Protein 2YSD (pdb70)

Secondary structure (DSSP, 8-state):
---SS----S---S--SSEEEEE-SS--EEEEETTTTEEESS-TTT-SS---S----

Structure (mmCIF, N/CA/C/O backbone):
data_2YSD
#
_entry.id   2YSD
#
loop_
_atom_site.group_PDB
_atom_site.id
_atom_site.type_symbol
_atom_site.label_atom_id
_atom_site.label_alt_id
_atom_site.label_comp_id
_atom_site.label_asym_id
_atom_site.label_entity_id
_atom_site.label_seq_id
_atom_site.pdbx_PDB_ins_code
_atom_site.Cartn_x
_atom_site.Cartn_y
_atom_site.Cartn_z
_atom_site.occupancy
_atom_site.B_iso_or_equiv
_atom_site.auth_seq_id
_atom_site.auth_comp_id
_atom_site.auth_asym_id
_atom_site.auth_atom_id
_atom_site.pdbx_PDB_model_num
ATOM 1 N N . GLY A 1 1 ? 4.181 12.186 -29.473 1.00 0.00 1 GLY A N 1
ATOM 2 C CA . GLY A 1 1 ? 2.750 12.197 -29.234 1.00 0.00 1 GLY A CA 1
ATOM 3 C C . GLY A 1 1 ? 2.240 10.870 -28.707 1.00 0.00 1 GLY A C 1
ATOM 4 O O . GLY A 1 1 ? 1.167 10.410 -29.098 1.00 0.00 1 GLY A O 1
ATOM 8 N N . SER A 1 2 ? 3.012 10.251 -27.819 1.00 0.00 2 SER A N 1
ATOM 9 C CA . SER A 1 2 ? 2.635 8.966 -27.243 1.00 0.00 2 SER A CA 1
ATOM 10 C C . SER A 1 2 ? 1.137 8.916 -26.960 1.00 0.00 2 SER A C 1
ATOM 11 O O . SER A 1 2 ? 0.569 9.850 -26.393 1.00 0.00 2 SER A O 1
ATOM 19 N N . SER A 1 3 ? 0.502 7.819 -27.359 1.00 0.00 3 SER A N 1
ATOM 20 C CA . SER A 1 3 ? -0.932 7.647 -27.153 1.00 0.00 3 SER A CA 1
ATOM 21 C C . SER A 1 3 ? -1.305 7.901 -25.695 1.00 0.00 3 SER A C 1
ATOM 22 O O . SER A 1 3 ? -0.438 8.120 -24.850 1.00 0.00 3 SER A O 1
ATOM 30 N N . GLY A 1 4 ? -2.603 7.871 -25.409 1.00 0.00 4 GLY A N 1
ATOM 31 C CA . GLY A 1 4 ? -3.070 8.099 -24.054 1.00 0.00 4 GLY A CA 1
ATOM 32 C C . GLY A 1 4 ? -2.495 7.103 -23.067 1.00 0.00 4 GLY A C 1
ATOM 33 O O . GLY A 1 4 ? -1.786 6.174 -23.454 1.00 0.00 4 GLY A O 1
ATOM 37 N N . SER A 1 5 ? -2.799 7.297 -21.788 1.00 0.00 5 SER A N 1
ATOM 38 C CA . SER A 1 5 ? -2.302 6.412 -20.741 1.00 0.00 5 SER A CA 1
ATOM 39 C C . SER A 1 5 ? -2.703 4.966 -21.018 1.00 0.00 5 SER A C 1
ATOM 40 O O . SER A 1 5 ? -3.886 4.625 -21.009 1.00 0.00 5 SER A O 1
ATOM 48 N N . SER A 1 6 ? -1.708 4.119 -21.264 1.00 0.00 6 SER A N 1
ATOM 49 C CA . SER A 1 6 ? -1.956 2.710 -21.548 1.00 0.00 6 SER A CA 1
ATOM 50 C C . SER A 1 6 ? -0.730 1.866 -21.215 1.00 0.00 6 SER A C 1
ATOM 51 O O . SER A 1 6 ? 0.366 2.118 -21.714 1.00 0.00 6 SER A O 1
ATOM 59 N N . GLY A 1 7 ? -0.924 0.861 -20.366 1.00 0.00 7 GLY A N 1
ATOM 60 C CA . GLY A 1 7 ? 0.174 -0.007 -19.980 1.00 0.00 7 GLY A CA 1
ATOM 61 C C . GLY A 1 7 ? 0.123 -0.387 -18.514 1.00 0.00 7 GLY A C 1
ATOM 62 O O . GLY A 1 7 ? 1.010 -0.026 -17.741 1.00 0.00 7 GLY A O 1
ATOM 66 N N . ALA A 1 8 ? -0.918 -1.118 -18.129 1.00 0.00 8 ALA A N 1
ATOM 67 C CA . ALA A 1 8 ? -1.080 -1.548 -16.745 1.00 0.00 8 ALA A CA 1
ATOM 68 C C . ALA A 1 8 ? -1.486 -3.016 -16.671 1.00 0.00 8 ALA A C 1
ATOM 69 O O . ALA A 1 8 ? -2.119 -3.541 -17.585 1.00 0.00 8 ALA A O 1
ATOM 76 N N . GLU A 1 9 ? -1.115 -3.672 -15.575 1.00 0.00 9 GLU A N 1
ATOM 77 C CA . GLU A 1 9 ? -1.440 -5.081 -15.384 1.00 0.00 9 GLU A CA 1
ATOM 78 C C . GLU A 1 9 ? -2.708 -5.238 -14.549 1.00 0.00 9 GLU A C 1
ATOM 79 O O . GLU A 1 9 ? -3.279 -4.255 -14.077 1.00 0.00 9 GLU A O 1
ATOM 91 N N . ASP A 1 10 ? -3.141 -6.481 -14.371 1.00 0.00 10 ASP A N 1
ATOM 92 C CA . ASP A 1 10 ? -4.341 -6.769 -13.593 1.00 0.00 10 ASP A CA 1
ATOM 93 C C . ASP A 1 10 ? -3.978 -7.216 -12.181 1.00 0.00 10 ASP A C 1
ATOM 94 O O . ASP A 1 10 ? -4.828 -7.251 -11.293 1.00 0.00 10 ASP A O 1
ATOM 103 N N . ASN A 1 11 ? -2.709 -7.558 -11.981 1.00 0.00 11 ASN A N 1
ATOM 104 C CA . ASN A 1 11 ? -2.234 -8.004 -10.677 1.00 0.00 11 ASN A CA 1
ATOM 105 C C . ASN A 1 11 ? -0.935 -7.298 -10.300 1.00 0.00 11 ASN A C 1
ATOM 106 O O . ASN A 1 11 ? 0.157 -7.784 -10.597 1.00 0.00 11 ASN A O 1
ATOM 117 N N . LEU A 1 12 ? -1.062 -6.150 -9.643 1.00 0.00 12 LEU A N 1
ATOM 118 C CA . LEU A 1 12 ? 0.102 -5.377 -9.224 1.00 0.00 12 LEU A CA 1
ATOM 119 C C . LEU A 1 12 ? 0.660 -5.903 -7.906 1.00 0.00 12 LEU A C 1
ATOM 120 O O . LEU A 1 12 ? 1.873 -6.001 -7.728 1.00 0.00 12 LEU A O 1
ATOM 136 N N . GLY A 1 13 ? -0.236 -6.242 -6.983 1.00 0.00 13 GLY A N 1
ATOM 137 C CA . GLY A 1 13 ? 0.186 -6.756 -5.693 1.00 0.00 13 GLY A CA 1
ATOM 138 C C . GLY A 1 13 ? -0.023 -5.756 -4.574 1.00 0.00 13 GLY A C 1
ATOM 139 O O . GLY A 1 13 ? -0.283 -4.575 -4.808 1.00 0.00 13 GLY A O 1
ATOM 143 N N . PRO A 1 14 ? 0.090 -6.229 -3.324 1.00 0.00 14 PRO A N 1
ATOM 144 C CA . PRO A 1 14 ? -0.086 -5.384 -2.139 1.00 0.00 14 PRO A CA 1
ATOM 145 C C . PRO A 1 14 ? 1.051 -4.382 -1.967 1.00 0.00 14 PRO A C 1
ATOM 146 O O . PRO A 1 14 ? 2.220 -4.714 -2.171 1.00 0.00 14 PRO A O 1
ATOM 157 N N . LEU A 1 15 ? 0.702 -3.157 -1.591 1.00 0.00 15 LEU A N 1
ATOM 158 C CA . LEU A 1 15 ? 1.695 -2.106 -1.391 1.00 0.00 15 LEU A CA 1
ATOM 159 C C . LEU A 1 15 ? 2.966 -2.670 -0.766 1.00 0.00 15 LEU A C 1
ATOM 160 O O . LEU A 1 15 ? 2.948 -3.686 -0.071 1.00 0.00 15 LEU A O 1
ATOM 176 N N . PRO A 1 16 ? 4.098 -1.995 -1.015 1.00 0.00 16 PRO A N 1
ATOM 177 C CA . PRO A 1 16 ? 5.400 -2.409 -0.484 1.00 0.00 16 PRO A CA 1
ATOM 178 C C . PRO A 1 16 ? 5.499 -2.212 1.025 1.00 0.00 16 PRO A C 1
ATOM 179 O O . PRO A 1 16 ? 4.494 -1.987 1.698 1.00 0.00 16 PRO A O 1
ATOM 190 N N . GLU A 1 17 ? 6.718 -2.297 1.550 1.00 0.00 17 GLU A N 1
ATOM 191 C CA . GLU A 1 17 ? 6.947 -2.128 2.980 1.00 0.00 17 GLU A CA 1
ATOM 192 C C . GLU A 1 17 ? 7.450 -0.720 3.288 1.00 0.00 17 GLU A C 1
ATOM 193 O O . GLU A 1 17 ? 7.458 -0.291 4.441 1.00 0.00 17 GLU A O 1
ATOM 205 N N . ASN A 1 18 ? 7.869 -0.007 2.247 1.00 0.00 18 ASN A N 1
ATOM 206 C CA . ASN A 1 18 ? 8.375 1.351 2.406 1.00 0.00 18 ASN A CA 1
ATOM 207 C C . ASN A 1 18 ? 7.288 2.376 2.094 1.00 0.00 18 ASN A C 1
ATOM 208 O O . ASN A 1 18 ? 7.581 3.531 1.786 1.00 0.00 18 ASN A O 1
ATOM 219 N N . TRP A 1 19 ? 6.035 1.945 2.178 1.00 0.00 19 TRP A N 1
ATOM 220 C CA . TRP A 1 19 ? 4.904 2.825 1.906 1.00 0.00 19 TRP A CA 1
ATOM 221 C C . TRP A 1 19 ? 3.811 2.647 2.954 1.00 0.00 19 TRP A C 1
ATOM 222 O O . TRP A 1 19 ? 3.739 1.614 3.618 1.00 0.00 19 TRP A O 1
ATOM 243 N N . GLU A 1 20 ? 2.963 3.661 3.097 1.00 0.00 20 GLU A N 1
ATOM 244 C CA . GLU A 1 20 ? 1.875 3.615 4.066 1.00 0.00 20 GLU A CA 1
ATOM 245 C C . GLU A 1 20 ? 0.692 4.458 3.596 1.00 0.00 20 GLU A C 1
ATOM 246 O O . GLU A 1 20 ? 0.778 5.683 3.528 1.00 0.00 20 GLU A O 1
ATOM 258 N N . MET A 1 21 ? -0.411 3.790 3.273 1.00 0.00 21 MET A N 1
ATOM 259 C CA . MET A 1 21 ? -1.611 4.478 2.810 1.00 0.00 21 MET A CA 1
ATOM 260 C C . MET A 1 21 ? -2.500 4.870 3.985 1.00 0.00 21 MET A C 1
ATOM 261 O O . MET A 1 21 ? -2.988 4.012 4.721 1.00 0.00 21 MET A O 1
ATOM 275 N N . ALA A 1 22 ? -2.707 6.172 4.157 1.00 0.00 22 ALA A N 1
ATOM 276 C CA . ALA A 1 22 ? -3.539 6.677 5.242 1.00 0.00 22 ALA A CA 1
ATOM 277 C C . ALA A 1 22 ? -4.384 7.859 4.780 1.00 0.00 22 ALA A C 1
ATOM 278 O O . ALA A 1 22 ? -4.101 8.474 3.752 1.00 0.00 22 ALA A O 1
ATOM 285 N N . TYR A 1 23 ? -5.424 8.171 5.546 1.00 0.00 23 TYR A N 1
ATOM 286 C CA . TYR A 1 23 ? -6.313 9.278 5.214 1.00 0.00 23 TYR A CA 1
ATOM 287 C C . TYR A 1 23 ? -6.089 10.458 6.154 1.00 0.00 23 TYR A C 1
ATOM 288 O O . TYR A 1 23 ? -5.863 10.280 7.352 1.00 0.00 23 TYR A O 1
ATOM 306 N N . THR A 1 24 ? -6.154 11.666 5.603 1.00 0.00 24 THR A N 1
ATOM 307 C CA . THR A 1 24 ? -5.958 12.877 6.391 1.00 0.00 24 THR A CA 1
ATOM 308 C C . THR A 1 24 ? -7.122 13.103 7.349 1.00 0.00 24 THR A C 1
ATOM 309 O O . THR A 1 24 ? -8.081 12.333 7.367 1.00 0.00 24 THR A O 1
ATOM 320 N N . GLU A 1 25 ? -7.030 14.165 8.144 1.00 0.00 25 GLU A N 1
ATOM 321 C CA . GLU A 1 25 ? -8.076 14.492 9.105 1.00 0.00 25 GLU A CA 1
ATOM 322 C C . GLU A 1 25 ? -9.432 14.609 8.415 1.00 0.00 25 GLU A C 1
ATOM 323 O O . GLU A 1 25 ? -10.418 14.021 8.857 1.00 0.00 25 GLU A O 1
ATOM 335 N N . ASN A 1 26 ? -9.472 15.374 7.329 1.00 0.00 26 ASN A N 1
ATOM 336 C CA . ASN A 1 26 ? -10.707 15.569 6.577 1.00 0.00 26 ASN A CA 1
ATOM 337 C C . ASN A 1 26 ? -11.234 14.242 6.041 1.00 0.00 26 ASN A C 1
ATOM 338 O O . ASN A 1 26 ? -12.439 13.994 6.043 1.00 0.00 26 ASN A O 1
ATOM 349 N N . GLY A 1 27 ? -10.321 13.390 5.582 1.00 0.00 27 GLY A N 1
ATOM 350 C CA . GLY A 1 27 ? -10.712 12.099 5.050 1.00 0.00 27 GLY A CA 1
ATOM 351 C C . GLY A 1 27 ? -10.134 11.839 3.673 1.00 0.00 27 GLY A C 1
ATOM 352 O O . GLY A 1 27 ? -10.631 10.990 2.935 1.00 0.00 27 GLY A O 1
ATOM 356 N N . GLU A 1 28 ? -9.082 12.575 3.327 1.00 0.00 28 GLU A N 1
ATOM 357 C CA . GLU A 1 28 ? -8.438 12.421 2.028 1.00 0.00 28 GLU A CA 1
ATOM 358 C C . GLU A 1 28 ? -7.404 11.299 2.062 1.00 0.00 28 GLU A C 1
ATOM 359 O O . GLU A 1 28 ? -6.442 11.349 2.829 1.00 0.00 28 GLU A O 1
ATOM 371 N N . VAL A 1 29 ? -7.610 10.287 1.226 1.00 0.00 29 VAL A N 1
ATOM 372 C CA . VAL A 1 29 ? -6.697 9.152 1.160 1.00 0.00 29 VAL A CA 1
ATOM 373 C C . VAL A 1 29 ? -5.410 9.524 0.431 1.00 0.00 29 VAL A C 1
ATOM 374 O O . VAL A 1 29 ? -5.444 10.027 -0.692 1.00 0.00 29 VAL A O 1
ATOM 387 N N . TYR A 1 30 ? -4.277 9.273 1.078 1.00 0.00 30 TYR A N 1
ATOM 388 C CA . TYR A 1 30 ? -2.978 9.583 0.492 1.00 0.00 30 TYR A CA 1
ATOM 389 C C . TYR A 1 30 ? -2.004 8.425 0.684 1.00 0.00 30 TYR A C 1
ATOM 390 O O . TYR A 1 30 ? -2.265 7.499 1.453 1.00 0.00 30 TYR A O 1
ATOM 408 N N . PHE A 1 31 ? -0.879 8.484 -0.021 1.00 0.00 31 PHE A N 1
ATOM 409 C CA . PHE A 1 31 ? 0.136 7.441 0.070 1.00 0.00 31 PHE A CA 1
ATOM 410 C C . PHE A 1 31 ? 1.456 8.010 0.584 1.00 0.00 31 PHE A C 1
ATOM 411 O O . PHE A 1 31 ? 2.016 8.935 -0.004 1.00 0.00 31 PHE A O 1
ATOM 428 N N . ILE A 1 32 ? 1.946 7.449 1.685 1.00 0.00 32 ILE A N 1
ATOM 429 C CA . ILE A 1 32 ? 3.199 7.899 2.278 1.00 0.00 32 ILE A CA 1
ATOM 430 C C . ILE A 1 32 ? 4.381 7.104 1.735 1.00 0.00 32 ILE A C 1
ATOM 431 O O . ILE A 1 32 ? 4.435 5.882 1.870 1.00 0.00 32 ILE A O 1
ATOM 447 N N . ASP A 1 33 ? 5.328 7.806 1.122 1.00 0.00 33 ASP A N 1
ATOM 448 C CA . ASP A 1 33 ? 6.512 7.166 0.560 1.00 0.00 33 ASP A CA 1
ATOM 449 C C . ASP A 1 33 ? 7.736 7.428 1.432 1.00 0.00 33 ASP A C 1
ATOM 450 O O . ASP A 1 33 ? 8.334 8.503 1.374 1.00 0.00 33 ASP A O 1
ATOM 459 N N . HIS A 1 34 ? 8.103 6.439 2.241 1.00 0.00 34 HIS A N 1
ATOM 460 C CA . HIS A 1 34 ? 9.256 6.562 3.126 1.00 0.00 34 HIS A CA 1
ATOM 461 C C . HIS A 1 34 ? 10.558 6.499 2.334 1.00 0.00 34 HIS A C 1
ATOM 462 O O . HIS A 1 34 ? 11.445 7.333 2.510 1.00 0.00 34 HIS A O 1
ATOM 476 N N . ASN A 1 35 ? 10.666 5.502 1.461 1.00 0.00 35 ASN A N 1
ATOM 477 C CA . ASN A 1 35 ? 11.861 5.330 0.642 1.00 0.00 35 ASN A CA 1
ATOM 478 C C . ASN A 1 35 ? 12.426 6.680 0.212 1.00 0.00 35 ASN A C 1
ATOM 479 O O . ASN A 1 35 ? 13.635 6.834 0.041 1.00 0.00 35 ASN A O 1
ATOM 490 N N . THR A 1 36 ? 11.541 7.657 0.038 1.00 0.00 36 THR A N 1
ATOM 491 C CA . THR A 1 36 ? 11.950 8.994 -0.373 1.00 0.00 36 THR A CA 1
ATOM 492 C C . THR A 1 36 ? 11.382 10.055 0.563 1.00 0.00 36 THR A C 1
ATOM 493 O O . THR A 1 36 ? 11.686 11.241 0.431 1.00 0.00 36 THR A O 1
ATOM 504 N N . LYS A 1 37 ? 10.556 9.621 1.509 1.00 0.00 37 LYS A N 1
ATOM 505 C CA . LYS A 1 37 ? 9.946 10.533 2.469 1.00 0.00 37 LYS A CA 1
ATOM 506 C C . LYS A 1 37 ? 9.093 11.580 1.760 1.00 0.00 37 LYS A C 1
ATOM 507 O O . LYS A 1 37 ? 9.174 12.771 2.062 1.00 0.00 37 LYS A O 1
ATOM 526 N N . THR A 1 38 ? 8.274 11.128 0.815 1.00 0.00 38 THR A N 1
ATOM 527 C CA . THR A 1 38 ? 7.406 12.026 0.063 1.00 0.00 38 THR A CA 1
ATOM 528 C C . THR A 1 38 ? 5.949 11.589 0.158 1.00 0.00 38 THR A C 1
ATOM 529 O O . THR A 1 38 ? 5.654 10.422 0.420 1.00 0.00 38 THR A O 1
ATOM 540 N N . THR A 1 39 ? 5.037 12.533 -0.055 1.00 0.00 39 THR A N 1
ATOM 541 C CA . THR A 1 39 ? 3.610 12.246 0.007 1.00 0.00 39 THR A CA 1
ATOM 542 C C . THR A 1 39 ? 2.941 12.489 -1.341 1.00 0.00 39 THR A C 1
ATOM 543 O O . THR A 1 39 ? 3.193 13.499 -1.997 1.00 0.00 39 THR A O 1
ATOM 554 N N . SER A 1 40 ? 2.087 11.555 -1.749 1.00 0.00 40 SER A N 1
ATOM 555 C CA . SER A 1 40 ? 1.384 11.667 -3.022 1.00 0.00 40 SER A CA 1
ATOM 556 C C . SER A 1 40 ? -0.107 11.392 -2.845 1.00 0.00 40 SER A C 1
ATOM 557 O O . SER A 1 40 ? -0.521 10.759 -1.873 1.00 0.00 40 SER A O 1
ATOM 565 N N . TRP A 1 41 ? -0.906 11.872 -3.790 1.00 0.00 41 TRP A N 1
ATOM 566 C CA . TRP A 1 41 ? -2.351 11.678 -3.740 1.00 0.00 41 TRP A CA 1
ATOM 567 C C . TRP A 1 41 ? -2.751 10.380 -4.432 1.00 0.00 41 TRP A C 1
ATOM 568 O O . TRP A 1 41 ? -3.736 9.743 -4.057 1.00 0.00 41 TRP A O 1
ATOM 589 N N . LEU A 1 42 ? -1.982 9.993 -5.444 1.00 0.00 42 LEU A N 1
ATOM 590 C CA . LEU A 1 42 ? -2.257 8.770 -6.189 1.00 0.00 42 LEU A CA 1
ATOM 591 C C . LEU A 1 42 ? -1.418 7.610 -5.661 1.00 0.00 42 LEU A C 1
ATOM 592 O O . LEU A 1 42 ? -0.579 7.790 -4.778 1.00 0.00 42 LEU A O 1
ATOM 608 N N . ASP A 1 43 ? -1.649 6.422 -6.208 1.00 0.00 43 ASP A N 1
ATOM 609 C CA . ASP A 1 43 ? -0.913 5.234 -5.794 1.00 0.00 43 ASP A CA 1
ATOM 610 C C . ASP A 1 43 ? 0.293 4.999 -6.699 1.00 0.00 43 ASP A C 1
ATOM 611 O O . ASP A 1 43 ? 0.250 5.239 -7.906 1.00 0.00 43 ASP A O 1
ATOM 620 N N . PRO A 1 44 ? 1.395 4.520 -6.104 1.00 0.00 44 PRO A N 1
ATOM 621 C CA . PRO A 1 44 ? 2.634 4.243 -6.837 1.00 0.00 44 PRO A CA 1
ATOM 622 C C . PRO A 1 44 ? 2.499 3.046 -7.772 1.00 0.00 44 PRO A C 1
ATOM 623 O O . PRO A 1 44 ? 2.886 3.110 -8.939 1.00 0.00 44 PRO A O 1
ATOM 634 N N . ARG A 1 45 ? 1.948 1.954 -7.251 1.00 0.00 45 ARG A N 1
ATOM 635 C CA . ARG A 1 45 ? 1.763 0.741 -8.040 1.00 0.00 45 ARG A CA 1
ATOM 636 C C . ARG A 1 45 ? 1.276 1.076 -9.446 1.00 0.00 45 ARG A C 1
ATOM 637 O O . ARG A 1 45 ? 1.649 0.416 -10.417 1.00 0.00 45 ARG A O 1
ATOM 658 N N . CYS A 1 46 ? 0.441 2.104 -9.548 1.00 0.00 46 CYS A N 1
ATOM 659 C CA . CYS A 1 46 ? -0.099 2.526 -10.836 1.00 0.00 46 CYS A CA 1
ATOM 660 C C . CYS A 1 46 ? 0.974 3.211 -11.677 1.00 0.00 46 CYS A C 1
ATOM 661 O O . CYS A 1 46 ? 1.002 3.071 -12.900 1.00 0.00 46 CYS A O 1
ATOM 669 N N . LEU A 1 47 ? 1.854 3.952 -11.014 1.00 0.00 47 LEU A N 1
ATOM 670 C CA . LEU A 1 47 ? 2.929 4.661 -11.700 1.00 0.00 47 LEU A CA 1
ATOM 671 C C . LEU A 1 47 ? 4.063 3.708 -12.066 1.00 0.00 47 LEU A C 1
ATOM 672 O O . LEU A 1 47 ? 4.239 2.667 -11.435 1.00 0.00 47 LEU A O 1
ATOM 688 N N . ASN A 1 48 ? 4.830 4.074 -13.087 1.00 0.00 48 ASN A N 1
ATOM 689 C CA . 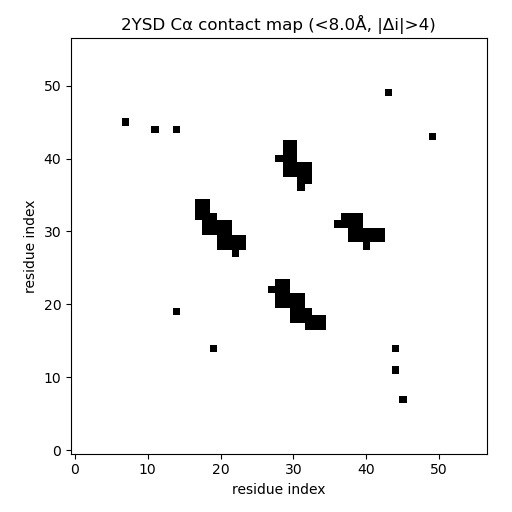ASN A 1 48 ? 5.949 3.253 -13.535 1.00 0.00 48 ASN A CA 1
ATOM 690 C C . ASN A 1 48 ? 7.273 3.813 -13.026 1.00 0.00 48 ASN A C 1
ATOM 691 O O . ASN A 1 48 ? 8.127 3.073 -12.537 1.00 0.00 48 ASN A O 1
ATOM 702 N N . LYS A 1 49 ? 7.438 5.126 -13.145 1.00 0.00 49 LYS A N 1
ATOM 703 C CA . LYS A 1 49 ? 8.657 5.788 -12.696 1.00 0.00 49 LYS A CA 1
ATOM 704 C C . LYS A 1 49 ? 8.415 6.555 -11.400 1.00 0.00 49 LYS A C 1
ATOM 705 O O . LYS A 1 49 ? 7.811 7.628 -11.407 1.00 0.00 49 LYS A O 1
ATOM 724 N N . GLN A 1 50 ? 8.889 5.998 -10.291 1.00 0.00 50 GLN A N 1
ATOM 725 C CA . GLN A 1 50 ? 8.723 6.631 -8.988 1.00 0.00 50 GLN A CA 1
ATOM 726 C C . GLN A 1 50 ? 9.140 8.097 -9.038 1.00 0.00 50 GLN A C 1
ATOM 727 O O . GLN A 1 50 ? 9.712 8.555 -10.026 1.00 0.00 50 GLN A O 1
ATOM 741 N N . GLN A 1 51 ? 8.847 8.827 -7.966 1.00 0.00 51 GLN A N 1
ATOM 742 C CA . GLN A 1 51 ? 9.190 10.242 -7.889 1.00 0.00 51 GLN A CA 1
ATOM 743 C C . GLN A 1 51 ? 10.702 10.438 -7.925 1.00 0.00 51 GLN A C 1
ATOM 744 O O . GLN A 1 51 ? 11.352 10.521 -6.883 1.00 0.00 51 GLN A O 1
ATOM 758 N N . SER A 1 52 ? 11.257 10.511 -9.131 1.00 0.00 52 SER A N 1
ATOM 759 C CA . SER A 1 52 ? 12.693 10.693 -9.302 1.00 0.00 52 SER A CA 1
ATOM 760 C C . SER A 1 52 ? 13.030 12.162 -9.537 1.00 0.00 52 SER A C 1
ATOM 761 O O . SER A 1 52 ? 12.453 12.812 -10.408 1.00 0.00 52 SER A O 1
ATOM 769 N N . GLY A 1 53 ? 13.971 12.680 -8.752 1.00 0.00 53 GLY A N 1
ATOM 770 C CA . GLY A 1 53 ? 14.369 14.068 -8.889 1.00 0.00 53 GLY A CA 1
ATOM 771 C C . GLY A 1 53 ? 13.232 15.029 -8.605 1.00 0.00 53 GLY A C 1
ATOM 772 O O . GLY A 1 53 ? 12.241 14.679 -7.964 1.00 0.00 53 GLY A O 1
ATOM 776 N N . PRO A 1 54 ? 13.368 16.273 -9.088 1.00 0.00 54 PRO A N 1
ATOM 777 C CA . PRO A 1 54 ? 12.353 17.313 -8.894 1.00 0.00 54 PRO A CA 1
ATOM 778 C C . PRO A 1 54 ? 11.081 17.038 -9.690 1.00 0.00 54 PRO A C 1
ATOM 779 O O . PRO A 1 54 ? 11.128 16.838 -10.903 1.00 0.00 54 PRO A O 1
ATOM 790 N N . SER A 1 55 ? 9.946 17.029 -8.998 1.00 0.00 55 SER A N 1
ATOM 791 C CA . SER A 1 55 ? 8.662 16.775 -9.640 1.00 0.00 55 SER A CA 1
ATOM 792 C C . SER A 1 55 ? 7.646 17.851 -9.267 1.00 0.00 55 SER A C 1
ATOM 793 O O . SER A 1 55 ? 7.326 18.038 -8.093 1.00 0.00 55 SER A O 1
ATOM 801 N N . SER A 1 56 ? 7.144 18.556 -10.276 1.00 0.00 56 SER A N 1
ATOM 802 C CA . SER A 1 56 ? 6.167 19.616 -10.055 1.00 0.00 56 SER A CA 1
ATOM 803 C C . SER A 1 56 ? 4.919 19.071 -9.368 1.00 0.00 56 SER A C 1
ATOM 804 O O . SER A 1 56 ? 4.550 19.515 -8.282 1.00 0.00 56 SER A O 1
ATOM 812 N N . GLY A 1 57 ? 4.272 18.103 -10.011 1.00 0.00 57 GLY A N 1
ATOM 813 C CA . GLY A 1 57 ? 3.072 17.512 -9.449 1.00 0.00 57 GLY A CA 1
ATOM 814 C C . GLY A 1 57 ? 3.380 16.415 -8.450 1.00 0.00 57 GLY A C 1
ATOM 815 O O . GLY A 1 57 ? 3.393 15.234 -8.799 1.00 0.00 57 GLY A O 1
ATOM 819 N N . GLY A 1 1 ? 5.821 -11.776 -37.068 1.00 0.00 1 GLY A N 2
ATOM 820 C CA . GLY A 1 1 ? 5.970 -10.561 -36.290 1.00 0.00 1 GLY A CA 2
ATOM 821 C C . GLY A 1 1 ? 5.274 -10.644 -34.946 1.00 0.00 1 GLY A C 2
ATOM 822 O O . GLY A 1 1 ? 4.641 -11.651 -34.628 1.00 0.00 1 GLY A O 2
ATOM 826 N N . SER A 1 2 ? 5.392 -9.583 -34.153 1.00 0.00 2 SER A N 2
ATOM 827 C CA . SER A 1 2 ? 4.773 -9.542 -32.834 1.00 0.00 2 SER A CA 2
ATOM 828 C C . SER A 1 2 ? 3.634 -8.528 -32.799 1.00 0.00 2 SER A C 2
ATOM 829 O O . SER A 1 2 ? 3.527 -7.669 -33.674 1.00 0.00 2 SER A O 2
ATOM 837 N N . SER A 1 3 ? 2.787 -8.633 -31.780 1.00 0.00 3 SER A N 2
ATOM 838 C CA . SER A 1 3 ? 1.653 -7.728 -31.632 1.00 0.00 3 SER A CA 2
ATOM 839 C C . SER A 1 3 ? 0.921 -7.985 -30.319 1.00 0.00 3 SER A C 2
ATOM 840 O O . SER A 1 3 ? 0.806 -9.126 -29.872 1.00 0.00 3 SER A O 2
ATOM 848 N N . GLY A 1 4 ? 0.426 -6.915 -29.705 1.00 0.00 4 GLY A N 2
ATOM 849 C CA . GLY A 1 4 ? -0.290 -7.045 -28.449 1.00 0.00 4 GLY A CA 2
ATOM 850 C C . GLY A 1 4 ? -1.702 -6.4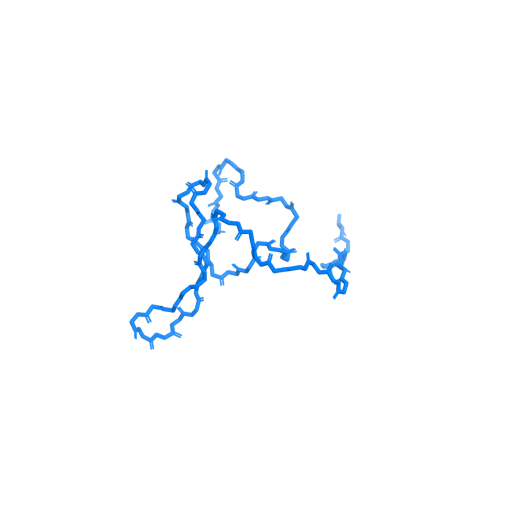99 -28.527 1.00 0.00 4 GLY A C 2
ATOM 851 O O . GLY A 1 4 ? -2.122 -5.993 -29.567 1.00 0.00 4 GLY A O 2
ATOM 855 N N . SER A 1 5 ? -2.437 -6.604 -27.424 1.00 0.00 5 SER A N 2
ATOM 856 C CA . SER A 1 5 ? -3.812 -6.123 -27.374 1.00 0.00 5 SER A CA 2
ATOM 857 C C . SER A 1 5 ? -3.981 -5.075 -26.277 1.00 0.00 5 SER A C 2
ATOM 858 O O . SER A 1 5 ? -3.076 -4.850 -25.474 1.00 0.00 5 SER A O 2
ATOM 866 N N . SER A 1 6 ? -5.147 -4.439 -26.250 1.00 0.00 6 SER A N 2
ATOM 867 C CA . SER A 1 6 ? -5.435 -3.412 -25.255 1.00 0.00 6 SER A CA 2
ATOM 868 C C . SER A 1 6 ? -5.851 -4.042 -23.930 1.00 0.00 6 SER A C 2
ATOM 869 O O . SER A 1 6 ? -6.779 -4.848 -23.877 1.00 0.00 6 SER A O 2
ATOM 877 N N . GLY A 1 7 ? -5.156 -3.668 -22.859 1.00 0.00 7 GLY A N 2
ATOM 878 C CA . GLY A 1 7 ? -5.468 -4.205 -21.548 1.00 0.00 7 GLY A CA 2
ATOM 879 C C . GLY A 1 7 ? -4.454 -5.233 -21.087 1.00 0.00 7 GLY A C 2
ATOM 880 O O . GLY A 1 7 ? -4.315 -6.294 -21.695 1.00 0.00 7 GLY A O 2
ATOM 884 N N . ALA A 1 8 ? -3.741 -4.918 -20.010 1.00 0.00 8 ALA A N 2
ATOM 885 C CA . ALA A 1 8 ? -2.735 -5.823 -19.468 1.00 0.00 8 ALA A CA 2
ATOM 886 C C . ALA A 1 8 ? -3.118 -6.297 -18.070 1.00 0.00 8 ALA A C 2
ATOM 887 O O . ALA A 1 8 ? -4.124 -5.859 -17.511 1.00 0.00 8 ALA A O 2
ATOM 894 N N . GLU A 1 9 ? -2.311 -7.193 -17.512 1.00 0.00 9 GLU A N 2
ATOM 895 C CA . GLU A 1 9 ? -2.568 -7.727 -16.180 1.00 0.00 9 GLU A CA 2
ATOM 896 C C . GLU A 1 9 ? -2.575 -6.610 -15.139 1.00 0.00 9 GLU A C 2
ATOM 897 O O . GLU A 1 9 ? -1.642 -5.810 -15.065 1.00 0.00 9 GLU A O 2
ATOM 909 N N . ASP A 1 10 ? -3.633 -6.564 -14.337 1.00 0.00 10 ASP A N 2
ATOM 910 C CA . ASP A 1 10 ? -3.761 -5.547 -13.300 1.00 0.00 10 ASP A CA 2
ATOM 911 C C . ASP A 1 10 ? -3.267 -6.075 -11.957 1.00 0.00 10 ASP A C 2
ATOM 912 O O . ASP A 1 10 ? -3.367 -5.395 -10.936 1.00 0.00 10 ASP A O 2
ATOM 921 N N . ASN A 1 11 ? -2.734 -7.292 -11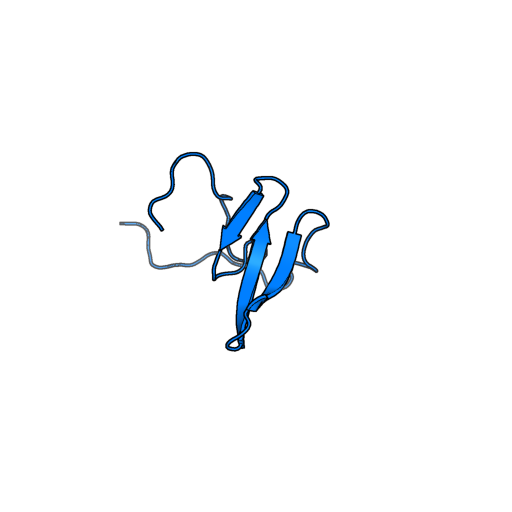.965 1.00 0.00 11 ASN A N 2
ATOM 922 C CA . ASN A 1 11 ? -2.225 -7.912 -10.747 1.00 0.00 11 ASN A CA 2
ATOM 923 C C . ASN A 1 11 ? -0.815 -7.422 -10.435 1.00 0.00 11 ASN A C 2
ATOM 924 O O . ASN A 1 11 ? 0.162 -7.891 -11.021 1.00 0.00 11 ASN A O 2
ATOM 935 N N . LEU A 1 12 ? -0.715 -6.475 -9.508 1.00 0.00 12 LEU A N 2
ATOM 936 C CA . LEU A 1 12 ? 0.576 -5.920 -9.116 1.00 0.00 12 LEU A CA 2
ATOM 937 C C . LEU A 1 12 ? 0.976 -6.401 -7.725 1.00 0.00 12 LEU A C 2
ATOM 938 O O . LEU A 1 12 ? 2.139 -6.714 -7.476 1.00 0.00 12 LEU A O 2
ATOM 954 N N . GLY A 1 13 ? 0.001 -6.461 -6.822 1.00 0.00 13 GLY A N 2
ATOM 955 C CA . GLY A 1 13 ? 0.271 -6.907 -5.468 1.00 0.00 13 GLY A CA 2
ATOM 956 C C . GLY A 1 13 ? 0.047 -5.814 -4.441 1.00 0.00 13 GLY A C 2
ATOM 957 O O . GLY A 1 13 ? -0.165 -4.649 -4.780 1.00 0.00 13 GLY A O 2
ATOM 961 N N . PRO A 1 14 ? 0.089 -6.188 -3.154 1.00 0.00 14 PRO A N 2
ATOM 962 C CA . PRO A 1 14 ? -0.110 -5.245 -2.049 1.00 0.00 14 PRO A CA 2
ATOM 963 C C . PRO A 1 14 ? 1.050 -4.267 -1.905 1.00 0.00 14 PRO A C 2
ATOM 964 O O . PRO A 1 14 ? 2.209 -4.626 -2.116 1.00 0.00 14 PRO A O 2
ATOM 975 N N . LEU A 1 15 ? 0.732 -3.028 -1.544 1.00 0.00 15 LEU A N 2
ATOM 976 C CA . LEU A 1 15 ? 1.749 -1.997 -1.371 1.00 0.00 15 LEU A CA 2
ATOM 977 C C . LEU A 1 15 ? 3.012 -2.577 -0.744 1.00 0.00 15 LEU A C 2
ATOM 978 O O . LEU A 1 15 ? 2.980 -3.594 -0.050 1.00 0.00 15 LEU A O 2
ATOM 994 N N . PRO A 1 16 ? 4.153 -1.917 -0.991 1.00 0.00 16 PRO A N 2
ATOM 995 C CA . PRO A 1 16 ? 5.449 -2.348 -0.458 1.00 0.00 16 PRO A CA 2
ATOM 996 C C . PRO A 1 16 ? 5.548 -2.153 1.051 1.00 0.00 16 PRO A C 2
ATOM 997 O O . PRO A 1 16 ? 4.545 -1.913 1.722 1.00 0.00 16 PRO A O 2
ATOM 1008 N N . GLU A 1 17 ? 6.765 -2.257 1.578 1.00 0.00 17 GLU A N 2
ATOM 1009 C CA . GLU A 1 17 ? 6.994 -2.092 3.008 1.00 0.00 17 GLU A CA 2
ATOM 1010 C C . GLU A 1 17 ? 7.493 -0.684 3.321 1.00 0.00 17 GLU A C 2
ATOM 1011 O O . GLU A 1 17 ? 7.506 -0.261 4.476 1.00 0.00 17 GLU A O 2
ATOM 1023 N N . ASN A 1 18 ? 7.904 0.036 2.281 1.00 0.00 18 ASN A N 2
ATOM 1024 C CA . ASN A 1 18 ? 8.405 1.396 2.444 1.00 0.00 18 ASN A CA 2
ATOM 1025 C C . ASN A 1 18 ? 7.319 2.418 2.124 1.00 0.00 18 ASN A C 2
ATOM 1026 O O . ASN A 1 18 ? 7.611 3.573 1.815 1.00 0.00 18 ASN A O 2
ATOM 1037 N N . TRP A 1 19 ? 6.066 1.985 2.202 1.00 0.00 19 TRP A N 2
ATOM 1038 C CA . TRP A 1 19 ? 4.935 2.863 1.921 1.00 0.00 19 TRP A CA 2
ATOM 1039 C C . TRP A 1 19 ? 3.832 2.678 2.957 1.00 0.00 19 TRP A C 2
ATOM 1040 O O . TRP A 1 19 ? 3.796 1.672 3.665 1.00 0.00 19 TRP A O 2
ATOM 1061 N N . GLU A 1 20 ? 2.934 3.654 3.040 1.00 0.00 20 GLU A N 2
ATOM 1062 C CA . GLU A 1 20 ? 1.830 3.598 3.991 1.00 0.00 20 GLU A CA 2
ATOM 1063 C C . GLU A 1 20 ? 0.652 4.438 3.508 1.00 0.00 20 GLU A C 2
ATOM 1064 O O . GLU A 1 20 ? 0.739 5.663 3.433 1.00 0.00 20 GLU A O 2
ATOM 1076 N N . MET A 1 21 ? -0.450 3.770 3.181 1.00 0.00 21 MET A N 2
ATOM 1077 C CA . MET A 1 21 ? -1.646 4.455 2.706 1.00 0.00 21 MET A CA 2
ATOM 1078 C C . MET A 1 21 ? -2.564 4.817 3.869 1.00 0.00 21 MET A C 2
ATOM 1079 O O . MET A 1 21 ? -3.069 3.940 4.569 1.00 0.00 21 MET A O 2
ATOM 1093 N N . ALA A 1 22 ? -2.775 6.114 4.070 1.00 0.00 22 ALA A N 2
ATOM 1094 C CA . ALA A 1 22 ? -3.633 6.591 5.147 1.00 0.00 22 ALA A CA 2
ATOM 1095 C C . ALA A 1 22 ? -4.449 7.800 4.704 1.00 0.00 22 ALA A C 2
ATOM 1096 O O . ALA A 1 22 ? -4.152 8.422 3.684 1.00 0.00 22 ALA A O 2
ATOM 1103 N N . TYR A 1 23 ? -5.479 8.127 5.476 1.00 0.00 23 TYR A N 2
ATOM 1104 C CA . TYR A 1 23 ? -6.341 9.261 5.162 1.00 0.00 23 TYR A CA 2
ATOM 1105 C C . TYR A 1 23 ? -6.054 10.437 6.089 1.00 0.00 23 TYR A C 2
ATOM 1106 O O . TYR A 1 23 ? -5.739 10.255 7.266 1.00 0.00 23 TYR A O 2
ATOM 1124 N N . THR A 1 24 ? -6.164 11.648 5.551 1.00 0.00 24 THR A N 2
ATOM 1125 C CA . THR A 1 24 ? -5.917 12.856 6.328 1.00 0.00 24 THR A CA 2
ATOM 1126 C C . THR A 1 24 ? -7.060 13.129 7.299 1.00 0.00 24 THR A C 2
ATOM 1127 O O . THR A 1 24 ? -8.184 12.675 7.090 1.00 0.00 24 THR A O 2
ATOM 1138 N N . GLU A 1 25 ? -6.764 13.874 8.359 1.00 0.00 25 GLU A N 2
ATOM 1139 C CA . GLU A 1 25 ? -7.769 14.207 9.362 1.00 0.00 25 GLU A CA 2
ATOM 1140 C C . GLU A 1 25 ? -9.084 14.613 8.701 1.00 0.00 25 GLU A C 2
ATOM 1141 O O . GLU A 1 25 ? -10.160 14.409 9.260 1.00 0.00 25 GLU A O 2
ATOM 1153 N N . ASN A 1 26 ? -8.986 15.190 7.508 1.00 0.00 26 ASN A N 2
ATOM 1154 C CA . ASN A 1 26 ? -10.166 15.626 6.771 1.00 0.00 26 ASN A CA 2
ATOM 1155 C C . ASN A 1 26 ? -10.898 14.434 6.161 1.00 0.00 26 ASN A C 2
ATOM 1156 O O . ASN A 1 26 ? -12.127 14.381 6.161 1.00 0.00 26 ASN A O 2
ATOM 1167 N N . GLY A 1 27 ? -10.133 13.478 5.644 1.00 0.00 27 GLY A N 2
ATOM 1168 C CA . GLY A 1 27 ? -10.726 12.299 5.039 1.00 0.00 27 GLY A CA 2
ATOM 1169 C C . GLY A 1 27 ? -10.220 12.053 3.632 1.00 0.00 27 GLY A C 2
ATOM 1170 O O . GLY A 1 27 ? -10.903 11.428 2.821 1.00 0.00 27 GLY A O 2
ATOM 1174 N N . GLU A 1 28 ? -9.020 12.545 3.341 1.00 0.00 28 GLU A N 2
ATOM 1175 C CA . GLU A 1 28 ? -8.425 12.376 2.021 1.00 0.00 28 GLU A CA 2
ATOM 1176 C C . GLU A 1 28 ? -7.402 11.244 2.025 1.00 0.00 28 GLU A C 2
ATOM 1177 O O . GLU A 1 28 ? -6.414 11.288 2.758 1.00 0.00 28 GLU A O 2
ATOM 1189 N N . VAL A 1 29 ? -7.647 10.230 1.202 1.00 0.00 29 VAL A N 2
ATOM 1190 C CA . VAL A 1 29 ? -6.748 9.086 1.110 1.00 0.00 29 VAL A CA 2
ATOM 1191 C C . VAL A 1 29 ? -5.462 9.455 0.379 1.00 0.00 29 VAL A C 2
ATOM 1192 O O . VAL A 1 29 ? -5.493 9.892 -0.771 1.00 0.00 29 VAL A O 2
ATOM 1205 N N . TYR A 1 30 ? -4.332 9.276 1.055 1.00 0.00 30 TYR A N 2
ATOM 1206 C CA . TYR A 1 30 ? -3.034 9.592 0.471 1.00 0.00 30 TYR A CA 2
ATOM 1207 C C . TYR A 1 30 ? -2.055 8.437 0.662 1.00 0.00 30 TYR A C 2
ATOM 1208 O O . TYR A 1 30 ? -2.309 7.514 1.436 1.00 0.00 30 TYR A O 2
ATOM 1226 N N . PHE A 1 31 ? -0.934 8.498 -0.048 1.00 0.00 31 PHE A N 2
ATOM 1227 C CA . PHE A 1 31 ? 0.085 7.458 0.042 1.00 0.00 31 PHE A CA 2
ATOM 1228 C C . PHE A 1 31 ? 1.395 8.025 0.581 1.00 0.00 31 PHE A C 2
ATOM 1229 O O . PHE A 1 31 ? 1.953 8.968 0.019 1.00 0.00 31 PHE A O 2
ATOM 1246 N N . ILE A 1 32 ? 1.879 7.445 1.674 1.00 0.00 32 ILE A N 2
ATOM 1247 C CA . ILE A 1 32 ? 3.123 7.892 2.289 1.00 0.00 32 ILE A CA 2
ATOM 1248 C C . ILE A 1 32 ? 4.314 7.103 1.756 1.00 0.00 32 ILE A C 2
ATOM 1249 O O . ILE A 1 32 ? 4.368 5.880 1.884 1.00 0.00 32 ILE A O 2
ATOM 1265 N N . ASP A 1 33 ? 5.267 7.811 1.161 1.00 0.00 33 ASP A N 2
ATOM 1266 C CA . ASP A 1 33 ? 6.460 7.178 0.611 1.00 0.00 33 ASP A CA 2
ATOM 1267 C C . ASP A 1 33 ? 7.672 7.437 1.501 1.00 0.00 33 ASP A C 2
ATOM 1268 O O . ASP A 1 33 ? 8.268 8.514 1.458 1.00 0.00 33 ASP A O 2
ATOM 1277 N N . HIS A 1 34 ? 8.030 6.443 2.308 1.00 0.00 34 HIS A N 2
ATOM 1278 C CA . HIS A 1 34 ? 9.171 6.564 3.209 1.00 0.00 34 HIS A CA 2
ATOM 1279 C C . HIS A 1 34 ? 10.484 6.510 2.433 1.00 0.00 34 HIS A C 2
ATOM 1280 O O . HIS A 1 34 ? 11.366 7.344 2.630 1.00 0.00 34 HIS A O 2
ATOM 1294 N N . ASN A 1 35 ? 10.605 5.522 1.552 1.00 0.00 35 ASN A N 2
ATOM 1295 C CA . ASN A 1 35 ? 11.811 5.359 0.748 1.00 0.00 35 ASN A CA 2
ATOM 1296 C C . ASN A 1 35 ? 12.382 6.714 0.344 1.00 0.00 35 ASN A C 2
ATOM 1297 O O . ASN A 1 35 ? 13.594 6.868 0.188 1.00 0.00 35 ASN A O 2
ATOM 1308 N N . THR A 1 36 ? 11.502 7.696 0.176 1.00 0.00 36 THR A N 2
ATOM 1309 C CA . THR A 1 36 ? 11.918 9.038 -0.210 1.00 0.00 36 THR A CA 2
ATOM 1310 C C . THR A 1 36 ? 11.321 10.088 0.720 1.00 0.00 36 THR A C 2
ATOM 1311 O O . THR A 1 36 ? 11.653 11.271 0.633 1.00 0.00 36 THR A O 2
ATOM 1322 N N . LYS A 1 37 ? 10.440 9.649 1.613 1.00 0.00 37 LYS A N 2
ATOM 1323 C CA . LYS A 1 37 ? 9.798 10.550 2.562 1.00 0.00 37 LYS A CA 2
ATOM 1324 C C . LYS A 1 37 ? 8.953 11.592 1.837 1.00 0.00 37 LYS A C 2
ATOM 1325 O O . LYS A 1 37 ? 9.021 12.784 2.141 1.00 0.00 37 LYS A O 2
ATOM 1344 N N . THR A 1 38 ? 8.154 11.137 0.877 1.00 0.00 38 THR A N 2
ATOM 1345 C CA . THR A 1 38 ? 7.296 12.029 0.109 1.00 0.00 38 THR A CA 2
ATOM 1346 C C . THR A 1 38 ? 5.839 11.585 0.177 1.00 0.00 38 THR A C 2
ATOM 1347 O O . THR A 1 38 ? 5.546 10.417 0.436 1.00 0.00 38 THR A O 2
ATOM 1358 N N . THR A 1 39 ? 4.927 12.524 -0.057 1.00 0.00 39 THR A N 2
ATOM 1359 C CA . THR A 1 39 ? 3.500 12.229 -0.022 1.00 0.00 39 THR A CA 2
ATOM 1360 C C . THR A 1 39 ? 2.850 12.494 -1.375 1.00 0.00 39 THR A C 2
ATOM 1361 O O . THR A 1 39 ? 3.087 13.530 -1.995 1.00 0.00 39 THR A O 2
ATOM 1372 N N . SER A 1 40 ? 2.029 11.551 -1.827 1.00 0.00 40 SER A N 2
ATOM 1373 C CA . SER A 1 40 ? 1.347 11.682 -3.109 1.00 0.00 40 SER A CA 2
ATOM 1374 C C . SER A 1 40 ? -0.148 11.421 -2.957 1.00 0.00 40 SER A C 2
ATOM 1375 O O . SER A 1 40 ? -0.596 10.882 -1.945 1.00 0.00 40 SER A O 2
ATOM 1383 N N . TRP A 1 41 ? -0.915 11.807 -3.971 1.00 0.00 41 TRP A N 2
ATOM 1384 C CA . TRP A 1 41 ? -2.361 11.615 -3.951 1.00 0.00 41 TRP A CA 2
ATOM 1385 C C . TRP A 1 41 ? -2.748 10.325 -4.667 1.00 0.00 41 TRP A C 2
ATOM 1386 O O . TRP A 1 41 ? -3.736 9.680 -4.313 1.00 0.00 41 TRP A O 2
ATOM 1407 N N . LEU A 1 42 ? -1.965 9.954 -5.673 1.00 0.00 42 LEU A N 2
ATOM 1408 C CA . LEU A 1 42 ? -2.227 8.740 -6.439 1.00 0.00 42 LEU A CA 2
ATOM 1409 C C . LEU A 1 42 ? -1.438 7.561 -5.877 1.00 0.00 42 LEU A C 2
ATOM 1410 O O . LEU A 1 42 ? -0.621 7.724 -4.970 1.00 0.00 42 LEU A O 2
ATOM 1426 N N . ASP A 1 43 ? -1.685 6.376 -6.423 1.00 0.00 43 ASP A N 2
ATOM 1427 C CA . ASP A 1 43 ? -0.996 5.170 -5.979 1.00 0.00 43 ASP A CA 2
ATOM 1428 C C . ASP A 1 43 ? 0.274 4.940 -6.793 1.00 0.00 43 ASP A C 2
ATOM 1429 O O . ASP A 1 43 ? 0.324 5.195 -7.996 1.00 0.00 43 ASP A O 2
ATOM 1438 N N . PRO A 1 44 ? 1.325 4.446 -6.122 1.00 0.00 44 PRO A N 2
ATOM 1439 C CA . PRO A 1 44 ? 2.614 4.170 -6.763 1.00 0.00 44 PRO A CA 2
ATOM 1440 C C . PRO A 1 44 ? 2.544 2.986 -7.721 1.00 0.00 44 PRO A C 2
ATOM 1441 O O . PRO A 1 44 ? 3.036 3.056 -8.847 1.00 0.00 44 PRO A O 2
ATOM 1452 N N . ARG A 1 45 ? 1.929 1.899 -7.267 1.00 0.00 45 ARG A N 2
ATOM 1453 C CA . ARG A 1 45 ? 1.796 0.699 -8.084 1.00 0.00 45 ARG A CA 2
ATOM 1454 C C . ARG A 1 45 ? 1.417 1.057 -9.518 1.00 0.00 45 ARG A C 2
ATOM 1455 O O . ARG A 1 45 ? 1.861 0.410 -10.468 1.00 0.00 45 ARG A O 2
ATOM 1476 N N . CYS A 1 46 ? 0.595 2.090 -9.667 1.00 0.00 46 CYS A N 2
ATOM 1477 C CA . CYS A 1 46 ? 0.155 2.533 -10.985 1.00 0.00 46 CYS A CA 2
ATOM 1478 C C . CYS A 1 46 ? 1.330 2.599 -11.956 1.00 0.00 46 CYS A C 2
ATOM 1479 O O . CYS A 1 46 ? 1.226 2.162 -13.103 1.00 0.00 46 CYS A O 2
ATOM 1487 N N . LEU A 1 47 ? 2.445 3.150 -11.490 1.00 0.00 47 LEU A N 2
ATOM 1488 C CA . LEU A 1 47 ? 3.640 3.276 -12.318 1.00 0.00 47 LEU A CA 2
ATOM 1489 C C . LEU A 1 47 ? 4.738 2.334 -11.835 1.00 0.00 47 LEU A C 2
ATOM 1490 O O . LEU A 1 47 ? 5.610 2.727 -11.062 1.00 0.00 47 LEU A O 2
ATOM 1506 N N . ASN A 1 48 ? 4.690 1.089 -12.299 1.00 0.00 48 ASN A N 2
ATOM 1507 C CA . ASN A 1 48 ? 5.682 0.091 -11.916 1.00 0.00 48 ASN A CA 2
ATOM 1508 C C . ASN A 1 48 ? 6.138 -0.715 -13.128 1.00 0.00 48 ASN A C 2
ATOM 1509 O O . ASN A 1 48 ? 5.321 -1.274 -13.860 1.00 0.00 48 ASN A O 2
ATOM 1520 N N . LYS A 1 49 ? 7.450 -0.771 -13.334 1.00 0.00 49 LYS A N 2
ATOM 1521 C CA . LYS A 1 49 ? 8.017 -1.511 -14.456 1.00 0.00 49 LYS A CA 2
ATOM 1522 C C . LYS A 1 49 ? 7.279 -1.186 -15.750 1.00 0.00 49 LYS A C 2
ATOM 1523 O O . LYS A 1 49 ? 6.934 -2.083 -16.519 1.00 0.00 49 LYS A O 2
ATOM 1542 N N . GLN A 1 50 ? 7.042 0.100 -15.985 1.00 0.00 50 GLN A N 2
ATOM 1543 C CA . GLN A 1 50 ? 6.346 0.542 -17.188 1.00 0.00 50 GLN A CA 2
ATOM 1544 C C . GLN A 1 50 ? 7.286 1.311 -18.109 1.00 0.00 50 GLN A C 2
ATOM 1545 O O . GLN A 1 50 ? 7.301 2.542 -18.108 1.00 0.00 50 GLN A O 2
ATOM 1559 N N . GLN A 1 51 ? 8.069 0.578 -18.894 1.00 0.00 51 GLN A N 2
ATOM 1560 C CA . GLN A 1 51 ? 9.013 1.193 -19.820 1.00 0.00 51 GLN A CA 2
ATOM 1561 C C . GLN A 1 51 ? 9.401 0.220 -20.928 1.00 0.00 51 GLN A C 2
ATOM 1562 O O . GLN A 1 51 ? 9.407 -0.995 -20.727 1.00 0.00 51 GLN A O 2
ATOM 1576 N N . SER A 1 52 ? 9.724 0.761 -22.098 1.00 0.00 52 SER A N 2
ATOM 1577 C CA . SER A 1 52 ? 10.110 -0.060 -23.240 1.00 0.00 52 SER A CA 2
ATOM 1578 C C . SER A 1 52 ? 11.625 -0.069 -23.415 1.00 0.00 52 SER A C 2
ATOM 1579 O O . SER A 1 52 ? 12.133 0.002 -24.534 1.00 0.00 52 SER A O 2
ATOM 1587 N N . GLY A 1 53 ? 12.343 -0.157 -22.300 1.00 0.00 53 GLY A N 2
ATOM 1588 C CA . GLY A 1 53 ? 13.794 -0.174 -22.350 1.00 0.00 53 GLY A CA 2
ATOM 1589 C C . GLY A 1 53 ? 14.345 0.681 -23.474 1.00 0.00 53 GLY A C 2
ATOM 1590 O O . GLY A 1 53 ? 14.503 1.894 -23.339 1.00 0.00 53 GLY A O 2
ATOM 1594 N N . PRO A 1 54 ? 14.648 0.043 -24.614 1.00 0.00 54 PRO A N 2
ATOM 1595 C CA . PRO A 1 54 ? 15.190 0.734 -25.788 1.00 0.00 54 PRO A CA 2
ATOM 1596 C C . PRO A 1 54 ? 14.161 1.640 -26.454 1.00 0.00 54 PRO A C 2
ATOM 1597 O O . PRO A 1 54 ? 12.961 1.367 -26.414 1.00 0.00 54 PRO A O 2
ATOM 1608 N N . SER A 1 55 ? 14.637 2.718 -27.068 1.00 0.00 55 SER A N 2
ATOM 1609 C CA . SER A 1 55 ? 13.757 3.667 -27.740 1.00 0.00 55 SER A CA 2
ATOM 1610 C C . SER A 1 55 ? 13.822 3.489 -29.254 1.00 0.00 55 SER A C 2
ATOM 1611 O O . SER A 1 55 ? 14.666 4.084 -29.924 1.00 0.00 55 SER A O 2
ATOM 1619 N N . SER A 1 56 ? 12.924 2.665 -29.785 1.00 0.00 56 SER A N 2
ATOM 1620 C CA . SER A 1 56 ? 12.881 2.404 -31.220 1.00 0.00 56 SER A CA 2
ATOM 1621 C C . SER A 1 56 ? 11.515 2.764 -31.796 1.00 0.00 56 SER A C 2
ATOM 1622 O O . SER A 1 56 ? 10.482 2.316 -31.300 1.00 0.00 56 SER A O 2
ATOM 1630 N N . GLY A 1 57 ? 11.518 3.576 -32.848 1.00 0.00 57 GLY A N 2
ATOM 1631 C CA . GLY A 1 57 ? 10.275 3.983 -33.476 1.00 0.00 57 GLY A CA 2
ATOM 1632 C C . GLY A 1 57 ? 10.093 5.488 -33.480 1.00 0.00 57 GLY A C 2
ATOM 1633 O O . GLY A 1 57 ? 9.876 6.097 -32.433 1.00 0.00 57 GLY A O 2
ATOM 1637 N N . GLY A 1 1 ? -24.383 -5.062 5.423 1.00 0.00 1 GLY A N 3
ATOM 1638 C CA . GLY A 1 1 ? -23.481 -6.172 5.176 1.00 0.00 1 GLY A CA 3
ATOM 1639 C C . GLY A 1 1 ? -22.348 -5.800 4.239 1.00 0.00 1 GLY A C 3
ATOM 1640 O O . GLY A 1 1 ? -21.817 -4.692 4.306 1.00 0.00 1 GLY A O 3
ATOM 1644 N N . SER A 1 2 ? -21.975 -6.730 3.366 1.00 0.00 2 SER A N 3
ATOM 1645 C CA . SER A 1 2 ? -20.894 -6.497 2.416 1.00 0.00 2 SER A CA 3
ATOM 1646 C C . SER A 1 2 ? -21.443 -6.018 1.075 1.00 0.00 2 SER A C 3
ATOM 1647 O O . SER A 1 2 ? -22.380 -6.603 0.531 1.00 0.00 2 SER A O 3
ATOM 1655 N N . SER A 1 3 ? -20.853 -4.950 0.548 1.00 0.00 3 SER A N 3
ATOM 1656 C CA . SER A 1 3 ? -21.284 -4.389 -0.727 1.00 0.00 3 SER A CA 3
ATOM 1657 C C . SER A 1 3 ? -20.173 -4.490 -1.768 1.00 0.00 3 SER A C 3
ATOM 1658 O O . SER A 1 3 ? -18.990 -4.414 -1.440 1.00 0.00 3 SER A O 3
ATOM 1666 N N . GLY A 1 4 ? -20.565 -4.663 -3.027 1.00 0.00 4 GLY A N 3
ATOM 1667 C CA . GLY A 1 4 ? -19.592 -4.772 -4.098 1.00 0.00 4 GLY A CA 3
ATOM 1668 C C . GLY A 1 4 ? -19.838 -3.770 -5.209 1.00 0.00 4 GLY A C 3
ATOM 1669 O O . GLY A 1 4 ? -20.870 -3.100 -5.233 1.00 0.00 4 GLY A O 3
ATOM 1673 N N . SER A 1 5 ? -18.886 -3.665 -6.131 1.00 0.00 5 SER A N 3
ATOM 1674 C CA . SER A 1 5 ? -19.001 -2.733 -7.246 1.00 0.00 5 SER A CA 3
ATOM 1675 C C . SER A 1 5 ? -18.630 -3.412 -8.561 1.00 0.00 5 SER A C 3
ATOM 1676 O O . SER A 1 5 ? -19.312 -3.246 -9.572 1.00 0.00 5 SER A O 3
ATOM 1684 N N . SER A 1 6 ? -17.543 -4.177 -8.539 1.00 0.00 6 SER A N 3
ATOM 1685 C CA . SER A 1 6 ? -17.077 -4.878 -9.729 1.00 0.00 6 SER A CA 3
ATOM 1686 C C . SER A 1 6 ? -16.741 -3.892 -10.844 1.00 0.00 6 SER A C 3
ATOM 1687 O O . SER A 1 6 ? -17.060 -4.123 -12.010 1.00 0.00 6 SER A O 3
ATOM 1695 N N . GLY A 1 7 ? -16.094 -2.790 -10.476 1.00 0.00 7 GLY A N 3
ATOM 1696 C CA . GLY A 1 7 ? -15.725 -1.785 -11.455 1.00 0.00 7 GLY A CA 3
ATOM 1697 C C . GLY A 1 7 ? -14.375 -2.058 -12.086 1.00 0.00 7 GLY A C 3
ATOM 1698 O O . GLY A 1 7 ? -14.035 -3.207 -12.368 1.00 0.00 7 GLY A O 3
ATOM 1702 N N . ALA A 1 8 ? -13.603 -1.000 -12.310 1.00 0.00 8 ALA A N 3
ATOM 1703 C CA . ALA A 1 8 ? -12.282 -1.131 -12.912 1.00 0.00 8 ALA A CA 3
ATOM 1704 C C . ALA A 1 8 ? -11.489 -2.258 -12.257 1.00 0.00 8 ALA A C 3
ATOM 1705 O O . ALA A 1 8 ? -11.508 -2.412 -11.036 1.00 0.00 8 ALA A O 3
ATOM 1712 N N . GLU A 1 9 ? -10.795 -3.041 -13.076 1.00 0.00 9 GLU A N 3
ATOM 1713 C CA . GLU A 1 9 ? -9.998 -4.154 -12.574 1.00 0.00 9 GLU A CA 3
ATOM 1714 C C . GLU A 1 9 ? -8.508 -3.892 -12.778 1.00 0.00 9 GLU A C 3
ATOM 1715 O O . GLU A 1 9 ? -8.080 -3.495 -13.862 1.00 0.00 9 GLU A O 3
ATOM 1727 N N . ASP A 1 10 ? -7.725 -4.116 -11.728 1.00 0.00 10 ASP A N 3
ATOM 1728 C CA . ASP A 1 10 ? -6.284 -3.905 -11.791 1.00 0.00 10 ASP A CA 3
ATOM 1729 C C . ASP A 1 10 ? -5.565 -4.749 -10.743 1.00 0.00 10 ASP A C 3
ATOM 1730 O O . ASP A 1 10 ? -5.628 -4.459 -9.549 1.00 0.00 10 ASP A O 3
ATOM 1739 N N . ASN A 1 11 ? -4.884 -5.795 -11.199 1.00 0.00 11 ASN A N 3
ATOM 1740 C CA . ASN A 1 11 ? -4.154 -6.683 -10.300 1.00 0.00 11 ASN A CA 3
ATOM 1741 C C . ASN A 1 11 ? -2.661 -6.370 -10.320 1.00 0.00 11 ASN A C 3
ATOM 1742 O O . ASN A 1 11 ? -1.902 -6.960 -11.090 1.00 0.00 11 ASN A O 3
ATOM 1753 N N . LEU A 1 12 ? -2.246 -5.439 -9.469 1.00 0.00 12 LEU A N 3
ATOM 1754 C CA . LEU A 1 12 ? -0.843 -5.047 -9.387 1.00 0.00 12 LEU A CA 3
ATOM 1755 C C . LEU A 1 12 ? -0.148 -5.751 -8.227 1.00 0.00 12 LEU A C 3
ATOM 1756 O O . LEU A 1 12 ? 0.906 -6.362 -8.399 1.00 0.00 12 LEU A O 3
ATOM 1772 N N . GLY A 1 13 ? -0.747 -5.662 -7.043 1.00 0.00 13 GLY A N 3
ATOM 1773 C CA . GLY A 1 13 ? -0.172 -6.297 -5.871 1.00 0.00 13 GLY A CA 3
ATOM 1774 C C . GLY A 1 13 ? -0.268 -5.427 -4.634 1.00 0.00 13 GLY A C 3
ATOM 1775 O O . GLY A 1 13 ? -0.572 -4.236 -4.709 1.00 0.00 13 GLY A O 3
ATOM 1779 N N . PRO A 1 14 ? -0.008 -6.026 -3.462 1.00 0.00 14 PRO A N 3
ATOM 1780 C CA . PRO A 1 14 ? -0.062 -5.317 -2.181 1.00 0.00 14 PRO A CA 3
ATOM 1781 C C . PRO A 1 14 ? 1.071 -4.308 -2.028 1.00 0.00 14 PRO A C 3
ATOM 1782 O O . PRO A 1 14 ? 2.221 -4.596 -2.363 1.00 0.00 14 PRO A O 3
ATOM 1793 N N . LEU A 1 15 ? 0.740 -3.125 -1.522 1.00 0.00 15 LEU A N 3
ATOM 1794 C CA . LEU A 1 15 ? 1.731 -2.073 -1.324 1.00 0.00 15 LEU A CA 3
ATOM 1795 C C . LEU A 1 15 ? 3.006 -2.636 -0.704 1.00 0.00 15 LEU A C 3
ATOM 1796 O O . LEU A 1 15 ? 2.990 -3.645 0.001 1.00 0.00 15 LEU A O 3
ATOM 1812 N N . PRO A 1 16 ? 4.138 -1.967 -0.969 1.00 0.00 16 PRO A N 3
ATOM 1813 C CA . PRO A 1 16 ? 5.443 -2.380 -0.443 1.00 0.00 16 PRO A CA 3
ATOM 1814 C C . PRO A 1 16 ? 5.555 -2.169 1.063 1.00 0.00 16 PRO A C 3
ATOM 1815 O O . PRO A 1 16 ? 4.556 -1.934 1.741 1.00 0.00 16 PRO A O 3
ATOM 1826 N N . GLU A 1 17 ? 6.777 -2.254 1.578 1.00 0.00 17 GLU A N 3
ATOM 1827 C CA . GLU A 1 17 ? 7.018 -2.073 3.005 1.00 0.00 17 GLU A CA 3
ATOM 1828 C C . GLU A 1 17 ? 7.512 -0.659 3.298 1.00 0.00 17 GLU A C 3
ATOM 1829 O O . GLU A 1 17 ? 7.511 -0.215 4.445 1.00 0.00 17 GLU A O 3
ATOM 1841 N N . ASN A 1 18 ? 7.934 0.043 2.251 1.00 0.00 18 ASN A N 3
ATOM 1842 C CA . ASN A 1 18 ? 8.432 1.406 2.395 1.00 0.00 18 ASN A CA 3
ATOM 1843 C C . ASN A 1 18 ? 7.338 2.421 2.078 1.00 0.00 18 ASN A C 3
ATOM 1844 O O . ASN A 1 18 ? 7.622 3.574 1.755 1.00 0.00 18 ASN A O 3
ATOM 1855 N N . TRP A 1 19 ? 6.087 1.984 2.175 1.00 0.00 19 TRP A N 3
ATOM 1856 C CA . TRP A 1 19 ? 4.950 2.855 1.900 1.00 0.00 19 TRP A CA 3
ATOM 1857 C C . TRP A 1 19 ? 3.860 2.675 2.951 1.00 0.00 19 TRP A C 3
ATOM 1858 O O . TRP A 1 19 ? 3.827 1.668 3.657 1.00 0.00 19 TRP A O 3
ATOM 1879 N N . GLU A 1 20 ? 2.970 3.658 3.049 1.00 0.00 20 GLU A N 3
ATOM 1880 C CA . GLU A 1 20 ? 1.880 3.607 4.015 1.00 0.00 20 GLU A CA 3
ATOM 1881 C C . GLU A 1 20 ? 0.703 4.461 3.553 1.00 0.00 20 GLU A C 3
ATOM 1882 O O . GLU A 1 20 ? 0.798 5.686 3.490 1.00 0.00 20 GLU A O 3
ATOM 1894 N N . MET A 1 21 ? -0.407 3.804 3.230 1.00 0.00 21 MET A N 3
ATOM 1895 C CA . MET A 1 21 ? -1.603 4.503 2.774 1.00 0.00 21 MET A CA 3
ATOM 1896 C C . MET A 1 21 ? -2.489 4.891 3.954 1.00 0.00 21 MET A C 3
ATOM 1897 O O . MET A 1 21 ? -2.965 4.031 4.693 1.00 0.00 21 MET A O 3
ATOM 1911 N N . ALA A 1 22 ? -2.705 6.191 4.123 1.00 0.00 22 ALA A N 3
ATOM 1912 C CA . ALA A 1 22 ? -3.535 6.692 5.212 1.00 0.00 22 ALA A CA 3
ATOM 1913 C C . ALA A 1 22 ? -4.367 7.889 4.762 1.00 0.00 22 ALA A C 3
ATOM 1914 O O . ALA A 1 22 ? -4.033 8.556 3.783 1.00 0.00 22 ALA A O 3
ATOM 1921 N N . TYR A 1 23 ? -5.450 8.154 5.483 1.00 0.00 23 TYR A N 3
ATOM 1922 C CA . TYR A 1 23 ? -6.332 9.268 5.156 1.00 0.00 23 TYR A CA 3
ATOM 1923 C C . TYR A 1 23 ? -6.082 10.452 6.086 1.00 0.00 23 TYR A C 3
ATOM 1924 O O . TYR A 1 23 ? -5.801 10.277 7.272 1.00 0.00 23 TYR A O 3
ATOM 1942 N N . THR A 1 24 ? -6.187 11.659 5.539 1.00 0.00 24 THR A N 3
ATOM 1943 C CA . THR A 1 24 ? -5.973 12.872 6.317 1.00 0.00 24 THR A CA 3
ATOM 1944 C C . THR A 1 24 ? -7.144 13.137 7.256 1.00 0.00 24 THR A C 3
ATOM 1945 O O . THR A 1 24 ? -8.257 12.669 7.021 1.00 0.00 24 THR A O 3
ATOM 1956 N N . GLU A 1 25 ? -6.885 13.891 8.320 1.00 0.00 25 GLU A N 3
ATOM 1957 C CA . GLU A 1 25 ? -7.920 14.218 9.294 1.00 0.00 25 GLU A CA 3
ATOM 1958 C C . GLU A 1 25 ? -9.246 14.516 8.600 1.00 0.00 25 GLU A C 3
ATOM 1959 O O . GLU A 1 25 ? -10.305 14.085 9.052 1.00 0.00 25 GLU A O 3
ATOM 1971 N N . ASN A 1 26 ? -9.177 15.257 7.499 1.00 0.00 26 ASN A N 3
ATOM 1972 C CA . ASN A 1 26 ? -10.372 15.614 6.742 1.00 0.00 26 ASN A CA 3
ATOM 1973 C C . ASN A 1 26 ? -11.030 14.373 6.147 1.00 0.00 26 ASN A C 3
ATOM 1974 O O . ASN A 1 26 ? -12.251 14.226 6.185 1.00 0.00 26 ASN A O 3
ATOM 1985 N N . GLY A 1 27 ? -10.211 13.481 5.598 1.00 0.00 27 GLY A N 3
ATOM 1986 C CA . GLY A 1 27 ? -10.731 12.264 5.003 1.00 0.00 27 GLY A CA 3
ATOM 1987 C C . GLY A 1 27 ? -10.190 12.023 3.608 1.00 0.00 27 GLY A C 3
ATOM 1988 O O . GLY A 1 27 ? -10.819 11.339 2.801 1.00 0.00 27 GLY A O 3
ATOM 1992 N N . GLU A 1 28 ? -9.021 12.588 3.322 1.00 0.00 28 GLU A N 3
ATOM 1993 C CA . GLU A 1 28 ? -8.397 12.433 2.014 1.00 0.00 28 GLU A CA 3
ATOM 1994 C C . GLU A 1 28 ? -7.384 11.292 2.026 1.00 0.00 28 GLU A C 3
ATOM 1995 O O . GLU A 1 28 ? -6.426 11.306 2.799 1.00 0.00 28 GLU A O 3
ATOM 2007 N N . VAL A 1 29 ? -7.602 10.305 1.163 1.00 0.00 29 VAL A N 3
ATOM 2008 C CA . VAL A 1 29 ? -6.709 9.156 1.073 1.00 0.00 29 VAL A CA 3
ATOM 2009 C C . VAL A 1 29 ? -5.419 9.519 0.346 1.00 0.00 29 VAL A C 3
ATOM 2010 O O . VAL A 1 29 ? -5.446 9.971 -0.799 1.00 0.00 29 VAL A O 3
ATOM 2023 N N . TYR A 1 30 ? -4.291 9.317 1.018 1.00 0.00 30 TYR A N 3
ATOM 2024 C CA . TYR A 1 30 ? -2.990 9.625 0.436 1.00 0.00 30 TYR A CA 3
ATOM 2025 C C . TYR A 1 30 ? -2.019 8.463 0.628 1.00 0.00 30 TYR A C 3
ATOM 2026 O O . TYR A 1 30 ? -2.290 7.531 1.385 1.00 0.00 30 TYR A O 3
ATOM 2044 N N . PHE A 1 31 ? -0.886 8.527 -0.064 1.00 0.00 31 PHE A N 3
ATOM 2045 C CA . PHE A 1 31 ? 0.126 7.482 0.029 1.00 0.00 31 PHE A CA 3
ATOM 2046 C C . PHE A 1 31 ? 1.439 8.042 0.568 1.00 0.00 31 PHE A C 3
ATOM 2047 O O . PHE A 1 31 ? 2.010 8.972 -0.004 1.00 0.00 31 PHE A O 3
ATOM 2064 N N . ILE A 1 32 ? 1.911 7.471 1.670 1.00 0.00 32 ILE A N 3
ATOM 2065 C CA . ILE A 1 32 ? 3.156 7.913 2.286 1.00 0.00 32 ILE A CA 3
ATOM 2066 C C . ILE A 1 32 ? 4.344 7.116 1.757 1.00 0.00 32 ILE A C 3
ATOM 2067 O O . ILE A 1 32 ? 4.393 5.893 1.889 1.00 0.00 32 ILE A O 3
ATOM 2083 N N . ASP A 1 33 ? 5.300 7.817 1.159 1.00 0.00 33 ASP A N 3
ATOM 2084 C CA . ASP A 1 33 ? 6.491 7.176 0.612 1.00 0.00 33 ASP A CA 3
ATOM 2085 C C . ASP A 1 33 ? 7.703 7.433 1.501 1.00 0.00 33 ASP A C 3
ATOM 2086 O O . ASP A 1 33 ? 8.304 8.507 1.454 1.00 0.00 33 ASP A O 3
ATOM 2095 N N . HIS A 1 34 ? 8.057 6.441 2.311 1.00 0.00 34 HIS A N 3
ATOM 2096 C CA . HIS A 1 34 ? 9.198 6.559 3.212 1.00 0.00 34 HIS A CA 3
ATOM 2097 C C . HIS A 1 34 ? 10.511 6.489 2.438 1.00 0.00 34 HIS A C 3
ATOM 2098 O O . HIS A 1 34 ? 11.415 7.294 2.656 1.00 0.00 34 HIS A O 3
ATOM 2112 N N . ASN A 1 35 ? 10.608 5.519 1.534 1.00 0.00 35 ASN A N 3
ATOM 2113 C CA . ASN A 1 35 ? 11.811 5.343 0.728 1.00 0.00 35 ASN A CA 3
ATOM 2114 C C . ASN A 1 35 ? 12.405 6.692 0.335 1.00 0.00 35 ASN A C 3
ATOM 2115 O O . ASN A 1 35 ? 13.619 6.827 0.177 1.00 0.00 35 ASN A O 3
ATOM 2126 N N . THR A 1 36 ? 11.540 7.690 0.178 1.00 0.00 36 THR A N 3
ATOM 2127 C CA . THR A 1 36 ? 11.978 9.029 -0.198 1.00 0.00 36 THR A CA 3
ATOM 2128 C C . THR A 1 36 ? 11.381 10.082 0.728 1.00 0.00 36 THR A C 3
ATOM 2129 O O . THR A 1 36 ? 11.709 11.265 0.633 1.00 0.00 36 THR A O 3
ATOM 2140 N N . LYS A 1 37 ? 10.503 9.646 1.625 1.00 0.00 37 LYS A N 3
ATOM 2141 C CA . LYS A 1 37 ? 9.860 10.551 2.570 1.00 0.00 37 LYS A CA 3
ATOM 2142 C C . LYS A 1 37 ? 9.006 11.583 1.841 1.00 0.00 37 LYS A C 3
ATOM 2143 O O . LYS A 1 37 ? 9.072 12.778 2.134 1.00 0.00 37 LYS A O 3
ATOM 2162 N N . THR A 1 38 ? 8.202 11.115 0.891 1.00 0.00 38 THR A N 3
ATOM 2163 C CA . THR A 1 38 ? 7.335 11.997 0.121 1.00 0.00 38 THR A CA 3
ATOM 2164 C C . THR A 1 38 ? 5.869 11.613 0.292 1.00 0.00 38 THR A C 3
ATOM 2165 O O . THR A 1 38 ? 5.553 10.531 0.786 1.00 0.00 38 THR A O 3
ATOM 2176 N N . THR A 1 39 ? 4.976 12.507 -0.121 1.00 0.00 39 THR A N 3
ATOM 2177 C CA . THR A 1 39 ? 3.544 12.262 -0.014 1.00 0.00 39 THR A CA 3
ATOM 2178 C C . THR A 1 39 ? 2.838 12.537 -1.336 1.00 0.00 39 THR A C 3
ATOM 2179 O O . THR A 1 39 ? 2.995 13.608 -1.924 1.00 0.00 39 THR A O 3
ATOM 2190 N N . SER A 1 40 ? 2.059 11.565 -1.800 1.00 0.00 40 SER A N 3
ATOM 2191 C CA . SER A 1 40 ? 1.331 11.701 -3.056 1.00 0.00 40 SER A CA 3
ATOM 2192 C C . SER A 1 40 ? -0.150 11.390 -2.862 1.00 0.00 40 SER A C 3
ATOM 2193 O O . SER A 1 40 ? -0.547 10.816 -1.848 1.00 0.00 40 SER A O 3
ATOM 2201 N N . TRP A 1 41 ? -0.961 11.774 -3.841 1.00 0.00 41 TRP A N 3
ATOM 2202 C CA . TRP A 1 41 ? -2.399 11.536 -3.779 1.00 0.00 41 TRP A CA 3
ATOM 2203 C C . TRP A 1 41 ? -2.770 10.247 -4.504 1.00 0.00 41 TRP A C 3
ATOM 2204 O O . TRP A 1 41 ? -3.719 9.561 -4.125 1.00 0.00 41 TRP A O 3
ATOM 2225 N N . LEU A 1 42 ? -2.015 9.923 -5.548 1.00 0.00 42 LEU A N 3
ATOM 2226 C CA . LEU A 1 42 ? -2.265 8.715 -6.327 1.00 0.00 42 LEU A CA 3
ATOM 2227 C C . LEU A 1 42 ? -1.471 7.537 -5.773 1.00 0.00 42 LEU A C 3
ATOM 2228 O O . LEU A 1 42 ? -0.701 7.685 -4.824 1.00 0.00 42 LEU A O 3
ATOM 2244 N N . ASP A 1 43 ? -1.661 6.367 -6.374 1.00 0.00 43 ASP A N 3
ATOM 2245 C CA . ASP A 1 43 ? -0.960 5.163 -5.943 1.00 0.00 43 ASP A CA 3
ATOM 2246 C C . ASP A 1 43 ? 0.255 4.897 -6.826 1.00 0.00 43 ASP A C 3
ATOM 2247 O O . ASP A 1 43 ? 0.228 5.101 -8.040 1.00 0.00 43 ASP A O 3
ATOM 2256 N N . PRO A 1 44 ? 1.348 4.430 -6.204 1.00 0.00 44 PRO A N 3
ATOM 2257 C CA . PRO A 1 44 ? 2.594 4.126 -6.915 1.00 0.00 44 PRO A CA 3
ATOM 2258 C C . PRO A 1 44 ? 2.464 2.902 -7.815 1.00 0.00 44 PRO A C 3
ATOM 2259 O O . PRO A 1 44 ? 2.933 2.905 -8.953 1.00 0.00 44 PRO A O 3
ATOM 2270 N N . ARG A 1 45 ? 1.824 1.859 -7.298 1.00 0.00 45 ARG A N 3
ATOM 2271 C CA . ARG A 1 45 ? 1.633 0.628 -8.056 1.00 0.00 45 ARG A CA 3
ATOM 2272 C C . ARG A 1 45 ? 1.154 0.930 -9.473 1.00 0.00 45 ARG A C 3
ATOM 2273 O O . ARG A 1 45 ? 1.367 0.139 -10.393 1.00 0.00 45 ARG A O 3
ATOM 2294 N N . CYS A 1 46 ? 0.507 2.078 -9.640 1.00 0.00 46 CYS A N 3
ATOM 2295 C CA . CYS A 1 46 ? -0.004 2.484 -10.945 1.00 0.00 46 CYS A CA 3
ATOM 2296 C C . CYS A 1 46 ? 1.131 2.616 -11.956 1.00 0.00 46 CYS A C 3
ATOM 2297 O O . CYS A 1 46 ? 0.985 2.246 -13.121 1.00 0.00 46 CYS A O 3
ATOM 2305 N N . LEU A 1 47 ? 2.261 3.148 -11.503 1.00 0.00 47 LEU A N 3
ATOM 2306 C CA . LEU A 1 47 ? 3.421 3.331 -12.368 1.00 0.00 47 LEU A CA 3
ATOM 2307 C C . LEU A 1 47 ? 4.230 2.042 -12.475 1.00 0.00 47 LEU A C 3
ATOM 2308 O O . LEU A 1 47 ? 4.299 1.261 -11.526 1.00 0.00 47 LEU A O 3
ATOM 2324 N N . ASN A 1 48 ? 4.841 1.827 -13.635 1.00 0.00 48 ASN A N 3
ATOM 2325 C CA . ASN A 1 48 ? 5.646 0.633 -13.865 1.00 0.00 48 ASN A CA 3
ATOM 2326 C C . ASN A 1 48 ? 7.134 0.971 -13.856 1.00 0.00 48 ASN A C 3
ATOM 2327 O O . ASN A 1 48 ? 7.517 2.140 -13.803 1.00 0.00 48 ASN A O 3
ATOM 2338 N N . LYS A 1 49 ? 7.969 -0.061 -13.908 1.00 0.00 49 LYS A N 3
ATOM 2339 C CA . LYS A 1 49 ? 9.416 0.124 -13.908 1.00 0.00 49 LYS A CA 3
ATOM 2340 C C . LYS A 1 49 ? 9.891 0.697 -15.239 1.00 0.00 49 LYS A C 3
ATOM 2341 O O . LYS A 1 49 ? 10.948 1.323 -15.313 1.00 0.00 49 LYS A O 3
ATOM 2360 N N . GLN A 1 50 ? 9.104 0.478 -16.288 1.00 0.00 50 GLN A N 3
ATOM 2361 C CA . GLN A 1 50 ? 9.445 0.974 -17.616 1.00 0.00 50 GLN A CA 3
ATOM 2362 C C . GLN A 1 50 ? 9.734 2.471 -17.580 1.00 0.00 50 GLN A C 3
ATOM 2363 O O . GLN A 1 50 ? 9.133 3.209 -16.801 1.00 0.00 50 GLN A O 3
ATOM 2377 N N . GLN A 1 51 ? 10.658 2.910 -18.429 1.00 0.00 51 GLN A N 3
ATOM 2378 C CA . GLN A 1 51 ? 11.026 4.320 -18.493 1.00 0.00 51 GLN A CA 3
ATOM 2379 C C . GLN A 1 51 ? 11.018 4.819 -19.934 1.00 0.00 51 GLN A C 3
ATOM 2380 O O . GLN A 1 51 ? 11.867 5.618 -20.330 1.00 0.00 51 GLN A O 3
ATOM 2394 N N . SER A 1 52 ? 10.052 4.343 -20.715 1.00 0.00 52 SER A N 3
ATOM 2395 C CA . SER A 1 52 ? 9.936 4.739 -22.113 1.00 0.00 52 SER A CA 3
ATOM 2396 C C . SER A 1 52 ? 9.379 6.154 -22.233 1.00 0.00 52 SER A C 3
ATOM 2397 O O . SER A 1 52 ? 8.241 6.420 -21.851 1.00 0.00 52 SER A O 3
ATOM 2405 N N . GLY A 1 53 ? 10.193 7.060 -22.767 1.00 0.00 53 GLY A N 3
ATOM 2406 C CA . GLY A 1 53 ? 9.766 8.438 -22.928 1.00 0.00 53 GLY A CA 3
ATOM 2407 C C . GLY A 1 53 ? 10.825 9.428 -22.486 1.00 0.00 53 GLY A C 3
ATOM 2408 O O . GLY A 1 53 ? 10.805 9.929 -21.361 1.00 0.00 53 GLY A O 3
ATOM 2412 N N . PRO A 1 54 ? 11.777 9.724 -23.383 1.00 0.00 54 PRO A N 3
ATOM 2413 C CA . PRO A 1 54 ? 12.867 10.662 -23.101 1.00 0.00 54 PRO A CA 3
ATOM 2414 C C . PRO A 1 54 ? 12.379 12.103 -22.999 1.00 0.00 54 PRO A C 3
ATOM 2415 O O . PRO A 1 54 ? 13.080 12.970 -22.477 1.00 0.00 54 PRO A O 3
ATOM 2426 N N . SER A 1 55 ? 11.173 12.352 -23.500 1.00 0.00 55 SER A N 3
ATOM 2427 C CA . SER A 1 55 ? 10.593 13.689 -23.468 1.00 0.00 55 SER A CA 3
ATOM 2428 C C . SER A 1 55 ? 9.425 13.752 -22.488 1.00 0.00 55 SER A C 3
ATOM 2429 O O . SER A 1 55 ? 8.277 13.503 -22.857 1.00 0.00 55 SER A O 3
ATOM 2437 N N . SER A 1 56 ? 9.727 14.085 -21.237 1.00 0.00 56 SER A N 3
ATOM 2438 C CA . SER A 1 56 ? 8.704 14.176 -20.202 1.00 0.00 56 SER A CA 3
ATOM 2439 C C . SER A 1 56 ? 8.036 15.548 -20.218 1.00 0.00 56 SER A C 3
ATOM 2440 O O . SER A 1 56 ? 6.844 15.667 -20.497 1.00 0.00 56 SER A O 3
ATOM 2448 N N . GLY A 1 57 ? 8.815 16.582 -19.917 1.00 0.00 57 GLY A N 3
ATOM 2449 C CA . GLY A 1 57 ? 8.283 17.932 -19.901 1.00 0.00 57 GLY A CA 3
ATOM 2450 C C . GLY A 1 57 ? 8.767 18.733 -18.709 1.00 0.00 57 GLY A C 3
ATOM 2451 O O . GLY A 1 57 ? 8.010 18.984 -17.773 1.00 0.00 57 GLY A O 3
ATOM 2455 N N . GLY A 1 1 ? -29.379 0.360 -1.768 1.00 0.00 1 GLY A N 4
ATOM 2456 C CA . GLY A 1 1 ? -28.286 1.303 -1.618 1.00 0.00 1 GLY A CA 4
ATOM 2457 C C . GLY A 1 1 ? -27.906 1.964 -2.928 1.00 0.00 1 GLY A C 4
ATOM 2458 O O . GLY A 1 1 ? -28.447 3.011 -3.282 1.00 0.00 1 GLY A O 4
ATOM 2462 N N . SER A 1 2 ? -26.972 1.352 -3.649 1.00 0.00 2 SER A N 4
ATOM 2463 C CA . SER A 1 2 ? -26.517 1.891 -4.925 1.00 0.00 2 SER A CA 4
ATOM 2464 C C . SER A 1 2 ? -26.429 0.791 -5.979 1.00 0.00 2 SER A C 4
ATOM 2465 O O . SER A 1 2 ? -26.478 -0.397 -5.658 1.00 0.00 2 SER A O 4
ATOM 2473 N N . SER A 1 3 ? -26.299 1.195 -7.238 1.00 0.00 3 SER A N 4
ATOM 2474 C CA . SER A 1 3 ? -26.208 0.246 -8.341 1.00 0.00 3 SER A CA 4
ATOM 2475 C C . SER A 1 3 ? -24.764 -0.194 -8.562 1.00 0.00 3 SER A C 4
ATOM 2476 O O . SER A 1 3 ? -23.831 0.585 -8.373 1.00 0.00 3 SER A O 4
ATOM 2484 N N . GLY A 1 4 ? -24.589 -1.449 -8.964 1.00 0.00 4 GLY A N 4
ATOM 2485 C CA . GLY A 1 4 ? -23.257 -1.972 -9.204 1.00 0.00 4 GLY A CA 4
ATOM 2486 C C . GLY A 1 4 ? -22.854 -3.022 -8.187 1.00 0.00 4 GLY A C 4
ATOM 2487 O O . GLY A 1 4 ? -22.584 -2.703 -7.029 1.00 0.00 4 GLY A O 4
ATOM 2491 N N . SER A 1 5 ? -22.814 -4.278 -8.620 1.00 0.00 5 SER A N 4
ATOM 2492 C CA . SER A 1 5 ? -22.447 -5.379 -7.738 1.00 0.00 5 SER A CA 4
ATOM 2493 C C . SER A 1 5 ? -21.326 -6.214 -8.349 1.00 0.00 5 SER A C 4
ATOM 2494 O O . SER A 1 5 ? -20.350 -6.551 -7.678 1.00 0.00 5 SER A O 4
ATOM 2502 N N . SER A 1 6 ? -21.474 -6.547 -9.628 1.00 0.00 6 SER A N 4
ATOM 2503 C CA . SER A 1 6 ? -20.477 -7.346 -10.330 1.00 0.00 6 SER A CA 4
ATOM 2504 C C . SER A 1 6 ? -19.073 -6.807 -10.078 1.00 0.00 6 SER A C 4
ATOM 2505 O O . SER A 1 6 ? -18.204 -7.518 -9.574 1.00 0.00 6 SER A O 4
ATOM 2513 N N . GLY A 1 7 ? -18.857 -5.544 -10.432 1.00 0.00 7 GLY A N 4
ATOM 2514 C CA . GLY A 1 7 ? -17.557 -4.930 -10.237 1.00 0.00 7 GLY A CA 4
ATOM 2515 C C . GLY A 1 7 ? -16.457 -5.649 -10.992 1.00 0.00 7 GLY A C 4
ATOM 2516 O O . GLY A 1 7 ? -16.478 -6.874 -11.116 1.00 0.00 7 GLY A O 4
ATOM 2520 N N . ALA A 1 8 ? -15.494 -4.887 -11.501 1.00 0.00 8 ALA A N 4
ATOM 2521 C CA . ALA A 1 8 ? -14.381 -5.459 -12.248 1.00 0.00 8 ALA A CA 4
ATOM 2522 C C . ALA A 1 8 ? -13.214 -5.794 -11.324 1.00 0.00 8 ALA A C 4
ATOM 2523 O O . ALA A 1 8 ? -13.063 -5.196 -10.260 1.00 0.00 8 ALA A O 4
ATOM 2530 N N . GLU A 1 9 ? -12.393 -6.753 -11.740 1.00 0.00 9 GLU A N 4
ATOM 2531 C CA . GLU A 1 9 ? -11.241 -7.168 -10.948 1.00 0.00 9 GLU A CA 4
ATOM 2532 C C . GLU A 1 9 ? -9.997 -6.375 -11.341 1.00 0.00 9 GLU A C 4
ATOM 2533 O O . GLU A 1 9 ? -9.295 -6.732 -12.286 1.00 0.00 9 GLU A O 4
ATOM 2545 N N . ASP A 1 10 ? -9.733 -5.299 -10.608 1.00 0.00 10 ASP A N 4
ATOM 2546 C CA . ASP A 1 10 ? -8.574 -4.456 -10.879 1.00 0.00 10 ASP A CA 4
ATOM 2547 C C . ASP A 1 10 ? -7.671 -4.364 -9.653 1.00 0.00 10 ASP A C 4
ATOM 2548 O O . ASP A 1 10 ? -7.723 -3.389 -8.904 1.00 0.00 10 ASP A O 4
ATOM 2557 N N . ASN A 1 11 ? -6.845 -5.386 -9.454 1.00 0.00 11 ASN A N 4
ATOM 2558 C CA . ASN A 1 11 ? -5.931 -5.420 -8.318 1.00 0.00 11 ASN A CA 4
ATOM 2559 C C . ASN A 1 11 ? -4.486 -5.564 -8.786 1.00 0.00 11 ASN A C 4
ATOM 2560 O O . ASN A 1 11 ? -4.072 -6.633 -9.237 1.00 0.00 11 ASN A O 4
ATOM 2571 N N . LEU A 1 12 ? -3.724 -4.482 -8.676 1.00 0.00 12 LEU A N 4
ATOM 2572 C CA . LEU A 1 12 ? -2.324 -4.487 -9.087 1.00 0.00 12 LEU A CA 4
ATOM 2573 C C . LEU A 1 12 ? -1.475 -5.302 -8.116 1.00 0.00 12 LEU A C 4
ATOM 2574 O O . LEU A 1 12 ? -0.601 -6.063 -8.528 1.00 0.00 12 LEU A O 4
ATOM 2590 N N . GLY A 1 13 ? -1.740 -5.137 -6.824 1.00 0.00 13 GLY A N 4
ATOM 2591 C CA . GLY A 1 13 ? -0.992 -5.865 -5.814 1.00 0.00 13 GLY A CA 4
ATOM 2592 C C . GLY A 1 13 ? -0.874 -5.095 -4.514 1.00 0.00 13 GLY A C 4
ATOM 2593 O O . GLY A 1 13 ? -1.165 -3.901 -4.445 1.00 0.00 13 GLY A O 4
ATOM 2597 N N . PRO A 1 14 ? -0.439 -5.787 -3.450 1.00 0.00 14 PRO A N 4
ATOM 2598 C CA . PRO A 1 14 ? -0.273 -5.182 -2.125 1.00 0.00 14 PRO A CA 4
ATOM 2599 C C . PRO A 1 14 ? 0.887 -4.193 -2.081 1.00 0.00 14 PRO A C 4
ATOM 2600 O O . PRO A 1 14 ? 1.957 -4.451 -2.632 1.00 0.00 14 PRO A O 4
ATOM 2611 N N . LEU A 1 15 ? 0.668 -3.061 -1.420 1.00 0.00 15 LEU A N 4
ATOM 2612 C CA . LEU A 1 15 ? 1.696 -2.033 -1.302 1.00 0.00 15 LEU A CA 4
ATOM 2613 C C . LEU A 1 15 ? 2.973 -2.607 -0.695 1.00 0.00 15 LEU A C 4
ATOM 2614 O O . LEU A 1 15 ? 2.956 -3.621 0.003 1.00 0.00 15 LEU A O 4
ATOM 2630 N N . PRO A 1 16 ? 4.106 -1.942 -0.962 1.00 0.00 16 PRO A N 4
ATOM 2631 C CA . PRO A 1 16 ? 5.412 -2.366 -0.449 1.00 0.00 16 PRO A CA 4
ATOM 2632 C C . PRO A 1 16 ? 5.536 -2.166 1.058 1.00 0.00 16 PRO A C 4
ATOM 2633 O O . PRO A 1 16 ? 4.543 -1.928 1.744 1.00 0.00 16 PRO A O 4
ATOM 2644 N N . GLU A 1 17 ? 6.760 -2.264 1.565 1.00 0.00 17 GLU A N 4
ATOM 2645 C CA . GLU A 1 17 ? 7.012 -2.095 2.991 1.00 0.00 17 GLU A CA 4
ATOM 2646 C C . GLU A 1 17 ? 7.511 -0.684 3.292 1.00 0.00 17 GLU A C 4
ATOM 2647 O O . GLU A 1 17 ? 7.497 -0.241 4.439 1.00 0.00 17 GLU A O 4
ATOM 2659 N N . ASN A 1 18 ? 7.954 0.014 2.251 1.00 0.00 18 ASN A N 4
ATOM 2660 C CA . ASN A 1 18 ? 8.459 1.374 2.403 1.00 0.00 18 ASN A CA 4
ATOM 2661 C C . ASN A 1 18 ? 7.371 2.397 2.092 1.00 0.00 18 ASN A C 4
ATOM 2662 O O . ASN A 1 18 ? 7.661 3.550 1.773 1.00 0.00 18 ASN A O 4
ATOM 2673 N N . TRP A 1 19 ? 6.118 1.967 2.189 1.00 0.00 19 TRP A N 4
ATOM 2674 C CA . TRP A 1 19 ? 4.986 2.845 1.919 1.00 0.00 19 TRP A CA 4
ATOM 2675 C C . TRP A 1 19 ? 3.898 2.672 2.973 1.00 0.00 19 TRP A C 4
ATOM 2676 O O . TRP A 1 19 ? 3.864 1.666 3.681 1.00 0.00 19 TRP A O 4
ATOM 2697 N N . GLU A 1 20 ? 3.012 3.658 3.072 1.00 0.00 20 GLU A N 4
ATOM 2698 C CA . GLU A 1 20 ? 1.924 3.612 4.041 1.00 0.00 20 GLU A CA 4
ATOM 2699 C C . GLU A 1 20 ? 0.746 4.465 3.578 1.00 0.00 20 GLU A C 4
ATOM 2700 O O . GLU A 1 20 ? 0.839 5.691 3.522 1.00 0.00 20 GLU A O 4
ATOM 2712 N N . MET A 1 21 ? -0.360 3.806 3.248 1.00 0.00 21 MET A N 4
ATOM 2713 C CA . MET A 1 21 ? -1.556 4.504 2.790 1.00 0.00 21 MET A CA 4
ATOM 2714 C C . MET A 1 21 ? -2.438 4.901 3.969 1.00 0.00 21 MET A C 4
ATOM 2715 O O . MET A 1 21 ? -2.945 4.045 4.693 1.00 0.00 21 MET A O 4
ATOM 2729 N N . ALA A 1 22 ? -2.617 6.204 4.156 1.00 0.00 22 ALA A N 4
ATOM 2730 C CA . ALA A 1 22 ? -3.439 6.714 5.246 1.00 0.00 22 ALA A CA 4
ATOM 2731 C C . ALA A 1 22 ? -4.303 7.882 4.783 1.00 0.00 22 ALA A C 4
ATOM 2732 O O . ALA A 1 22 ? -3.992 8.542 3.791 1.00 0.00 22 ALA A O 4
ATOM 2739 N N . TYR A 1 23 ? -5.389 8.132 5.506 1.00 0.00 23 TYR A N 4
ATOM 2740 C CA . TYR A 1 23 ? -6.300 9.219 5.166 1.00 0.00 23 TYR A CA 4
ATOM 2741 C C . TYR A 1 23 ? -6.069 10.426 6.071 1.00 0.00 23 TYR A C 4
ATOM 2742 O O . TYR A 1 23 ? -5.774 10.281 7.257 1.00 0.00 23 TYR A O 4
ATOM 2760 N N . THR A 1 24 ? -6.206 11.619 5.501 1.00 0.00 24 THR A N 4
ATOM 2761 C CA . THR A 1 24 ? -6.012 12.852 6.253 1.00 0.00 24 THR A CA 4
ATOM 2762 C C . THR A 1 24 ? -7.156 13.084 7.233 1.00 0.00 24 THR A C 4
ATOM 2763 O O . THR A 1 24 ? -8.183 12.409 7.172 1.00 0.00 24 THR A O 4
ATOM 2774 N N . GLU A 1 25 ? -6.972 14.043 8.135 1.00 0.00 25 GLU A N 4
ATOM 2775 C CA . GLU A 1 25 ? -7.991 14.363 9.128 1.00 0.00 25 GLU A CA 4
ATOM 2776 C C . GLU A 1 25 ? -9.359 14.521 8.472 1.00 0.00 25 GLU A C 4
ATOM 2777 O O . GLU A 1 25 ? -10.357 13.990 8.958 1.00 0.00 25 GLU A O 4
ATOM 2789 N N . ASN A 1 26 ? -9.397 15.256 7.366 1.00 0.00 26 ASN A N 4
ATOM 2790 C CA . ASN A 1 26 ? -10.643 15.485 6.643 1.00 0.00 26 ASN A CA 4
ATOM 2791 C C . ASN A 1 26 ? -11.196 14.178 6.083 1.00 0.00 26 ASN A C 4
ATOM 2792 O O . ASN A 1 26 ? -12.403 13.940 6.109 1.00 0.00 26 ASN A O 4
ATOM 2803 N N . GLY A 1 27 ? -10.303 13.333 5.576 1.00 0.00 27 GLY A N 4
ATOM 2804 C CA . GLY A 1 27 ? -10.720 12.061 5.017 1.00 0.00 27 GLY A CA 4
ATOM 2805 C C . GLY A 1 27 ? -10.152 11.821 3.632 1.00 0.00 27 GLY A C 4
ATOM 2806 O O . GLY A 1 27 ? -10.695 11.032 2.860 1.00 0.00 27 GLY A O 4
ATOM 2810 N N . GLU A 1 28 ? -9.056 12.506 3.317 1.00 0.00 28 GLU A N 4
ATOM 2811 C CA . GLU A 1 28 ? -8.416 12.365 2.015 1.00 0.00 28 GLU A CA 4
ATOM 2812 C C . GLU A 1 28 ? -7.399 11.228 2.029 1.00 0.00 28 GLU A C 4
ATOM 2813 O O . GLU A 1 28 ? -6.431 11.255 2.789 1.00 0.00 28 GLU A O 4
ATOM 2825 N N . VAL A 1 29 ? -7.625 10.228 1.183 1.00 0.00 29 VAL A N 4
ATOM 2826 C CA . VAL A 1 29 ? -6.729 9.081 1.097 1.00 0.00 29 VAL A CA 4
ATOM 2827 C C . VAL A 1 29 ? -5.443 9.443 0.363 1.00 0.00 29 VAL A C 4
ATOM 2828 O O . VAL A 1 29 ? -5.471 9.838 -0.803 1.00 0.00 29 VAL A O 4
ATOM 2841 N N . TYR A 1 30 ? -4.316 9.304 1.052 1.00 0.00 30 TYR A N 4
ATOM 2842 C CA . TYR A 1 30 ? -3.018 9.619 0.466 1.00 0.00 30 TYR A CA 4
ATOM 2843 C C . TYR A 1 30 ? -2.038 8.466 0.665 1.00 0.00 30 TYR A C 4
ATOM 2844 O O . TYR A 1 30 ? -2.305 7.531 1.420 1.00 0.00 30 TYR A O 4
ATOM 2862 N N . PHE A 1 31 ? -0.900 8.542 -0.018 1.00 0.00 31 PHE A N 4
ATOM 2863 C CA . PHE A 1 31 ? 0.121 7.506 0.081 1.00 0.00 31 PHE A CA 4
ATOM 2864 C C . PHE A 1 31 ? 1.430 8.083 0.613 1.00 0.00 31 PHE A C 4
ATOM 2865 O O . PHE A 1 31 ? 1.943 9.072 0.089 1.00 0.00 31 PHE A O 4
ATOM 2882 N N . ILE A 1 32 ? 1.964 7.458 1.657 1.00 0.00 32 ILE A N 4
ATOM 2883 C CA . ILE A 1 32 ? 3.213 7.908 2.260 1.00 0.00 32 ILE A CA 4
ATOM 2884 C C . ILE A 1 32 ? 4.398 7.110 1.729 1.00 0.00 32 ILE A C 4
ATOM 2885 O O . ILE A 1 32 ? 4.449 5.888 1.868 1.00 0.00 32 ILE A O 4
ATOM 2901 N N . ASP A 1 33 ? 5.351 7.809 1.122 1.00 0.00 33 ASP A N 4
ATOM 2902 C CA . ASP A 1 33 ? 6.539 7.166 0.572 1.00 0.00 33 ASP A CA 4
ATOM 2903 C C . ASP A 1 33 ? 7.756 7.427 1.455 1.00 0.00 33 ASP A C 4
ATOM 2904 O O . ASP A 1 33 ? 8.356 8.501 1.401 1.00 0.00 33 ASP A O 4
ATOM 2913 N N . HIS A 1 34 ? 8.114 6.438 2.268 1.00 0.00 34 HIS A N 4
ATOM 2914 C CA . HIS A 1 34 ? 9.259 6.561 3.163 1.00 0.00 34 HIS A CA 4
ATOM 2915 C C . HIS A 1 34 ? 10.568 6.501 2.382 1.00 0.00 34 HIS A C 4
ATOM 2916 O O . HIS A 1 34 ? 11.448 7.342 2.561 1.00 0.00 34 HIS A O 4
ATOM 2930 N N . ASN A 1 35 ? 10.689 5.501 1.515 1.00 0.00 35 ASN A N 4
ATOM 2931 C CA . ASN A 1 35 ? 11.891 5.331 0.707 1.00 0.00 35 ASN A CA 4
ATOM 2932 C C . ASN A 1 35 ? 12.464 6.683 0.293 1.00 0.00 35 ASN A C 4
ATOM 2933 O O . ASN A 1 35 ? 13.676 6.835 0.136 1.00 0.00 35 ASN A O 4
ATOM 2944 N N . THR A 1 36 ? 11.584 7.663 0.117 1.00 0.00 36 THR A N 4
ATOM 2945 C CA . THR A 1 36 ? 12.000 9.002 -0.279 1.00 0.00 36 THR A CA 4
ATOM 2946 C C . THR A 1 36 ? 11.445 10.056 0.673 1.00 0.00 36 THR A C 4
ATOM 2947 O O . THR A 1 36 ? 11.802 11.231 0.591 1.00 0.00 36 THR A O 4
ATOM 2958 N N . LYS A 1 37 ? 10.571 9.627 1.577 1.00 0.00 37 LYS A N 4
ATOM 2959 C CA . LYS A 1 37 ? 9.967 10.532 2.547 1.00 0.00 37 LYS A CA 4
ATOM 2960 C C . LYS A 1 37 ? 9.112 11.585 1.850 1.00 0.00 37 LYS A C 4
ATOM 2961 O O . LYS A 1 37 ? 9.191 12.773 2.165 1.00 0.00 37 LYS A O 4
ATOM 2980 N N . THR A 1 38 ? 8.292 11.142 0.901 1.00 0.00 38 THR A N 4
ATOM 2981 C CA . THR A 1 38 ? 7.421 12.046 0.160 1.00 0.00 38 THR A CA 4
ATOM 2982 C C . THR A 1 38 ? 5.961 11.628 0.286 1.00 0.00 38 THR A C 4
ATOM 2983 O O . THR A 1 38 ? 5.656 10.517 0.721 1.00 0.00 38 THR A O 4
ATOM 2994 N N . THR A 1 39 ? 5.058 12.525 -0.099 1.00 0.00 39 THR A N 4
ATOM 2995 C CA . THR A 1 39 ? 3.629 12.250 -0.029 1.00 0.00 39 THR A CA 4
ATOM 2996 C C . THR A 1 39 ? 2.958 12.480 -1.378 1.00 0.00 39 THR A C 4
ATOM 2997 O O . THR A 1 39 ? 3.188 13.498 -2.031 1.00 0.00 39 THR A O 4
ATOM 3008 N N . SER A 1 40 ? 2.127 11.529 -1.791 1.00 0.00 40 SER A N 4
ATOM 3009 C CA . SER A 1 40 ? 1.424 11.627 -3.065 1.00 0.00 40 SER A CA 4
ATOM 3010 C C . SER A 1 40 ? -0.074 11.407 -2.877 1.00 0.00 40 SER A C 4
ATOM 3011 O O . SER A 1 40 ? -0.513 10.892 -1.849 1.00 0.00 40 SER A O 4
ATOM 3019 N N . TRP A 1 41 ? -0.853 11.802 -3.878 1.00 0.00 41 TRP A N 4
ATOM 3020 C CA . TRP A 1 41 ? -2.302 11.649 -3.824 1.00 0.00 41 TRP A CA 4
ATOM 3021 C C . TRP A 1 41 ? -2.741 10.367 -4.524 1.00 0.00 41 TRP A C 4
ATOM 3022 O O . TRP A 1 41 ? -3.750 9.763 -4.159 1.00 0.00 41 TRP A O 4
ATOM 3043 N N . LEU A 1 42 ? -1.977 9.957 -5.530 1.00 0.00 42 LEU A N 4
ATOM 3044 C CA . LEU A 1 42 ? -2.287 8.745 -6.282 1.00 0.00 42 LEU A CA 4
ATOM 3045 C C . LEU A 1 42 ? -1.480 7.560 -5.761 1.00 0.00 42 LEU A C 4
ATOM 3046 O O . LEU A 1 42 ? -0.592 7.721 -4.923 1.00 0.00 42 LEU A O 4
ATOM 3062 N N . ASP A 1 43 ? -1.792 6.371 -6.264 1.00 0.00 43 ASP A N 4
ATOM 3063 C CA . ASP A 1 43 ? -1.094 5.159 -5.853 1.00 0.00 43 ASP A CA 4
ATOM 3064 C C . ASP A 1 43 ? 0.154 4.937 -6.701 1.00 0.00 43 ASP A C 4
ATOM 3065 O O . ASP A 1 43 ? 0.168 5.189 -7.906 1.00 0.00 43 ASP A O 4
ATOM 3074 N N . PRO A 1 44 ? 1.228 4.454 -6.059 1.00 0.00 44 PRO A N 4
ATOM 3075 C CA . PRO A 1 44 ? 2.501 4.187 -6.736 1.00 0.00 44 PRO A CA 4
ATOM 3076 C C . PRO A 1 44 ? 2.414 2.999 -7.687 1.00 0.00 44 PRO A C 4
ATOM 3077 O O . PRO A 1 44 ? 2.906 3.057 -8.815 1.00 0.00 44 PRO A O 4
ATOM 3088 N N . ARG A 1 45 ? 1.785 1.922 -7.227 1.00 0.00 45 ARG A N 4
ATOM 3089 C CA . ARG A 1 45 ? 1.635 0.720 -8.037 1.00 0.00 45 ARG A CA 4
ATOM 3090 C C . ARG A 1 45 ? 1.206 1.073 -9.459 1.00 0.00 45 ARG A C 4
ATOM 3091 O O . ARG A 1 45 ? 1.568 0.386 -10.415 1.00 0.00 45 ARG A O 4
ATOM 3112 N N . CYS A 1 46 ? 0.435 2.147 -9.589 1.00 0.00 46 CYS A N 4
ATOM 3113 C CA . CYS A 1 46 ? -0.044 2.590 -10.894 1.00 0.00 46 CYS A CA 4
ATOM 3114 C C . CYS A 1 46 ? 1.123 2.902 -11.824 1.00 0.00 46 CYS A C 4
ATOM 3115 O O . CYS A 1 46 ? 1.077 2.604 -13.018 1.00 0.00 46 CYS A O 4
ATOM 3123 N N . LEU A 1 47 ? 2.169 3.506 -11.270 1.00 0.00 47 LEU A N 4
ATOM 3124 C CA . LEU A 1 47 ? 3.349 3.861 -12.051 1.00 0.00 47 LEU A CA 4
ATOM 3125 C C . LEU A 1 47 ? 4.537 2.982 -11.672 1.00 0.00 47 LEU A C 4
ATOM 3126 O O . LEU A 1 47 ? 5.681 3.433 -11.674 1.00 0.00 47 LEU A O 4
ATOM 3142 N N . ASN A 1 48 ? 4.256 1.723 -11.351 1.00 0.00 48 ASN A N 4
ATOM 3143 C CA . ASN A 1 48 ? 5.302 0.780 -10.972 1.00 0.00 48 ASN A CA 4
ATOM 3144 C C . ASN A 1 48 ? 6.531 0.944 -11.861 1.00 0.00 48 ASN A C 4
ATOM 3145 O O . ASN A 1 48 ? 6.471 0.720 -13.070 1.00 0.00 48 ASN A O 4
ATOM 3156 N N . LYS A 1 49 ? 7.646 1.335 -11.253 1.00 0.00 49 LYS A N 4
ATOM 3157 C CA . LYS A 1 49 ? 8.891 1.528 -11.988 1.00 0.00 49 LYS A CA 4
ATOM 3158 C C . LYS A 1 49 ? 9.284 0.257 -12.735 1.00 0.00 49 LYS A C 4
ATOM 3159 O O . LYS A 1 49 ? 8.904 -0.846 -12.343 1.00 0.00 49 LYS A O 4
ATOM 3178 N N . GLN A 1 50 ? 10.047 0.421 -13.811 1.00 0.00 50 GLN A N 4
ATOM 3179 C CA . GLN A 1 50 ? 10.491 -0.713 -14.612 1.00 0.00 50 GLN A CA 4
ATOM 3180 C C . GLN A 1 50 ? 11.891 -1.156 -14.198 1.00 0.00 50 GLN A C 4
ATOM 3181 O O . GLN A 1 50 ? 12.155 -2.349 -14.048 1.00 0.00 50 GLN A O 4
ATOM 3195 N N . GLN A 1 51 ? 12.783 -0.188 -14.016 1.00 0.00 51 GLN A N 4
ATOM 3196 C CA . GLN A 1 51 ? 14.156 -0.480 -13.621 1.00 0.00 51 GLN A CA 4
ATOM 3197 C C . GLN A 1 51 ? 14.193 -1.523 -12.510 1.00 0.00 51 GLN A C 4
ATOM 3198 O O . GLN A 1 51 ? 13.777 -1.258 -11.382 1.00 0.00 51 GLN A O 4
ATOM 3212 N N . SER A 1 52 ? 14.692 -2.711 -12.836 1.00 0.00 52 SER A N 4
ATOM 3213 C CA . SER A 1 52 ? 14.780 -3.796 -11.866 1.00 0.00 52 SER A CA 4
ATOM 3214 C C . SER A 1 52 ? 16.233 -4.082 -11.499 1.00 0.00 52 SER A C 4
ATOM 3215 O O . SER A 1 52 ? 17.121 -4.027 -12.348 1.00 0.00 52 SER A O 4
ATOM 3223 N N . GLY A 1 53 ? 16.466 -4.388 -10.226 1.00 0.00 53 GLY A N 4
ATOM 3224 C CA . GLY A 1 53 ? 17.812 -4.678 -9.768 1.00 0.00 53 GLY A CA 4
ATOM 3225 C C . GLY A 1 53 ? 18.476 -3.478 -9.121 1.00 0.00 53 GLY A C 4
ATOM 3226 O O . GLY A 1 53 ? 18.246 -2.332 -9.507 1.00 0.00 53 GLY A O 4
ATOM 3230 N N . PRO A 1 54 ? 19.319 -3.736 -8.111 1.00 0.00 54 PRO A N 4
ATOM 3231 C CA . PRO A 1 54 ? 20.034 -2.681 -7.387 1.00 0.00 54 PRO A CA 4
ATOM 3232 C C . PRO A 1 54 ? 21.107 -2.016 -8.243 1.00 0.00 54 PRO A C 4
ATOM 3233 O O . PRO A 1 54 ? 21.535 -2.566 -9.257 1.00 0.00 54 PRO A O 4
ATOM 3244 N N . SER A 1 55 ? 21.538 -0.829 -7.826 1.00 0.00 55 SER A N 4
ATOM 3245 C CA . SER A 1 55 ? 22.559 -0.088 -8.557 1.00 0.00 55 SER A CA 4
ATOM 3246 C C . SER A 1 55 ? 23.931 -0.276 -7.916 1.00 0.00 55 SER A C 4
ATOM 3247 O O . SER A 1 55 ? 24.038 -0.521 -6.714 1.00 0.00 55 SER A O 4
ATOM 3255 N N . SER A 1 56 ? 24.977 -0.161 -8.727 1.00 0.00 56 SER A N 4
ATOM 3256 C CA . SER A 1 56 ? 26.343 -0.323 -8.242 1.00 0.00 56 SER A CA 4
ATOM 3257 C C . SER A 1 56 ? 27.158 0.944 -8.481 1.00 0.00 56 SER A C 4
ATOM 3258 O O . SER A 1 56 ? 26.744 1.830 -9.227 1.00 0.00 56 SER A O 4
ATOM 3266 N N . GLY A 1 57 ? 28.321 1.022 -7.842 1.00 0.00 57 GLY A N 4
ATOM 3267 C CA . GLY A 1 57 ? 29.177 2.183 -7.997 1.00 0.00 57 GLY A CA 4
ATOM 3268 C C . GLY A 1 57 ? 28.477 3.474 -7.621 1.00 0.00 57 GLY A C 4
ATOM 3269 O O . GLY A 1 57 ? 27.687 3.507 -6.678 1.00 0.00 57 GLY A O 4
ATOM 3273 N N . GLY A 1 1 ? -21.398 11.742 -18.278 1.00 0.00 1 GLY A N 5
ATOM 3274 C CA . GLY A 1 1 ? -20.821 10.738 -17.403 1.00 0.00 1 GLY A CA 5
ATOM 3275 C C . GLY A 1 1 ? -19.318 10.884 -17.265 1.00 0.00 1 GLY A C 5
ATOM 3276 O O . GLY A 1 1 ? -18.835 11.570 -16.364 1.00 0.00 1 GLY A O 5
ATOM 3280 N N . SER A 1 2 ? -18.578 10.238 -18.160 1.00 0.00 2 SER A N 5
ATOM 3281 C CA . SER A 1 2 ? -17.121 10.295 -18.130 1.00 0.00 2 SER A CA 5
ATOM 3282 C C . SER A 1 2 ? -16.602 10.187 -16.700 1.00 0.00 2 SER A C 5
ATOM 3283 O O . SER A 1 2 ? -15.680 10.902 -16.307 1.00 0.00 2 SER A O 5
ATOM 3291 N N . SER A 1 3 ? -17.201 9.288 -15.926 1.00 0.00 3 SER A N 5
ATOM 3292 C CA . SER A 1 3 ? -16.802 9.088 -14.537 1.00 0.00 3 SER A CA 5
ATOM 3293 C C . SER A 1 3 ? -15.912 7.857 -14.400 1.00 0.00 3 SER A C 5
ATOM 3294 O O . SER A 1 3 ? -16.323 6.740 -14.713 1.00 0.00 3 SER A O 5
ATOM 3302 N N . GLY A 1 4 ? -14.687 8.070 -13.928 1.00 0.00 4 GLY A N 5
ATOM 3303 C CA . GLY A 1 4 ? -13.756 6.970 -13.757 1.00 0.00 4 GLY A CA 5
ATOM 3304 C C . GLY A 1 4 ? -12.492 7.147 -14.574 1.00 0.00 4 GLY A C 5
ATOM 3305 O O . GLY A 1 4 ? -12.503 7.809 -15.612 1.00 0.00 4 GLY A O 5
ATOM 3309 N N . SER A 1 5 ? -11.397 6.557 -14.104 1.00 0.00 5 SER A N 5
ATOM 3310 C CA . SER A 1 5 ? -10.118 6.658 -14.795 1.00 0.00 5 SER A CA 5
ATOM 3311 C C . SER A 1 5 ? -9.420 5.302 -14.847 1.00 0.00 5 SER A C 5
ATOM 3312 O O . SER A 1 5 ? -9.117 4.707 -13.813 1.00 0.00 5 SER A O 5
ATOM 3320 N N . SER A 1 6 ? -9.168 4.819 -16.060 1.00 0.00 6 SER A N 5
ATOM 3321 C CA . SER A 1 6 ? -8.509 3.532 -16.249 1.00 0.00 6 SER A CA 5
ATOM 3322 C C . SER A 1 6 ? -8.976 2.525 -15.202 1.00 0.00 6 SER A C 5
ATOM 3323 O O . SER A 1 6 ? -8.176 1.769 -14.652 1.00 0.00 6 SER A O 5
ATOM 3331 N N . GLY A 1 7 ? -10.278 2.521 -14.933 1.00 0.00 7 GLY A N 5
ATOM 3332 C CA . GLY A 1 7 ? -10.830 1.603 -13.953 1.00 0.00 7 GLY A CA 5
ATOM 3333 C C . GLY A 1 7 ? -11.116 0.234 -14.538 1.00 0.00 7 GLY A C 5
ATOM 3334 O O . GLY A 1 7 ? -12.212 -0.018 -15.037 1.00 0.00 7 GLY A O 5
ATOM 3338 N N . ALA A 1 8 ? -10.127 -0.652 -14.478 1.00 0.00 8 ALA A N 5
ATOM 3339 C CA . ALA A 1 8 ? -10.278 -2.002 -15.005 1.00 0.00 8 ALA A CA 5
ATOM 3340 C C . ALA A 1 8 ? -9.633 -3.028 -14.080 1.00 0.00 8 ALA A C 5
ATOM 3341 O O . ALA A 1 8 ? -8.748 -2.697 -13.292 1.00 0.00 8 ALA A O 5
ATOM 3348 N N . GLU A 1 9 ? -10.083 -4.275 -14.182 1.00 0.00 9 GLU A N 5
ATOM 3349 C CA . GLU A 1 9 ? -9.549 -5.349 -13.352 1.00 0.00 9 GLU A CA 5
ATOM 3350 C C . GLU A 1 9 ? -8.034 -5.452 -13.503 1.00 0.00 9 GLU A C 5
ATOM 3351 O O . GLU A 1 9 ? -7.514 -5.518 -14.617 1.00 0.00 9 GLU A O 5
ATOM 3363 N N . ASP A 1 10 ? -7.332 -5.463 -12.375 1.00 0.00 10 ASP A N 5
ATOM 3364 C CA . ASP A 1 10 ? -5.877 -5.558 -12.380 1.00 0.00 10 ASP A CA 5
ATOM 3365 C C . ASP A 1 10 ? -5.358 -6.034 -11.027 1.00 0.00 10 ASP A C 5
ATOM 3366 O O . ASP A 1 10 ? -5.742 -5.507 -9.984 1.00 0.00 10 ASP A O 5
ATOM 3375 N N . ASN A 1 11 ? -4.485 -7.036 -11.053 1.00 0.00 11 ASN A N 5
ATOM 3376 C CA . ASN A 1 11 ? -3.915 -7.585 -9.828 1.00 0.00 11 ASN A CA 5
ATOM 3377 C C . ASN A 1 11 ? -2.425 -7.269 -9.732 1.00 0.00 11 ASN A C 5
ATOM 3378 O O . ASN A 1 11 ? -1.581 -8.091 -10.090 1.00 0.00 11 ASN A O 5
ATOM 3389 N N . LEU A 1 12 ? -2.109 -6.074 -9.247 1.00 0.00 12 LEU A N 5
ATOM 3390 C CA . LEU A 1 12 ? -0.721 -5.649 -9.103 1.00 0.00 12 LEU A CA 5
ATOM 3391 C C . LEU A 1 12 ? -0.114 -6.199 -7.816 1.00 0.00 12 LEU A C 5
ATOM 3392 O O . LEU A 1 12 ? 0.999 -6.723 -7.818 1.00 0.00 12 LEU A O 5
ATOM 3408 N N . GLY A 1 13 ? -0.855 -6.079 -6.719 1.00 0.00 13 GLY A N 5
ATOM 3409 C CA . GLY A 1 13 ? -0.374 -6.572 -5.441 1.00 0.00 13 GLY A CA 5
ATOM 3410 C C . GLY A 1 13 ? -0.471 -5.530 -4.345 1.00 0.00 13 GLY A C 5
ATOM 3411 O O . GLY A 1 13 ? -0.697 -4.347 -4.601 1.00 0.00 13 GLY A O 5
ATOM 3415 N N . PRO A 1 14 ? -0.300 -5.969 -3.089 1.00 0.00 14 PRO A N 5
ATOM 3416 C CA . PRO A 1 14 ? -0.367 -5.082 -1.924 1.00 0.00 14 PRO A CA 5
ATOM 3417 C C . PRO A 1 14 ? 0.819 -4.125 -1.855 1.00 0.00 14 PRO A C 5
ATOM 3418 O O . PRO A 1 14 ? 1.952 -4.502 -2.158 1.00 0.00 14 PRO A O 5
ATOM 3429 N N . LEU A 1 15 ? 0.551 -2.887 -1.456 1.00 0.00 15 LEU A N 5
ATOM 3430 C CA . LEU A 1 15 ? 1.597 -1.875 -1.347 1.00 0.00 15 LEU A CA 5
ATOM 3431 C C . LEU A 1 15 ? 2.873 -2.472 -0.762 1.00 0.00 15 LEU A C 5
ATOM 3432 O O . LEU A 1 15 ? 2.850 -3.485 -0.063 1.00 0.00 15 LEU A O 5
ATOM 3448 N N . PRO A 1 16 ? 4.014 -1.829 -1.051 1.00 0.00 16 PRO A N 5
ATOM 3449 C CA . PRO A 1 16 ? 5.321 -2.277 -0.562 1.00 0.00 16 PRO A CA 5
ATOM 3450 C C . PRO A 1 16 ? 5.476 -2.078 0.942 1.00 0.00 16 PRO A C 5
ATOM 3451 O O . PRO A 1 16 ? 4.502 -1.815 1.646 1.00 0.00 16 PRO A O 5
ATOM 3462 N N . GLU A 1 17 ? 6.707 -2.207 1.428 1.00 0.00 17 GLU A N 5
ATOM 3463 C CA . GLU A 1 17 ? 6.988 -2.041 2.849 1.00 0.00 17 GLU A CA 5
ATOM 3464 C C . GLU A 1 17 ? 7.493 -0.631 3.143 1.00 0.00 17 GLU A C 5
ATOM 3465 O O . GLU A 1 17 ? 7.509 -0.193 4.293 1.00 0.00 17 GLU A O 5
ATOM 3477 N N . ASN A 1 18 ? 7.907 0.073 2.095 1.00 0.00 18 ASN A N 5
ATOM 3478 C CA . ASN A 1 18 ? 8.415 1.432 2.240 1.00 0.00 18 ASN A CA 5
ATOM 3479 C C . ASN A 1 18 ? 7.323 2.456 1.944 1.00 0.00 18 ASN A C 5
ATOM 3480 O O . ASN A 1 18 ? 7.609 3.608 1.619 1.00 0.00 18 ASN A O 5
ATOM 3491 N N . TRP A 1 19 ? 6.071 2.026 2.058 1.00 0.00 19 TRP A N 5
ATOM 3492 C CA . TRP A 1 19 ? 4.936 2.905 1.803 1.00 0.00 19 TRP A CA 5
ATOM 3493 C C . TRP A 1 19 ? 3.856 2.721 2.864 1.00 0.00 19 TRP A C 5
ATOM 3494 O O . TRP A 1 19 ? 3.833 1.713 3.569 1.00 0.00 19 TRP A O 5
ATOM 3515 N N . GLU A 1 20 ? 2.963 3.700 2.970 1.00 0.00 20 GLU A N 5
ATOM 3516 C CA . GLU A 1 20 ? 1.881 3.644 3.946 1.00 0.00 20 GLU A CA 5
ATOM 3517 C C . GLU A 1 20 ? 0.694 4.487 3.491 1.00 0.00 20 GLU A C 5
ATOM 3518 O O . GLU A 1 20 ? 0.775 5.714 3.434 1.00 0.00 20 GLU A O 5
ATOM 3530 N N . MET A 1 21 ? -0.409 3.819 3.166 1.00 0.00 21 MET A N 5
ATOM 3531 C CA . MET A 1 21 ? -1.614 4.506 2.716 1.00 0.00 21 MET A CA 5
ATOM 3532 C C . MET A 1 21 ? -2.499 4.882 3.900 1.00 0.00 21 MET A C 5
ATOM 3533 O O . MET A 1 21 ? -2.992 4.013 4.618 1.00 0.00 21 MET A O 5
ATOM 3547 N N . ALA A 1 22 ? -2.697 6.181 4.096 1.00 0.00 22 ALA A N 5
ATOM 3548 C CA . ALA A 1 22 ? -3.524 6.671 5.192 1.00 0.00 22 ALA A CA 5
ATOM 3549 C C . ALA A 1 22 ? -4.390 7.844 4.744 1.00 0.00 22 ALA A C 5
ATOM 3550 O O . ALA A 1 22 ? -4.125 8.467 3.716 1.00 0.00 22 ALA A O 5
ATOM 3557 N N . TYR A 1 23 ? -5.426 8.140 5.521 1.00 0.00 23 TYR A N 5
ATOM 3558 C CA . TYR A 1 23 ? -6.332 9.236 5.203 1.00 0.00 23 TYR A CA 5
ATOM 3559 C C . TYR A 1 23 ? -6.118 10.413 6.149 1.00 0.00 23 TYR A C 5
ATOM 3560 O O . TYR A 1 23 ? -5.815 10.231 7.329 1.00 0.00 23 TYR A O 5
ATOM 3578 N N . THR A 1 24 ? -6.277 11.624 5.623 1.00 0.00 24 THR A N 5
ATOM 3579 C CA . THR A 1 24 ? -6.100 12.832 6.419 1.00 0.00 24 THR A CA 5
ATOM 3580 C C . THR A 1 24 ? -7.291 13.060 7.343 1.00 0.00 24 THR A C 5
ATOM 3581 O O . THR A 1 24 ? -8.383 12.546 7.102 1.00 0.00 24 THR A O 5
ATOM 3592 N N . GLU A 1 25 ? -7.073 13.835 8.401 1.00 0.00 25 GLU A N 5
ATOM 3593 C CA . GLU A 1 25 ? -8.129 14.130 9.362 1.00 0.00 25 GLU A CA 5
ATOM 3594 C C . GLU A 1 25 ? -9.440 14.450 8.648 1.00 0.00 25 GLU A C 5
ATOM 3595 O O . GLU A 1 25 ? -10.519 14.099 9.122 1.00 0.00 25 GLU A O 5
ATOM 3607 N N . ASN A 1 26 ? -9.335 15.121 7.505 1.00 0.00 26 ASN A N 5
ATOM 3608 C CA . ASN A 1 26 ? -10.511 15.490 6.725 1.00 0.00 26 ASN A CA 5
ATOM 3609 C C . ASN A 1 26 ? -11.151 14.259 6.090 1.00 0.00 26 ASN A C 5
ATOM 3610 O O . ASN A 1 26 ? -12.373 14.167 5.984 1.00 0.00 26 ASN A O 5
ATOM 3621 N N . GLY A 1 27 ? -10.315 13.315 5.669 1.00 0.00 27 GLY A N 5
ATOM 3622 C CA . GLY A 1 27 ? -10.817 12.102 5.050 1.00 0.00 27 GLY A CA 5
ATOM 3623 C C . GLY A 1 27 ? -10.230 11.869 3.672 1.00 0.00 27 GLY A C 5
ATOM 3624 O O . GLY A 1 27 ? -10.746 11.063 2.899 1.00 0.00 27 GLY A O 5
ATOM 3628 N N . GLU A 1 28 ? -9.148 12.578 3.363 1.00 0.00 28 GLU A N 5
ATOM 3629 C CA . GLU A 1 28 ? -8.492 12.445 2.068 1.00 0.00 28 GLU A CA 5
ATOM 3630 C C . GLU A 1 28 ? -7.461 11.320 2.093 1.00 0.00 28 GLU A C 5
ATOM 3631 O O . GLU A 1 28 ? -6.515 11.348 2.881 1.00 0.00 28 GLU A O 5
ATOM 3643 N N . VAL A 1 29 ? -7.650 10.332 1.225 1.00 0.00 29 VAL A N 5
ATOM 3644 C CA . VAL A 1 29 ? -6.737 9.198 1.146 1.00 0.00 29 VAL A CA 5
ATOM 3645 C C . VAL A 1 29 ? -5.464 9.569 0.395 1.00 0.00 29 VAL A C 5
ATOM 3646 O O . VAL A 1 29 ? -5.515 10.024 -0.748 1.00 0.00 29 VAL A O 5
ATOM 3659 N N . TYR A 1 30 ? -4.322 9.371 1.044 1.00 0.00 30 TYR A N 5
ATOM 3660 C CA . TYR A 1 30 ? -3.034 9.687 0.438 1.00 0.00 30 TYR A CA 5
ATOM 3661 C C . TYR A 1 30 ? -2.066 8.515 0.575 1.00 0.00 30 TYR A C 5
ATOM 3662 O O . TYR A 1 30 ? -2.368 7.519 1.231 1.00 0.00 30 TYR A O 5
ATOM 3680 N N . PHE A 1 31 ? -0.900 8.644 -0.050 1.00 0.00 31 PHE A N 5
ATOM 3681 C CA . PHE A 1 31 ? 0.114 7.597 -0.000 1.00 0.00 31 PHE A CA 5
ATOM 3682 C C . PHE A 1 31 ? 1.434 8.143 0.536 1.00 0.00 31 PHE A C 5
ATOM 3683 O O . PHE A 1 31 ? 1.995 9.090 -0.015 1.00 0.00 31 PHE A O 5
ATOM 3700 N N . ILE A 1 32 ? 1.922 7.539 1.614 1.00 0.00 32 ILE A N 5
ATOM 3701 C CA . ILE A 1 32 ? 3.176 7.964 2.225 1.00 0.00 32 ILE A CA 5
ATOM 3702 C C . ILE A 1 32 ? 4.352 7.160 1.681 1.00 0.00 32 ILE A C 5
ATOM 3703 O O . ILE A 1 32 ? 4.388 5.935 1.799 1.00 0.00 32 ILE A O 5
ATOM 3719 N N . ASP A 1 33 ? 5.313 7.858 1.087 1.00 0.00 33 ASP A N 5
ATOM 3720 C CA . ASP A 1 33 ? 6.494 7.211 0.527 1.00 0.00 33 ASP A CA 5
ATOM 3721 C C . ASP A 1 33 ? 7.714 7.444 1.413 1.00 0.00 33 ASP A C 5
ATOM 3722 O O . ASP A 1 33 ? 8.327 8.512 1.375 1.00 0.00 33 ASP A O 5
ATOM 3731 N N . HIS A 1 34 ? 8.060 6.439 2.211 1.00 0.00 34 HIS A N 5
ATOM 3732 C CA . HIS A 1 34 ? 9.206 6.535 3.108 1.00 0.00 34 HIS A CA 5
ATOM 3733 C C . HIS A 1 34 ? 10.515 6.459 2.327 1.00 0.00 34 HIS A C 5
ATOM 3734 O O . HIS A 1 34 ? 11.432 7.247 2.555 1.00 0.00 34 HIS A O 5
ATOM 3748 N N . ASN A 1 35 ? 10.594 5.505 1.405 1.00 0.00 35 ASN A N 5
ATOM 3749 C CA . ASN A 1 35 ? 11.791 5.325 0.591 1.00 0.00 35 ASN A CA 5
ATOM 3750 C C . ASN A 1 35 ? 12.406 6.672 0.223 1.00 0.00 35 ASN A C 5
ATOM 3751 O O . ASN A 1 35 ? 13.621 6.790 0.062 1.00 0.00 35 ASN A O 5
ATOM 3762 N N . THR A 1 36 ? 11.558 7.688 0.093 1.00 0.00 36 THR A N 5
ATOM 3763 C CA . THR A 1 36 ? 12.016 9.027 -0.256 1.00 0.00 36 THR A CA 5
ATOM 3764 C C . THR A 1 36 ? 11.438 10.071 0.693 1.00 0.00 36 THR A C 5
ATOM 3765 O O . THR A 1 36 ? 11.759 11.256 0.599 1.00 0.00 36 THR A O 5
ATOM 3776 N N . LYS A 1 37 ? 10.585 9.624 1.608 1.00 0.00 37 LYS A N 5
ATOM 3777 C CA . LYS A 1 37 ? 9.963 10.519 2.577 1.00 0.00 37 LYS A CA 5
ATOM 3778 C C . LYS A 1 37 ? 9.125 11.582 1.875 1.00 0.00 37 LYS A C 5
ATOM 3779 O O . LYS A 1 37 ? 9.221 12.770 2.187 1.00 0.00 37 LYS A O 5
ATOM 3798 N N . THR A 1 38 ? 8.301 11.149 0.925 1.00 0.00 38 THR A N 5
ATOM 3799 C CA . THR A 1 38 ? 7.446 12.064 0.180 1.00 0.00 38 THR A CA 5
ATOM 3800 C C . THR A 1 38 ? 5.979 11.673 0.308 1.00 0.00 38 THR A C 5
ATOM 3801 O O . THR A 1 38 ? 5.656 10.550 0.699 1.00 0.00 38 THR A O 5
ATOM 3812 N N . THR A 1 39 ? 5.091 12.605 -0.023 1.00 0.00 39 THR A N 5
ATOM 3813 C CA . THR A 1 39 ? 3.657 12.358 0.056 1.00 0.00 39 THR A CA 5
ATOM 3814 C C . THR A 1 39 ? 2.979 12.619 -1.285 1.00 0.00 39 THR A C 5
ATOM 3815 O O . THR A 1 39 ? 3.183 13.664 -1.901 1.00 0.00 39 THR A O 5
ATOM 3826 N N . SER A 1 40 ? 2.172 11.661 -1.731 1.00 0.00 40 SER A N 5
ATOM 3827 C CA . SER A 1 40 ? 1.467 11.787 -3.001 1.00 0.00 40 SER A CA 5
ATOM 3828 C C . SER A 1 40 ? -0.001 11.398 -2.848 1.00 0.00 40 SER A C 5
ATOM 3829 O O . SER A 1 40 ? -0.388 10.771 -1.862 1.00 0.00 40 SER A O 5
ATOM 3837 N N . TRP A 1 41 ? -0.812 11.775 -3.830 1.00 0.00 41 TRP A N 5
ATOM 3838 C CA . TRP A 1 41 ? -2.237 11.466 -3.805 1.00 0.00 41 TRP A CA 5
ATOM 3839 C C . TRP A 1 41 ? -2.528 10.179 -4.568 1.00 0.00 41 TRP A C 5
ATOM 3840 O O . TRP A 1 41 ? -3.452 9.439 -4.227 1.00 0.00 41 TRP A O 5
ATOM 3861 N N . LEU A 1 42 ? -1.736 9.917 -5.601 1.00 0.00 42 LEU A N 5
ATOM 3862 C CA . LEU A 1 42 ? -1.909 8.717 -6.414 1.00 0.00 42 LEU A CA 5
ATOM 3863 C C . LEU A 1 42 ? -1.185 7.528 -5.790 1.00 0.00 42 LEU A C 5
ATOM 3864 O O . LEU A 1 42 ? -0.463 7.676 -4.804 1.00 0.00 42 LEU A O 5
ATOM 3880 N N . ASP A 1 43 ? -1.380 6.351 -6.374 1.00 0.00 43 ASP A N 5
ATOM 3881 C CA . ASP A 1 43 ? -0.743 5.137 -5.878 1.00 0.00 43 ASP A CA 5
ATOM 3882 C C . ASP A 1 43 ? 0.465 4.769 -6.733 1.00 0.00 43 ASP A C 5
ATOM 3883 O O . ASP A 1 43 ? 0.472 4.948 -7.951 1.00 0.00 43 ASP A O 5
ATOM 3892 N N . PRO A 1 44 ? 1.514 4.244 -6.082 1.00 0.00 44 PRO A N 5
ATOM 3893 C CA . PRO A 1 44 ? 2.748 3.841 -6.764 1.00 0.00 44 PRO A CA 5
ATOM 3894 C C . PRO A 1 44 ? 2.550 2.609 -7.640 1.00 0.00 44 PRO A C 5
ATOM 3895 O O . PRO A 1 44 ? 3.021 2.562 -8.776 1.00 0.00 44 PRO A O 5
ATOM 3906 N N . ARG A 1 45 ? 1.850 1.614 -7.104 1.00 0.00 45 ARG A N 5
ATOM 3907 C CA . ARG A 1 45 ? 1.591 0.381 -7.838 1.00 0.00 45 ARG A CA 5
ATOM 3908 C C . ARG A 1 45 ? 1.099 0.682 -9.251 1.00 0.00 45 ARG A C 5
ATOM 3909 O O . ARG A 1 45 ? 1.324 -0.099 -10.177 1.00 0.00 45 ARG A O 5
ATOM 3930 N N . CYS A 1 46 ? 0.428 1.817 -9.408 1.00 0.00 46 CYS A N 5
ATOM 3931 C CA . CYS A 1 46 ? -0.097 2.221 -10.708 1.00 0.00 46 CYS A CA 5
ATOM 3932 C C . CYS A 1 46 ? 1.034 2.610 -11.654 1.00 0.00 46 CYS A C 5
ATOM 3933 O O . CYS A 1 46 ? 0.959 2.371 -12.860 1.00 0.00 46 CYS A O 5
ATOM 3941 N N . LEU A 1 47 ? 2.080 3.212 -11.100 1.00 0.00 47 LEU A N 5
ATOM 3942 C CA . LEU A 1 47 ? 3.228 3.637 -11.895 1.00 0.00 47 LEU A CA 5
ATOM 3943 C C . LEU A 1 47 ? 4.422 2.718 -11.661 1.00 0.00 47 LEU A C 5
ATOM 3944 O O . LEU A 1 47 ? 4.543 2.097 -10.605 1.00 0.00 47 LEU A O 5
ATOM 3960 N N . ASN A 1 48 ? 5.304 2.638 -12.652 1.00 0.00 48 ASN A N 5
ATOM 3961 C CA . ASN A 1 48 ? 6.491 1.796 -12.553 1.00 0.00 48 ASN A CA 5
ATOM 3962 C C . ASN A 1 48 ? 7.751 2.646 -12.416 1.00 0.00 48 ASN A C 5
ATOM 3963 O O . ASN A 1 48 ? 7.687 3.876 -12.419 1.00 0.00 48 ASN A O 5
ATOM 3974 N N . LYS A 1 49 ? 8.896 1.982 -12.296 1.00 0.00 49 LYS A N 5
ATOM 3975 C CA . LYS A 1 49 ? 10.171 2.674 -12.160 1.00 0.00 49 LYS A CA 5
ATOM 3976 C C . LYS A 1 49 ? 10.554 3.371 -13.462 1.00 0.00 49 LYS A C 5
ATOM 3977 O O . LYS A 1 49 ? 10.835 2.717 -14.466 1.00 0.00 49 LYS A O 5
ATOM 3996 N N . GLN A 1 50 ? 10.564 4.700 -13.436 1.00 0.00 50 GLN A N 5
ATOM 3997 C CA . GLN A 1 50 ? 10.914 5.484 -14.615 1.00 0.00 50 GLN A CA 5
ATOM 3998 C C . GLN A 1 50 ? 12.406 5.381 -14.915 1.00 0.00 50 GLN A C 5
ATOM 3999 O O . GLN A 1 50 ? 12.807 5.225 -16.067 1.00 0.00 50 GLN A O 5
ATOM 4013 N N . GLN A 1 51 ? 13.222 5.470 -13.869 1.00 0.00 51 GLN A N 5
ATOM 4014 C CA . GLN A 1 51 ? 14.669 5.388 -14.022 1.00 0.00 51 GLN A CA 5
ATOM 4015 C C . GLN A 1 51 ? 15.338 5.050 -12.694 1.00 0.00 51 GLN A C 5
ATOM 4016 O O . GLN A 1 51 ? 14.733 5.187 -11.630 1.00 0.00 51 GLN A O 5
ATOM 4030 N N . SER A 1 52 ? 16.590 4.609 -12.762 1.00 0.00 52 SER A N 5
ATOM 4031 C CA . SER A 1 52 ? 17.340 4.248 -11.565 1.00 0.00 52 SER A CA 5
ATOM 4032 C C . SER A 1 52 ? 17.067 5.235 -10.435 1.00 0.00 52 SER A C 5
ATOM 4033 O O . SER A 1 52 ? 17.370 6.423 -10.546 1.00 0.00 52 SER A O 5
ATOM 4041 N N . GLY A 1 53 ? 16.493 4.734 -9.345 1.00 0.00 53 GLY A N 5
ATOM 4042 C CA . GLY A 1 53 ? 16.188 5.584 -8.209 1.00 0.00 53 GLY A CA 5
ATOM 4043 C C . GLY A 1 53 ? 17.383 5.788 -7.300 1.00 0.00 53 GLY A C 5
ATOM 4044 O O . GLY A 1 53 ? 18.223 4.903 -7.135 1.00 0.00 53 GLY A O 5
ATOM 4048 N N . PRO A 1 54 ? 17.473 6.981 -6.693 1.00 0.00 54 PRO A N 5
ATOM 4049 C CA . PRO A 1 54 ? 18.572 7.327 -5.787 1.00 0.00 54 PRO A CA 5
ATOM 4050 C C . PRO A 1 54 ? 18.506 6.554 -4.474 1.00 0.00 54 PRO A C 5
ATOM 4051 O O . PRO A 1 54 ? 17.903 7.010 -3.503 1.00 0.00 54 PRO A O 5
ATOM 4062 N N . SER A 1 55 ? 19.131 5.381 -4.452 1.00 0.00 55 SER A N 5
ATOM 4063 C CA . SER A 1 55 ? 19.141 4.543 -3.258 1.00 0.00 55 SER A CA 5
ATOM 4064 C C . SER A 1 55 ? 20.569 4.274 -2.794 1.00 0.00 55 SER A C 5
ATOM 4065 O O . SER A 1 55 ? 21.487 4.161 -3.607 1.00 0.00 55 SER A O 5
ATOM 4073 N N . SER A 1 56 ? 20.749 4.174 -1.481 1.00 0.00 56 SER A N 5
ATOM 4074 C CA . SER A 1 56 ? 22.065 3.923 -0.906 1.00 0.00 56 SER A CA 5
ATOM 4075 C C . SER A 1 56 ? 22.646 2.613 -1.431 1.00 0.00 56 SER A C 5
ATOM 4076 O O . SER A 1 56 ? 23.827 2.534 -1.765 1.00 0.00 56 SER A O 5
ATOM 4084 N N . GLY A 1 57 ? 21.805 1.585 -1.501 1.00 0.00 57 GLY A N 5
ATOM 4085 C CA . GLY A 1 57 ? 22.251 0.292 -1.985 1.00 0.00 57 GLY A CA 5
ATOM 4086 C C . GLY A 1 57 ? 22.241 0.205 -3.498 1.00 0.00 57 GLY A C 5
ATOM 4087 O O . GLY A 1 57 ? 23.295 0.198 -4.134 1.00 0.00 57 GLY A O 5
ATOM 4091 N N . GLY A 1 1 ? -12.385 -18.158 -9.560 1.00 0.00 1 GLY A N 6
ATOM 4092 C CA . GLY A 1 1 ? -13.535 -18.596 -10.329 1.00 0.00 1 GLY A CA 6
ATOM 4093 C C . GLY A 1 1 ? -13.677 -17.845 -11.638 1.00 0.00 1 GLY A C 6
ATOM 4094 O O . GLY A 1 1 ? -13.191 -16.722 -11.773 1.00 0.00 1 GLY A O 6
ATOM 4098 N N . SER A 1 2 ? -14.344 -18.466 -12.606 1.00 0.00 2 SER A N 6
ATOM 4099 C CA . SER A 1 2 ? -14.544 -17.852 -13.913 1.00 0.00 2 SER A CA 6
ATOM 4100 C C . SER A 1 2 ? -15.981 -17.365 -14.070 1.00 0.00 2 SER A C 6
ATOM 4101 O O . SER A 1 2 ? -16.921 -18.010 -13.605 1.00 0.00 2 SER A O 6
ATOM 4109 N N . SER A 1 3 ? -16.144 -16.223 -14.730 1.00 0.00 3 SER A N 6
ATOM 4110 C CA . SER A 1 3 ? -17.466 -15.647 -14.947 1.00 0.00 3 SER A CA 6
ATOM 4111 C C . SER A 1 3 ? -17.677 -15.309 -16.419 1.00 0.00 3 SER A C 6
ATOM 4112 O O . SER A 1 3 ? -18.195 -14.245 -16.756 1.00 0.00 3 SER A O 6
ATOM 4120 N N . GLY A 1 4 ? -17.271 -16.225 -17.294 1.00 0.00 4 GLY A N 6
ATOM 4121 C CA . GLY A 1 4 ? -17.423 -16.006 -18.721 1.00 0.00 4 GLY A CA 6
ATOM 4122 C C . GLY A 1 4 ? -17.077 -14.588 -19.130 1.00 0.00 4 GLY A C 6
ATOM 4123 O O . GLY A 1 4 ? -17.957 -13.807 -19.490 1.00 0.00 4 GLY A O 6
ATOM 4127 N N . SER A 1 5 ? -15.792 -14.255 -19.075 1.00 0.00 5 SER A N 6
ATOM 4128 C CA . SER A 1 5 ? -15.332 -12.920 -19.438 1.00 0.00 5 SER A CA 6
ATOM 4129 C C . SER A 1 5 ? -14.277 -12.989 -20.538 1.00 0.00 5 SER A C 6
ATOM 4130 O O . SER A 1 5 ? -13.606 -14.007 -20.706 1.00 0.00 5 SER A O 6
ATOM 4138 N N . SER A 1 6 ? -14.136 -11.897 -21.283 1.00 0.00 6 SER A N 6
ATOM 4139 C CA . SER A 1 6 ? -13.166 -11.834 -22.370 1.00 0.00 6 SER A CA 6
ATOM 4140 C C . SER A 1 6 ? -11.820 -11.322 -21.867 1.00 0.00 6 SER A C 6
ATOM 4141 O O . SER A 1 6 ? -10.776 -11.909 -22.147 1.00 0.00 6 SER A O 6
ATOM 4149 N N . GLY A 1 7 ? -11.853 -10.220 -21.122 1.00 0.00 7 GLY A N 6
ATOM 4150 C CA . GLY A 1 7 ? -10.631 -9.646 -20.592 1.00 0.00 7 GLY A CA 6
ATOM 4151 C C . GLY A 1 7 ? -9.978 -10.533 -19.550 1.00 0.00 7 GLY A C 6
ATOM 4152 O O . GLY A 1 7 ? -10.553 -11.537 -19.131 1.00 0.00 7 GLY A O 6
ATOM 4156 N N . ALA A 1 8 ? -8.772 -10.163 -19.133 1.00 0.00 8 ALA A N 6
ATOM 4157 C CA . ALA A 1 8 ? -8.040 -10.932 -18.134 1.00 0.00 8 ALA A CA 6
ATOM 4158 C C . ALA A 1 8 ? -7.533 -10.033 -17.011 1.00 0.00 8 ALA A C 6
ATOM 4159 O O . ALA A 1 8 ? -6.469 -9.426 -17.124 1.00 0.00 8 ALA A O 6
ATOM 4166 N N . GLU A 1 9 ? -8.303 -9.952 -15.931 1.00 0.00 9 GLU A N 6
ATOM 4167 C CA . GLU A 1 9 ? -7.931 -9.124 -14.789 1.00 0.00 9 GLU A CA 6
ATOM 4168 C C . GLU A 1 9 ? -6.720 -9.707 -14.066 1.00 0.00 9 GLU A C 6
ATOM 4169 O O . GLU A 1 9 ? -6.621 -10.920 -13.876 1.00 0.00 9 GLU A O 6
ATOM 4181 N N . ASP A 1 10 ? -5.801 -8.835 -13.667 1.00 0.00 10 ASP A N 6
ATOM 4182 C CA . ASP A 1 10 ? -4.596 -9.262 -12.965 1.00 0.00 10 ASP A CA 6
ATOM 4183 C C . ASP A 1 10 ? -4.176 -8.225 -11.927 1.00 0.00 10 ASP A C 6
ATOM 4184 O O . ASP A 1 10 ? -3.812 -7.101 -12.271 1.00 0.00 10 ASP A O 6
ATOM 4193 N N . ASN A 1 11 ? -4.229 -8.612 -10.657 1.00 0.00 11 ASN A N 6
ATOM 4194 C CA . ASN A 1 11 ? -3.856 -7.715 -9.569 1.00 0.00 11 ASN A CA 6
ATOM 4195 C C . ASN A 1 11 ? -2.340 -7.657 -9.408 1.00 0.00 11 ASN A C 6
ATOM 4196 O O . ASN A 1 11 ? -1.671 -8.690 -9.351 1.00 0.00 11 ASN A O 6
ATOM 4207 N N . LEU A 1 12 ? -1.804 -6.444 -9.334 1.00 0.00 12 LEU A N 6
ATOM 4208 C CA . LEU A 1 12 ? -0.367 -6.250 -9.178 1.00 0.00 12 LEU A CA 6
ATOM 4209 C C . LEU A 1 12 ? 0.119 -6.823 -7.851 1.00 0.00 12 LEU A C 6
ATOM 4210 O O . LEU A 1 12 ? 0.962 -7.719 -7.821 1.00 0.00 12 LEU A O 6
ATOM 4226 N N . GLY A 1 13 ? -0.419 -6.300 -6.754 1.00 0.00 13 GLY A N 6
ATOM 4227 C CA . GLY A 1 13 ? -0.030 -6.774 -5.438 1.00 0.00 13 GLY A CA 6
ATOM 4228 C C . GLY A 1 13 ? -0.187 -5.710 -4.369 1.00 0.00 13 GLY A C 6
ATOM 4229 O O . GLY A 1 13 ? -0.398 -4.533 -4.661 1.00 0.00 13 GLY A O 6
ATOM 4233 N N . PRO A 1 14 ? -0.086 -6.124 -3.098 1.00 0.00 14 PRO A N 6
ATOM 4234 C CA . PRO A 1 14 ? -0.216 -5.214 -1.956 1.00 0.00 14 PRO A CA 6
ATOM 4235 C C . PRO A 1 14 ? 0.965 -4.256 -1.841 1.00 0.00 14 PRO A C 6
ATOM 4236 O O . PRO A 1 14 ? 2.114 -4.641 -2.059 1.00 0.00 14 PRO A O 6
ATOM 4247 N N . LEU A 1 15 ? 0.675 -3.006 -1.497 1.00 0.00 15 LEU A N 6
ATOM 4248 C CA . LEU A 1 15 ? 1.713 -1.991 -1.353 1.00 0.00 15 LEU A CA 6
ATOM 4249 C C . LEU A 1 15 ? 2.974 -2.587 -0.736 1.00 0.00 15 LEU A C 6
ATOM 4250 O O . LEU A 1 15 ? 2.935 -3.606 -0.044 1.00 0.00 15 LEU A O 6
ATOM 4266 N N . PRO A 1 16 ? 4.121 -1.938 -0.988 1.00 0.00 16 PRO A N 6
ATOM 4267 C CA . PRO A 1 16 ? 5.415 -2.385 -0.464 1.00 0.00 16 PRO A CA 6
ATOM 4268 C C . PRO A 1 16 ? 5.526 -2.196 1.045 1.00 0.00 16 PRO A C 6
ATOM 4269 O O . PRO A 1 16 ? 4.522 -2.001 1.730 1.00 0.00 16 PRO A O 6
ATOM 4280 N N . GLU A 1 17 ? 6.752 -2.254 1.556 1.00 0.00 17 GLU A N 6
ATOM 4281 C CA . GLU A 1 17 ? 6.992 -2.089 2.984 1.00 0.00 17 GLU A CA 6
ATOM 4282 C C . GLU A 1 17 ? 7.499 -0.683 3.292 1.00 0.00 17 GLU A C 6
ATOM 4283 O O . GLU A 1 17 ? 7.500 -0.250 4.444 1.00 0.00 17 GLU A O 6
ATOM 4295 N N . ASN A 1 18 ? 7.931 0.025 2.253 1.00 0.00 18 ASN A N 6
ATOM 4296 C CA . ASN A 1 18 ? 8.442 1.381 2.412 1.00 0.00 18 ASN A CA 6
ATOM 4297 C C . ASN A 1 18 ? 7.361 2.410 2.095 1.00 0.00 18 ASN A C 6
ATOM 4298 O O . ASN A 1 18 ? 7.660 3.566 1.793 1.00 0.00 18 ASN A O 6
ATOM 4309 N N . TRP A 1 19 ? 6.106 1.983 2.168 1.00 0.00 19 TRP A N 6
ATOM 4310 C CA . TRP A 1 19 ? 4.980 2.867 1.889 1.00 0.00 19 TRP A CA 6
ATOM 4311 C C . TRP A 1 19 ? 3.879 2.691 2.930 1.00 0.00 19 TRP A C 6
ATOM 4312 O O . TRP A 1 19 ? 3.843 1.689 3.643 1.00 0.00 19 TRP A O 6
ATOM 4333 N N . GLU A 1 20 ? 2.985 3.671 3.010 1.00 0.00 20 GLU A N 6
ATOM 4334 C CA . GLU A 1 20 ? 1.883 3.622 3.965 1.00 0.00 20 GLU A CA 6
ATOM 4335 C C . GLU A 1 20 ? 0.709 4.469 3.484 1.00 0.00 20 GLU A C 6
ATOM 4336 O O . GLU A 1 20 ? 0.797 5.695 3.427 1.00 0.00 20 GLU A O 6
ATOM 4348 N N . MET A 1 21 ? -0.390 3.806 3.139 1.00 0.00 21 MET A N 6
ATOM 4349 C CA . MET A 1 21 ? -1.582 4.498 2.663 1.00 0.00 21 MET A CA 6
ATOM 4350 C C . MET A 1 21 ? -2.517 4.829 3.823 1.00 0.00 21 MET A C 6
ATOM 4351 O O . MET A 1 21 ? -3.044 3.935 4.483 1.00 0.00 21 MET A O 6
ATOM 4365 N N . ALA A 1 22 ? -2.717 6.121 4.064 1.00 0.00 22 ALA A N 6
ATOM 4366 C CA . ALA A 1 22 ? -3.589 6.570 5.143 1.00 0.00 22 ALA A CA 6
ATOM 4367 C C . ALA A 1 22 ? -4.417 7.776 4.713 1.00 0.00 22 ALA A C 6
ATOM 4368 O O . ALA A 1 22 ? -4.084 8.455 3.741 1.00 0.00 22 ALA A O 6
ATOM 4375 N N . TYR A 1 23 ? -5.497 8.035 5.441 1.00 0.00 23 TYR A N 6
ATOM 4376 C CA . TYR A 1 23 ? -6.375 9.158 5.132 1.00 0.00 23 TYR A CA 6
ATOM 4377 C C . TYR A 1 23 ? -6.116 10.328 6.076 1.00 0.00 23 TYR A C 6
ATOM 4378 O O . TYR A 1 23 ? -5.847 10.137 7.263 1.00 0.00 23 TYR A O 6
ATOM 4396 N N . THR A 1 24 ? -6.198 11.542 5.540 1.00 0.00 24 THR A N 6
ATOM 4397 C CA . THR A 1 24 ? -5.972 12.744 6.332 1.00 0.00 24 THR A CA 6
ATOM 4398 C C . THR A 1 24 ? -7.121 12.986 7.305 1.00 0.00 24 THR A C 6
ATOM 4399 O O . THR A 1 24 ? -8.140 12.298 7.259 1.00 0.00 24 THR A O 6
ATOM 4410 N N . GLU A 1 25 ? -6.950 13.969 8.183 1.00 0.00 25 GLU A N 6
ATOM 4411 C CA . GLU A 1 25 ? -7.974 14.301 9.167 1.00 0.00 25 GLU A CA 6
ATOM 4412 C C . GLU A 1 25 ? -9.327 14.510 8.493 1.00 0.00 25 GLU A C 6
ATOM 4413 O O . GLU A 1 25 ? -10.352 14.026 8.971 1.00 0.00 25 GLU A O 6
ATOM 4425 N N . ASN A 1 26 ? -9.321 15.236 7.380 1.00 0.00 26 ASN A N 6
ATOM 4426 C CA . ASN A 1 26 ? -10.548 15.512 6.641 1.00 0.00 26 ASN A CA 6
ATOM 4427 C C . ASN A 1 26 ? -11.130 14.229 6.055 1.00 0.00 26 ASN A C 6
ATOM 4428 O O . ASN A 1 26 ? -12.345 14.035 6.041 1.00 0.00 26 ASN A O 6
ATOM 4439 N N . GLY A 1 27 ? -10.252 13.354 5.572 1.00 0.00 27 GLY A N 6
ATOM 4440 C CA . GLY A 1 27 ? -10.697 12.101 4.992 1.00 0.00 27 GLY A CA 6
ATOM 4441 C C . GLY A 1 27 ? -10.109 11.857 3.616 1.00 0.00 27 GLY A C 6
ATOM 4442 O O . GLY A 1 27 ? -10.612 11.030 2.857 1.00 0.00 27 GLY A O 6
ATOM 4446 N N . GLU A 1 28 ? -9.041 12.580 3.294 1.00 0.00 28 GLU A N 6
ATOM 4447 C CA . GLU A 1 28 ? -8.386 12.439 1.999 1.00 0.00 28 GLU A CA 6
ATOM 4448 C C . GLU A 1 28 ? -7.376 11.296 2.022 1.00 0.00 28 GLU A C 6
ATOM 4449 O O . GLU A 1 28 ? -6.436 11.298 2.817 1.00 0.00 28 GLU A O 6
ATOM 4461 N N . VAL A 1 29 ? -7.578 10.318 1.144 1.00 0.00 29 VAL A N 6
ATOM 4462 C CA . VAL A 1 29 ? -6.686 9.168 1.062 1.00 0.00 29 VAL A CA 6
ATOM 4463 C C . VAL A 1 29 ? -5.390 9.527 0.344 1.00 0.00 29 VAL A C 6
ATOM 4464 O O . VAL A 1 29 ? -5.408 9.983 -0.799 1.00 0.00 29 VAL A O 6
ATOM 4477 N N . TYR A 1 30 ? -4.267 9.318 1.022 1.00 0.00 30 TYR A N 6
ATOM 4478 C CA . TYR A 1 30 ? -2.961 9.622 0.450 1.00 0.00 30 TYR A CA 6
ATOM 4479 C C . TYR A 1 30 ? -1.997 8.456 0.644 1.00 0.00 30 TYR A C 6
ATOM 4480 O O . TYR A 1 30 ? -2.285 7.512 1.381 1.00 0.00 30 TYR A O 6
ATOM 4498 N N . PHE A 1 31 ? -0.849 8.528 -0.022 1.00 0.00 31 PHE A N 6
ATOM 4499 C CA . PHE A 1 31 ? 0.159 7.479 0.075 1.00 0.00 31 PHE A CA 6
ATOM 4500 C C . PHE A 1 31 ? 1.477 8.040 0.602 1.00 0.00 31 PHE A C 6
ATOM 4501 O O . PHE A 1 31 ? 2.045 8.966 0.023 1.00 0.00 31 PHE A O 6
ATOM 4518 N N . ILE A 1 32 ? 1.956 7.471 1.703 1.00 0.00 32 ILE A N 6
ATOM 4519 C CA . ILE A 1 32 ? 3.207 7.913 2.308 1.00 0.00 32 ILE A CA 6
ATOM 4520 C C . ILE A 1 32 ? 4.390 7.117 1.768 1.00 0.00 32 ILE A C 6
ATOM 4521 O O . ILE A 1 32 ? 4.441 5.894 1.899 1.00 0.00 32 ILE A O 6
ATOM 4537 N N . ASP A 1 33 ? 5.341 7.819 1.161 1.00 0.00 33 ASP A N 6
ATOM 4538 C CA . ASP A 1 33 ? 6.526 7.178 0.603 1.00 0.00 33 ASP A CA 6
ATOM 4539 C C . ASP A 1 33 ? 7.747 7.434 1.482 1.00 0.00 33 ASP A C 6
ATOM 4540 O O . ASP A 1 33 ? 8.348 8.507 1.430 1.00 0.00 33 ASP A O 6
ATOM 4549 N N . HIS A 1 34 ? 8.107 6.441 2.289 1.00 0.00 34 HIS A N 6
ATOM 4550 C CA . HIS A 1 34 ? 9.256 6.559 3.180 1.00 0.00 34 HIS A CA 6
ATOM 4551 C C . HIS A 1 34 ? 10.562 6.489 2.394 1.00 0.00 34 HIS A C 6
ATOM 4552 O O . HIS A 1 34 ? 11.451 7.320 2.575 1.00 0.00 34 HIS A O 6
ATOM 4566 N N . ASN A 1 35 ? 10.670 5.492 1.522 1.00 0.00 35 ASN A N 6
ATOM 4567 C CA . ASN A 1 35 ? 11.868 5.314 0.710 1.00 0.00 35 ASN A CA 6
ATOM 4568 C C . ASN A 1 35 ? 12.447 6.662 0.291 1.00 0.00 35 ASN A C 6
ATOM 4569 O O . ASN A 1 35 ? 13.660 6.808 0.134 1.00 0.00 35 ASN A O 6
ATOM 4580 N N . THR A 1 36 ? 11.572 7.646 0.112 1.00 0.00 36 THR A N 6
ATOM 4581 C CA . THR A 1 36 ? 11.995 8.982 -0.288 1.00 0.00 36 THR A CA 6
ATOM 4582 C C . THR A 1 36 ? 11.418 10.043 0.641 1.00 0.00 36 THR A C 6
ATOM 4583 O O . THR A 1 36 ? 11.748 11.225 0.533 1.00 0.00 36 THR A O 6
ATOM 4594 N N . LYS A 1 37 ? 10.555 9.616 1.557 1.00 0.00 37 LYS A N 6
ATOM 4595 C CA . LYS A 1 37 ? 9.933 10.529 2.508 1.00 0.00 37 LYS A CA 6
ATOM 4596 C C . LYS A 1 37 ? 9.088 11.573 1.786 1.00 0.00 37 LYS A C 6
ATOM 4597 O O . LYS A 1 37 ? 9.165 12.765 2.085 1.00 0.00 37 LYS A O 6
ATOM 4616 N N . THR A 1 38 ? 8.278 11.119 0.834 1.00 0.00 38 THR A N 6
ATOM 4617 C CA . THR A 1 38 ? 7.418 12.013 0.070 1.00 0.00 38 THR A CA 6
ATOM 4618 C C . THR A 1 38 ? 5.961 11.574 0.147 1.00 0.00 38 THR A C 6
ATOM 4619 O O . THR A 1 38 ? 5.666 10.409 0.417 1.00 0.00 38 THR A O 6
ATOM 4630 N N . THR A 1 39 ? 5.051 12.513 -0.093 1.00 0.00 39 THR A N 6
ATOM 4631 C CA . THR A 1 39 ? 3.623 12.222 -0.050 1.00 0.00 39 THR A CA 6
ATOM 4632 C C . THR A 1 39 ? 2.973 12.460 -1.408 1.00 0.00 39 THR A C 6
ATOM 4633 O O . THR A 1 39 ? 3.280 13.437 -2.091 1.00 0.00 39 THR A O 6
ATOM 4644 N N . SER A 1 40 ? 2.073 11.561 -1.794 1.00 0.00 40 SER A N 6
ATOM 4645 C CA . SER A 1 40 ? 1.381 11.672 -3.073 1.00 0.00 40 SER A CA 6
ATOM 4646 C C . SER A 1 40 ? -0.113 11.415 -2.906 1.00 0.00 40 SER A C 6
ATOM 4647 O O . SER A 1 40 ? -0.543 10.790 -1.936 1.00 0.00 40 SER A O 6
ATOM 4655 N N . TRP A 1 41 ? -0.900 11.903 -3.858 1.00 0.00 41 TRP A N 6
ATOM 4656 C CA . TRP A 1 41 ? -2.348 11.727 -3.818 1.00 0.00 41 TRP A CA 6
ATOM 4657 C C . TRP A 1 41 ? -2.759 10.433 -4.513 1.00 0.00 41 TRP A C 6
ATOM 4658 O O . TRP A 1 41 ? -3.750 9.805 -4.140 1.00 0.00 41 TRP A O 6
ATOM 4679 N N . LEU A 1 42 ? -1.991 10.041 -5.523 1.00 0.00 42 LEU A N 6
ATOM 4680 C CA . LEU A 1 42 ? -2.276 8.820 -6.271 1.00 0.00 42 LEU A CA 6
ATOM 4681 C C . LEU A 1 42 ? -1.455 7.651 -5.737 1.00 0.00 42 LEU A C 6
ATOM 4682 O O . LEU A 1 42 ? -0.542 7.837 -4.932 1.00 0.00 42 LEU A O 6
ATOM 4698 N N . ASP A 1 43 ? -1.785 6.447 -6.191 1.00 0.00 43 ASP A N 6
ATOM 4699 C CA . ASP A 1 43 ? -1.076 5.247 -5.762 1.00 0.00 43 ASP A CA 6
ATOM 4700 C C . ASP A 1 43 ? 0.154 5.003 -6.630 1.00 0.00 43 ASP A C 6
ATOM 4701 O O . ASP A 1 43 ? 0.149 5.240 -7.838 1.00 0.00 43 ASP A O 6
ATOM 4710 N N . PRO A 1 44 ? 1.236 4.519 -6.001 1.00 0.00 44 PRO A N 6
ATOM 4711 C CA . PRO A 1 44 ? 2.494 4.233 -6.697 1.00 0.00 44 PRO A CA 6
ATOM 4712 C C . PRO A 1 44 ? 2.380 3.034 -7.632 1.00 0.00 44 PRO A C 6
ATOM 4713 O O . PRO A 1 44 ? 2.826 3.084 -8.778 1.00 0.00 44 PRO A O 6
ATOM 4724 N N . ARG A 1 45 ? 1.779 1.957 -7.135 1.00 0.00 45 ARG A N 6
ATOM 4725 C CA . ARG A 1 45 ? 1.607 0.745 -7.927 1.00 0.00 45 ARG A CA 6
ATOM 4726 C C . ARG A 1 45 ? 1.174 1.082 -9.351 1.00 0.00 45 ARG A C 6
ATOM 4727 O O . ARG A 1 45 ? 1.581 0.422 -10.307 1.00 0.00 45 ARG A O 6
ATOM 4748 N N . CYS A 1 46 ? 0.346 2.113 -9.483 1.00 0.00 46 CYS A N 6
ATOM 4749 C CA . CYS A 1 46 ? -0.144 2.537 -10.790 1.00 0.00 46 CYS A CA 6
ATOM 4750 C C . CYS A 1 46 ? 1.016 2.852 -11.729 1.00 0.00 46 CYS A C 6
ATOM 4751 O O . CYS A 1 46 ? 1.009 2.456 -12.896 1.00 0.00 46 CYS A O 6
ATOM 4759 N N . LEU A 1 47 ? 2.009 3.567 -11.214 1.00 0.00 47 LEU A N 6
ATOM 4760 C CA . LEU A 1 47 ? 3.176 3.938 -12.007 1.00 0.00 47 LEU A CA 6
ATOM 4761 C C . LEU A 1 47 ? 4.441 3.293 -11.449 1.00 0.00 47 LEU A C 6
ATOM 4762 O O . LEU A 1 47 ? 4.750 3.431 -10.266 1.00 0.00 47 LEU A O 6
ATOM 4778 N N . ASN A 1 48 ? 5.170 2.590 -12.310 1.00 0.00 48 ASN A N 6
ATOM 4779 C CA . ASN A 1 48 ? 6.403 1.925 -11.903 1.00 0.00 48 ASN A CA 6
ATOM 4780 C C . ASN A 1 48 ? 7.581 2.402 -12.746 1.00 0.00 48 ASN A C 6
ATOM 4781 O O . ASN A 1 48 ? 7.497 2.465 -13.972 1.00 0.00 48 ASN A O 6
ATOM 4792 N N . LYS A 1 49 ? 8.681 2.735 -12.079 1.00 0.00 49 LYS A N 6
ATOM 4793 C CA . LYS A 1 49 ? 9.879 3.205 -12.765 1.00 0.00 49 LYS A CA 6
ATOM 4794 C C . LYS A 1 49 ? 10.980 2.150 -12.721 1.00 0.00 49 LYS A C 6
ATOM 4795 O O . LYS A 1 49 ? 11.227 1.541 -11.680 1.00 0.00 49 LYS A O 6
ATOM 4814 N N . GLN A 1 50 ? 11.638 1.940 -13.857 1.00 0.00 50 GLN A N 6
ATOM 4815 C CA . GLN A 1 50 ? 12.713 0.958 -13.946 1.00 0.00 50 GLN A CA 6
ATOM 4816 C C . GLN A 1 50 ? 14.064 1.645 -14.119 1.00 0.00 50 GLN A C 6
ATOM 4817 O O . GLN A 1 50 ? 14.134 2.801 -14.534 1.00 0.00 50 GLN A O 6
ATOM 4831 N N . GLN A 1 51 ? 15.134 0.925 -13.797 1.00 0.00 51 GLN A N 6
ATOM 4832 C CA . GLN A 1 51 ? 16.482 1.466 -13.916 1.00 0.00 51 GLN A CA 6
ATOM 4833 C C . GLN A 1 51 ? 16.611 2.338 -15.161 1.00 0.00 51 GLN A C 6
ATOM 4834 O O . GLN A 1 51 ? 17.132 3.451 -15.099 1.00 0.00 51 GLN A O 6
ATOM 4848 N N . SER A 1 52 ? 16.134 1.823 -16.290 1.00 0.00 52 SER A N 6
ATOM 4849 C CA . SER A 1 52 ? 16.200 2.553 -17.550 1.00 0.00 52 SER A CA 6
ATOM 4850 C C . SER A 1 52 ? 15.514 3.910 -17.428 1.00 0.00 52 SER A C 6
ATOM 4851 O O . SER A 1 52 ? 14.743 4.148 -16.500 1.00 0.00 52 SER A O 6
ATOM 4859 N N . GLY A 1 53 ? 15.801 4.799 -18.375 1.00 0.00 53 GLY A N 6
ATOM 4860 C CA . GLY A 1 53 ? 15.204 6.122 -18.357 1.00 0.00 53 GLY A CA 6
ATOM 4861 C C . GLY A 1 53 ? 13.982 6.219 -19.247 1.00 0.00 53 GLY A C 6
ATOM 4862 O O . GLY A 1 53 ? 12.847 6.291 -18.775 1.00 0.00 53 GLY A O 6
ATOM 4866 N N . PRO A 1 54 ? 14.207 6.224 -20.570 1.00 0.00 54 PRO A N 6
ATOM 4867 C CA . PRO A 1 54 ? 13.127 6.314 -21.556 1.00 0.00 54 PRO A CA 6
ATOM 4868 C C . PRO A 1 54 ? 12.280 5.047 -21.607 1.00 0.00 54 PRO A C 6
ATOM 4869 O O . PRO A 1 54 ? 12.486 4.120 -20.823 1.00 0.00 54 PRO A O 6
ATOM 4880 N N . SER A 1 55 ? 11.328 5.014 -22.533 1.00 0.00 55 SER A N 6
ATOM 4881 C CA . SER A 1 55 ? 10.448 3.861 -22.683 1.00 0.00 55 SER A CA 6
ATOM 4882 C C . SER A 1 55 ? 9.930 3.755 -24.115 1.00 0.00 55 SER A C 6
ATOM 4883 O O . SER A 1 55 ? 10.106 4.670 -24.919 1.00 0.00 55 SER A O 6
ATOM 4891 N N . SER A 1 56 ? 9.290 2.632 -24.424 1.00 0.00 56 SER A N 6
ATOM 4892 C CA . SER A 1 56 ? 8.750 2.404 -25.759 1.00 0.00 56 SER A CA 6
ATOM 4893 C C . SER A 1 56 ? 8.024 3.644 -26.271 1.00 0.00 56 SER A C 6
ATOM 4894 O O . SER A 1 56 ? 7.456 4.410 -25.494 1.00 0.00 56 SER A O 6
ATOM 4902 N N . GLY A 1 57 ? 8.048 3.836 -27.587 1.00 0.00 57 GLY A N 6
ATOM 4903 C CA . GLY A 1 57 ? 7.390 4.984 -28.181 1.00 0.00 57 GLY A CA 6
ATOM 4904 C C . GLY A 1 57 ? 7.630 5.081 -29.675 1.00 0.00 57 GLY A C 6
ATOM 4905 O O . GLY A 1 57 ? 8.773 5.054 -30.130 1.00 0.00 57 GLY A O 6
ATOM 4909 N N . GLY A 1 1 ? -22.554 -6.314 -13.335 1.00 0.00 1 GLY A N 7
ATOM 4910 C CA . GLY A 1 1 ? -21.328 -5.971 -14.033 1.00 0.00 1 GLY A CA 7
ATOM 4911 C C . GLY A 1 1 ? -21.229 -6.635 -15.391 1.00 0.00 1 GLY A C 7
ATOM 4912 O O . GLY A 1 1 ? -21.646 -7.781 -15.562 1.00 0.00 1 GLY A O 7
ATOM 4916 N N . SER A 1 2 ? -20.676 -5.915 -16.362 1.00 0.00 2 SER A N 7
ATOM 4917 C CA . SER A 1 2 ? -20.528 -6.439 -17.714 1.00 0.00 2 SER A CA 7
ATOM 4918 C C . SER A 1 2 ? -19.410 -7.476 -17.776 1.00 0.00 2 SER A C 7
ATOM 4919 O O . SER A 1 2 ? -19.633 -8.623 -18.162 1.00 0.00 2 SER A O 7
ATOM 4927 N N . SER A 1 3 ? -18.207 -7.062 -17.392 1.00 0.00 3 SER A N 7
ATOM 4928 C CA . SER A 1 3 ? -17.052 -7.953 -17.406 1.00 0.00 3 SER A CA 7
ATOM 4929 C C . SER A 1 3 ? -17.353 -9.245 -16.653 1.00 0.00 3 SER A C 7
ATOM 4930 O O . SER A 1 3 ? -18.150 -9.259 -15.716 1.00 0.00 3 SER A O 7
ATOM 4938 N N . GLY A 1 4 ? -16.708 -10.330 -17.070 1.00 0.00 4 GLY A N 7
ATOM 4939 C CA . GLY A 1 4 ? -16.919 -11.613 -16.425 1.00 0.00 4 GLY A CA 7
ATOM 4940 C C . GLY A 1 4 ? -15.925 -12.662 -16.881 1.00 0.00 4 GLY A C 7
ATOM 4941 O O . GLY A 1 4 ? -16.311 -13.701 -17.416 1.00 0.00 4 GLY A O 7
ATOM 4945 N N . SER A 1 5 ? -14.641 -12.389 -16.672 1.00 0.00 5 SER A N 7
ATOM 4946 C CA . SER A 1 5 ? -13.588 -13.315 -17.071 1.00 0.00 5 SER A CA 7
ATOM 4947 C C . SER A 1 5 ? -13.967 -14.752 -16.724 1.00 0.00 5 SER A C 7
ATOM 4948 O O . SER A 1 5 ? -14.863 -14.990 -15.914 1.00 0.00 5 SER A O 7
ATOM 4956 N N . SER A 1 6 ? -13.277 -15.705 -17.341 1.00 0.00 6 SER A N 7
ATOM 4957 C CA . SER A 1 6 ? -13.543 -17.119 -17.101 1.00 0.00 6 SER A CA 7
ATOM 4958 C C . SER A 1 6 ? -12.544 -17.698 -16.104 1.00 0.00 6 SER A C 7
ATOM 4959 O O . SER A 1 6 ? -12.901 -18.505 -15.247 1.00 0.00 6 SER A O 7
ATOM 4967 N N . GLY A 1 7 ? -11.287 -17.279 -16.224 1.00 0.00 7 GLY A N 7
ATOM 4968 C CA . GLY A 1 7 ? -10.255 -17.765 -15.328 1.00 0.00 7 GLY A CA 7
ATOM 4969 C C . GLY A 1 7 ? -10.207 -16.994 -14.024 1.00 0.00 7 GLY A C 7
ATOM 4970 O O . GLY A 1 7 ? -11.207 -16.903 -13.312 1.00 0.00 7 GLY A O 7
ATOM 4974 N N . ALA A 1 8 ? -9.042 -16.437 -13.710 1.00 0.00 8 ALA A N 7
ATOM 4975 C CA . ALA A 1 8 ? -8.869 -15.669 -12.483 1.00 0.00 8 ALA A CA 7
ATOM 4976 C C . ALA A 1 8 ? -7.927 -14.490 -12.702 1.00 0.00 8 ALA A C 7
ATOM 4977 O O . ALA A 1 8 ? -6.840 -14.647 -13.257 1.00 0.00 8 ALA A O 7
ATOM 4984 N N . GLU A 1 9 ? -8.353 -13.310 -12.263 1.00 0.00 9 GLU A N 7
ATOM 4985 C CA . GLU A 1 9 ? -7.547 -12.104 -12.413 1.00 0.00 9 GLU A CA 7
ATOM 4986 C C . GLU A 1 9 ? -6.486 -12.018 -11.318 1.00 0.00 9 GLU A C 7
ATOM 4987 O O . GLU A 1 9 ? -6.658 -12.565 -10.229 1.00 0.00 9 GLU A O 7
ATOM 4999 N N . ASP A 1 10 ? -5.391 -11.328 -11.617 1.00 0.00 10 ASP A N 7
ATOM 5000 C CA . ASP A 1 10 ? -4.303 -11.170 -10.659 1.00 0.00 10 ASP A CA 7
ATOM 5001 C C . ASP A 1 10 ? -3.811 -9.726 -10.629 1.00 0.00 10 ASP A C 7
ATOM 5002 O O . ASP A 1 10 ? -3.173 -9.258 -11.571 1.00 0.00 10 ASP A O 7
ATOM 5011 N N . ASN A 1 11 ? -4.114 -9.026 -9.541 1.00 0.00 11 ASN A N 7
ATOM 5012 C CA . ASN A 1 11 ? -3.704 -7.634 -9.389 1.00 0.00 11 ASN A CA 7
ATOM 5013 C C . ASN A 1 11 ? -2.187 -7.523 -9.279 1.00 0.00 11 ASN A C 7
ATOM 5014 O O . ASN A 1 11 ? -1.489 -8.527 -9.128 1.00 0.00 11 ASN A O 7
ATOM 5025 N N . LEU A 1 12 ? -1.682 -6.296 -9.355 1.00 0.00 12 LEU A N 7
ATOM 5026 C CA . LEU A 1 12 ? -0.247 -6.053 -9.263 1.00 0.00 12 LEU A CA 7
ATOM 5027 C C . LEU A 1 12 ? 0.319 -6.615 -7.962 1.00 0.00 12 LEU A C 7
ATOM 5028 O O . LEU A 1 12 ? 1.310 -7.343 -7.968 1.00 0.00 12 LEU A O 7
ATOM 5044 N N . GLY A 1 13 ? -0.321 -6.273 -6.848 1.00 0.00 13 GLY A N 7
ATOM 5045 C CA . GLY A 1 13 ? 0.131 -6.754 -5.556 1.00 0.00 13 GLY A CA 7
ATOM 5046 C C . GLY A 1 13 ? -0.034 -5.718 -4.461 1.00 0.00 13 GLY A C 7
ATOM 5047 O O . GLY A 1 13 ? -0.283 -4.541 -4.723 1.00 0.00 13 GLY A O 7
ATOM 5051 N N . PRO A 1 14 ? 0.104 -6.156 -3.201 1.00 0.00 14 PRO A N 7
ATOM 5052 C CA . PRO A 1 14 ? -0.028 -5.274 -2.037 1.00 0.00 14 PRO A CA 7
ATOM 5053 C C . PRO A 1 14 ? 1.127 -4.285 -1.924 1.00 0.00 14 PRO A C 7
ATOM 5054 O O . PRO A 1 14 ? 2.275 -4.620 -2.222 1.00 0.00 14 PRO A O 7
ATOM 5065 N N . LEU A 1 15 ? 0.818 -3.068 -1.493 1.00 0.00 15 LEU A N 7
ATOM 5066 C CA . LEU A 1 15 ? 1.831 -2.030 -1.340 1.00 0.00 15 LEU A CA 7
ATOM 5067 C C . LEU A 1 15 ? 3.108 -2.601 -0.733 1.00 0.00 15 LEU A C 7
ATOM 5068 O O . LEU A 1 15 ? 3.095 -3.622 -0.044 1.00 0.00 15 LEU A O 7
ATOM 5084 N N . PRO A 1 16 ? 4.239 -1.928 -0.990 1.00 0.00 16 PRO A N 7
ATOM 5085 C CA . PRO A 1 16 ? 5.546 -2.348 -0.476 1.00 0.00 16 PRO A CA 7
ATOM 5086 C C . PRO A 1 16 ? 5.663 -2.161 1.033 1.00 0.00 16 PRO A C 7
ATOM 5087 O O . PRO A 1 16 ? 4.677 -1.867 1.708 1.00 0.00 16 PRO A O 7
ATOM 5098 N N . GLU A 1 17 ? 6.874 -2.333 1.554 1.00 0.00 17 GLU A N 7
ATOM 5099 C CA . GLU A 1 17 ? 7.117 -2.183 2.984 1.00 0.00 17 GLU A CA 7
ATOM 5100 C C . GLU A 1 17 ? 7.619 -0.779 3.306 1.00 0.00 17 GLU A C 7
ATOM 5101 O O . GLU A 1 17 ? 7.717 -0.395 4.470 1.00 0.00 17 GLU A O 7
ATOM 5113 N N . ASN A 1 18 ? 7.936 -0.017 2.264 1.00 0.00 18 ASN A N 7
ATOM 5114 C CA . ASN A 1 18 ? 8.430 1.345 2.435 1.00 0.00 18 ASN A CA 7
ATOM 5115 C C . ASN A 1 18 ? 7.339 2.363 2.115 1.00 0.00 18 ASN A C 7
ATOM 5116 O O . ASN A 1 18 ? 7.627 3.518 1.802 1.00 0.00 18 ASN A O 7
ATOM 5127 N N . TRP A 1 19 ? 6.088 1.925 2.196 1.00 0.00 19 TRP A N 7
ATOM 5128 C CA . TRP A 1 19 ? 4.953 2.799 1.915 1.00 0.00 19 TRP A CA 7
ATOM 5129 C C . TRP A 1 19 ? 3.844 2.597 2.942 1.00 0.00 19 TRP A C 7
ATOM 5130 O O . TRP A 1 19 ? 3.770 1.554 3.591 1.00 0.00 19 TRP A O 7
ATOM 5151 N N . GLU A 1 20 ? 2.985 3.601 3.084 1.00 0.00 20 GLU A N 7
ATOM 5152 C CA . GLU A 1 20 ? 1.880 3.532 4.033 1.00 0.00 20 GLU A CA 7
ATOM 5153 C C . GLU A 1 20 ? 0.703 4.379 3.560 1.00 0.00 20 GLU A C 7
ATOM 5154 O O . GLU A 1 20 ? 0.796 5.604 3.484 1.00 0.00 20 GLU A O 7
ATOM 5166 N N . MET A 1 21 ? -0.405 3.717 3.242 1.00 0.00 21 MET A N 7
ATOM 5167 C CA . MET A 1 21 ? -1.601 4.408 2.776 1.00 0.00 21 MET A CA 7
ATOM 5168 C C . MET A 1 21 ? -2.486 4.815 3.951 1.00 0.00 21 MET A C 7
ATOM 5169 O O . MET A 1 21 ? -2.939 3.969 4.721 1.00 0.00 21 MET A O 7
ATOM 5183 N N . ALA A 1 22 ? -2.727 6.116 4.081 1.00 0.00 22 ALA A N 7
ATOM 5184 C CA . ALA A 1 22 ? -3.558 6.634 5.161 1.00 0.00 22 ALA A CA 7
ATOM 5185 C C . ALA A 1 22 ? -4.375 7.835 4.696 1.00 0.00 22 ALA A C 7
ATOM 5186 O O . ALA A 1 22 ? -4.039 8.479 3.702 1.00 0.00 22 ALA A O 7
ATOM 5193 N N . TYR A 1 23 ? -5.448 8.130 5.421 1.00 0.00 23 TYR A N 7
ATOM 5194 C CA . TYR A 1 23 ? -6.315 9.252 5.082 1.00 0.00 23 TYR A CA 7
ATOM 5195 C C . TYR A 1 23 ? -6.036 10.449 5.985 1.00 0.00 23 TYR A C 7
ATOM 5196 O O . TYR A 1 23 ? -5.734 10.293 7.169 1.00 0.00 23 TYR A O 7
ATOM 5214 N N . THR A 1 24 ? -6.140 11.647 5.419 1.00 0.00 24 THR A N 7
ATOM 5215 C CA . THR A 1 24 ? -5.900 12.872 6.171 1.00 0.00 24 THR A CA 7
ATOM 5216 C C . THR A 1 24 ? -7.050 13.165 7.127 1.00 0.00 24 THR A C 7
ATOM 5217 O O . THR A 1 24 ? -8.172 12.702 6.923 1.00 0.00 24 THR A O 7
ATOM 5228 N N . GLU A 1 25 ? -6.765 13.939 8.170 1.00 0.00 25 GLU A N 7
ATOM 5229 C CA . GLU A 1 25 ? -7.778 14.293 9.158 1.00 0.00 25 GLU A CA 7
ATOM 5230 C C . GLU A 1 25 ? -9.101 14.637 8.480 1.00 0.00 25 GLU A C 7
ATOM 5231 O O . GLU A 1 25 ? -10.172 14.292 8.976 1.00 0.00 25 GLU A O 7
ATOM 5243 N N . ASN A 1 26 ? -9.016 15.321 7.343 1.00 0.00 26 ASN A N 7
ATOM 5244 C CA . ASN A 1 26 ? -10.207 15.713 6.597 1.00 0.00 26 ASN A CA 7
ATOM 5245 C C . ASN A 1 26 ? -10.919 14.491 6.026 1.00 0.00 26 ASN A C 7
ATOM 5246 O O . ASN A 1 26 ? -12.147 14.420 6.021 1.00 0.00 26 ASN A O 7
ATOM 5257 N N . GLY A 1 27 ? -10.137 13.528 5.545 1.00 0.00 27 GLY A N 7
ATOM 5258 C CA . GLY A 1 27 ? -10.710 12.321 4.979 1.00 0.00 27 GLY A CA 7
ATOM 5259 C C . GLY A 1 27 ? -10.216 12.050 3.572 1.00 0.00 27 GLY A C 7
ATOM 5260 O O . GLY A 1 27 ? -10.906 11.413 2.777 1.00 0.00 27 GLY A O 7
ATOM 5264 N N . GLU A 1 28 ? -9.018 12.537 3.262 1.00 0.00 28 GLU A N 7
ATOM 5265 C CA . GLU A 1 28 ? -8.435 12.345 1.940 1.00 0.00 28 GLU A CA 7
ATOM 5266 C C . GLU A 1 28 ? -7.404 11.220 1.958 1.00 0.00 28 GLU A C 7
ATOM 5267 O O . GLU A 1 28 ? -6.416 11.280 2.690 1.00 0.00 28 GLU A O 7
ATOM 5279 N N . VAL A 1 29 ? -7.642 10.194 1.148 1.00 0.00 29 VAL A N 7
ATOM 5280 C CA . VAL A 1 29 ? -6.735 9.055 1.069 1.00 0.00 29 VAL A CA 7
ATOM 5281 C C . VAL A 1 29 ? -5.444 9.429 0.350 1.00 0.00 29 VAL A C 7
ATOM 5282 O O . VAL A 1 29 ? -5.470 9.917 -0.780 1.00 0.00 29 VAL A O 7
ATOM 5295 N N . TYR A 1 30 ? -4.316 9.195 1.012 1.00 0.00 30 TYR A N 7
ATOM 5296 C CA . TYR A 1 30 ? -3.014 9.510 0.437 1.00 0.00 30 TYR A CA 7
ATOM 5297 C C . TYR A 1 30 ? -2.033 8.361 0.650 1.00 0.00 30 TYR A C 7
ATOM 5298 O O . TYR A 1 30 ? -2.293 7.442 1.428 1.00 0.00 30 TYR A O 7
ATOM 5316 N N . PHE A 1 31 ? -0.902 8.420 -0.046 1.00 0.00 31 PHE A N 7
ATOM 5317 C CA . PHE A 1 31 ? 0.119 7.385 0.065 1.00 0.00 31 PHE A CA 7
ATOM 5318 C C . PHE A 1 31 ? 1.424 7.965 0.604 1.00 0.00 31 PHE A C 7
ATOM 5319 O O . PHE A 1 31 ? 1.967 8.920 0.048 1.00 0.00 31 PHE A O 7
ATOM 5336 N N . ILE A 1 32 ? 1.920 7.381 1.690 1.00 0.00 32 ILE A N 7
ATOM 5337 C CA . ILE A 1 32 ? 3.160 7.838 2.303 1.00 0.00 32 ILE A CA 7
ATOM 5338 C C . ILE A 1 32 ? 4.358 7.058 1.771 1.00 0.00 32 ILE A C 7
ATOM 5339 O O . ILE A 1 32 ? 4.422 5.835 1.901 1.00 0.00 32 ILE A O 7
ATOM 5355 N N . ASP A 1 33 ? 5.305 7.773 1.174 1.00 0.00 33 ASP A N 7
ATOM 5356 C CA . ASP A 1 33 ? 6.502 7.148 0.625 1.00 0.00 33 ASP A CA 7
ATOM 5357 C C . ASP A 1 33 ? 7.713 7.419 1.513 1.00 0.00 33 ASP A C 7
ATOM 5358 O O . ASP A 1 33 ? 8.300 8.500 1.467 1.00 0.00 33 ASP A O 7
ATOM 5367 N N . HIS A 1 34 ? 8.081 6.430 2.321 1.00 0.00 34 HIS A N 7
ATOM 5368 C CA . HIS A 1 34 ? 9.221 6.562 3.221 1.00 0.00 34 HIS A CA 7
ATOM 5369 C C . HIS A 1 34 ? 10.534 6.509 2.445 1.00 0.00 34 HIS A C 7
ATOM 5370 O O . HIS A 1 34 ? 11.418 7.340 2.646 1.00 0.00 34 HIS A O 7
ATOM 5384 N N . ASN A 1 35 ? 10.653 5.526 1.558 1.00 0.00 35 ASN A N 7
ATOM 5385 C CA . ASN A 1 35 ? 11.858 5.365 0.753 1.00 0.00 35 ASN A CA 7
ATOM 5386 C C . ASN A 1 35 ? 12.431 6.721 0.353 1.00 0.00 35 ASN A C 7
ATOM 5387 O O . ASN A 1 35 ? 13.641 6.872 0.186 1.00 0.00 35 ASN A O 7
ATOM 5398 N N . THR A 1 36 ? 11.552 7.707 0.201 1.00 0.00 36 THR A N 7
ATOM 5399 C CA . THR A 1 36 ? 11.969 9.051 -0.179 1.00 0.00 36 THR A CA 7
ATOM 5400 C C . THR A 1 36 ? 11.367 10.098 0.751 1.00 0.00 36 THR A C 7
ATOM 5401 O O . THR A 1 36 ? 11.683 11.284 0.655 1.00 0.00 36 THR A O 7
ATOM 5412 N N . LYS A 1 37 ? 10.499 9.652 1.653 1.00 0.00 37 LYS A N 7
ATOM 5413 C CA . LYS A 1 37 ? 9.854 10.549 2.603 1.00 0.00 37 LYS A CA 7
ATOM 5414 C C . LYS A 1 37 ? 8.992 11.580 1.880 1.00 0.00 37 LYS A C 7
ATOM 5415 O O . LYS A 1 37 ? 9.054 12.774 2.175 1.00 0.00 37 LYS A O 7
ATOM 5434 N N . THR A 1 38 ? 8.187 11.110 0.932 1.00 0.00 38 THR A N 7
ATOM 5435 C CA . THR A 1 38 ? 7.312 11.990 0.168 1.00 0.00 38 THR A CA 7
ATOM 5436 C C . THR A 1 38 ? 5.852 11.576 0.312 1.00 0.00 38 THR A C 7
ATOM 5437 O O . THR A 1 38 ? 5.551 10.479 0.783 1.00 0.00 38 THR A O 7
ATOM 5448 N N . THR A 1 39 ? 4.948 12.460 -0.097 1.00 0.00 39 THR A N 7
ATOM 5449 C CA . THR A 1 39 ? 3.519 12.186 -0.012 1.00 0.00 39 THR A CA 7
ATOM 5450 C C . THR A 1 39 ? 2.826 12.467 -1.341 1.00 0.00 39 THR A C 7
ATOM 5451 O O . THR A 1 39 ? 3.044 13.510 -1.958 1.00 0.00 39 THR A O 7
ATOM 5462 N N . SER A 1 40 ? 1.990 11.530 -1.776 1.00 0.00 40 SER A N 7
ATOM 5463 C CA . SER A 1 40 ? 1.266 11.675 -3.034 1.00 0.00 40 SER A CA 7
ATOM 5464 C C . SER A 1 40 ? -0.226 11.432 -2.834 1.00 0.00 40 SER A C 7
ATOM 5465 O O . SER A 1 40 ? -0.646 10.890 -1.812 1.00 0.00 40 SER A O 7
ATOM 5473 N N . TRP A 1 41 ? -1.022 11.838 -3.817 1.00 0.00 41 TRP A N 7
ATOM 5474 C CA . TRP A 1 41 ? -2.469 11.664 -3.750 1.00 0.00 41 TRP A CA 7
ATOM 5475 C C . TRP A 1 41 ? -2.897 10.386 -4.461 1.00 0.00 41 TRP A C 7
ATOM 5476 O O . TRP A 1 41 ? -3.883 9.752 -4.081 1.00 0.00 41 TRP A O 7
ATOM 5497 N N . LEU A 1 42 ? -2.152 10.010 -5.495 1.00 0.00 42 LEU A N 7
ATOM 5498 C CA . LEU A 1 42 ? -2.455 8.806 -6.259 1.00 0.00 42 LEU A CA 7
ATOM 5499 C C . LEU A 1 42 ? -1.657 7.615 -5.738 1.00 0.00 42 LEU A C 7
ATOM 5500 O O . LEU A 1 42 ? -0.844 7.752 -4.825 1.00 0.00 42 LEU A O 7
ATOM 5516 N N . ASP A 1 43 ? -1.895 6.447 -6.326 1.00 0.00 43 ASP A N 7
ATOM 5517 C CA . ASP A 1 43 ? -1.197 5.232 -5.923 1.00 0.00 43 ASP A CA 7
ATOM 5518 C C . ASP A 1 43 ? 0.075 5.039 -6.744 1.00 0.00 43 ASP A C 7
ATOM 5519 O O . ASP A 1 43 ? 0.116 5.314 -7.943 1.00 0.00 43 ASP A O 7
ATOM 5528 N N . PRO A 1 44 ? 1.138 4.555 -6.084 1.00 0.00 44 PRO A N 7
ATOM 5529 C CA . PRO A 1 44 ? 2.430 4.315 -6.733 1.00 0.00 44 PRO A CA 7
ATOM 5530 C C . PRO A 1 44 ? 2.380 3.144 -7.709 1.00 0.00 44 PRO A C 7
ATOM 5531 O O . PRO A 1 44 ? 2.880 3.237 -8.830 1.00 0.00 44 PRO A O 7
ATOM 5542 N N . ARG A 1 45 ? 1.773 2.044 -7.276 1.00 0.00 45 ARG A N 7
ATOM 5543 C CA . ARG A 1 45 ? 1.658 0.855 -8.112 1.00 0.00 45 ARG A CA 7
ATOM 5544 C C . ARG A 1 45 ? 1.189 1.222 -9.517 1.00 0.00 45 ARG A C 7
ATOM 5545 O O . ARG A 1 45 ? 1.552 0.565 -10.494 1.00 0.00 45 ARG A O 7
ATOM 5566 N N . CYS A 1 46 ? 0.382 2.273 -9.611 1.00 0.00 46 CYS A N 7
ATOM 5567 C CA . CYS A 1 46 ? -0.137 2.726 -10.896 1.00 0.00 46 CYS A CA 7
ATOM 5568 C C . CYS A 1 46 ? 0.985 3.263 -11.777 1.00 0.00 46 CYS A C 7
ATOM 5569 O O . CYS A 1 46 ? 0.965 3.098 -12.998 1.00 0.00 46 CYS A O 7
ATOM 5577 N N . LEU A 1 47 ? 1.963 3.909 -11.152 1.00 0.00 47 LEU A N 7
ATOM 5578 C CA . LEU A 1 47 ? 3.095 4.473 -11.879 1.00 0.00 47 LEU A CA 7
ATOM 5579 C C . LEU A 1 47 ? 4.376 3.701 -11.578 1.00 0.00 47 LEU A C 7
ATOM 5580 O O . LEU A 1 47 ? 4.421 2.892 -10.653 1.00 0.00 47 LEU A O 7
ATOM 5596 N N . ASN A 1 48 ? 5.415 3.958 -12.366 1.00 0.00 48 ASN A N 7
ATOM 5597 C CA . ASN A 1 48 ? 6.697 3.288 -12.183 1.00 0.00 48 ASN A CA 7
ATOM 5598 C C . ASN A 1 48 ? 7.782 4.287 -11.790 1.00 0.00 48 ASN A C 7
ATOM 5599 O O . ASN A 1 48 ? 8.547 4.054 -10.854 1.00 0.00 48 ASN A O 7
ATOM 5610 N N . LYS A 1 49 ? 7.841 5.401 -12.512 1.00 0.00 49 LYS A N 7
ATOM 5611 C CA . LYS A 1 49 ? 8.830 6.438 -12.239 1.00 0.00 49 LYS A CA 7
ATOM 5612 C C . LYS A 1 49 ? 8.835 6.809 -10.760 1.00 0.00 49 LYS A C 7
ATOM 5613 O O . LYS A 1 49 ? 7.782 6.898 -10.130 1.00 0.00 49 LYS A O 7
ATOM 5632 N N . GLN A 1 50 ? 10.027 7.026 -10.213 1.00 0.00 50 GLN A N 7
ATOM 5633 C CA . GLN A 1 50 ? 10.167 7.389 -8.808 1.00 0.00 50 GLN A CA 7
ATOM 5634 C C . GLN A 1 50 ? 9.928 8.881 -8.604 1.00 0.00 50 GLN A C 7
ATOM 5635 O O . GLN A 1 50 ? 9.075 9.279 -7.811 1.00 0.00 50 GLN A O 7
ATOM 5649 N N . GLN A 1 51 ? 10.688 9.700 -9.324 1.00 0.00 51 GLN A N 7
ATOM 5650 C CA . GLN A 1 51 ? 10.558 11.149 -9.221 1.00 0.00 51 GLN A CA 7
ATOM 5651 C C . GLN A 1 51 ? 10.464 11.787 -10.603 1.00 0.00 51 GLN A C 7
ATOM 5652 O O . GLN A 1 51 ? 11.179 11.399 -11.527 1.00 0.00 51 GLN A O 7
ATOM 5666 N N . SER A 1 52 ? 9.577 12.768 -10.737 1.00 0.00 52 SER A N 7
ATOM 5667 C CA . SER A 1 52 ? 9.386 13.457 -12.008 1.00 0.00 52 SER A CA 7
ATOM 5668 C C . SER A 1 52 ? 8.660 14.783 -11.803 1.00 0.00 52 SER A C 7
ATOM 5669 O O . SER A 1 52 ? 7.852 14.926 -10.887 1.00 0.00 52 SER A O 7
ATOM 5677 N N . GLY A 1 53 ? 8.955 15.752 -12.665 1.00 0.00 53 GLY A N 7
ATOM 5678 C CA . GLY A 1 53 ? 8.322 17.054 -12.562 1.00 0.00 53 GLY A CA 7
ATOM 5679 C C . GLY A 1 53 ? 6.842 16.956 -12.250 1.00 0.00 53 GLY A C 7
ATOM 5680 O O . GLY A 1 53 ? 6.159 16.018 -12.663 1.00 0.00 53 GLY A O 7
ATOM 5684 N N . PRO A 1 54 ? 6.324 17.943 -11.503 1.00 0.00 54 PRO A N 7
ATOM 5685 C CA . PRO A 1 54 ? 4.910 17.986 -11.119 1.00 0.00 54 PRO A CA 7
ATOM 5686 C C . PRO A 1 54 ? 3.995 18.271 -12.304 1.00 0.00 54 PRO A C 7
ATOM 5687 O O . PRO A 1 54 ? 4.078 19.332 -12.923 1.00 0.00 54 PRO A O 7
ATOM 5698 N N . SER A 1 55 ? 3.123 17.318 -12.616 1.00 0.00 55 SER A N 7
ATOM 5699 C CA . SER A 1 55 ? 2.194 17.466 -13.730 1.00 0.00 55 SER A CA 7
ATOM 5700 C C . SER A 1 55 ? 0.761 17.616 -13.227 1.00 0.00 55 SER A C 7
ATOM 5701 O O . SER A 1 55 ? -0.180 17.116 -13.843 1.00 0.00 55 SER A O 7
ATOM 5709 N N . SER A 1 56 ? 0.605 18.307 -12.103 1.00 0.00 56 SER A N 7
ATOM 5710 C CA . SER A 1 56 ? -0.712 18.520 -11.513 1.00 0.00 56 SER A CA 7
ATOM 5711 C C . SER A 1 56 ? -1.726 18.923 -12.580 1.00 0.00 56 SER A C 7
ATOM 5712 O O . SER A 1 56 ? -2.774 18.296 -12.724 1.00 0.00 56 SER A O 7
ATOM 5720 N N . GLY A 1 57 ? -1.404 19.976 -13.326 1.00 0.00 57 GLY A N 7
ATOM 5721 C CA . GLY A 1 57 ? -2.296 20.446 -14.370 1.00 0.00 57 GLY A CA 7
ATOM 5722 C C . GLY A 1 57 ? -2.398 21.958 -14.408 1.00 0.00 57 GLY A C 7
ATOM 5723 O O . GLY A 1 57 ? -2.169 22.576 -15.448 1.00 0.00 57 GLY A O 7
ATOM 5727 N N . GLY A 1 1 ? 4.700 -13.186 -25.512 1.00 0.00 1 GLY A N 8
ATOM 5728 C CA . GLY A 1 1 ? 5.193 -12.255 -26.510 1.00 0.00 1 GLY A CA 8
ATOM 5729 C C . GLY A 1 1 ? 4.089 -11.407 -27.108 1.00 0.00 1 GLY A C 8
ATOM 5730 O O . GLY A 1 1 ? 3.345 -11.865 -27.975 1.00 0.00 1 GLY A O 8
ATOM 5734 N N . SER A 1 2 ? 3.980 -10.166 -26.643 1.00 0.00 2 SER A N 8
ATOM 5735 C CA . SER A 1 2 ? 2.954 -9.253 -27.133 1.00 0.00 2 SER A CA 8
ATOM 5736 C C . SER A 1 2 ? 3.380 -7.801 -26.937 1.00 0.00 2 SER A C 8
ATOM 5737 O O . SER A 1 2 ? 3.435 -7.306 -25.812 1.00 0.00 2 SER A O 8
ATOM 5745 N N . SER A 1 3 ? 3.681 -7.125 -28.041 1.00 0.00 3 SER A N 8
ATOM 5746 C CA . SER A 1 3 ? 4.106 -5.731 -27.991 1.00 0.00 3 SER A CA 8
ATOM 5747 C C . SER A 1 3 ? 2.933 -4.795 -28.265 1.00 0.00 3 SER A C 8
ATOM 5748 O O . SER A 1 3 ? 2.638 -4.470 -29.414 1.00 0.00 3 SER A O 8
ATOM 5756 N N . GLY A 1 4 ? 2.265 -4.366 -27.198 1.00 0.00 4 GLY A N 8
ATOM 5757 C CA . GLY A 1 4 ? 1.131 -3.472 -27.343 1.00 0.00 4 GLY A CA 8
ATOM 5758 C C . GLY A 1 4 ? 1.546 -2.016 -27.416 1.00 0.00 4 GLY A C 8
ATOM 5759 O O . GLY A 1 4 ? 2.685 -1.671 -27.100 1.00 0.00 4 GLY A O 8
ATOM 5763 N N . SER A 1 5 ? 0.621 -1.159 -27.837 1.00 0.00 5 SER A N 8
ATOM 5764 C CA . SER A 1 5 ? 0.899 0.268 -27.956 1.00 0.00 5 SER A CA 8
ATOM 5765 C C . SER A 1 5 ? 0.603 0.990 -26.645 1.00 0.00 5 SER A C 8
ATOM 5766 O O . SER A 1 5 ? 1.493 1.587 -26.037 1.00 0.00 5 SER A O 8
ATOM 5774 N N . SER A 1 6 ? -0.653 0.932 -26.215 1.00 0.00 6 SER A N 8
ATOM 5775 C CA . SER A 1 6 ? -1.069 1.584 -24.978 1.00 0.00 6 SER A CA 8
ATOM 5776 C C . SER A 1 6 ? -0.649 0.762 -23.764 1.00 0.00 6 SER A C 8
ATOM 5777 O O . SER A 1 6 ? -0.156 1.303 -22.775 1.00 0.00 6 SER A O 8
ATOM 5785 N N . GLY A 1 7 ? -0.848 -0.550 -23.847 1.00 0.00 7 GLY A N 8
ATOM 5786 C CA . GLY A 1 7 ? -0.485 -1.426 -22.748 1.00 0.00 7 GLY A CA 8
ATOM 5787 C C . GLY A 1 7 ? -1.464 -1.345 -21.594 1.00 0.00 7 GLY A C 8
ATOM 5788 O O . GLY A 1 7 ? -1.363 -0.459 -20.746 1.00 0.00 7 GLY A O 8
ATOM 5792 N N . ALA A 1 8 ? -2.416 -2.272 -21.561 1.00 0.00 8 ALA A N 8
ATOM 5793 C CA . ALA A 1 8 ? -3.417 -2.301 -20.502 1.00 0.00 8 ALA A CA 8
ATOM 5794 C C . ALA A 1 8 ? -2.767 -2.176 -19.128 1.00 0.00 8 ALA A C 8
ATOM 5795 O O . ALA A 1 8 ? -1.544 -2.220 -19.005 1.00 0.00 8 ALA A O 8
ATOM 5802 N N . GLU A 1 9 ? -3.594 -2.018 -18.099 1.00 0.00 9 GLU A N 8
ATOM 5803 C CA . GLU A 1 9 ? -3.098 -1.885 -16.735 1.00 0.00 9 GLU A CA 8
ATOM 5804 C C . GLU A 1 9 ? -3.023 -3.245 -16.047 1.00 0.00 9 GLU A C 8
ATOM 5805 O O . GLU A 1 9 ? -3.919 -4.077 -16.194 1.00 0.00 9 GLU A O 8
ATOM 5817 N N . ASP A 1 10 ? -1.948 -3.464 -15.298 1.00 0.00 10 ASP A N 8
ATOM 5818 C CA . ASP A 1 10 ? -1.756 -4.723 -14.587 1.00 0.00 10 ASP A CA 8
ATOM 5819 C C . ASP A 1 10 ? -1.772 -4.502 -13.077 1.00 0.00 10 ASP A C 8
ATOM 5820 O O . ASP A 1 10 ? -0.738 -4.234 -12.468 1.00 0.00 10 ASP A O 8
ATOM 5829 N N . ASN A 1 11 ? -2.954 -4.616 -12.481 1.00 0.00 11 ASN A N 8
ATOM 5830 C CA . ASN A 1 11 ? -3.106 -4.428 -11.043 1.00 0.00 11 ASN A CA 8
ATOM 5831 C C . ASN A 1 11 ? -2.001 -5.152 -10.279 1.00 0.00 11 ASN A C 8
ATOM 5832 O O . ASN A 1 11 ? -1.949 -6.383 -10.259 1.00 0.00 11 ASN A O 8
ATOM 5843 N N . LEU A 1 12 ? -1.120 -4.381 -9.652 1.00 0.00 12 LEU A N 8
ATOM 5844 C CA . LEU A 1 12 ? -0.016 -4.949 -8.886 1.00 0.00 12 LEU A CA 8
ATOM 5845 C C . LEU A 1 12 ? -0.512 -5.538 -7.569 1.00 0.00 12 LEU A C 8
ATOM 5846 O O . LEU A 1 12 ? -1.692 -5.433 -7.236 1.00 0.00 12 LEU A O 8
ATOM 5862 N N . GLY A 1 13 ? 0.398 -6.155 -6.822 1.00 0.00 13 GLY A N 8
ATOM 5863 C CA . GLY A 1 13 ? 0.034 -6.750 -5.550 1.00 0.00 13 GLY A CA 8
ATOM 5864 C C . GLY A 1 13 ? -0.148 -5.715 -4.457 1.00 0.00 13 GLY A C 8
ATOM 5865 O O . GLY A 1 13 ? -0.384 -4.536 -4.722 1.00 0.00 13 GLY A O 8
ATOM 5869 N N . PRO A 1 14 ? -0.038 -6.155 -3.195 1.00 0.00 14 PRO A N 8
ATOM 5870 C CA . PRO A 1 14 ? -0.190 -5.274 -2.033 1.00 0.00 14 PRO A CA 8
ATOM 5871 C C . PRO A 1 14 ? 0.969 -4.293 -1.895 1.00 0.00 14 PRO A C 8
ATOM 5872 O O . PRO A 1 14 ? 2.127 -4.649 -2.119 1.00 0.00 14 PRO A O 8
ATOM 5883 N N . LEU A 1 15 ? 0.652 -3.058 -1.524 1.00 0.00 15 LEU A N 8
ATOM 5884 C CA . LEU A 1 15 ? 1.667 -2.024 -1.355 1.00 0.00 15 LEU A CA 8
ATOM 5885 C C . LEU A 1 15 ? 2.939 -2.606 -0.746 1.00 0.00 15 LEU A C 8
ATOM 5886 O O . LEU A 1 15 ? 2.916 -3.620 -0.049 1.00 0.00 15 LEU A O 8
ATOM 5902 N N . PRO A 1 16 ? 4.077 -1.948 -1.013 1.00 0.00 16 PRO A N 8
ATOM 5903 C CA . PRO A 1 16 ? 5.380 -2.380 -0.498 1.00 0.00 16 PRO A CA 8
ATOM 5904 C C . PRO A 1 16 ? 5.503 -2.181 1.009 1.00 0.00 16 PRO A C 8
ATOM 5905 O O . PRO A 1 16 ? 4.510 -1.945 1.696 1.00 0.00 16 PRO A O 8
ATOM 5916 N N . GLU A 1 17 ? 6.728 -2.277 1.516 1.00 0.00 17 GLU A N 8
ATOM 5917 C CA . GLU A 1 17 ? 6.979 -2.108 2.942 1.00 0.00 17 GLU A CA 8
ATOM 5918 C C . GLU A 1 17 ? 7.467 -0.694 3.245 1.00 0.00 17 GLU A C 8
ATOM 5919 O O . GLU A 1 17 ? 7.446 -0.252 4.393 1.00 0.00 17 GLU A O 8
ATOM 5931 N N . ASN A 1 18 ? 7.908 0.008 2.206 1.00 0.00 18 ASN A N 8
ATOM 5932 C CA . ASN A 1 18 ? 8.403 1.371 2.360 1.00 0.00 18 ASN A CA 8
ATOM 5933 C C . ASN A 1 18 ? 7.307 2.386 2.049 1.00 0.00 18 ASN A C 8
ATOM 5934 O O . ASN A 1 18 ? 7.589 3.542 1.733 1.00 0.00 18 ASN A O 8
ATOM 5945 N N . TRP A 1 19 ? 6.058 1.946 2.142 1.00 0.00 19 TRP A N 8
ATOM 5946 C CA . TRP A 1 19 ? 4.919 2.817 1.871 1.00 0.00 19 TRP A CA 8
ATOM 5947 C C . TRP A 1 19 ? 3.827 2.627 2.918 1.00 0.00 19 TRP A C 8
ATOM 5948 O O . TRP A 1 19 ? 3.739 1.575 3.551 1.00 0.00 19 TRP A O 8
ATOM 5969 N N . GLU A 1 20 ? 2.998 3.651 3.096 1.00 0.00 20 GLU A N 8
ATOM 5970 C CA . GLU A 1 20 ? 1.913 3.595 4.068 1.00 0.00 20 GLU A CA 8
ATOM 5971 C C . GLU A 1 20 ? 0.731 4.446 3.613 1.00 0.00 20 GLU A C 8
ATOM 5972 O O . GLU A 1 20 ? 0.823 5.672 3.551 1.00 0.00 20 GLU A O 8
ATOM 5984 N N . MET A 1 21 ? -0.379 3.787 3.297 1.00 0.00 21 MET A N 8
ATOM 5985 C CA . MET A 1 21 ? -1.579 4.483 2.848 1.00 0.00 21 MET A CA 8
ATOM 5986 C C . MET A 1 21 ? -2.447 4.889 4.035 1.00 0.00 21 MET A C 8
ATOM 5987 O O . MET A 1 21 ? -2.935 4.039 4.779 1.00 0.00 21 MET A O 8
ATOM 6001 N N . ALA A 1 22 ? -2.635 6.193 4.206 1.00 0.00 22 ALA A N 8
ATOM 6002 C CA . ALA A 1 22 ? -3.446 6.711 5.301 1.00 0.00 22 ALA A CA 8
ATOM 6003 C C . ALA A 1 22 ? -4.329 7.863 4.834 1.00 0.00 22 ALA A C 8
ATOM 6004 O O . ALA A 1 22 ? -4.076 8.468 3.792 1.00 0.00 22 ALA A O 8
ATOM 6011 N N . TYR A 1 23 ? -5.365 8.161 5.610 1.00 0.00 23 TYR A N 8
ATOM 6012 C CA . TYR A 1 23 ? -6.287 9.239 5.273 1.00 0.00 23 TYR A CA 8
ATOM 6013 C C . TYR A 1 23 ? -6.062 10.450 6.173 1.00 0.00 23 TYR A C 8
ATOM 6014 O O . TYR A 1 23 ? -5.759 10.310 7.359 1.00 0.00 23 TYR A O 8
ATOM 6032 N N . THR A 1 24 ? -6.214 11.640 5.602 1.00 0.00 24 THR A N 8
ATOM 6033 C CA . THR A 1 24 ? -6.028 12.877 6.350 1.00 0.00 24 THR A CA 8
ATOM 6034 C C . THR A 1 24 ? -7.172 13.103 7.332 1.00 0.00 24 THR A C 8
ATOM 6035 O O . THR A 1 24 ? -8.152 12.359 7.338 1.00 0.00 24 THR A O 8
ATOM 6046 N N . GLU A 1 25 ? -7.040 14.135 8.159 1.00 0.00 25 GLU A N 8
ATOM 6047 C CA . GLU A 1 25 ? -8.065 14.458 9.145 1.00 0.00 25 GLU A CA 8
ATOM 6048 C C . GLU A 1 25 ? -9.415 14.687 8.472 1.00 0.00 25 GLU A C 8
ATOM 6049 O O . GLU A 1 25 ? -10.458 14.318 9.009 1.00 0.00 25 GLU A O 8
ATOM 6061 N N . ASN A 1 26 ? -9.385 15.298 7.293 1.00 0.00 26 ASN A N 8
ATOM 6062 C CA . ASN A 1 26 ? -10.606 15.578 6.546 1.00 0.00 26 ASN A CA 8
ATOM 6063 C C . ASN A 1 26 ? -11.195 14.295 5.966 1.00 0.00 26 ASN A C 8
ATOM 6064 O O . ASN A 1 26 ? -12.412 14.152 5.858 1.00 0.00 26 ASN A O 8
ATOM 6075 N N . GLY A 1 27 ? -10.321 13.364 5.596 1.00 0.00 27 GLY A N 8
ATOM 6076 C CA . GLY A 1 27 ? -10.773 12.105 5.032 1.00 0.00 27 GLY A CA 8
ATOM 6077 C C . GLY A 1 27 ? -10.206 11.852 3.650 1.00 0.00 27 GLY A C 8
ATOM 6078 O O . GLY A 1 27 ? -10.787 11.107 2.861 1.00 0.00 27 GLY A O 8
ATOM 6082 N N . GLU A 1 28 ? -9.069 12.474 3.355 1.00 0.00 28 GLU A N 8
ATOM 6083 C CA . GLU A 1 28 ? -8.426 12.314 2.056 1.00 0.00 28 GLU A CA 8
ATOM 6084 C C . GLU A 1 28 ? -7.400 11.185 2.093 1.00 0.00 28 GLU A C 8
ATOM 6085 O O . GLU A 1 28 ? -6.438 11.230 2.860 1.00 0.00 28 GLU A O 8
ATOM 6097 N N . VAL A 1 29 ? -7.613 10.172 1.259 1.00 0.00 29 VAL A N 8
ATOM 6098 C CA . VAL A 1 29 ? -6.707 9.031 1.194 1.00 0.00 29 VAL A CA 8
ATOM 6099 C C . VAL A 1 29 ? -5.438 9.379 0.425 1.00 0.00 29 VAL A C 8
ATOM 6100 O O . VAL A 1 29 ? -5.492 9.751 -0.747 1.00 0.00 29 VAL A O 8
ATOM 6113 N N . TYR A 1 30 ? -4.296 9.256 1.092 1.00 0.00 30 TYR A N 8
ATOM 6114 C CA . TYR A 1 30 ? -3.012 9.559 0.472 1.00 0.00 30 TYR A CA 8
ATOM 6115 C C . TYR A 1 30 ? -2.033 8.403 0.652 1.00 0.00 30 TYR A C 8
ATOM 6116 O O . TYR A 1 30 ? -2.302 7.456 1.392 1.00 0.00 30 TYR A O 8
ATOM 6134 N N . PHE A 1 31 ? -0.895 8.488 -0.029 1.00 0.00 31 PHE A N 8
ATOM 6135 C CA . PHE A 1 31 ? 0.125 7.450 0.055 1.00 0.00 31 PHE A CA 8
ATOM 6136 C C . PHE A 1 31 ? 1.438 8.019 0.584 1.00 0.00 31 PHE A C 8
ATOM 6137 O O . PHE A 1 31 ? 1.988 8.966 0.022 1.00 0.00 31 PHE A O 8
ATOM 6154 N N . ILE A 1 32 ? 1.934 7.435 1.670 1.00 0.00 32 ILE A N 8
ATOM 6155 C CA . ILE A 1 32 ? 3.182 7.883 2.276 1.00 0.00 32 ILE A CA 8
ATOM 6156 C C . ILE A 1 32 ? 4.369 7.093 1.736 1.00 0.00 32 ILE A C 8
ATOM 6157 O O . ILE A 1 32 ? 4.425 5.870 1.863 1.00 0.00 32 ILE A O 8
ATOM 6173 N N . ASP A 1 33 ? 5.319 7.801 1.133 1.00 0.00 33 ASP A N 8
ATOM 6174 C CA . ASP A 1 33 ? 6.508 7.168 0.576 1.00 0.00 33 ASP A CA 8
ATOM 6175 C C . ASP A 1 33 ? 7.726 7.428 1.457 1.00 0.00 33 ASP A C 8
ATOM 6176 O O . ASP A 1 33 ? 8.321 8.504 1.409 1.00 0.00 33 ASP A O 8
ATOM 6185 N N . HIS A 1 34 ? 8.090 6.435 2.263 1.00 0.00 34 HIS A N 8
ATOM 6186 C CA . HIS A 1 34 ? 9.237 6.557 3.156 1.00 0.00 34 HIS A CA 8
ATOM 6187 C C . HIS A 1 34 ? 10.544 6.496 2.372 1.00 0.00 34 HIS A C 8
ATOM 6188 O O . HIS A 1 34 ? 11.434 7.323 2.566 1.00 0.00 34 HIS A O 8
ATOM 6202 N N . ASN A 1 35 ? 10.653 5.510 1.487 1.00 0.00 35 ASN A N 8
ATOM 6203 C CA . ASN A 1 35 ? 11.852 5.341 0.675 1.00 0.00 35 ASN A CA 8
ATOM 6204 C C . ASN A 1 35 ? 12.430 6.694 0.270 1.00 0.00 35 ASN A C 8
ATOM 6205 O O . ASN A 1 35 ? 13.643 6.841 0.110 1.00 0.00 35 ASN A O 8
ATOM 6216 N N . THR A 1 36 ? 11.554 7.680 0.105 1.00 0.00 36 THR A N 8
ATOM 6217 C CA . THR A 1 36 ? 11.976 9.020 -0.281 1.00 0.00 36 THR A CA 8
ATOM 6218 C C . THR A 1 36 ? 11.359 10.076 0.629 1.00 0.00 36 THR A C 8
ATOM 6219 O O . THR A 1 36 ? 11.594 11.272 0.459 1.00 0.00 36 THR A O 8
ATOM 6230 N N . LYS A 1 37 ? 10.570 9.625 1.598 1.00 0.00 37 LYS A N 8
ATOM 6231 C CA . LYS A 1 37 ? 9.920 10.530 2.539 1.00 0.00 37 LYS A CA 8
ATOM 6232 C C . LYS A 1 37 ? 9.081 11.569 1.803 1.00 0.00 37 LYS A C 8
ATOM 6233 O O . LYS A 1 37 ? 9.164 12.765 2.086 1.00 0.00 37 LYS A O 8
ATOM 6252 N N . THR A 1 38 ? 8.270 11.106 0.856 1.00 0.00 38 THR A N 8
ATOM 6253 C CA . THR A 1 38 ? 7.416 11.996 0.079 1.00 0.00 38 THR A CA 8
ATOM 6254 C C . THR A 1 38 ? 5.955 11.566 0.162 1.00 0.00 38 THR A C 8
ATOM 6255 O O . THR A 1 38 ? 5.653 10.403 0.433 1.00 0.00 38 THR A O 8
ATOM 6266 N N . THR A 1 39 ? 5.051 12.511 -0.074 1.00 0.00 39 THR A N 8
ATOM 6267 C CA . THR A 1 39 ? 3.621 12.230 -0.026 1.00 0.00 39 THR A CA 8
ATOM 6268 C C . THR A 1 39 ? 2.967 12.477 -1.380 1.00 0.00 39 THR A C 8
ATOM 6269 O O . THR A 1 39 ? 3.241 13.479 -2.040 1.00 0.00 39 THR A O 8
ATOM 6280 N N . SER A 1 40 ? 2.099 11.557 -1.789 1.00 0.00 40 SER A N 8
ATOM 6281 C CA . SER A 1 40 ? 1.407 11.673 -3.067 1.00 0.00 40 SER A CA 8
ATOM 6282 C C . SER A 1 40 ? -0.084 11.394 -2.905 1.00 0.00 40 SER A C 8
ATOM 6283 O O . SER A 1 40 ? -0.504 10.743 -1.948 1.00 0.00 40 SER A O 8
ATOM 6291 N N . TRP A 1 41 ? -0.878 11.892 -3.845 1.00 0.00 41 TRP A N 8
ATOM 6292 C CA . TRP A 1 41 ? -2.323 11.697 -3.808 1.00 0.00 41 TRP A CA 8
ATOM 6293 C C . TRP A 1 41 ? -2.719 10.414 -4.530 1.00 0.00 41 TRP A C 8
ATOM 6294 O O . TRP A 1 41 ? -3.716 9.778 -4.186 1.00 0.00 41 TRP A O 8
ATOM 6315 N N . LEU A 1 42 ? -1.932 10.037 -5.532 1.00 0.00 42 LEU A N 8
ATOM 6316 C CA . LEU A 1 42 ? -2.200 8.828 -6.303 1.00 0.00 42 LEU A CA 8
ATOM 6317 C C . LEU A 1 42 ? -1.413 7.644 -5.750 1.00 0.00 42 LEU A C 8
ATOM 6318 O O . LEU A 1 42 ? -0.629 7.791 -4.812 1.00 0.00 42 LEU A O 8
ATOM 6334 N N . ASP A 1 43 ? -1.625 6.473 -6.339 1.00 0.00 43 ASP A N 8
ATOM 6335 C CA . ASP A 1 43 ? -0.933 5.264 -5.908 1.00 0.00 43 ASP A CA 8
ATOM 6336 C C . ASP A 1 43 ? 0.294 5.002 -6.775 1.00 0.00 43 ASP A C 8
ATOM 6337 O O . ASP A 1 43 ? 0.292 5.235 -7.984 1.00 0.00 43 ASP A O 8
ATOM 6346 N N . PRO A 1 44 ? 1.370 4.506 -6.145 1.00 0.00 44 PRO A N 8
ATOM 6347 C CA . PRO A 1 44 ? 2.624 4.202 -6.839 1.00 0.00 44 PRO A CA 8
ATOM 6348 C C . PRO A 1 44 ? 2.495 3.002 -7.771 1.00 0.00 44 PRO A C 8
ATOM 6349 O O . PRO A 1 44 ? 2.959 3.036 -8.911 1.00 0.00 44 PRO A O 8
ATOM 6360 N N . ARG A 1 45 ? 1.863 1.942 -7.278 1.00 0.00 45 ARG A N 8
ATOM 6361 C CA . ARG A 1 45 ? 1.674 0.730 -8.066 1.00 0.00 45 ARG A CA 8
ATOM 6362 C C . ARG A 1 45 ? 1.199 1.068 -9.477 1.00 0.00 45 ARG A C 8
ATOM 6363 O O . ARG A 1 45 ? 1.505 0.354 -10.433 1.00 0.00 45 ARG A O 8
ATOM 6384 N N . CYS A 1 46 ? 0.450 2.158 -9.598 1.00 0.00 46 CYS A N 8
ATOM 6385 C CA . CYS A 1 46 ? -0.068 2.590 -10.891 1.00 0.00 46 CYS A CA 8
ATOM 6386 C C . CYS A 1 46 ? 1.065 2.783 -11.894 1.00 0.00 46 CYS A C 8
ATOM 6387 O O . CYS A 1 46 ? 0.939 2.425 -13.066 1.00 0.00 46 CYS A O 8
ATOM 6395 N N . LEU A 1 47 ? 2.171 3.353 -11.427 1.00 0.00 47 LEU A N 8
ATOM 6396 C CA . LEU A 1 47 ? 3.327 3.596 -12.283 1.00 0.00 47 LEU A CA 8
ATOM 6397 C C . LEU A 1 47 ? 3.641 2.369 -13.134 1.00 0.00 47 LEU A C 8
ATOM 6398 O O . LEU A 1 47 ? 3.450 1.234 -12.699 1.00 0.00 47 LEU A O 8
ATOM 6414 N N . ASN A 1 48 ? 4.127 2.607 -14.348 1.00 0.00 48 ASN A N 8
ATOM 6415 C CA . ASN A 1 48 ? 4.471 1.521 -15.259 1.00 0.00 48 ASN A CA 8
ATOM 6416 C C . ASN A 1 48 ? 5.766 0.839 -14.829 1.00 0.00 48 ASN A C 8
ATOM 6417 O O . ASN A 1 48 ? 5.818 -0.382 -14.682 1.00 0.00 48 ASN A O 8
ATOM 6428 N N . LYS A 1 49 ? 6.810 1.636 -14.629 1.00 0.00 49 LYS A N 8
ATOM 6429 C CA . LYS A 1 49 ? 8.105 1.111 -14.214 1.00 0.00 49 LYS A CA 8
ATOM 6430 C C . LYS A 1 49 ? 8.029 0.522 -12.810 1.00 0.00 49 LYS A C 8
ATOM 6431 O O . LYS A 1 49 ? 7.171 0.903 -12.013 1.00 0.00 49 LYS A O 8
ATOM 6450 N N . GLN A 1 50 ? 8.932 -0.407 -12.513 1.00 0.00 50 GLN A N 8
ATOM 6451 C CA . GLN A 1 50 ? 8.966 -1.047 -11.203 1.00 0.00 50 GLN A CA 8
ATOM 6452 C C . GLN A 1 50 ? 10.403 -1.305 -10.760 1.00 0.00 50 GLN A C 8
ATOM 6453 O O . GLN A 1 50 ? 11.335 -1.195 -11.556 1.00 0.00 50 GLN A O 8
ATOM 6467 N N . GLN A 1 51 ? 10.572 -1.646 -9.487 1.00 0.00 51 GLN A N 8
ATOM 6468 C CA . GLN A 1 51 ? 11.896 -1.918 -8.939 1.00 0.00 51 GLN A CA 8
ATOM 6469 C C . GLN A 1 51 ? 11.830 -3.002 -7.868 1.00 0.00 51 GLN A C 8
ATOM 6470 O O . GLN A 1 51 ? 10.907 -3.028 -7.054 1.00 0.00 51 GLN A O 8
ATOM 6484 N N . SER A 1 52 ? 12.814 -3.895 -7.876 1.00 0.00 52 SER A N 8
ATOM 6485 C CA . SER A 1 52 ? 12.865 -4.984 -6.908 1.00 0.00 52 SER A CA 8
ATOM 6486 C C . SER A 1 52 ? 13.760 -4.620 -5.727 1.00 0.00 52 SER A C 8
ATOM 6487 O O . SER A 1 52 ? 13.402 -4.839 -4.571 1.00 0.00 52 SER A O 8
ATOM 6495 N N . GLY A 1 53 ? 14.929 -4.063 -6.029 1.00 0.00 53 GLY A N 8
ATOM 6496 C CA . GLY A 1 53 ? 15.859 -3.677 -4.983 1.00 0.00 53 GLY A CA 8
ATOM 6497 C C . GLY A 1 53 ? 17.032 -4.630 -4.870 1.00 0.00 53 GLY A C 8
ATOM 6498 O O . GLY A 1 53 ? 17.022 -5.729 -5.423 1.00 0.00 53 GLY A O 8
ATOM 6502 N N . PRO A 1 54 ? 18.074 -4.207 -4.138 1.00 0.00 54 PRO A N 8
ATOM 6503 C CA . PRO A 1 54 ? 19.280 -5.016 -3.938 1.00 0.00 54 PRO A CA 8
ATOM 6504 C C . PRO A 1 54 ? 19.024 -6.229 -3.051 1.00 0.00 54 PRO A C 8
ATOM 6505 O O . PRO A 1 54 ? 19.901 -7.074 -2.870 1.00 0.00 54 PRO A O 8
ATOM 6516 N N . SER A 1 55 ? 17.817 -6.309 -2.500 1.00 0.00 55 SER A N 8
ATOM 6517 C CA . SER A 1 55 ? 17.446 -7.418 -1.629 1.00 0.00 55 SER A CA 8
ATOM 6518 C C . SER A 1 55 ? 18.067 -8.724 -2.117 1.00 0.00 55 SER A C 8
ATOM 6519 O O . SER A 1 55 ? 18.221 -8.939 -3.319 1.00 0.00 55 SER A O 8
ATOM 6527 N N . SER A 1 56 ? 18.422 -9.592 -1.175 1.00 0.00 56 SER A N 8
ATOM 6528 C CA . SER A 1 56 ? 19.030 -10.875 -1.507 1.00 0.00 56 SER A CA 8
ATOM 6529 C C . SER A 1 56 ? 18.187 -12.030 -0.975 1.00 0.00 56 SER A C 8
ATOM 6530 O O . SER A 1 56 ? 17.367 -11.851 -0.076 1.00 0.00 56 SER A O 8
ATOM 6538 N N . GLY A 1 57 ? 18.397 -13.216 -1.538 1.00 0.00 57 GLY A N 8
ATOM 6539 C CA . GLY A 1 57 ? 17.650 -14.383 -1.108 1.00 0.00 57 GLY A CA 8
ATOM 6540 C C . GLY A 1 57 ? 17.211 -15.251 -2.270 1.00 0.00 57 GLY A C 8
ATOM 6541 O O . GLY A 1 57 ? 17.904 -15.339 -3.284 1.00 0.00 57 GLY A O 8
ATOM 6545 N N . GLY A 1 1 ? -25.172 2.053 -13.629 1.00 0.00 1 GLY A N 9
ATOM 6546 C CA . GLY A 1 1 ? -24.270 3.182 -13.755 1.00 0.00 1 GLY A CA 9
ATOM 6547 C C . GLY A 1 1 ? -24.688 4.138 -14.855 1.00 0.00 1 GLY A C 9
ATOM 6548 O O . GLY A 1 1 ? -25.064 3.712 -15.947 1.00 0.00 1 GLY A O 9
ATOM 6552 N N . SER A 1 2 ? -24.624 5.434 -14.567 1.00 0.00 2 SER A N 9
ATOM 6553 C CA . SER A 1 2 ? -25.004 6.453 -15.538 1.00 0.00 2 SER A CA 9
ATOM 6554 C C . SER A 1 2 ? -23.827 7.372 -15.850 1.00 0.00 2 SER A C 9
ATOM 6555 O O . SER A 1 2 ? -23.364 7.441 -16.989 1.00 0.00 2 SER A O 9
ATOM 6563 N N . SER A 1 3 ? -23.348 8.077 -14.830 1.00 0.00 3 SER A N 9
ATOM 6564 C CA . SER A 1 3 ? -22.228 8.996 -14.995 1.00 0.00 3 SER A CA 9
ATOM 6565 C C . SER A 1 3 ? -21.184 8.781 -13.904 1.00 0.00 3 SER A C 9
ATOM 6566 O O . SER A 1 3 ? -21.438 9.035 -12.727 1.00 0.00 3 SER A O 9
ATOM 6574 N N . GLY A 1 4 ? -20.006 8.309 -14.304 1.00 0.00 4 GLY A N 9
ATOM 6575 C CA . GLY A 1 4 ? -18.941 8.067 -13.350 1.00 0.00 4 GLY A CA 9
ATOM 6576 C C . GLY A 1 4 ? -17.595 8.559 -13.845 1.00 0.00 4 GLY A C 9
ATOM 6577 O O . GLY A 1 4 ? -17.358 8.629 -15.051 1.00 0.00 4 GLY A O 9
ATOM 6581 N N . SER A 1 5 ? -16.712 8.902 -12.913 1.00 0.00 5 SER A N 9
ATOM 6582 C CA . SER A 1 5 ? -15.385 9.395 -13.262 1.00 0.00 5 SER A CA 9
ATOM 6583 C C . SER A 1 5 ? -14.462 8.244 -13.648 1.00 0.00 5 SER A C 9
ATOM 6584 O O . SER A 1 5 ? -14.584 7.135 -13.128 1.00 0.00 5 SER A O 9
ATOM 6592 N N . SER A 1 6 ? -13.537 8.516 -14.563 1.00 0.00 6 SER A N 9
ATOM 6593 C CA . SER A 1 6 ? -12.594 7.503 -15.022 1.00 0.00 6 SER A CA 9
ATOM 6594 C C . SER A 1 6 ? -11.990 6.748 -13.842 1.00 0.00 6 SER A C 9
ATOM 6595 O O . SER A 1 6 ? -11.912 7.270 -12.730 1.00 0.00 6 SER A O 9
ATOM 6603 N N . GLY A 1 7 ? -11.564 5.514 -14.092 1.00 0.00 7 GLY A N 9
ATOM 6604 C CA . GLY A 1 7 ? -10.973 4.705 -13.042 1.00 0.00 7 GLY A CA 9
ATOM 6605 C C . GLY A 1 7 ? -10.831 3.250 -13.441 1.00 0.00 7 GLY A C 9
ATOM 6606 O O . GLY A 1 7 ? -11.419 2.368 -12.815 1.00 0.00 7 GLY A O 9
ATOM 6610 N N . ALA A 1 8 ? -10.051 2.998 -14.487 1.00 0.00 8 ALA A N 9
ATOM 6611 C CA . ALA A 1 8 ? -9.833 1.639 -14.968 1.00 0.00 8 ALA A CA 9
ATOM 6612 C C . ALA A 1 8 ? -9.662 0.666 -13.807 1.00 0.00 8 ALA A C 9
ATOM 6613 O O . ALA A 1 8 ? -8.911 0.932 -12.869 1.00 0.00 8 ALA A O 9
ATOM 6620 N N . GLU A 1 9 ? -10.363 -0.461 -13.876 1.00 0.00 9 GLU A N 9
ATOM 6621 C CA . GLU A 1 9 ? -10.288 -1.473 -12.829 1.00 0.00 9 GLU A CA 9
ATOM 6622 C C . GLU A 1 9 ? -8.945 -2.196 -12.865 1.00 0.00 9 GLU A C 9
ATOM 6623 O O . GLU A 1 9 ? -8.621 -2.877 -13.838 1.00 0.00 9 GLU A O 9
ATOM 6635 N N . ASP A 1 10 ? -8.168 -2.042 -11.799 1.00 0.00 10 ASP A N 9
ATOM 6636 C CA . ASP A 1 10 ? -6.859 -2.680 -11.708 1.00 0.00 10 ASP A CA 9
ATOM 6637 C C . ASP A 1 10 ? -6.506 -2.990 -10.257 1.00 0.00 10 ASP A C 9
ATOM 6638 O O . ASP A 1 10 ? -6.385 -2.086 -9.431 1.00 0.00 10 ASP A O 9
ATOM 6647 N N . ASN A 1 11 ? -6.343 -4.273 -9.954 1.00 0.00 11 ASN A N 9
ATOM 6648 C CA . ASN A 1 11 ? -6.005 -4.703 -8.602 1.00 0.00 11 ASN A CA 9
ATOM 6649 C C . ASN A 1 11 ? -4.625 -5.352 -8.566 1.00 0.00 11 ASN A C 9
ATOM 6650 O O . ASN A 1 11 ? -4.502 -6.577 -8.597 1.00 0.00 11 ASN A O 9
ATOM 6661 N N . LEU A 1 12 ? -3.589 -4.523 -8.500 1.00 0.00 12 LEU A N 9
ATOM 6662 C CA . LEU A 1 12 ? -2.216 -5.015 -8.459 1.00 0.00 12 LEU A CA 9
ATOM 6663 C C . LEU A 1 12 ? -1.862 -5.527 -7.066 1.00 0.00 12 LEU A C 9
ATOM 6664 O O . LEU A 1 12 ? -2.650 -5.404 -6.130 1.00 0.00 12 LEU A O 9
ATOM 6680 N N . GLY A 1 13 ? -0.669 -6.100 -6.937 1.00 0.00 13 GLY A N 9
ATOM 6681 C CA . GLY A 1 13 ? -0.231 -6.619 -5.655 1.00 0.00 13 GLY A CA 9
ATOM 6682 C C . GLY A 1 13 ? -0.344 -5.594 -4.544 1.00 0.00 13 GLY A C 9
ATOM 6683 O O . GLY A 1 13 ? -0.593 -4.412 -4.784 1.00 0.00 13 GLY A O 9
ATOM 6687 N N . PRO A 1 14 ? -0.161 -6.046 -3.295 1.00 0.00 14 PRO A N 9
ATOM 6688 C CA . PRO A 1 14 ? -0.241 -5.176 -2.118 1.00 0.00 14 PRO A CA 9
ATOM 6689 C C . PRO A 1 14 ? 0.927 -4.198 -2.040 1.00 0.00 14 PRO A C 9
ATOM 6690 O O . PRO A 1 14 ? 2.031 -4.497 -2.496 1.00 0.00 14 PRO A O 9
ATOM 6701 N N . LEU A 1 15 ? 0.677 -3.030 -1.459 1.00 0.00 15 LEU A N 9
ATOM 6702 C CA . LEU A 1 15 ? 1.708 -2.008 -1.320 1.00 0.00 15 LEU A CA 9
ATOM 6703 C C . LEU A 1 15 ? 2.980 -2.597 -0.718 1.00 0.00 15 LEU A C 9
ATOM 6704 O O . LEU A 1 15 ? 2.958 -3.622 -0.037 1.00 0.00 15 LEU A O 9
ATOM 6720 N N . PRO A 1 16 ? 4.118 -1.933 -0.973 1.00 0.00 16 PRO A N 9
ATOM 6721 C CA . PRO A 1 16 ? 5.421 -2.371 -0.464 1.00 0.00 16 PRO A CA 9
ATOM 6722 C C . PRO A 1 16 ? 5.542 -2.195 1.046 1.00 0.00 16 PRO A C 9
ATOM 6723 O O . PRO A 1 16 ? 4.542 -2.018 1.741 1.00 0.00 16 PRO A O 9
ATOM 6734 N N . GLU A 1 17 ? 6.772 -2.245 1.546 1.00 0.00 17 GLU A N 9
ATOM 6735 C CA . GLU A 1 17 ? 7.022 -2.091 2.975 1.00 0.00 17 GLU A CA 9
ATOM 6736 C C . GLU A 1 17 ? 7.509 -0.680 3.293 1.00 0.00 17 GLU A C 9
ATOM 6737 O O . GLU A 1 17 ? 7.486 -0.250 4.446 1.00 0.00 17 GLU A O 9
ATOM 6749 N N . ASN A 1 18 ? 7.949 0.034 2.263 1.00 0.00 18 ASN A N 9
ATOM 6750 C CA . ASN A 1 18 ? 8.443 1.396 2.432 1.00 0.00 18 ASN A CA 9
ATOM 6751 C C . ASN A 1 18 ? 7.350 2.414 2.118 1.00 0.00 18 ASN A C 9
ATOM 6752 O O . ASN A 1 18 ? 7.636 3.572 1.814 1.00 0.00 18 ASN A O 9
ATOM 6763 N N . TRP A 1 19 ? 6.100 1.973 2.195 1.00 0.00 19 TRP A N 9
ATOM 6764 C CA . TRP A 1 19 ? 4.964 2.846 1.919 1.00 0.00 19 TRP A CA 9
ATOM 6765 C C . TRP A 1 19 ? 3.869 2.661 2.964 1.00 0.00 19 TRP A C 9
ATOM 6766 O O . TRP A 1 19 ? 3.832 1.649 3.664 1.00 0.00 19 TRP A O 9
ATOM 6787 N N . GLU A 1 20 ? 2.980 3.644 3.064 1.00 0.00 20 GLU A N 9
ATOM 6788 C CA . GLU A 1 20 ? 1.885 3.588 4.026 1.00 0.00 20 GLU A CA 9
ATOM 6789 C C . GLU A 1 20 ? 0.706 4.436 3.557 1.00 0.00 20 GLU A C 9
ATOM 6790 O O . GLU A 1 20 ? 0.794 5.662 3.501 1.00 0.00 20 GLU A O 9
ATOM 6802 N N . MET A 1 21 ? -0.395 3.773 3.222 1.00 0.00 21 MET A N 9
ATOM 6803 C CA . MET A 1 21 ? -1.592 4.465 2.759 1.00 0.00 21 MET A CA 9
ATOM 6804 C C . MET A 1 21 ? -2.485 4.853 3.933 1.00 0.00 21 MET A C 9
ATOM 6805 O O . MET A 1 21 ? -2.968 3.992 4.668 1.00 0.00 21 MET A O 9
ATOM 6819 N N . ALA A 1 22 ? -2.699 6.153 4.104 1.00 0.00 22 ALA A N 9
ATOM 6820 C CA . ALA A 1 22 ? -3.535 6.654 5.189 1.00 0.00 22 ALA A CA 9
ATOM 6821 C C . ALA A 1 22 ? -4.382 7.836 4.728 1.00 0.00 22 ALA A C 9
ATOM 6822 O O . ALA A 1 22 ? -4.083 8.469 3.716 1.00 0.00 22 ALA A O 9
ATOM 6829 N N . TYR A 1 23 ? -5.439 8.127 5.478 1.00 0.00 23 TYR A N 9
ATOM 6830 C CA . TYR A 1 23 ? -6.331 9.232 5.145 1.00 0.00 23 TYR A CA 9
ATOM 6831 C C . TYR A 1 23 ? -6.122 10.406 6.096 1.00 0.00 23 TYR A C 9
ATOM 6832 O O . TYR A 1 23 ? -5.917 10.221 7.296 1.00 0.00 23 TYR A O 9
ATOM 6850 N N . THR A 1 24 ? -6.176 11.618 5.550 1.00 0.00 24 THR A N 9
ATOM 6851 C CA . THR A 1 24 ? -5.992 12.824 6.348 1.00 0.00 24 THR A CA 9
ATOM 6852 C C . THR A 1 24 ? -7.191 13.069 7.257 1.00 0.00 24 THR A C 9
ATOM 6853 O O . THR A 1 24 ? -8.307 12.649 6.954 1.00 0.00 24 THR A O 9
ATOM 6864 N N . GLU A 1 25 ? -6.952 13.753 8.372 1.00 0.00 25 GLU A N 9
ATOM 6865 C CA . GLU A 1 25 ? -8.014 14.053 9.325 1.00 0.00 25 GLU A CA 9
ATOM 6866 C C . GLU A 1 25 ? -9.318 14.379 8.602 1.00 0.00 25 GLU A C 9
ATOM 6867 O O . GLU A 1 25 ? -10.391 13.932 9.003 1.00 0.00 25 GLU A O 9
ATOM 6879 N N . ASN A 1 26 ? -9.215 15.163 7.533 1.00 0.00 26 ASN A N 9
ATOM 6880 C CA . ASN A 1 26 ? -10.385 15.550 6.754 1.00 0.00 26 ASN A CA 9
ATOM 6881 C C . ASN A 1 26 ? -11.059 14.327 6.139 1.00 0.00 26 ASN A C 9
ATOM 6882 O O . ASN A 1 26 ? -12.285 14.228 6.115 1.00 0.00 26 ASN A O 9
ATOM 6893 N N . GLY A 1 27 ? -10.248 13.397 5.644 1.00 0.00 27 GLY A N 9
ATOM 6894 C CA . GLY A 1 27 ? -10.783 12.193 5.037 1.00 0.00 27 GLY A CA 9
ATOM 6895 C C . GLY A 1 27 ? -10.233 11.951 3.646 1.00 0.00 27 GLY A C 9
ATOM 6896 O O . GLY A 1 27 ? -10.822 11.211 2.859 1.00 0.00 27 GLY A O 9
ATOM 6900 N N . GLU A 1 28 ? -9.100 12.577 3.342 1.00 0.00 28 GLU A N 9
ATOM 6901 C CA . GLU A 1 28 ? -8.472 12.427 2.034 1.00 0.00 28 GLU A CA 9
ATOM 6902 C C . GLU A 1 28 ? -7.421 11.321 2.059 1.00 0.00 28 GLU A C 9
ATOM 6903 O O . GLU A 1 28 ? -6.455 11.384 2.820 1.00 0.00 28 GLU A O 9
ATOM 6915 N N . VAL A 1 29 ? -7.617 10.307 1.222 1.00 0.00 29 VAL A N 9
ATOM 6916 C CA . VAL A 1 29 ? -6.687 9.187 1.147 1.00 0.00 29 VAL A CA 9
ATOM 6917 C C . VAL A 1 29 ? -5.401 9.588 0.432 1.00 0.00 29 VAL A C 9
ATOM 6918 O O . VAL A 1 29 ? -5.437 10.171 -0.652 1.00 0.00 29 VAL A O 9
ATOM 6931 N N . TYR A 1 30 ? -4.267 9.270 1.045 1.00 0.00 30 TYR A N 9
ATOM 6932 C CA . TYR A 1 30 ? -2.968 9.599 0.468 1.00 0.00 30 TYR A CA 9
ATOM 6933 C C . TYR A 1 30 ? -1.987 8.443 0.641 1.00 0.00 30 TYR A C 9
ATOM 6934 O O . TYR A 1 30 ? -2.250 7.497 1.383 1.00 0.00 30 TYR A O 9
ATOM 6952 N N . PHE A 1 31 ? -0.855 8.528 -0.050 1.00 0.00 31 PHE A N 9
ATOM 6953 C CA . PHE A 1 31 ? 0.166 7.490 0.025 1.00 0.00 31 PHE A CA 9
ATOM 6954 C C . PHE A 1 31 ? 1.474 8.053 0.574 1.00 0.00 31 PHE A C 9
ATOM 6955 O O . PHE A 1 31 ? 2.030 9.005 0.027 1.00 0.00 31 PHE A O 9
ATOM 6972 N N . ILE A 1 32 ? 1.958 7.459 1.660 1.00 0.00 32 ILE A N 9
ATOM 6973 C CA . ILE A 1 32 ? 3.199 7.900 2.283 1.00 0.00 32 ILE A CA 9
ATOM 6974 C C . ILE A 1 32 ? 4.391 7.110 1.753 1.00 0.00 32 ILE A C 9
ATOM 6975 O O . ILE A 1 32 ? 4.443 5.886 1.879 1.00 0.00 32 ILE A O 9
ATOM 6991 N N . ASP A 1 33 ? 5.348 7.817 1.163 1.00 0.00 33 ASP A N 9
ATOM 6992 C CA . ASP A 1 33 ? 6.542 7.183 0.617 1.00 0.00 33 ASP A CA 9
ATOM 6993 C C . ASP A 1 33 ? 7.751 7.439 1.511 1.00 0.00 33 ASP A C 9
ATOM 6994 O O . ASP A 1 33 ? 8.348 8.515 1.471 1.00 0.00 33 ASP A O 9
ATOM 7003 N N . HIS A 1 34 ? 8.106 6.444 2.318 1.00 0.00 34 HIS A N 9
ATOM 7004 C CA . HIS A 1 34 ? 9.243 6.562 3.222 1.00 0.00 34 HIS A CA 9
ATOM 7005 C C . HIS A 1 34 ? 10.559 6.505 2.452 1.00 0.00 34 HIS A C 9
ATOM 7006 O O . HIS A 1 34 ? 11.453 7.321 2.669 1.00 0.00 34 HIS A O 9
ATOM 7020 N N . ASN A 1 35 ? 10.669 5.533 1.551 1.00 0.00 35 ASN A N 9
ATOM 7021 C CA . ASN A 1 35 ? 11.876 5.368 0.749 1.00 0.00 35 ASN A CA 9
ATOM 7022 C C . ASN A 1 35 ? 12.459 6.723 0.359 1.00 0.00 35 ASN A C 9
ATOM 7023 O O . ASN A 1 35 ? 13.673 6.870 0.210 1.00 0.00 35 ASN A O 9
ATOM 7034 N N . THR A 1 36 ? 11.586 7.712 0.194 1.00 0.00 36 THR A N 9
ATOM 7035 C CA . THR A 1 36 ? 12.013 9.054 -0.180 1.00 0.00 36 THR A CA 9
ATOM 7036 C C . THR A 1 36 ? 11.388 10.104 0.733 1.00 0.00 36 THR A C 9
ATOM 7037 O O . THR A 1 36 ? 11.695 11.292 0.631 1.00 0.00 36 THR A O 9
ATOM 7048 N N . LYS A 1 37 ? 10.510 9.658 1.625 1.00 0.00 37 LYS A N 9
ATOM 7049 C CA . LYS A 1 37 ? 9.843 10.558 2.557 1.00 0.00 37 LYS A CA 9
ATOM 7050 C C . LYS A 1 37 ? 9.004 11.591 1.811 1.00 0.00 37 LYS A C 9
ATOM 7051 O O . LYS A 1 37 ? 9.065 12.785 2.105 1.00 0.00 37 LYS A O 9
ATOM 7070 N N . THR A 1 38 ? 8.220 11.124 0.845 1.00 0.00 38 THR A N 9
ATOM 7071 C CA . THR A 1 38 ? 7.369 12.006 0.058 1.00 0.00 38 THR A CA 9
ATOM 7072 C C . THR A 1 38 ? 5.914 11.554 0.105 1.00 0.00 38 THR A C 9
ATOM 7073 O O . THR A 1 38 ? 5.624 10.380 0.340 1.00 0.00 38 THR A O 9
ATOM 7084 N N . THR A 1 39 ? 4.999 12.493 -0.119 1.00 0.00 39 THR A N 9
ATOM 7085 C CA . THR A 1 39 ? 3.573 12.191 -0.101 1.00 0.00 39 THR A CA 9
ATOM 7086 C C . THR A 1 39 ? 2.932 12.484 -1.452 1.00 0.00 39 THR A C 9
ATOM 7087 O O . THR A 1 39 ? 3.172 13.533 -2.049 1.00 0.00 39 THR A O 9
ATOM 7098 N N . SER A 1 40 ? 2.115 11.551 -1.929 1.00 0.00 40 SER A N 9
ATOM 7099 C CA . SER A 1 40 ? 1.441 11.708 -3.213 1.00 0.00 40 SER A CA 9
ATOM 7100 C C . SER A 1 40 ? -0.062 11.486 -3.068 1.00 0.00 40 SER A C 9
ATOM 7101 O O . SER A 1 40 ? -0.527 10.949 -2.063 1.00 0.00 40 SER A O 9
ATOM 7109 N N . TRP A 1 41 ? -0.815 11.903 -4.079 1.00 0.00 41 TRP A N 9
ATOM 7110 C CA . TRP A 1 41 ? -2.265 11.750 -4.066 1.00 0.00 41 TRP A CA 9
ATOM 7111 C C . TRP A 1 41 ? -2.683 10.459 -4.761 1.00 0.00 41 TRP A C 9
ATOM 7112 O O . TRP A 1 41 ? -3.691 9.848 -4.404 1.00 0.00 41 TRP A O 9
ATOM 7133 N N . LEU A 1 42 ? -1.903 10.048 -5.754 1.00 0.00 42 LEU A N 9
ATOM 7134 C CA . LEU A 1 42 ? -2.192 8.827 -6.500 1.00 0.00 42 LEU A CA 9
ATOM 7135 C C . LEU A 1 42 ? -1.456 7.634 -5.898 1.00 0.00 42 LEU A C 9
ATOM 7136 O O . LEU A 1 42 ? -0.647 7.789 -4.982 1.00 0.00 42 LEU A O 9
ATOM 7152 N N . ASP A 1 43 ? -1.740 6.446 -6.419 1.00 0.00 43 ASP A N 9
ATOM 7153 C CA . ASP A 1 43 ? -1.103 5.227 -5.936 1.00 0.00 43 ASP A CA 9
ATOM 7154 C C . ASP A 1 43 ? 0.174 4.934 -6.718 1.00 0.00 43 ASP A C 9
ATOM 7155 O O . ASP A 1 43 ? 0.259 5.164 -7.925 1.00 0.00 43 ASP A O 9
ATOM 7164 N N . PRO A 1 44 ? 1.193 4.416 -6.016 1.00 0.00 44 PRO A N 9
ATOM 7165 C CA . PRO A 1 44 ? 2.484 4.081 -6.624 1.00 0.00 44 PRO A CA 9
ATOM 7166 C C . PRO A 1 44 ? 2.390 2.882 -7.560 1.00 0.00 44 PRO A C 9
ATOM 7167 O O . PRO A 1 44 ? 2.897 2.917 -8.682 1.00 0.00 44 PRO A O 9
ATOM 7178 N N . ARG A 1 45 ? 1.739 1.822 -7.093 1.00 0.00 45 ARG A N 9
ATOM 7179 C CA . ARG A 1 45 ? 1.580 0.611 -7.889 1.00 0.00 45 ARG A CA 9
ATOM 7180 C C . ARG A 1 45 ? 1.239 0.952 -9.336 1.00 0.00 45 ARG A C 9
ATOM 7181 O O . ARG A 1 45 ? 1.653 0.255 -10.263 1.00 0.00 45 ARG A O 9
ATOM 7202 N N . CYS A 1 46 ? 0.483 2.028 -9.522 1.00 0.00 46 CYS A N 9
ATOM 7203 C CA . CYS A 1 46 ? 0.085 2.462 -10.857 1.00 0.00 46 CYS A CA 9
ATOM 7204 C C . CYS A 1 46 ? 1.215 2.244 -11.859 1.00 0.00 46 CYS A C 9
ATOM 7205 O O . CYS A 1 46 ? 1.017 1.636 -12.911 1.00 0.00 46 CYS A O 9
ATOM 7213 N N . LEU A 1 47 ? 2.399 2.747 -11.525 1.00 0.00 47 LEU A N 9
ATOM 7214 C CA . LEU A 1 47 ? 3.561 2.609 -12.396 1.00 0.00 47 LEU A CA 9
ATOM 7215 C C . LEU A 1 47 ? 4.344 1.343 -12.063 1.00 0.00 47 LEU A C 9
ATOM 7216 O O . LEU A 1 47 ? 4.661 0.547 -12.945 1.00 0.00 47 LEU A O 9
ATOM 7232 N N . ASN A 1 48 ? 4.652 1.164 -10.782 1.00 0.00 48 ASN A N 9
ATOM 7233 C CA . ASN A 1 48 ? 5.397 -0.006 -10.331 1.00 0.00 48 ASN A CA 9
ATOM 7234 C C . ASN A 1 48 ? 6.481 -0.381 -11.337 1.00 0.00 48 ASN A C 9
ATOM 7235 O O . ASN A 1 48 ? 6.614 -1.544 -11.718 1.00 0.00 48 ASN A O 9
ATOM 7246 N N . LYS A 1 49 ? 7.254 0.612 -11.763 1.00 0.00 49 LYS A N 9
ATOM 7247 C CA . LYS A 1 49 ? 8.329 0.388 -12.723 1.00 0.00 49 LYS A CA 9
ATOM 7248 C C . LYS A 1 49 ? 9.022 -0.946 -12.462 1.00 0.00 49 LYS A C 9
ATOM 7249 O O . LYS A 1 49 ? 9.328 -1.282 -11.319 1.00 0.00 49 LYS A O 9
ATOM 7268 N N . GLN A 1 50 ? 9.267 -1.699 -13.530 1.00 0.00 50 GLN A N 9
ATOM 7269 C CA . GLN A 1 50 ? 9.925 -2.995 -13.415 1.00 0.00 50 GLN A CA 9
ATOM 7270 C C . GLN A 1 50 ? 11.412 -2.881 -13.734 1.00 0.00 50 GLN A C 9
ATOM 7271 O O . GLN A 1 50 ? 11.979 -3.741 -14.407 1.00 0.00 50 GLN A O 9
ATOM 7285 N N . GLN A 1 51 ? 12.037 -1.813 -13.247 1.00 0.00 51 GLN A N 9
ATOM 7286 C CA . GLN A 1 51 ? 13.458 -1.587 -13.482 1.00 0.00 51 GLN A CA 9
ATOM 7287 C C . GLN A 1 51 ? 14.307 -2.493 -12.596 1.00 0.00 51 GLN A C 9
ATOM 7288 O O . GLN A 1 51 ? 15.239 -3.144 -13.070 1.00 0.00 51 GLN A O 9
ATOM 7302 N N . SER A 1 52 ? 13.979 -2.530 -11.309 1.00 0.00 52 SER A N 9
ATOM 7303 C CA . SER A 1 52 ? 14.715 -3.353 -10.356 1.00 0.00 52 SER A CA 9
ATOM 7304 C C . SER A 1 52 ? 14.041 -4.711 -10.178 1.00 0.00 52 SER A C 9
ATOM 7305 O O . SER A 1 52 ? 13.082 -4.846 -9.420 1.00 0.00 52 SER A O 9
ATOM 7313 N N . GLY A 1 53 ? 14.553 -5.715 -10.883 1.00 0.00 53 GLY A N 9
ATOM 7314 C CA . GLY A 1 53 ? 13.990 -7.050 -10.790 1.00 0.00 53 GLY A CA 9
ATOM 7315 C C . GLY A 1 53 ? 14.694 -7.905 -9.755 1.00 0.00 53 GLY A C 9
ATOM 7316 O O . GLY A 1 53 ? 15.564 -7.438 -9.020 1.00 0.00 53 GLY A O 9
ATOM 7320 N N . PRO A 1 54 ? 14.315 -9.190 -9.687 1.00 0.00 54 PRO A N 9
ATOM 7321 C CA . PRO A 1 54 ? 14.903 -10.139 -8.737 1.00 0.00 54 PRO A CA 9
ATOM 7322 C C . PRO A 1 54 ? 16.348 -10.482 -9.080 1.00 0.00 54 PRO A C 9
ATOM 7323 O O . PRO A 1 54 ? 17.044 -11.133 -8.300 1.00 0.00 54 PRO A O 9
ATOM 7334 N N . SER A 1 55 ? 16.795 -10.040 -10.251 1.00 0.00 55 SER A N 9
ATOM 7335 C CA . SER A 1 55 ? 18.158 -10.303 -10.698 1.00 0.00 55 SER A CA 9
ATOM 7336 C C . SER A 1 55 ? 19.173 -9.736 -9.710 1.00 0.00 55 SER A C 9
ATOM 7337 O O . SER A 1 55 ? 19.536 -8.562 -9.782 1.00 0.00 55 SER A O 9
ATOM 7345 N N . SER A 1 56 ? 19.627 -10.578 -8.788 1.00 0.00 56 SER A N 9
ATOM 7346 C CA . SER A 1 56 ? 20.597 -10.161 -7.783 1.00 0.00 56 SER A CA 9
ATOM 7347 C C . SER A 1 56 ? 21.873 -10.991 -7.883 1.00 0.00 56 SER A C 9
ATOM 7348 O O . SER A 1 56 ? 22.979 -10.452 -7.885 1.00 0.00 56 SER A O 9
ATOM 7356 N N . GLY A 1 57 ? 21.711 -12.308 -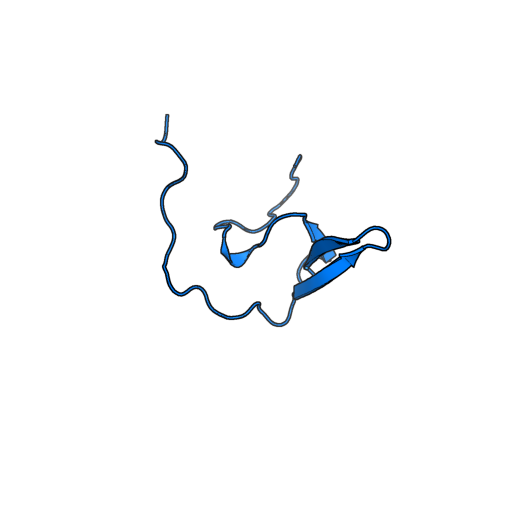7.965 1.00 0.00 57 GLY A N 9
ATOM 7357 C CA . GLY A 1 57 ? 22.857 -13.192 -8.064 1.00 0.00 57 GLY A CA 9
ATOM 7358 C C . GLY A 1 57 ? 23.741 -13.136 -6.833 1.00 0.00 57 GLY A C 9
ATOM 7359 O O . GLY A 1 57 ? 23.357 -12.567 -5.812 1.00 0.00 57 GLY A O 9
ATOM 7363 N N . GLY A 1 1 ? -9.502 -3.346 -5.782 1.00 0.00 1 GLY A N 10
ATOM 7364 C CA . GLY A 1 1 ? -9.089 -3.499 -7.164 1.00 0.00 1 GLY A CA 10
ATOM 7365 C C . GLY A 1 1 ? -9.901 -2.638 -8.111 1.00 0.00 1 GLY A C 10
ATOM 7366 O O . GLY A 1 1 ? -11.020 -2.994 -8.480 1.00 0.00 1 GLY A O 10
ATOM 7370 N N . SER A 1 2 ? -9.337 -1.500 -8.505 1.00 0.00 2 SER A N 10
ATOM 7371 C CA . SER A 1 2 ? -10.019 -0.583 -9.410 1.00 0.00 2 SER A CA 10
ATOM 7372 C C . SER A 1 2 ? -10.571 -1.326 -10.623 1.00 0.00 2 SER A C 10
ATOM 7373 O O . SER A 1 2 ? -9.818 -1.909 -11.403 1.00 0.00 2 SER A O 10
ATOM 7381 N N . SER A 1 3 ? -11.891 -1.300 -10.774 1.00 0.00 3 SER A N 10
ATOM 7382 C CA . SER A 1 3 ? -12.546 -1.975 -11.889 1.00 0.00 3 SER A CA 10
ATOM 7383 C C . SER A 1 3 ? -13.056 -0.963 -12.911 1.00 0.00 3 SER A C 10
ATOM 7384 O O . SER A 1 3 ? -13.750 -0.009 -12.564 1.00 0.00 3 SER A O 10
ATOM 7392 N N . GLY A 1 4 ? -12.706 -1.181 -14.175 1.00 0.00 4 GLY A N 10
ATOM 7393 C CA . GLY A 1 4 ? -13.136 -0.281 -15.230 1.00 0.00 4 GLY A CA 10
ATOM 7394 C C . GLY A 1 4 ? -12.359 -0.481 -16.515 1.00 0.00 4 GLY A C 10
ATOM 7395 O O . GLY A 1 4 ? -12.939 -0.778 -17.560 1.00 0.00 4 GLY A O 10
ATOM 7399 N N . SER A 1 5 ? -11.042 -0.317 -16.441 1.00 0.00 5 SER A N 10
ATOM 7400 C CA . SER A 1 5 ? -10.184 -0.476 -17.609 1.00 0.00 5 SER A CA 10
ATOM 7401 C C . SER A 1 5 ? -10.471 -1.796 -18.318 1.00 0.00 5 SER A C 10
ATOM 7402 O O . SER A 1 5 ? -9.943 -2.843 -17.943 1.00 0.00 5 SER A O 10
ATOM 7410 N N . SER A 1 6 ? -11.312 -1.738 -19.346 1.00 0.00 6 SER A N 10
ATOM 7411 C CA . SER A 1 6 ? -11.673 -2.928 -20.106 1.00 0.00 6 SER A CA 10
ATOM 7412 C C . SER A 1 6 ? -10.434 -3.744 -20.460 1.00 0.00 6 SER A C 10
ATOM 7413 O O . SER A 1 6 ? -9.323 -3.218 -20.507 1.00 0.00 6 SER A O 10
ATOM 7421 N N . GLY A 1 7 ? -10.633 -5.035 -20.708 1.00 0.00 7 GLY A N 10
ATOM 7422 C CA . GLY A 1 7 ? -9.524 -5.904 -21.055 1.00 0.00 7 GLY A CA 10
ATOM 7423 C C . GLY A 1 7 ? -9.345 -7.038 -20.065 1.00 0.00 7 GLY A C 10
ATOM 7424 O O . GLY A 1 7 ? -10.308 -7.489 -19.446 1.00 0.00 7 GLY A O 10
ATOM 7428 N N . ALA A 1 8 ? -8.108 -7.501 -19.915 1.00 0.00 8 ALA A N 10
ATOM 7429 C CA . ALA A 1 8 ? -7.806 -8.589 -18.993 1.00 0.00 8 ALA A CA 10
ATOM 7430 C C . ALA A 1 8 ? -7.594 -8.066 -17.577 1.00 0.00 8 ALA A C 10
ATOM 7431 O O . ALA A 1 8 ? -7.546 -6.857 -17.354 1.00 0.00 8 ALA A O 10
ATOM 7438 N N . GLU A 1 9 ? -7.469 -8.984 -16.624 1.00 0.00 9 GLU A N 10
ATOM 7439 C CA . GLU A 1 9 ? -7.264 -8.614 -15.229 1.00 0.00 9 GLU A CA 10
ATOM 7440 C C . GLU A 1 9 ? -5.777 -8.564 -14.892 1.00 0.00 9 GLU A C 10
ATOM 7441 O O . GLU A 1 9 ? -5.009 -9.440 -15.290 1.00 0.00 9 GLU A O 10
ATOM 7453 N N . ASP A 1 10 ? -5.377 -7.532 -14.157 1.00 0.00 10 ASP A N 10
ATOM 7454 C CA . ASP A 1 10 ? -3.982 -7.367 -13.765 1.00 0.00 10 ASP A CA 10
ATOM 7455 C C . ASP A 1 10 ? -3.868 -7.065 -12.274 1.00 0.00 10 ASP A C 10
ATOM 7456 O O . ASP A 1 10 ? -4.264 -5.994 -11.816 1.00 0.00 10 ASP A O 10
ATOM 7465 N N . ASN A 1 11 ? -3.325 -8.017 -11.523 1.00 0.00 11 ASN A N 10
ATOM 7466 C CA . ASN A 1 11 ? -3.161 -7.853 -10.083 1.00 0.00 11 ASN A CA 10
ATOM 7467 C C . ASN A 1 11 ? -1.801 -7.243 -9.756 1.00 0.00 11 ASN A C 10
ATOM 7468 O O . ASN A 1 11 ? -0.793 -7.948 -9.688 1.00 0.00 11 ASN A O 10
ATOM 7479 N N . LEU A 1 12 ? -1.780 -5.931 -9.555 1.00 0.00 12 LEU A N 10
ATOM 7480 C CA . LEU A 1 12 ? -0.544 -5.225 -9.235 1.00 0.00 12 LEU A CA 10
ATOM 7481 C C . LEU A 1 12 ? 0.096 -5.794 -7.973 1.00 0.00 12 LEU A C 10
ATOM 7482 O O . LEU A 1 12 ? 1.296 -6.065 -7.942 1.00 0.00 12 LEU A O 10
ATOM 7498 N N . GLY A 1 13 ? -0.714 -5.974 -6.934 1.00 0.00 13 GLY A N 10
ATOM 7499 C CA . GLY A 1 13 ? -0.208 -6.512 -5.684 1.00 0.00 13 GLY A CA 10
ATOM 7500 C C . GLY A 1 13 ? -0.314 -5.521 -4.542 1.00 0.00 13 GLY A C 10
ATOM 7501 O O . GLY A 1 13 ? -0.568 -4.333 -4.743 1.00 0.00 13 GLY A O 10
ATOM 7505 N N . PRO A 1 14 ? -0.119 -6.011 -3.309 1.00 0.00 14 PRO A N 10
ATOM 7506 C CA . PRO A 1 14 ? -0.190 -5.177 -2.105 1.00 0.00 14 PRO A CA 10
ATOM 7507 C C . PRO A 1 14 ? 0.976 -4.200 -2.007 1.00 0.00 14 PRO A C 10
ATOM 7508 O O . PRO A 1 14 ? 2.108 -4.529 -2.364 1.00 0.00 14 PRO A O 10
ATOM 7519 N N . LEU A 1 15 ? 0.693 -2.996 -1.523 1.00 0.00 15 LEU A N 10
ATOM 7520 C CA . LEU A 1 15 ? 1.719 -1.969 -1.377 1.00 0.00 15 LEU A CA 10
ATOM 7521 C C . LEU A 1 15 ? 2.989 -2.551 -0.765 1.00 0.00 15 LEU A C 10
ATOM 7522 O O . LEU A 1 15 ? 2.965 -3.572 -0.078 1.00 0.00 15 LEU A O 10
ATOM 7538 N N . PRO A 1 16 ? 4.126 -1.886 -1.017 1.00 0.00 16 PRO A N 10
ATOM 7539 C CA . PRO A 1 16 ? 5.427 -2.317 -0.497 1.00 0.00 16 PRO A CA 10
ATOM 7540 C C . PRO A 1 16 ? 5.539 -2.133 1.012 1.00 0.00 16 PRO A C 10
ATOM 7541 O O . PRO A 1 16 ? 4.543 -1.888 1.691 1.00 0.00 16 PRO A O 10
ATOM 7552 N N . GLU A 1 17 ? 6.757 -2.252 1.530 1.00 0.00 17 GLU A N 10
ATOM 7553 C CA . GLU A 1 17 ? 6.997 -2.099 2.960 1.00 0.00 17 GLU A CA 10
ATOM 7554 C C . GLU A 1 17 ? 7.501 -0.694 3.280 1.00 0.00 17 GLU A C 10
ATOM 7555 O O . GLU A 1 17 ? 7.521 -0.279 4.437 1.00 0.00 17 GLU A O 10
ATOM 7567 N N . ASN A 1 18 ? 7.907 0.033 2.243 1.00 0.00 18 ASN A N 10
ATOM 7568 C CA . ASN A 1 18 ? 8.412 1.390 2.413 1.00 0.00 18 ASN A CA 10
ATOM 7569 C C . ASN A 1 18 ? 7.330 2.417 2.092 1.00 0.00 18 ASN A C 10
ATOM 7570 O O . ASN A 1 18 ? 7.627 3.571 1.782 1.00 0.00 18 ASN A O 10
ATOM 7581 N N . TRP A 1 19 ? 6.075 1.989 2.170 1.00 0.00 19 TRP A N 10
ATOM 7582 C CA . TRP A 1 19 ? 4.948 2.871 1.889 1.00 0.00 19 TRP A CA 10
ATOM 7583 C C . TRP A 1 19 ? 3.845 2.693 2.926 1.00 0.00 19 TRP A C 10
ATOM 7584 O O . TRP A 1 19 ? 3.787 1.675 3.613 1.00 0.00 19 TRP A O 10
ATOM 7605 N N . GLU A 1 20 ? 2.972 3.690 3.033 1.00 0.00 20 GLU A N 10
ATOM 7606 C CA . GLU A 1 20 ? 1.871 3.642 3.988 1.00 0.00 20 GLU A CA 10
ATOM 7607 C C . GLU A 1 20 ? 0.691 4.478 3.500 1.00 0.00 20 GLU A C 10
ATOM 7608 O O . GLU A 1 20 ? 0.771 5.704 3.434 1.00 0.00 20 GLU A O 10
ATOM 7620 N N . MET A 1 21 ? -0.404 3.805 3.161 1.00 0.00 21 MET A N 10
ATOM 7621 C CA . MET A 1 21 ? -1.601 4.485 2.680 1.00 0.00 21 MET A CA 10
ATOM 7622 C C . MET A 1 21 ? -2.530 4.833 3.839 1.00 0.00 21 MET A C 10
ATOM 7623 O O . MET A 1 21 ? -3.050 3.948 4.518 1.00 0.00 21 MET A O 10
ATOM 7637 N N . ALA A 1 22 ? -2.734 6.128 4.059 1.00 0.00 22 ALA A N 10
ATOM 7638 C CA . ALA A 1 22 ? -3.602 6.593 5.134 1.00 0.00 22 ALA A CA 10
ATOM 7639 C C . ALA A 1 22 ? -4.430 7.794 4.691 1.00 0.00 22 ALA A C 10
ATOM 7640 O O . ALA A 1 22 ? -4.120 8.438 3.688 1.00 0.00 22 ALA A O 10
ATOM 7647 N N . TYR A 1 23 ? -5.484 8.090 5.443 1.00 0.00 23 TYR A N 10
ATOM 7648 C CA . TYR A 1 23 ? -6.358 9.212 5.126 1.00 0.00 23 TYR A CA 10
ATOM 7649 C C . TYR A 1 23 ? -6.116 10.378 6.080 1.00 0.00 23 TYR A C 10
ATOM 7650 O O . TYR A 1 23 ? -5.899 10.183 7.276 1.00 0.00 23 TYR A O 10
ATOM 7668 N N . THR A 1 24 ? -6.157 11.593 5.541 1.00 0.00 24 THR A N 10
ATOM 7669 C CA . THR A 1 24 ? -5.942 12.792 6.342 1.00 0.00 24 THR A CA 10
ATOM 7670 C C . THR A 1 24 ? -7.137 13.070 7.246 1.00 0.00 24 THR A C 10
ATOM 7671 O O . THR A 1 24 ? -8.254 12.639 6.964 1.00 0.00 24 THR A O 10
ATOM 7682 N N . GLU A 1 25 ? -6.893 13.794 8.335 1.00 0.00 25 GLU A N 10
ATOM 7683 C CA . GLU A 1 25 ? -7.951 14.129 9.281 1.00 0.00 25 GLU A CA 10
ATOM 7684 C C . GLU A 1 25 ? -9.256 14.435 8.552 1.00 0.00 25 GLU A C 10
ATOM 7685 O O . GLU A 1 25 ? -10.321 13.954 8.936 1.00 0.00 25 GLU A O 10
ATOM 7697 N N . ASN A 1 26 ? -9.164 15.238 7.497 1.00 0.00 26 ASN A N 10
ATOM 7698 C CA . ASN A 1 26 ? -10.337 15.609 6.713 1.00 0.00 26 ASN A CA 10
ATOM 7699 C C . ASN A 1 26 ? -11.008 14.374 6.120 1.00 0.00 26 ASN A C 10
ATOM 7700 O O . ASN A 1 26 ? -12.230 14.242 6.154 1.00 0.00 26 ASN A O 10
ATOM 7711 N N . GLY A 1 27 ? -10.198 13.471 5.576 1.00 0.00 27 GLY A N 10
ATOM 7712 C CA . GLY A 1 27 ? -10.731 12.258 4.983 1.00 0.00 27 GLY A CA 10
ATOM 7713 C C . GLY A 1 27 ? -10.187 12.006 3.591 1.00 0.00 27 GLY A C 10
ATOM 7714 O O . GLY A 1 27 ? -10.808 11.305 2.793 1.00 0.00 27 GLY A O 10
ATOM 7718 N N . GLU A 1 28 ? -9.025 12.581 3.298 1.00 0.00 28 GLU A N 10
ATOM 7719 C CA . GLU A 1 28 ? -8.400 12.416 1.991 1.00 0.00 28 GLU A CA 10
ATOM 7720 C C . GLU A 1 28 ? -7.386 11.276 2.012 1.00 0.00 28 GLU A C 10
ATOM 7721 O O . GLU A 1 28 ? -6.440 11.285 2.800 1.00 0.00 28 GLU A O 10
ATOM 7733 N N . VAL A 1 29 ? -7.591 10.293 1.141 1.00 0.00 29 VAL A N 10
ATOM 7734 C CA . VAL A 1 29 ? -6.696 9.145 1.058 1.00 0.00 29 VAL A CA 10
ATOM 7735 C C . VAL A 1 29 ? -5.408 9.504 0.327 1.00 0.00 29 VAL A C 10
ATOM 7736 O O . VAL A 1 29 ? -5.437 9.957 -0.818 1.00 0.00 29 VAL A O 10
ATOM 7749 N N . TYR A 1 30 ? -4.278 9.298 0.994 1.00 0.00 30 TYR A N 10
ATOM 7750 C CA . TYR A 1 30 ? -2.978 9.602 0.409 1.00 0.00 30 TYR A CA 10
ATOM 7751 C C . TYR A 1 30 ? -2.008 8.440 0.601 1.00 0.00 30 TYR A C 10
ATOM 7752 O O . TYR A 1 30 ? -2.296 7.491 1.331 1.00 0.00 30 TYR A O 10
ATOM 7770 N N . PHE A 1 31 ? -0.858 8.523 -0.058 1.00 0.00 31 PHE A N 10
ATOM 7771 C CA . PHE A 1 31 ? 0.156 7.479 0.039 1.00 0.00 31 PHE A CA 10
ATOM 7772 C C . PHE A 1 31 ? 1.470 8.044 0.569 1.00 0.00 31 PHE A C 10
ATOM 7773 O O . PHE A 1 31 ? 2.039 8.970 -0.011 1.00 0.00 31 PHE A O 10
ATOM 7790 N N . ILE A 1 32 ? 1.946 7.482 1.675 1.00 0.00 32 ILE A N 10
ATOM 7791 C CA . ILE A 1 32 ? 3.193 7.929 2.283 1.00 0.00 32 ILE A CA 10
ATOM 7792 C C . ILE A 1 32 ? 4.380 7.129 1.757 1.00 0.00 32 ILE A C 10
ATOM 7793 O O . ILE A 1 32 ? 4.429 5.907 1.899 1.00 0.00 32 ILE A O 10
ATOM 7809 N N . ASP A 1 33 ? 5.334 7.826 1.150 1.00 0.00 33 ASP A N 10
ATOM 7810 C CA . ASP A 1 33 ? 6.523 7.18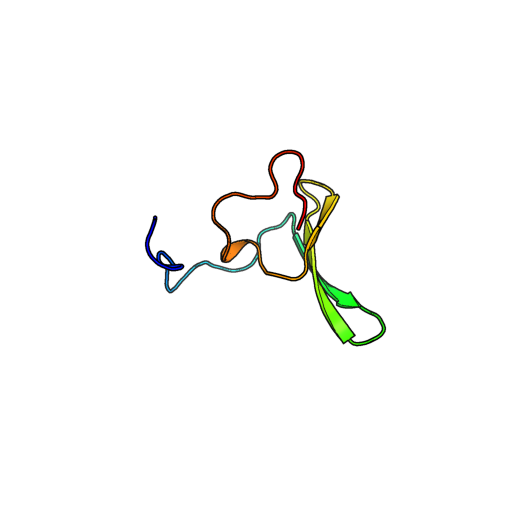1 0.605 1.00 0.00 33 ASP A CA 10
ATOM 7811 C C . ASP A 1 33 ? 7.738 7.446 1.488 1.00 0.00 33 ASP A C 10
ATOM 7812 O O . ASP A 1 33 ? 8.340 8.519 1.430 1.00 0.00 33 ASP A O 10
ATOM 7821 N N . HIS A 1 34 ? 8.094 6.461 2.307 1.00 0.00 34 HIS A N 10
ATOM 7822 C CA . HIS A 1 34 ? 9.238 6.587 3.204 1.00 0.00 34 HIS A CA 10
ATOM 7823 C C . HIS A 1 34 ? 10.548 6.522 2.425 1.00 0.00 34 HIS A C 10
ATOM 7824 O O . HIS A 1 34 ? 11.439 7.347 2.620 1.00 0.00 34 HIS A O 10
ATOM 7838 N N . ASN A 1 35 ? 10.658 5.534 1.543 1.00 0.00 35 ASN A N 10
ATOM 7839 C CA . ASN A 1 35 ? 11.860 5.360 0.736 1.00 0.00 35 ASN A CA 10
ATOM 7840 C C . ASN A 1 35 ? 12.448 6.710 0.337 1.00 0.00 35 ASN A C 10
ATOM 7841 O O . ASN A 1 35 ? 13.661 6.850 0.179 1.00 0.00 35 ASN A O 10
ATOM 7852 N N . THR A 1 36 ? 11.578 7.703 0.174 1.00 0.00 36 THR A N 10
ATOM 7853 C CA . THR A 1 36 ? 12.010 9.042 -0.207 1.00 0.00 36 THR A CA 10
ATOM 7854 C C . THR A 1 36 ? 11.410 10.096 0.717 1.00 0.00 36 THR A C 10
ATOM 7855 O O . THR A 1 36 ? 11.727 11.281 0.611 1.00 0.00 36 THR A O 10
ATOM 7866 N N . LYS A 1 37 ? 10.543 9.658 1.623 1.00 0.00 37 LYS A N 10
ATOM 7867 C CA . LYS A 1 37 ? 9.900 10.564 2.568 1.00 0.00 37 LYS A CA 10
ATOM 7868 C C . LYS A 1 37 ? 9.049 11.597 1.837 1.00 0.00 37 LYS A C 10
ATOM 7869 O O . LYS A 1 37 ? 9.115 12.792 2.130 1.00 0.00 37 LYS A O 10
ATOM 7888 N N . THR A 1 38 ? 8.247 11.131 0.884 1.00 0.00 38 THR A N 10
ATOM 7889 C CA . THR A 1 38 ? 7.383 12.014 0.112 1.00 0.00 38 THR A CA 10
ATOM 7890 C C . THR A 1 38 ? 5.918 11.621 0.265 1.00 0.00 38 THR A C 10
ATOM 7891 O O . THR A 1 38 ? 5.603 10.534 0.749 1.00 0.00 38 THR A O 10
ATOM 7902 N N . THR A 1 39 ? 5.024 12.514 -0.150 1.00 0.00 39 THR A N 10
ATOM 7903 C CA . THR A 1 39 ? 3.592 12.260 -0.059 1.00 0.00 39 THR A CA 10
ATOM 7904 C C . THR A 1 39 ? 2.901 12.520 -1.393 1.00 0.00 39 THR A C 10
ATOM 7905 O O . THR A 1 39 ? 3.105 13.562 -2.016 1.00 0.00 39 THR A O 10
ATOM 7916 N N . SER A 1 40 ? 2.083 11.566 -1.827 1.00 0.00 40 SER A N 10
ATOM 7917 C CA . SER A 1 40 ? 1.365 11.691 -3.089 1.00 0.00 40 SER A CA 10
ATOM 7918 C C . SER A 1 40 ? -0.124 11.418 -2.896 1.00 0.00 40 SER A C 10
ATOM 7919 O O . SER A 1 40 ? -0.538 10.871 -1.874 1.00 0.00 40 SER A O 10
ATOM 7927 N N . TRP A 1 41 ? -0.922 11.803 -3.885 1.00 0.00 41 TRP A N 10
ATOM 7928 C CA . TRP A 1 41 ? -2.365 11.601 -3.825 1.00 0.00 41 TRP A CA 10
ATOM 7929 C C . TRP A 1 41 ? -2.763 10.304 -4.522 1.00 0.00 41 TRP A C 10
ATOM 7930 O O . TRP A 1 41 ? -3.729 9.649 -4.131 1.00 0.00 41 TRP A O 10
ATOM 7951 N N . LEU A 1 42 ? -2.012 9.938 -5.555 1.00 0.00 42 LEU A N 10
ATOM 7952 C CA . LEU A 1 42 ? -2.285 8.718 -6.306 1.00 0.00 42 LEU A CA 10
ATOM 7953 C C . LEU A 1 42 ? -1.499 7.541 -5.738 1.00 0.00 42 LEU A C 10
ATOM 7954 O O . LEU A 1 42 ? -0.678 7.707 -4.836 1.00 0.00 42 LEU A O 10
ATOM 7970 N N . ASP A 1 43 ? -1.754 6.353 -6.274 1.00 0.00 43 ASP A N 10
ATOM 7971 C CA . ASP A 1 43 ? -1.067 5.147 -5.823 1.00 0.00 43 ASP A CA 10
ATOM 7972 C C . ASP A 1 43 ? 0.186 4.893 -6.655 1.00 0.00 43 ASP A C 10
ATOM 7973 O O . ASP A 1 43 ? 0.219 5.132 -7.863 1.00 0.00 43 ASP A O 10
ATOM 7982 N N . PRO A 1 44 ? 1.244 4.398 -5.996 1.00 0.00 44 PRO A N 10
ATOM 7983 C CA . PRO A 1 44 ? 2.519 4.100 -6.654 1.00 0.00 44 PRO A CA 10
ATOM 7984 C C . PRO A 1 44 ? 2.421 2.904 -7.594 1.00 0.00 44 PRO A C 10
ATOM 7985 O O . PRO A 1 44 ? 2.906 2.950 -8.725 1.00 0.00 44 PRO A O 10
ATOM 7996 N N . ARG A 1 45 ? 1.791 1.834 -7.119 1.00 0.00 45 ARG A N 10
ATOM 7997 C CA . ARG A 1 45 ? 1.631 0.625 -7.918 1.00 0.00 45 ARG A CA 10
ATOM 7998 C C . ARG A 1 45 ? 1.211 0.967 -9.345 1.00 0.00 45 ARG A C 10
ATOM 7999 O O . ARG A 1 45 ? 1.564 0.263 -10.292 1.00 0.00 45 ARG A O 10
ATOM 8020 N N . CYS A 1 46 ? 0.457 2.051 -9.490 1.00 0.00 46 CYS A N 10
ATOM 8021 C CA . CYS A 1 46 ? -0.011 2.486 -10.801 1.00 0.00 46 CYS A CA 10
ATOM 8022 C C . CYS A 1 46 ? 1.161 2.882 -11.694 1.00 0.00 46 CYS A C 10
ATOM 8023 O O . CYS A 1 46 ? 1.162 2.605 -12.894 1.00 0.00 46 CYS A O 10
ATOM 8031 N N . LEU A 1 47 ? 2.156 3.532 -11.101 1.00 0.00 47 LEU A N 10
ATOM 8032 C CA . LEU A 1 47 ? 3.334 3.968 -11.842 1.00 0.00 47 LEU A CA 10
ATOM 8033 C C . LEU A 1 47 ? 4.252 2.789 -12.147 1.00 0.00 47 LEU A C 10
ATOM 8034 O O . LEU A 1 47 ? 3.974 1.656 -11.758 1.00 0.00 47 LEU A O 10
ATOM 8050 N N . ASN A 1 48 ? 5.349 3.065 -12.846 1.00 0.00 48 ASN A N 10
ATOM 8051 C CA . ASN A 1 48 ? 6.309 2.027 -13.202 1.00 0.00 48 ASN A CA 10
ATOM 8052 C C . ASN A 1 48 ? 7.646 2.260 -12.505 1.00 0.00 48 ASN A C 10
ATOM 8053 O O . ASN A 1 48 ? 8.228 1.340 -11.930 1.00 0.00 48 ASN A O 10
ATOM 8064 N N . LYS A 1 49 ? 8.128 3.498 -12.559 1.00 0.00 49 LYS A N 10
ATOM 8065 C CA . LYS A 1 49 ? 9.394 3.854 -11.931 1.00 0.00 49 LYS A CA 10
ATOM 8066 C C . LYS A 1 49 ? 10.566 3.218 -12.671 1.00 0.00 49 LYS A C 10
ATOM 8067 O O . LYS A 1 49 ? 11.490 2.691 -12.052 1.00 0.00 49 LYS A O 10
ATOM 8086 N N . GLN A 1 50 ? 10.522 3.272 -13.999 1.00 0.00 50 GLN A N 10
ATOM 8087 C CA . GLN A 1 50 ? 11.581 2.700 -14.822 1.00 0.00 50 GLN A CA 10
ATOM 8088 C C . GLN A 1 50 ? 12.846 3.549 -14.747 1.00 0.00 50 GLN A C 10
ATOM 8089 O O . GLN A 1 50 ? 13.915 3.056 -14.388 1.00 0.00 50 GLN A O 10
ATOM 8103 N N . GLN A 1 51 ? 12.716 4.827 -15.089 1.00 0.00 51 GLN A N 10
ATOM 8104 C CA . GLN A 1 51 ? 13.850 5.744 -15.061 1.00 0.00 51 GLN A CA 10
ATOM 8105 C C . GLN A 1 51 ? 15.044 5.156 -15.807 1.00 0.00 51 GLN A C 10
ATOM 8106 O O . GLN A 1 51 ? 16.183 5.253 -15.350 1.00 0.00 51 GLN A O 10
ATOM 8120 N N . SER A 1 52 ? 14.775 4.546 -16.957 1.00 0.00 52 SER A N 10
ATOM 8121 C CA . SER A 1 52 ? 15.826 3.938 -17.764 1.00 0.00 52 SER A CA 10
ATOM 8122 C C . SER A 1 52 ? 15.976 4.665 -19.097 1.00 0.00 52 SER A C 10
ATOM 8123 O O . SER A 1 52 ? 15.223 4.422 -20.038 1.00 0.00 52 SER A O 10
ATOM 8131 N N . GLY A 1 53 ? 16.956 5.561 -19.168 1.00 0.00 53 GLY A N 10
ATOM 8132 C CA . GLY A 1 53 ? 17.189 6.311 -20.388 1.00 0.00 53 GLY A CA 10
ATOM 8133 C C . GLY A 1 53 ? 17.986 7.578 -20.148 1.00 0.00 53 GLY A C 10
ATOM 8134 O O . GLY A 1 53 ? 18.024 8.111 -19.039 1.00 0.00 53 GLY A O 10
ATOM 8138 N N . PRO A 1 54 ? 18.643 8.078 -21.205 1.00 0.00 54 PRO A N 10
ATOM 8139 C CA . PRO A 1 54 ? 19.456 9.295 -21.128 1.00 0.00 54 PRO A CA 10
ATOM 8140 C C . PRO A 1 54 ? 18.608 10.548 -20.938 1.00 0.00 54 PRO A C 10
ATOM 8141 O O . PRO A 1 54 ? 18.155 11.155 -21.908 1.00 0.00 54 PRO A O 10
ATOM 8152 N N . SER A 1 55 ? 18.396 10.930 -19.683 1.00 0.00 55 SER A N 10
ATOM 8153 C CA . SER A 1 55 ? 17.599 12.109 -19.366 1.00 0.00 55 SER A CA 10
ATOM 8154 C C . SER A 1 55 ? 18.490 13.335 -19.189 1.00 0.00 55 SER A C 10
ATOM 8155 O O . SER A 1 55 ? 19.433 13.322 -18.398 1.00 0.00 55 SER A O 10
ATOM 8163 N N . SER A 1 56 ? 18.183 14.394 -19.933 1.00 0.00 56 SER A N 10
ATOM 8164 C CA . SER A 1 56 ? 18.957 15.627 -19.862 1.00 0.00 56 SER A CA 10
ATOM 8165 C C . SER A 1 56 ? 19.362 15.933 -18.423 1.00 0.00 56 SER A C 10
ATOM 8166 O O . SER A 1 56 ? 20.532 16.179 -18.135 1.00 0.00 56 SER A O 10
ATOM 8174 N N . GLY A 1 57 ? 18.383 15.915 -17.523 1.00 0.00 57 GLY A N 10
ATOM 8175 C CA . GLY A 1 57 ? 18.657 16.192 -16.125 1.00 0.00 57 GLY A CA 10
ATOM 8176 C C . GLY A 1 57 ? 18.055 15.153 -15.200 1.00 0.00 57 GLY A C 10
ATOM 8177 O O . GLY A 1 57 ? 17.007 15.382 -14.596 1.00 0.00 57 GLY A O 10
ATOM 8181 N N . GLY A 1 1 ? -14.988 -13.884 -15.487 1.00 0.00 1 GLY A N 11
ATOM 8182 C CA . GLY A 1 1 ? -15.660 -13.167 -14.420 1.00 0.00 1 GLY A CA 11
ATOM 8183 C C . GLY A 1 1 ? -14.999 -11.839 -14.108 1.00 0.00 1 GLY A C 11
ATOM 8184 O O . GLY A 1 1 ? -13.773 -11.742 -14.067 1.00 0.00 1 GLY A O 11
ATOM 8188 N N . SER A 1 2 ? -15.813 -10.811 -13.890 1.00 0.00 2 SER A N 11
ATOM 8189 C CA . SER A 1 2 ? -15.300 -9.480 -13.587 1.00 0.00 2 SER A CA 11
ATOM 8190 C C . SER A 1 2 ? -15.089 -9.309 -12.086 1.00 0.00 2 SER A C 11
ATOM 8191 O O . SER A 1 2 ? -15.650 -10.051 -11.280 1.00 0.00 2 SER A O 11
ATOM 8199 N N . SER A 1 3 ? -14.275 -8.325 -11.717 1.00 0.00 3 SER A N 11
ATOM 8200 C CA . SER A 1 3 ? -13.985 -8.057 -10.314 1.00 0.00 3 SER A CA 11
ATOM 8201 C C . SER A 1 3 ? -15.057 -7.162 -9.699 1.00 0.00 3 SER A C 11
ATOM 8202 O O . SER A 1 3 ? -15.661 -7.505 -8.684 1.00 0.00 3 SER A O 11
ATOM 8210 N N . GLY A 1 4 ? -15.286 -6.010 -10.323 1.00 0.00 4 GLY A N 11
ATOM 8211 C CA . GLY A 1 4 ? -16.284 -5.082 -9.823 1.00 0.00 4 GLY A CA 11
ATOM 8212 C C . GLY A 1 4 ? -16.265 -3.758 -10.562 1.00 0.00 4 GLY A C 11
ATOM 8213 O O . GLY A 1 4 ? -15.657 -2.792 -10.102 1.00 0.00 4 GLY A O 11
ATOM 8217 N N . SER A 1 5 ? -16.932 -3.714 -11.711 1.00 0.00 5 SER A N 11
ATOM 8218 C CA . SER A 1 5 ? -16.985 -2.500 -12.518 1.00 0.00 5 SER A CA 11
ATOM 8219 C C . SER A 1 5 ? -15.604 -1.862 -12.630 1.00 0.00 5 SER A C 11
ATOM 8220 O O . SER A 1 5 ? -15.464 -0.641 -12.556 1.00 0.00 5 SER A O 11
ATOM 8228 N N . SER A 1 6 ? -14.585 -2.698 -12.809 1.00 0.00 6 SER A N 11
ATOM 8229 C CA . SER A 1 6 ? -13.214 -2.217 -12.928 1.00 0.00 6 SER A CA 11
ATOM 8230 C C . SER A 1 6 ? -12.637 -2.555 -14.299 1.00 0.00 6 SER A C 11
ATOM 8231 O O . SER A 1 6 ? -11.480 -2.956 -14.416 1.00 0.00 6 SER A O 11
ATOM 8239 N N . GLY A 1 7 ? -13.453 -2.389 -15.335 1.00 0.00 7 GLY A N 11
ATOM 8240 C CA . GLY A 1 7 ? -13.008 -2.682 -16.685 1.00 0.00 7 GLY A CA 11
ATOM 8241 C C . GLY A 1 7 ? -12.486 -4.098 -16.830 1.00 0.00 7 GLY A C 11
ATOM 8242 O O . GLY A 1 7 ? -13.110 -5.047 -16.356 1.00 0.00 7 GLY A O 11
ATOM 8246 N N . ALA A 1 8 ? -11.341 -4.240 -17.488 1.00 0.00 8 ALA A N 11
ATOM 8247 C CA . ALA A 1 8 ? -10.736 -5.550 -17.694 1.00 0.00 8 ALA A CA 11
ATOM 8248 C C . ALA A 1 8 ? -9.908 -5.969 -16.483 1.00 0.00 8 ALA A C 11
ATOM 8249 O O . ALA A 1 8 ? -9.175 -5.162 -15.913 1.00 0.00 8 ALA A O 11
ATOM 8256 N N . GLU A 1 9 ? -10.031 -7.235 -16.097 1.00 0.00 9 GLU A N 11
ATOM 8257 C CA . GLU A 1 9 ? -9.294 -7.759 -14.953 1.00 0.00 9 GLU A CA 11
ATOM 8258 C C . GLU A 1 9 ? -7.864 -7.228 -14.938 1.00 0.00 9 GLU A C 11
ATOM 8259 O O . GLU A 1 9 ? -7.201 -7.169 -15.973 1.00 0.00 9 GLU A O 11
ATOM 8271 N N . ASP A 1 10 ? -7.395 -6.842 -13.756 1.00 0.00 10 ASP A N 11
ATOM 8272 C CA . ASP A 1 10 ? -6.044 -6.316 -13.604 1.00 0.00 10 ASP A CA 11
ATOM 8273 C C . ASP A 1 10 ? -5.629 -6.297 -12.136 1.00 0.00 10 ASP A C 11
ATOM 8274 O O . ASP A 1 10 ? -6.317 -5.720 -11.295 1.00 0.00 10 ASP A O 11
ATOM 8283 N N . ASN A 1 11 ? -4.502 -6.933 -11.837 1.00 0.00 11 ASN A N 11
ATOM 8284 C CA . ASN A 1 11 ? -3.997 -6.990 -10.470 1.00 0.00 11 ASN A CA 11
ATOM 8285 C C . ASN A 1 11 ? -2.509 -6.657 -10.425 1.00 0.00 11 ASN A C 11
ATOM 8286 O O . ASN A 1 11 ? -1.712 -7.218 -11.179 1.00 0.00 11 ASN A O 11
ATOM 8297 N N . LEU A 1 12 ? -2.140 -5.740 -9.536 1.00 0.00 12 LEU A N 11
ATOM 8298 C CA . LEU A 1 12 ? -0.747 -5.332 -9.392 1.00 0.00 12 LEU A CA 11
ATOM 8299 C C . LEU A 1 12 ? -0.122 -5.959 -8.150 1.00 0.00 12 LEU A C 11
ATOM 8300 O O . LEU A 1 12 ? 0.945 -6.567 -8.220 1.00 0.00 12 LEU A O 11
ATOM 8316 N N . GLY A 1 13 ? -0.795 -5.808 -7.014 1.00 0.00 13 GLY A N 11
ATOM 8317 C CA . GLY A 1 13 ? -0.291 -6.367 -5.773 1.00 0.00 13 GLY A CA 11
ATOM 8318 C C . GLY A 1 13 ? -0.385 -5.391 -4.617 1.00 0.00 13 GLY A C 11
ATOM 8319 O O . GLY A 1 13 ? -0.626 -4.197 -4.802 1.00 0.00 13 GLY A O 11
ATOM 8323 N N . PRO A 1 14 ? -0.194 -5.899 -3.391 1.00 0.00 14 PRO A N 11
ATOM 8324 C CA . PRO A 1 14 ? -0.255 -5.081 -2.176 1.00 0.00 14 PRO A CA 11
ATOM 8325 C C . PRO A 1 14 ? 0.922 -4.118 -2.066 1.00 0.00 14 PRO A C 11
ATOM 8326 O O . PRO A 1 14 ? 2.044 -4.445 -2.453 1.00 0.00 14 PRO A O 11
ATOM 8337 N N . LEU A 1 15 ? 0.659 -2.928 -1.537 1.00 0.00 15 LEU A N 11
ATOM 8338 C CA . LEU A 1 15 ? 1.697 -1.916 -1.376 1.00 0.00 15 LEU A CA 11
ATOM 8339 C C . LEU A 1 15 ? 2.973 -2.530 -0.808 1.00 0.00 15 LEU A C 11
ATOM 8340 O O . LEU A 1 15 ? 2.950 -3.564 -0.141 1.00 0.00 15 LEU A O 11
ATOM 8356 N N . PRO A 1 16 ? 4.114 -1.878 -1.077 1.00 0.00 16 PRO A N 11
ATOM 8357 C CA . PRO A 1 16 ? 5.421 -2.340 -0.601 1.00 0.00 16 PRO A CA 11
ATOM 8358 C C . PRO A 1 16 ? 5.575 -2.187 0.909 1.00 0.00 16 PRO A C 11
ATOM 8359 O O . PRO A 1 16 ? 4.592 -2.007 1.626 1.00 0.00 16 PRO A O 11
ATOM 8370 N N . GLU A 1 17 ? 6.814 -2.260 1.383 1.00 0.00 17 GLU A N 11
ATOM 8371 C CA . GLU A 1 17 ? 7.095 -2.130 2.808 1.00 0.00 17 GLU A CA 11
ATOM 8372 C C . GLU A 1 17 ? 7.602 -0.729 3.137 1.00 0.00 17 GLU A C 11
ATOM 8373 O O . GLU A 1 17 ? 7.686 -0.346 4.303 1.00 0.00 17 GLU A O 11
ATOM 8385 N N . ASN A 1 18 ? 7.938 0.031 2.100 1.00 0.00 18 ASN A N 11
ATOM 8386 C CA . ASN A 1 18 ? 8.438 1.390 2.277 1.00 0.00 18 ASN A CA 11
ATOM 8387 C C . ASN A 1 18 ? 7.347 2.414 1.978 1.00 0.00 18 ASN A C 11
ATOM 8388 O O . ASN A 1 18 ? 7.635 3.572 1.677 1.00 0.00 18 ASN A O 11
ATOM 8399 N N . TRP A 1 19 ? 6.095 1.979 2.065 1.00 0.00 19 TRP A N 11
ATOM 8400 C CA . TRP A 1 19 ? 4.961 2.858 1.804 1.00 0.00 19 TRP A CA 11
ATOM 8401 C C . TRP A 1 19 ? 3.868 2.662 2.850 1.00 0.00 19 TRP A C 11
ATOM 8402 O O . TRP A 1 19 ? 3.842 1.649 3.549 1.00 0.00 19 TRP A O 11
ATOM 8423 N N . GLU A 1 20 ? 2.969 3.636 2.950 1.00 0.00 20 GLU A N 11
ATOM 8424 C CA . GLU A 1 20 ? 1.875 3.568 3.911 1.00 0.00 20 GLU A CA 11
ATOM 8425 C C . GLU A 1 20 ? 0.707 4.444 3.468 1.00 0.00 20 GLU A C 11
ATOM 8426 O O . GLU A 1 20 ? 0.817 5.668 3.425 1.00 0.00 20 GLU A O 11
ATOM 8438 N N . MET A 1 21 ? -0.412 3.806 3.140 1.00 0.00 21 MET A N 11
ATOM 8439 C CA . MET A 1 21 ? -1.601 4.526 2.700 1.00 0.00 21 MET A CA 11
ATOM 8440 C C . MET A 1 21 ? -2.494 4.876 3.887 1.00 0.00 21 MET A C 11
ATOM 8441 O O . MET A 1 21 ? -2.992 3.992 4.583 1.00 0.00 21 MET A O 11
ATOM 8455 N N . ALA A 1 22 ? -2.691 6.171 4.111 1.00 0.00 22 ALA A N 11
ATOM 8456 C CA . ALA A 1 22 ? -3.525 6.637 5.212 1.00 0.00 22 ALA A CA 11
ATOM 8457 C C . ALA A 1 22 ? -4.370 7.835 4.792 1.00 0.00 22 ALA A C 11
ATOM 8458 O O . ALA A 1 22 ? -4.127 8.443 3.749 1.00 0.00 22 ALA A O 11
ATOM 8465 N N . TYR A 1 23 ? -5.363 8.168 5.609 1.00 0.00 23 TYR A N 11
ATOM 8466 C CA . TYR A 1 23 ? -6.247 9.291 5.319 1.00 0.00 23 TYR A CA 11
ATOM 8467 C C . TYR A 1 23 ? -6.022 10.430 6.310 1.00 0.00 23 TYR A C 11
ATOM 8468 O O . TYR A 1 23 ? -5.774 10.200 7.494 1.00 0.00 23 TYR A O 11
ATOM 8486 N N . THR A 1 24 ? -6.112 11.661 5.816 1.00 0.00 24 THR A N 11
ATOM 8487 C CA . THR A 1 24 ? -5.919 12.837 6.656 1.00 0.00 24 THR A CA 11
ATOM 8488 C C . THR A 1 24 ? -7.139 13.093 7.532 1.00 0.00 24 THR A C 11
ATOM 8489 O O . THR A 1 24 ? -8.098 12.322 7.517 1.00 0.00 24 THR A O 11
ATOM 8500 N N . GLU A 1 25 ? -7.097 14.182 8.294 1.00 0.00 25 GLU A N 11
ATOM 8501 C CA . GLU A 1 25 ? -8.201 14.539 9.177 1.00 0.00 25 GLU A CA 11
ATOM 8502 C C . GLU A 1 25 ? -9.504 14.669 8.393 1.00 0.00 25 GLU A C 11
ATOM 8503 O O . GLU A 1 25 ? -10.527 14.098 8.771 1.00 0.00 25 GLU A O 11
ATOM 8515 N N . ASN A 1 26 ? -9.458 15.423 7.300 1.00 0.00 26 ASN A N 11
ATOM 8516 C CA . ASN A 1 26 ? -10.635 15.629 6.463 1.00 0.00 26 ASN A CA 11
ATOM 8517 C C . ASN A 1 26 ? -11.187 14.297 5.964 1.00 0.00 26 ASN A C 11
ATOM 8518 O O . ASN A 1 26 ? -12.397 14.077 5.961 1.00 0.00 26 ASN A O 11
ATOM 8529 N N . GLY A 1 27 ? -10.290 13.411 5.542 1.00 0.00 27 GLY A N 11
ATOM 8530 C CA . GLY A 1 27 ? -10.706 12.112 5.047 1.00 0.00 27 GLY A CA 11
ATOM 8531 C C . GLY A 1 27 ? -10.142 11.808 3.673 1.00 0.00 27 GLY A C 11
ATOM 8532 O O . GLY A 1 27 ? -10.641 10.928 2.972 1.00 0.00 27 GLY A O 11
ATOM 8536 N N . GLU A 1 28 ? -9.101 12.538 3.287 1.00 0.00 28 GLU A N 11
ATOM 8537 C CA . GLU A 1 28 ? -8.472 12.343 1.986 1.00 0.00 28 GLU A CA 11
ATOM 8538 C C . GLU A 1 28 ? -7.426 11.233 2.049 1.00 0.00 28 GLU A C 11
ATOM 8539 O O . GLU A 1 28 ? -6.478 11.302 2.832 1.00 0.00 28 GLU A O 11
ATOM 8551 N N . VAL A 1 29 ? -7.606 10.211 1.219 1.00 0.00 29 VAL A N 11
ATOM 8552 C CA . VAL A 1 29 ? -6.678 9.086 1.179 1.00 0.00 29 VAL A CA 11
ATOM 8553 C C . VAL A 1 29 ? -5.404 9.452 0.426 1.00 0.00 29 VAL A C 11
ATOM 8554 O O . VAL A 1 29 ? -5.452 9.864 -0.733 1.00 0.00 29 VAL A O 11
ATOM 8567 N N . TYR A 1 30 ? -4.265 9.297 1.093 1.00 0.00 30 TYR A N 11
ATOM 8568 C CA . TYR A 1 30 ? -2.977 9.613 0.488 1.00 0.00 30 TYR A CA 11
ATOM 8569 C C . TYR A 1 30 ? -1.997 8.455 0.658 1.00 0.00 30 TYR A C 11
ATOM 8570 O O . TYR A 1 30 ? -2.246 7.523 1.422 1.00 0.00 30 TYR A O 11
ATOM 8588 N N . PHE A 1 31 ? -0.881 8.524 -0.060 1.00 0.00 31 PHE A N 11
ATOM 8589 C CA . PHE A 1 31 ? 0.138 7.483 0.010 1.00 0.00 31 PHE A CA 11
ATOM 8590 C C . PHE A 1 31 ? 1.449 8.040 0.555 1.00 0.00 31 PHE A C 11
ATOM 8591 O O . PHE A 1 31 ? 2.014 8.983 -0.001 1.00 0.00 31 PHE A O 11
ATOM 8608 N N . ILE A 1 32 ? 1.927 7.452 1.647 1.00 0.00 32 ILE A N 11
ATOM 8609 C CA . ILE A 1 32 ? 3.171 7.890 2.267 1.00 0.00 32 ILE A CA 11
ATOM 8610 C C . ILE A 1 32 ? 4.362 7.109 1.721 1.00 0.00 32 ILE A C 11
ATOM 8611 O O . ILE A 1 32 ? 4.419 5.884 1.836 1.00 0.00 32 ILE A O 11
ATOM 8627 N N . ASP A 1 33 ? 5.311 7.825 1.130 1.00 0.00 33 ASP A N 11
ATOM 8628 C CA . ASP A 1 33 ? 6.503 7.200 0.568 1.00 0.00 33 ASP A CA 11
ATOM 8629 C C . ASP A 1 33 ? 7.718 7.453 1.456 1.00 0.00 33 ASP A C 11
ATOM 8630 O O . ASP A 1 33 ? 8.311 8.531 1.422 1.00 0.00 33 ASP A O 11
ATOM 8639 N N . HIS A 1 34 ? 8.082 6.451 2.250 1.00 0.00 34 HIS A N 11
ATOM 8640 C CA . HIS A 1 34 ? 9.227 6.564 3.147 1.00 0.00 34 HIS A CA 11
ATOM 8641 C C . HIS A 1 34 ? 10.536 6.511 2.367 1.00 0.00 34 HIS A C 11
ATOM 8642 O O . HIS A 1 34 ? 11.435 7.322 2.587 1.00 0.00 34 HIS A O 11
ATOM 8656 N N . ASN A 1 35 ? 10.637 5.550 1.454 1.00 0.00 35 ASN A N 11
ATOM 8657 C CA . ASN A 1 35 ? 11.838 5.390 0.642 1.00 0.00 35 ASN A CA 11
ATOM 8658 C C . ASN A 1 35 ? 12.432 6.747 0.277 1.00 0.00 35 ASN A C 11
ATOM 8659 O O . ASN A 1 35 ? 13.645 6.883 0.115 1.00 0.00 35 ASN A O 11
ATOM 8670 N N . THR A 1 36 ? 11.569 7.750 0.148 1.00 0.00 36 THR A N 11
ATOM 8671 C CA . THR A 1 36 ? 12.007 9.096 -0.198 1.00 0.00 36 THR A CA 11
ATOM 8672 C C . THR A 1 36 ? 11.422 10.128 0.758 1.00 0.00 36 THR A C 11
ATOM 8673 O O . THR A 1 36 ? 11.749 11.313 0.687 1.00 0.00 36 THR A O 11
ATOM 8684 N N . LYS A 1 37 ? 10.553 9.672 1.655 1.00 0.00 37 LYS A N 11
ATOM 8685 C CA . LYS A 1 37 ? 9.923 10.555 2.628 1.00 0.00 37 LYS A CA 11
ATOM 8686 C C . LYS A 1 37 ? 9.072 11.612 1.932 1.00 0.00 37 LYS A C 11
ATOM 8687 O O . LYS A 1 37 ? 9.154 12.799 2.251 1.00 0.00 37 LYS A O 11
ATOM 8706 N N . THR A 1 38 ? 8.253 11.175 0.981 1.00 0.00 38 THR A N 11
ATOM 8707 C CA . THR A 1 38 ? 7.386 12.083 0.241 1.00 0.00 38 THR A CA 11
ATOM 8708 C C . THR A 1 38 ? 5.928 11.647 0.329 1.00 0.00 38 THR A C 11
ATOM 8709 O O . THR A 1 38 ? 5.631 10.498 0.659 1.00 0.00 38 THR A O 11
ATOM 8720 N N . THR A 1 39 ? 5.020 12.571 0.032 1.00 0.00 39 THR A N 11
ATOM 8721 C CA . THR A 1 39 ? 3.592 12.282 0.078 1.00 0.00 39 THR A CA 11
ATOM 8722 C C . THR A 1 39 ? 2.936 12.535 -1.274 1.00 0.00 39 THR A C 11
ATOM 8723 O O . THR A 1 39 ? 3.172 13.564 -1.906 1.00 0.00 39 THR A O 11
ATOM 8734 N N . SER A 1 40 ? 2.110 11.590 -1.712 1.00 0.00 40 SER A N 11
ATOM 8735 C CA . SER A 1 40 ? 1.421 11.710 -2.992 1.00 0.00 40 SER A CA 11
ATOM 8736 C C . SER A 1 40 ? -0.046 11.313 -2.858 1.00 0.00 40 SER A C 11
ATOM 8737 O O . SER A 1 40 ? -0.423 10.589 -1.936 1.00 0.00 40 SER A O 11
ATOM 8745 N N . TRP A 1 41 ? -0.868 11.791 -3.785 1.00 0.00 41 TRP A N 11
ATOM 8746 C CA . TRP A 1 41 ? -2.294 11.486 -3.772 1.00 0.00 41 TRP A CA 11
ATOM 8747 C C . TRP A 1 41 ? -2.591 10.234 -4.590 1.00 0.00 41 TRP A C 11
ATOM 8748 O O . TRP A 1 41 ? -3.533 9.497 -4.296 1.00 0.00 41 TRP A O 11
ATOM 8769 N N . LEU A 1 42 ? -1.781 9.997 -5.616 1.00 0.00 42 LEU A N 11
ATOM 8770 C CA . LEU A 1 42 ? -1.957 8.832 -6.477 1.00 0.00 42 LEU A CA 11
ATOM 8771 C C . LEU A 1 42 ? -1.335 7.591 -5.846 1.00 0.00 42 LEU A C 11
ATOM 8772 O O . LEU A 1 42 ? -0.678 7.672 -4.808 1.00 0.00 42 LEU A O 11
ATOM 8788 N N . ASP A 1 43 ? -1.544 6.443 -6.482 1.00 0.00 43 ASP A N 11
ATOM 8789 C CA . ASP A 1 43 ? -1.001 5.184 -5.985 1.00 0.00 43 ASP A CA 11
ATOM 8790 C C . ASP A 1 43 ? 0.268 4.803 -6.742 1.00 0.00 43 ASP A C 11
ATOM 8791 O O . ASP A 1 43 ? 0.378 4.994 -7.953 1.00 0.00 43 ASP A O 11
ATOM 8800 N N . PRO A 1 44 ? 1.250 4.253 -6.013 1.00 0.00 44 PRO A N 11
ATOM 8801 C CA . PRO A 1 44 ? 2.529 3.834 -6.594 1.00 0.00 44 PRO A CA 11
ATOM 8802 C C . PRO A 1 44 ? 2.383 2.615 -7.498 1.00 0.00 44 PRO A C 11
ATOM 8803 O O . PRO A 1 44 ? 2.920 2.584 -8.606 1.00 0.00 44 PRO A O 11
ATOM 8814 N N . ARG A 1 45 ? 1.653 1.613 -7.020 1.00 0.00 45 ARG A N 11
ATOM 8815 C CA . ARG A 1 45 ? 1.437 0.391 -7.785 1.00 0.00 45 ARG A CA 11
ATOM 8816 C C . ARG A 1 45 ? 1.106 0.712 -9.240 1.00 0.00 45 ARG A C 11
ATOM 8817 O O . ARG A 1 45 ? 1.495 -0.019 -10.151 1.00 0.00 45 ARG A O 11
ATOM 8838 N N . CYS A 1 46 ? 0.385 1.808 -9.449 1.00 0.00 46 CYS A N 11
ATOM 8839 C CA . CYS A 1 46 ? -0.000 2.225 -10.792 1.00 0.00 46 CYS A CA 11
ATOM 8840 C C . CYS A 1 46 ? 1.228 2.572 -11.627 1.00 0.00 46 CYS A C 11
ATOM 8841 O O . CYS A 1 46 ? 1.275 2.298 -12.827 1.00 0.00 46 CYS A O 11
ATOM 8849 N N . LEU A 1 47 ? 2.221 3.178 -10.985 1.00 0.00 47 LEU A N 11
ATOM 8850 C CA . LEU A 1 47 ? 3.450 3.565 -11.668 1.00 0.00 47 LEU A CA 11
ATOM 8851 C C . LEU A 1 47 ? 4.591 2.615 -11.317 1.00 0.00 47 LEU A C 11
ATOM 8852 O O . LEU A 1 47 ? 4.555 1.939 -10.290 1.00 0.00 47 LEU A O 11
ATOM 8868 N N . ASN A 1 48 ? 5.603 2.571 -12.177 1.00 0.00 48 ASN A N 11
ATOM 8869 C CA . ASN A 1 48 ? 6.756 1.705 -11.957 1.00 0.00 48 ASN A CA 11
ATOM 8870 C C . ASN A 1 48 ? 8.031 2.527 -11.796 1.00 0.00 48 ASN A C 11
ATOM 8871 O O . ASN A 1 48 ? 8.768 2.366 -10.823 1.00 0.00 48 ASN A O 11
ATOM 8882 N N . LYS A 1 49 ? 8.285 3.408 -12.757 1.00 0.00 49 LYS A N 11
ATOM 8883 C CA . LYS A 1 49 ? 9.470 4.258 -12.723 1.00 0.00 49 LYS A CA 11
ATOM 8884 C C . LYS A 1 49 ? 9.364 5.295 -11.610 1.00 0.00 49 LYS A C 11
ATOM 8885 O O . LYS A 1 49 ? 8.348 5.978 -11.481 1.00 0.00 49 LYS A O 11
ATOM 8904 N N . GLN A 1 50 ? 10.419 5.407 -10.809 1.00 0.00 50 GLN A N 11
ATOM 8905 C CA . GLN A 1 50 ? 10.443 6.362 -9.707 1.00 0.00 50 GLN A CA 11
ATOM 8906 C C . GLN A 1 50 ? 11.498 7.438 -9.942 1.00 0.00 50 GLN A C 11
ATOM 8907 O O . GLN A 1 50 ? 12.609 7.354 -9.421 1.00 0.00 50 GLN A O 11
ATOM 8921 N N . GLN A 1 51 ? 11.141 8.447 -10.730 1.00 0.00 51 GLN A N 11
ATOM 8922 C CA . GLN A 1 51 ? 12.058 9.539 -11.035 1.00 0.00 51 GLN A CA 11
ATOM 8923 C C . GLN A 1 51 ? 11.318 10.871 -11.095 1.00 0.00 51 GLN A C 11
ATOM 8924 O O . GLN A 1 51 ? 10.446 11.070 -11.941 1.00 0.00 51 GLN A O 11
ATOM 8938 N N . SER A 1 52 ? 11.671 11.780 -10.192 1.00 0.00 52 SER A N 11
ATOM 8939 C CA . SER A 1 52 ? 11.037 13.092 -10.140 1.00 0.00 52 SER A CA 11
ATOM 8940 C C . SER A 1 52 ? 11.476 13.955 -11.319 1.00 0.00 52 SER A C 11
ATOM 8941 O O . SER A 1 52 ? 12.633 14.365 -11.406 1.00 0.00 52 SER A O 11
ATOM 8949 N N . GLY A 1 53 ? 10.543 14.226 -12.227 1.00 0.00 53 GLY A N 11
ATOM 8950 C CA . GLY A 1 53 ? 10.852 15.037 -13.389 1.00 0.00 53 GLY A CA 11
ATOM 8951 C C . GLY A 1 53 ? 10.308 16.448 -13.273 1.00 0.00 53 GLY A C 11
ATOM 8952 O O . GLY A 1 53 ? 10.991 17.363 -12.813 1.00 0.00 53 GLY A O 11
ATOM 8956 N N . PRO A 1 54 ? 9.050 16.638 -13.698 1.00 0.00 54 PRO A N 11
ATOM 8957 C CA . PRO A 1 54 ? 8.388 17.945 -13.650 1.00 0.00 54 PRO A CA 11
ATOM 8958 C C . PRO A 1 54 ? 8.077 18.385 -12.223 1.00 0.00 54 PRO A C 11
ATOM 8959 O O . PRO A 1 54 ? 7.586 19.492 -11.998 1.00 0.00 54 PRO A O 11
ATOM 8970 N N . SER A 1 55 ? 8.365 17.513 -11.263 1.00 0.00 55 SER A N 11
ATOM 8971 C CA . SER A 1 55 ? 8.113 17.811 -9.858 1.00 0.00 55 SER A CA 11
ATOM 8972 C C . SER A 1 55 ? 9.205 18.712 -9.289 1.00 0.00 55 SER A C 11
ATOM 8973 O O . SER A 1 55 ? 8.921 19.764 -8.716 1.00 0.00 55 SER A O 11
ATOM 8981 N N . SER A 1 56 ? 10.455 18.291 -9.453 1.00 0.00 56 SER A N 11
ATOM 8982 C CA . SER A 1 56 ? 11.591 19.057 -8.953 1.00 0.00 56 SER A CA 11
ATOM 8983 C C . SER A 1 56 ? 11.540 19.174 -7.432 1.00 0.00 56 SER A C 11
ATOM 8984 O O . SER A 1 56 ? 11.803 20.237 -6.872 1.00 0.00 56 SER A O 11
ATOM 8992 N N . GLY A 1 57 ? 11.198 18.073 -6.771 1.00 0.00 57 GLY A N 11
ATOM 8993 C CA . GLY A 1 57 ? 11.117 18.073 -5.322 1.00 0.00 57 GLY A CA 11
ATOM 8994 C C . GLY A 1 57 ? 10.934 16.680 -4.751 1.00 0.00 57 GLY A C 11
ATOM 8995 O O . GLY A 1 57 ? 9.912 16.036 -4.987 1.00 0.00 57 GLY A O 11
ATOM 8999 N N . GLY A 1 1 ? 3.197 -23.475 -17.809 1.00 0.00 1 GLY A N 12
ATOM 9000 C CA . GLY A 1 1 ? 3.404 -22.039 -17.846 1.00 0.00 1 GLY A CA 12
ATOM 9001 C C . GLY A 1 1 ? 3.516 -21.506 -19.261 1.00 0.00 1 GLY A C 12
ATOM 9002 O O . GLY A 1 1 ? 4.038 -22.181 -20.147 1.00 0.00 1 GLY A O 12
ATOM 9006 N N . SER A 1 2 ? 3.022 -20.290 -19.474 1.00 0.00 2 SER A N 12
ATOM 9007 C CA . SER A 1 2 ? 3.063 -19.669 -20.792 1.00 0.00 2 SER A CA 12
ATOM 9008 C C . SER A 1 2 ? 4.504 -19.463 -21.251 1.00 0.00 2 SER A C 12
ATOM 9009 O O . SER A 1 2 ? 5.419 -19.363 -20.433 1.00 0.00 2 SER A O 12
ATOM 9017 N N . SER A 1 3 ? 4.697 -19.401 -22.564 1.00 0.00 3 SER A N 12
ATOM 9018 C CA . SER A 1 3 ? 6.026 -19.211 -23.133 1.00 0.00 3 SER A CA 12
ATOM 9019 C C . SER A 1 3 ? 6.049 -18.008 -24.071 1.00 0.00 3 SER A C 12
ATOM 9020 O O . SER A 1 3 ? 5.877 -18.146 -25.281 1.00 0.00 3 SER A O 12
ATOM 9028 N N . GLY A 1 4 ? 6.263 -16.825 -23.502 1.00 0.00 4 GLY A N 12
ATOM 9029 C CA . GLY A 1 4 ? 6.305 -15.614 -24.300 1.00 0.00 4 GLY A CA 12
ATOM 9030 C C . GLY A 1 4 ? 5.032 -14.799 -24.184 1.00 0.00 4 GLY A C 12
ATOM 9031 O O . GLY A 1 4 ? 4.721 -14.269 -23.117 1.00 0.00 4 GLY A O 12
ATOM 9035 N N . SER A 1 5 ? 4.294 -14.697 -25.285 1.00 0.00 5 SER A N 12
ATOM 9036 C CA . SER A 1 5 ? 3.050 -13.936 -25.303 1.00 0.00 5 SER A CA 12
ATOM 9037 C C . SER A 1 5 ? 2.026 -14.546 -24.351 1.00 0.00 5 SER A C 12
ATOM 9038 O O . SER A 1 5 ? 1.867 -15.765 -24.291 1.00 0.00 5 SER A O 12
ATOM 9046 N N . SER A 1 6 ? 1.333 -13.688 -23.609 1.00 0.00 6 SER A N 12
ATOM 9047 C CA . SER A 1 6 ? 0.326 -14.141 -22.656 1.00 0.00 6 SER A CA 12
ATOM 9048 C C . SER A 1 6 ? -0.615 -13.002 -22.278 1.00 0.00 6 SER A C 12
ATOM 9049 O O . SER A 1 6 ? -0.287 -11.828 -22.447 1.00 0.00 6 SER A O 12
ATOM 9057 N N . GLY A 1 7 ? -1.789 -13.358 -21.765 1.00 0.00 7 GLY A N 12
ATOM 9058 C CA . GLY A 1 7 ? -2.762 -12.355 -21.371 1.00 0.00 7 GLY A CA 12
ATOM 9059 C C . GLY A 1 7 ? -2.390 -11.666 -20.073 1.00 0.00 7 GLY A C 12
ATOM 9060 O O . GLY A 1 7 ? -1.276 -11.825 -19.575 1.00 0.00 7 GLY A O 12
ATOM 9064 N N . ALA A 1 8 ? -3.324 -10.897 -19.525 1.00 0.00 8 ALA A N 12
ATOM 9065 C CA . ALA A 1 8 ? -3.089 -10.181 -18.277 1.00 0.00 8 ALA A CA 12
ATOM 9066 C C . ALA A 1 8 ? -4.405 -9.805 -17.603 1.00 0.00 8 ALA A C 12
ATOM 9067 O O . ALA A 1 8 ? -5.457 -9.794 -18.240 1.00 0.00 8 ALA A O 12
ATOM 9074 N N . GLU A 1 9 ? -4.336 -9.500 -16.311 1.00 0.00 9 GLU A N 12
ATOM 9075 C CA . GLU A 1 9 ? -5.523 -9.125 -15.552 1.00 0.00 9 GLU A CA 12
ATOM 9076 C C . GLU A 1 9 ? -5.343 -7.759 -14.898 1.00 0.00 9 GLU A C 12
ATOM 9077 O O . GLU A 1 9 ? -6.121 -7.366 -14.028 1.00 0.00 9 GLU A O 12
ATOM 9089 N N . ASP A 1 10 ? -4.310 -7.039 -15.321 1.00 0.00 10 ASP A N 12
ATOM 9090 C CA . ASP A 1 10 ? -4.025 -5.716 -14.778 1.00 0.00 10 ASP A CA 12
ATOM 9091 C C . ASP A 1 10 ? -3.800 -5.784 -13.271 1.00 0.00 10 ASP A C 12
ATOM 9092 O O . ASP A 1 10 ? -4.310 -4.955 -12.519 1.00 0.00 10 ASP A O 12
ATOM 9101 N N . ASN A 1 11 ? -3.032 -6.778 -12.837 1.00 0.00 11 ASN A N 12
ATOM 9102 C CA . ASN A 1 11 ? -2.740 -6.956 -11.419 1.00 0.00 11 ASN A CA 12
ATOM 9103 C C . ASN A 1 11 ? -1.621 -6.020 -10.973 1.00 0.00 11 ASN A C 12
ATOM 9104 O O . ASN A 1 11 ? -0.614 -5.865 -11.666 1.00 0.00 11 ASN A O 12
ATOM 9115 N N . LEU A 1 12 ? -1.803 -5.400 -9.813 1.00 0.00 12 LEU A N 12
ATOM 9116 C CA . LEU A 1 12 ? -0.808 -4.480 -9.272 1.00 0.00 12 LEU A CA 12
ATOM 9117 C C . LEU A 1 12 ? -0.114 -5.082 -8.055 1.00 0.00 12 LEU A C 12
ATOM 9118 O O . LEU A 1 12 ? 1.110 -5.032 -7.937 1.00 0.00 12 LEU A O 12
ATOM 9134 N N . GLY A 1 13 ? -0.904 -5.654 -7.151 1.00 0.00 13 GLY A N 12
ATOM 9135 C CA . GLY A 1 13 ? -0.348 -6.259 -5.956 1.00 0.00 13 GLY A CA 12
ATOM 9136 C C . GLY A 1 13 ? -0.409 -5.336 -4.755 1.00 0.00 13 GLY A C 12
ATOM 9137 O O . GLY A 1 13 ? -0.669 -4.139 -4.879 1.00 0.00 13 GLY A O 12
ATOM 9141 N N . PRO A 1 14 ? -0.167 -5.895 -3.560 1.00 0.00 14 PRO A N 12
ATOM 9142 C CA . PRO A 1 14 ? -0.192 -5.131 -2.309 1.00 0.00 14 PRO A CA 12
ATOM 9143 C C . PRO A 1 14 ? 0.978 -4.159 -2.201 1.00 0.00 14 PRO A C 12
ATOM 9144 O O . PRO A 1 14 ? 2.086 -4.452 -2.652 1.00 0.00 14 PRO A O 12
ATOM 9155 N N . LEU A 1 15 ? 0.725 -3.002 -1.599 1.00 0.00 15 LEU A N 12
ATOM 9156 C CA . LEU A 1 15 ? 1.759 -1.986 -1.431 1.00 0.00 15 LEU A CA 12
ATOM 9157 C C . LEU A 1 15 ? 3.023 -2.589 -0.828 1.00 0.00 15 LEU A C 12
ATOM 9158 O O . LEU A 1 15 ? 2.990 -3.627 -0.166 1.00 0.00 15 LEU A O 12
ATOM 9174 N N . PRO A 1 16 ? 4.165 -1.924 -1.058 1.00 0.00 16 PRO A N 12
ATOM 9175 C CA . PRO A 1 16 ? 5.461 -2.375 -0.544 1.00 0.00 16 PRO A CA 12
ATOM 9176 C C . PRO A 1 16 ? 5.567 -2.229 0.971 1.00 0.00 16 PRO A C 12
ATOM 9177 O O . PRO A 1 16 ? 4.560 -2.059 1.658 1.00 0.00 16 PRO A O 12
ATOM 9188 N N . GLU A 1 17 ? 6.792 -2.296 1.483 1.00 0.00 17 GLU A N 12
ATOM 9189 C CA . GLU A 1 17 ? 7.027 -2.172 2.917 1.00 0.00 17 GLU A CA 12
ATOM 9190 C C . GLU A 1 17 ? 7.519 -0.770 3.267 1.00 0.00 17 GLU A C 12
ATOM 9191 O O . GLU A 1 17 ? 7.496 -0.366 4.429 1.00 0.00 17 GLU A O 12
ATOM 9203 N N . ASN A 1 18 ? 7.963 -0.034 2.253 1.00 0.00 18 ASN A N 12
ATOM 9204 C CA . ASN A 1 18 ? 8.462 1.321 2.454 1.00 0.00 18 ASN A CA 12
ATOM 9205 C C . ASN A 1 18 ? 7.380 2.351 2.140 1.00 0.00 18 ASN A C 12
ATOM 9206 O O . ASN A 1 18 ? 7.678 3.508 1.846 1.00 0.00 18 ASN A O 12
ATOM 9217 N N . TRP A 1 19 ? 6.125 1.920 2.205 1.00 0.00 19 TRP A N 12
ATOM 9218 C CA . TRP A 1 19 ? 4.999 2.805 1.928 1.00 0.00 19 TRP A CA 12
ATOM 9219 C C . TRP A 1 19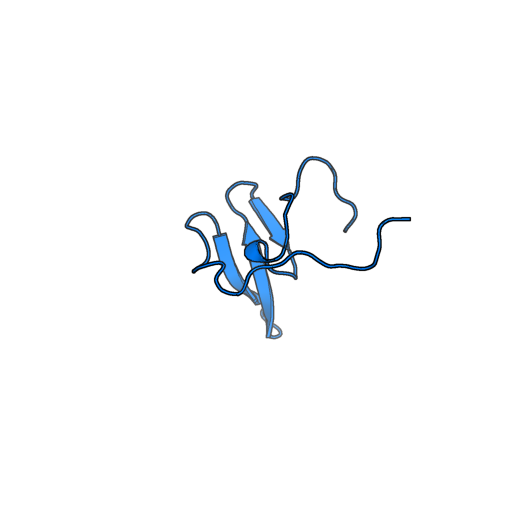 ? 3.891 2.613 2.957 1.00 0.00 19 TRP A C 12
ATOM 9220 O O . TRP A 1 19 ? 3.804 1.567 3.600 1.00 0.00 19 TRP A O 12
ATOM 9241 N N . GLU A 1 20 ? 3.045 3.628 3.107 1.00 0.00 20 GLU A N 12
ATOM 9242 C CA . GLU A 1 20 ? 1.943 3.569 4.059 1.00 0.00 20 GLU A CA 12
ATOM 9243 C C . GLU A 1 20 ? 0.771 4.427 3.589 1.00 0.00 20 GLU A C 12
ATOM 9244 O O . GLU A 1 20 ? 0.869 5.652 3.534 1.00 0.00 20 GLU A O 12
ATOM 9256 N N . MET A 1 21 ? -0.335 3.773 3.251 1.00 0.00 21 MET A N 12
ATOM 9257 C CA . MET A 1 21 ? -1.526 4.475 2.786 1.00 0.00 21 MET A CA 12
ATOM 9258 C C . MET A 1 21 ? -2.407 4.887 3.960 1.00 0.00 21 MET A C 12
ATOM 9259 O O . MET A 1 21 ? -2.882 4.041 4.718 1.00 0.00 21 MET A O 12
ATOM 9273 N N . ALA A 1 22 ? -2.622 6.190 4.105 1.00 0.00 22 ALA A N 12
ATOM 9274 C CA . ALA A 1 22 ? -3.448 6.713 5.186 1.00 0.00 22 ALA A CA 12
ATOM 9275 C C . ALA A 1 22 ? -4.289 7.894 4.713 1.00 0.00 22 ALA A C 12
ATOM 9276 O O . ALA A 1 22 ? -3.972 8.531 3.709 1.00 0.00 22 ALA A O 12
ATOM 9283 N N . TYR A 1 23 ? -5.362 8.180 5.442 1.00 0.00 23 TYR A N 12
ATOM 9284 C CA . TYR A 1 23 ? -6.250 9.282 5.094 1.00 0.00 23 TYR A CA 12
ATOM 9285 C C . TYR A 1 23 ? -5.989 10.493 5.985 1.00 0.00 23 TYR A C 12
ATOM 9286 O O . TYR A 1 23 ? -5.635 10.354 7.156 1.00 0.00 23 TYR A O 12
ATOM 9304 N N . THR A 1 24 ? -6.168 11.684 5.421 1.00 0.00 24 THR A N 12
ATOM 9305 C CA . THR A 1 24 ? -5.952 12.921 6.161 1.00 0.00 24 THR A CA 12
ATOM 9306 C C . THR A 1 24 ? -7.040 13.133 7.207 1.00 0.00 24 THR A C 12
ATOM 9307 O O . THR A 1 24 ? -7.981 12.346 7.304 1.00 0.00 24 THR A O 12
ATOM 9318 N N . GLU A 1 25 ? -6.905 14.201 7.987 1.00 0.00 25 GLU A N 12
ATOM 9319 C CA . GLU A 1 25 ? -7.878 14.515 9.026 1.00 0.00 25 GLU A CA 12
ATOM 9320 C C . GLU A 1 25 ? -9.272 14.694 8.430 1.00 0.00 25 GLU A C 12
ATOM 9321 O O . GLU A 1 25 ? -10.269 14.283 9.023 1.00 0.00 25 GLU A O 12
ATOM 9333 N N . ASN A 1 26 ? -9.331 15.310 7.254 1.00 0.00 26 ASN A N 12
ATOM 9334 C CA . ASN A 1 26 ? -10.602 15.545 6.578 1.00 0.00 26 ASN A CA 12
ATOM 9335 C C . ASN A 1 26 ? -11.166 14.245 6.013 1.00 0.00 26 ASN A C 12
ATOM 9336 O O . ASN A 1 26 ? -12.375 14.018 6.038 1.00 0.00 26 ASN A O 12
ATOM 9347 N N . GLY A 1 27 ? -10.280 13.393 5.504 1.00 0.00 27 GLY A N 12
ATOM 9348 C CA . GLY A 1 27 ? -10.709 12.126 4.941 1.00 0.00 27 GLY A CA 12
ATOM 9349 C C . GLY A 1 27 ? -10.142 11.887 3.556 1.00 0.00 27 GLY A C 12
ATOM 9350 O O . GLY A 1 27 ? -10.708 11.129 2.770 1.00 0.00 27 GLY A O 12
ATOM 9354 N N . GLU A 1 28 ? -9.021 12.536 3.256 1.00 0.00 28 GLU A N 12
ATOM 9355 C CA . GLU A 1 28 ? -8.379 12.390 1.955 1.00 0.00 28 GLU A CA 12
ATOM 9356 C C . GLU A 1 28 ? -7.352 11.262 1.977 1.00 0.00 28 GLU A C 12
ATOM 9357 O O . GLU A 1 28 ? -6.362 11.323 2.706 1.00 0.00 28 GLU A O 12
ATOM 9369 N N . VAL A 1 29 ? -7.597 10.231 1.174 1.00 0.00 29 VAL A N 12
ATOM 9370 C CA . VAL A 1 29 ? -6.695 9.088 1.101 1.00 0.00 29 VAL A CA 12
ATOM 9371 C C . VAL A 1 29 ? -5.406 9.451 0.371 1.00 0.00 29 VAL A C 12
ATOM 9372 O O . VAL A 1 29 ? -5.436 9.911 -0.771 1.00 0.00 29 VAL A O 12
ATOM 9385 N N . TYR A 1 30 ? -4.277 9.241 1.037 1.00 0.00 30 TYR A N 12
ATOM 9386 C CA . TYR A 1 30 ? -2.976 9.548 0.453 1.00 0.00 30 TYR A CA 12
ATOM 9387 C C . TYR A 1 30 ? -1.994 8.403 0.679 1.00 0.00 30 TYR A C 12
ATOM 9388 O O . TYR A 1 30 ? -2.254 7.492 1.465 1.00 0.00 30 TYR A O 12
ATOM 9406 N N . PHE A 1 31 ? -0.863 8.457 -0.017 1.00 0.00 31 PHE A N 12
ATOM 9407 C CA . PHE A 1 31 ? 0.160 7.426 0.106 1.00 0.00 31 PHE A CA 12
ATOM 9408 C C . PHE A 1 31 ? 1.462 8.012 0.644 1.00 0.00 31 PHE A C 12
ATOM 9409 O O . PHE A 1 31 ? 1.972 9.004 0.121 1.00 0.00 31 PHE A O 12
ATOM 9426 N N . ILE A 1 32 ? 1.994 7.392 1.693 1.00 0.00 32 ILE A N 12
ATOM 9427 C CA . ILE A 1 32 ? 3.236 7.852 2.302 1.00 0.00 32 ILE A CA 12
ATOM 9428 C C . ILE A 1 32 ? 4.432 7.069 1.771 1.00 0.00 32 ILE A C 12
ATOM 9429 O O . ILE A 1 32 ? 4.496 5.847 1.906 1.00 0.00 32 ILE A O 12
ATOM 9445 N N . ASP A 1 33 ? 5.377 7.780 1.167 1.00 0.00 33 ASP A N 12
ATOM 9446 C CA . ASP A 1 33 ? 6.573 7.152 0.618 1.00 0.00 33 ASP A CA 12
ATOM 9447 C C . ASP A 1 33 ? 7.786 7.427 1.502 1.00 0.00 33 ASP A C 12
ATOM 9448 O O . ASP A 1 33 ? 8.373 8.508 1.450 1.00 0.00 33 ASP A O 12
ATOM 9457 N N . HIS A 1 34 ? 8.155 6.441 2.314 1.00 0.00 34 HIS A N 12
ATOM 9458 C CA . HIS A 1 34 ? 9.298 6.577 3.211 1.00 0.00 34 HIS A CA 12
ATOM 9459 C C . HIS A 1 34 ? 10.609 6.529 2.431 1.00 0.00 34 HIS A C 12
ATOM 9460 O O . HIS A 1 34 ? 11.494 7.359 2.635 1.00 0.00 34 HIS A O 12
ATOM 9474 N N . ASN A 1 35 ? 10.725 5.552 1.537 1.00 0.00 35 ASN A N 12
ATOM 9475 C CA . ASN A 1 35 ? 11.928 5.396 0.728 1.00 0.00 35 ASN A CA 12
ATOM 9476 C C . ASN A 1 35 ? 12.481 6.755 0.308 1.00 0.00 35 ASN A C 12
ATOM 9477 O O . ASN A 1 35 ? 13.689 6.919 0.131 1.00 0.00 35 ASN A O 12
ATOM 9488 N N . THR A 1 36 ? 11.589 7.728 0.149 1.00 0.00 36 THR A N 12
ATOM 9489 C CA . THR A 1 36 ? 11.987 9.072 -0.250 1.00 0.00 36 THR A CA 12
ATOM 9490 C C . THR A 1 36 ? 11.400 10.120 0.688 1.00 0.00 36 THR A C 12
ATOM 9491 O O . THR A 1 36 ? 11.708 11.307 0.579 1.00 0.00 36 THR A O 12
ATOM 9502 N N . LYS A 1 37 ? 10.554 9.675 1.610 1.00 0.00 37 LYS A N 12
ATOM 9503 C CA . LYS A 1 37 ? 9.924 10.575 2.569 1.00 0.00 37 LYS A CA 12
ATOM 9504 C C . LYS A 1 37 ? 9.058 11.609 1.858 1.00 0.00 37 LYS A C 12
ATOM 9505 O O . LYS A 1 37 ? 9.152 12.807 2.131 1.00 0.00 37 LYS A O 12
ATOM 9524 N N . THR A 1 38 ? 8.214 11.140 0.945 1.00 0.00 38 THR A N 12
ATOM 9525 C CA . THR A 1 38 ? 7.331 12.025 0.195 1.00 0.00 38 THR A CA 12
ATOM 9526 C C . THR A 1 38 ? 5.873 11.605 0.348 1.00 0.00 38 THR A C 12
ATOM 9527 O O . THR A 1 38 ? 5.578 10.503 0.812 1.00 0.00 38 THR A O 12
ATOM 9538 N N . THR A 1 39 ? 4.963 12.491 -0.045 1.00 0.00 39 THR A N 12
ATOM 9539 C CA . THR A 1 39 ? 3.535 12.213 0.049 1.00 0.00 39 THR A CA 12
ATOM 9540 C C . THR A 1 39 ? 2.843 12.427 -1.292 1.00 0.00 39 THR A C 12
ATOM 9541 O O . THR A 1 39 ? 2.999 13.474 -1.921 1.00 0.00 39 THR A O 12
ATOM 9552 N N . SER A 1 40 ? 2.078 11.430 -1.725 1.00 0.00 40 SER A N 12
ATOM 9553 C CA . SER A 1 40 ? 1.365 11.509 -2.994 1.00 0.00 40 SER A CA 12
ATOM 9554 C C . SER A 1 40 ? -0.136 11.336 -2.785 1.00 0.00 40 SER A C 12
ATOM 9555 O O . SER A 1 40 ? -0.579 10.890 -1.726 1.00 0.00 40 SER A O 12
ATOM 9563 N N . TRP A 1 41 ? -0.914 11.691 -3.801 1.00 0.00 41 TRP A N 12
ATOM 9564 C CA . TRP A 1 41 ? -2.366 11.575 -3.730 1.00 0.00 41 TRP A CA 12
ATOM 9565 C C . TRP A 1 41 ? -2.844 10.298 -4.411 1.00 0.00 41 TRP A C 12
ATOM 9566 O O . TRP A 1 41 ? -3.838 9.697 -4.000 1.00 0.00 41 TRP A O 12
ATOM 9587 N N . LEU A 1 42 ? -2.132 9.887 -5.455 1.00 0.00 42 LEU A N 12
ATOM 9588 C CA . LEU A 1 42 ? -2.485 8.679 -6.194 1.00 0.00 42 LEU A CA 12
ATOM 9589 C C . LEU A 1 42 ? -1.683 7.481 -5.694 1.00 0.00 42 LEU A C 12
ATOM 9590 O O . LEU A 1 42 ? -0.795 7.624 -4.853 1.00 0.00 42 LEU A O 12
ATOM 9606 N N . ASP A 1 43 ? -2.001 6.303 -6.218 1.00 0.00 43 ASP A N 12
ATOM 9607 C CA . ASP A 1 43 ? -1.309 5.080 -5.827 1.00 0.00 43 ASP A CA 12
ATOM 9608 C C . ASP A 1 43 ? -0.005 4.923 -6.603 1.00 0.00 43 ASP A C 12
ATOM 9609 O O . ASP A 1 43 ? 0.074 5.208 -7.798 1.00 0.00 43 ASP A O 12
ATOM 9618 N N . PRO A 1 44 ? 1.045 4.460 -5.908 1.00 0.00 44 PRO A N 12
ATOM 9619 C CA . PRO A 1 44 ? 2.365 4.255 -6.511 1.00 0.00 44 PRO A CA 12
ATOM 9620 C C . PRO A 1 44 ? 2.379 3.091 -7.495 1.00 0.00 44 PRO A C 12
ATOM 9621 O O . PRO A 1 44 ? 2.991 3.173 -8.560 1.00 0.00 44 PRO A O 12
ATOM 9632 N N . ARG A 1 45 ? 1.699 2.008 -7.133 1.00 0.00 45 ARG A N 12
ATOM 9633 C CA . ARG A 1 45 ? 1.633 0.826 -7.985 1.00 0.00 45 ARG A CA 12
ATOM 9634 C C . ARG A 1 45 ? 1.248 1.206 -9.412 1.00 0.00 45 ARG A C 12
ATOM 9635 O O . ARG A 1 45 ? 1.543 0.476 -10.359 1.00 0.00 45 ARG A O 12
ATOM 9656 N N . CYS A 1 46 ? 0.587 2.349 -9.556 1.00 0.00 46 CYS A N 12
ATOM 9657 C CA . CYS A 1 46 ? 0.160 2.824 -10.868 1.00 0.00 46 CYS A CA 12
ATOM 9658 C C . CYS A 1 46 ? 1.362 3.205 -11.726 1.00 0.00 46 CYS A C 12
ATOM 9659 O O . CYS A 1 46 ? 1.354 3.017 -12.943 1.00 0.00 46 CYS A O 12
ATOM 9667 N N . LEU A 1 47 ? 2.394 3.742 -11.085 1.00 0.00 47 LEU A N 12
ATOM 9668 C CA . LEU A 1 47 ? 3.604 4.151 -11.790 1.00 0.00 47 LEU A CA 12
ATOM 9669 C C . LEU A 1 47 ? 4.452 2.940 -12.164 1.00 0.00 47 LEU A C 12
ATOM 9670 O O . LEU A 1 47 ? 4.105 1.804 -11.844 1.00 0.00 47 LEU A O 12
ATOM 9686 N N . ASN A 1 48 ? 5.567 3.191 -12.843 1.00 0.00 48 ASN A N 12
ATOM 9687 C CA . ASN A 1 48 ? 6.466 2.121 -13.260 1.00 0.00 48 ASN A CA 12
ATOM 9688 C C . ASN A 1 48 ? 7.915 2.472 -12.938 1.00 0.00 48 ASN A C 12
ATOM 9689 O O . ASN A 1 48 ? 8.643 2.991 -13.785 1.00 0.00 48 ASN A O 12
ATOM 9700 N N . LYS A 1 49 ? 8.329 2.184 -11.709 1.00 0.00 49 LYS A N 12
ATOM 9701 C CA . LYS A 1 49 ? 9.692 2.466 -11.274 1.00 0.00 49 LYS A CA 12
ATOM 9702 C C . LYS A 1 49 ? 10.485 1.176 -11.097 1.00 0.00 49 LYS A C 12
ATOM 9703 O O . LYS A 1 49 ? 9.909 0.105 -10.906 1.00 0.00 49 LYS A O 12
ATOM 9722 N N . GLN A 1 50 ? 11.808 1.286 -11.160 1.00 0.00 50 GLN A N 12
ATOM 9723 C CA . GLN A 1 50 ? 12.679 0.127 -11.005 1.00 0.00 50 GLN A CA 12
ATOM 9724 C C . GLN A 1 50 ? 14.143 0.550 -10.950 1.00 0.00 50 GLN A C 12
ATOM 9725 O O . GLN A 1 50 ? 14.497 1.651 -11.371 1.00 0.00 50 GLN A O 12
ATOM 9739 N N . GLN A 1 51 ? 14.990 -0.333 -10.429 1.00 0.00 51 GLN A N 12
ATOM 9740 C CA . GLN A 1 51 ? 16.416 -0.049 -10.319 1.00 0.00 51 GLN A CA 12
ATOM 9741 C C . GLN A 1 51 ? 17.103 -0.182 -11.674 1.00 0.00 51 GLN A C 12
ATOM 9742 O O . GLN A 1 51 ? 17.880 0.685 -12.074 1.00 0.00 51 GLN A O 12
ATOM 9756 N N . SER A 1 52 ? 16.813 -1.273 -12.375 1.00 0.00 52 SER A N 12
ATOM 9757 C CA . SER A 1 52 ? 17.407 -1.521 -13.683 1.00 0.00 52 SER A CA 12
ATOM 9758 C C . SER A 1 52 ? 17.170 -0.341 -14.620 1.00 0.00 52 SER A C 12
ATOM 9759 O O . SER A 1 52 ? 16.072 -0.160 -15.144 1.00 0.00 52 SER A O 12
ATOM 9767 N N . GLY A 1 53 ? 18.211 0.461 -14.826 1.00 0.00 53 GLY A N 12
ATOM 9768 C CA . GLY A 1 53 ? 18.097 1.615 -15.699 1.00 0.00 53 GLY A CA 12
ATOM 9769 C C . GLY A 1 53 ? 18.485 1.300 -17.130 1.00 0.00 53 GLY A C 12
ATOM 9770 O O . GLY A 1 53 ? 17.641 1.230 -18.024 1.00 0.00 53 GLY A O 12
ATOM 9774 N N . PRO A 1 54 ? 19.791 1.105 -17.364 1.00 0.00 54 PRO A N 12
ATOM 9775 C CA . PRO A 1 54 ? 20.319 0.793 -18.695 1.00 0.00 54 PRO A CA 12
ATOM 9776 C C . PRO A 1 54 ? 19.927 -0.604 -19.162 1.00 0.00 54 PRO A C 12
ATOM 9777 O O . PRO A 1 54 ? 20.535 -1.597 -18.762 1.00 0.00 54 PRO A O 12
ATOM 9788 N N . SER A 1 55 ? 18.907 -0.675 -20.012 1.00 0.00 55 SER A N 12
ATOM 9789 C CA . SER A 1 55 ? 18.431 -1.951 -20.531 1.00 0.00 55 SER A CA 12
ATOM 9790 C C . SER A 1 55 ? 19.502 -2.624 -21.385 1.00 0.00 55 SER A C 12
ATOM 9791 O O . SER A 1 55 ? 19.879 -2.116 -22.441 1.00 0.00 55 SER A O 12
ATOM 9799 N N . SER A 1 56 ? 19.989 -3.770 -20.919 1.00 0.00 56 SER A N 12
ATOM 9800 C CA . SER A 1 56 ? 21.019 -4.511 -21.636 1.00 0.00 56 SER A CA 12
ATOM 9801 C C . SER A 1 56 ? 20.427 -5.739 -22.321 1.00 0.00 56 SER A C 12
ATOM 9802 O O . SER A 1 56 ? 19.356 -6.215 -21.949 1.00 0.00 56 SER A O 12
ATOM 9810 N N . GLY A 1 57 ? 21.135 -6.247 -23.326 1.00 0.00 57 GLY A N 12
ATOM 9811 C CA . GLY A 1 57 ? 20.665 -7.415 -24.048 1.00 0.00 57 GLY A CA 12
ATOM 9812 C C . GLY A 1 57 ? 19.302 -7.200 -24.674 1.00 0.00 57 GLY A C 12
ATOM 9813 O O . GLY A 1 57 ? 19.117 -6.282 -25.474 1.00 0.00 57 GLY A O 12
ATOM 9817 N N . GLY A 1 1 ? -7.496 -18.874 -29.937 1.00 0.00 1 GLY A N 13
ATOM 9818 C CA . GLY A 1 1 ? -8.159 -17.632 -30.290 1.00 0.00 1 GLY A CA 13
ATOM 9819 C C . GLY A 1 1 ? -8.089 -16.602 -29.181 1.00 0.00 1 GLY A C 13
ATOM 9820 O O . GLY A 1 1 ? -9.078 -15.932 -28.884 1.00 0.00 1 GLY A O 13
ATOM 9824 N N . SER A 1 2 ? -6.918 -16.476 -28.565 1.00 0.00 2 SER A N 13
ATOM 9825 C CA . SER A 1 2 ? -6.725 -15.523 -27.478 1.00 0.00 2 SER A CA 13
ATOM 9826 C C . SER A 1 2 ? -5.334 -14.899 -27.544 1.00 0.00 2 SER A C 13
ATOM 9827 O O . SER A 1 2 ? -4.331 -15.602 -27.661 1.00 0.00 2 SER A O 13
ATOM 9835 N N . SER A 1 3 ? -5.284 -13.573 -27.468 1.00 0.00 3 SER A N 13
ATOM 9836 C CA . SER A 1 3 ? -4.018 -12.851 -27.522 1.00 0.00 3 SER A CA 13
ATOM 9837 C C . SER A 1 3 ? -3.136 -13.211 -26.330 1.00 0.00 3 SER A C 13
ATOM 9838 O O . SER A 1 3 ? -3.170 -12.545 -25.296 1.00 0.00 3 SER A O 13
ATOM 9846 N N . GLY A 1 4 ? -2.347 -14.270 -26.484 1.00 0.00 4 GLY A N 13
ATOM 9847 C CA . GLY A 1 4 ? -1.467 -14.700 -25.413 1.00 0.00 4 GLY A CA 13
ATOM 9848 C C . GLY A 1 4 ? -1.400 -16.210 -25.290 1.00 0.00 4 GLY A C 13
ATOM 9849 O O . GLY A 1 4 ? -1.573 -16.928 -26.274 1.00 0.00 4 GLY A O 13
ATOM 9853 N N . SER A 1 5 ? -1.146 -16.692 -24.077 1.00 0.00 5 SER A N 13
ATOM 9854 C CA . SER A 1 5 ? -1.050 -18.126 -23.830 1.00 0.00 5 SER A CA 13
ATOM 9855 C C . SER A 1 5 ? -2.230 -18.612 -22.993 1.00 0.00 5 SER A C 13
ATOM 9856 O O . SER A 1 5 ? -2.064 -19.412 -22.072 1.00 0.00 5 SER A O 13
ATOM 9864 N N . SER A 1 6 ? -3.421 -18.124 -23.322 1.00 0.00 6 SER A N 13
ATOM 9865 C CA . SER A 1 6 ? -4.629 -18.505 -22.599 1.00 0.00 6 SER A CA 13
ATOM 9866 C C . SER A 1 6 ? -4.426 -18.373 -21.093 1.00 0.00 6 SER A C 13
ATOM 9867 O O . SER A 1 6 ? -4.850 -19.231 -20.320 1.00 0.00 6 SER A O 13
ATOM 9875 N N . GLY A 1 7 ? -3.772 -17.290 -20.683 1.00 0.00 7 GLY A N 13
ATOM 9876 C CA . GLY A 1 7 ? -3.523 -17.064 -19.271 1.00 0.00 7 GLY A CA 13
ATOM 9877 C C . GLY A 1 7 ? -2.772 -15.772 -19.015 1.00 0.00 7 GLY A C 13
ATOM 9878 O O . GLY A 1 7 ? -1.686 -15.782 -18.437 1.00 0.00 7 GLY A O 13
ATOM 9882 N N . ALA A 1 8 ? -3.352 -14.657 -19.446 1.00 0.00 8 ALA A N 13
ATOM 9883 C CA . ALA A 1 8 ? -2.731 -13.352 -19.260 1.00 0.00 8 ALA A CA 13
ATOM 9884 C C . ALA A 1 8 ? -2.768 -12.930 -17.795 1.00 0.00 8 ALA A C 13
ATOM 9885 O O . ALA A 1 8 ? -3.615 -12.134 -17.391 1.00 0.00 8 ALA A O 13
ATOM 9892 N N . GLU A 1 9 ? -1.846 -13.471 -17.004 1.00 0.00 9 GLU A N 13
ATOM 9893 C CA . GLU A 1 9 ? -1.777 -13.151 -15.583 1.00 0.00 9 GLU A CA 13
ATOM 9894 C C . GLU A 1 9 ? -1.402 -11.686 -15.373 1.00 0.00 9 GLU A C 13
ATOM 9895 O O . GLU A 1 9 ? -0.432 -11.194 -15.950 1.00 0.00 9 GLU A O 13
ATOM 9907 N N . ASP A 1 10 ? -2.178 -10.997 -14.544 1.00 0.00 10 ASP A N 13
ATOM 9908 C CA . ASP A 1 10 ? -1.928 -9.589 -14.257 1.00 0.00 10 ASP A CA 13
ATOM 9909 C C . ASP A 1 10 ? -2.334 -9.246 -12.827 1.00 0.00 10 ASP A C 13
ATOM 9910 O O . ASP A 1 10 ? -3.496 -9.389 -12.450 1.00 0.00 10 ASP A O 13
ATOM 9919 N N . ASN A 1 11 ? -1.367 -8.794 -12.035 1.00 0.00 11 ASN A N 13
ATOM 9920 C CA . ASN A 1 11 ? -1.623 -8.432 -10.646 1.00 0.00 11 ASN A CA 13
ATOM 9921 C C . ASN A 1 11 ? -0.490 -7.575 -10.089 1.00 0.00 11 ASN A C 13
ATOM 9922 O O . ASN A 1 11 ? 0.672 -7.981 -10.098 1.00 0.00 11 ASN A O 13
ATOM 9933 N N . LEU A 1 12 ? -0.838 -6.388 -9.604 1.00 0.00 12 LEU A N 13
ATOM 9934 C CA . LEU A 1 12 ? 0.149 -5.472 -9.042 1.00 0.00 12 LEU A CA 13
ATOM 9935 C C . LEU A 1 12 ? 0.601 -5.939 -7.662 1.00 0.00 12 LEU A C 13
ATOM 9936 O O . LEU A 1 12 ? 1.794 -5.962 -7.363 1.00 0.00 12 LEU A O 13
ATOM 9952 N N . GLY A 1 13 ? -0.362 -6.313 -6.825 1.00 0.00 13 GLY A N 13
ATOM 9953 C CA . GLY A 1 13 ? -0.043 -6.776 -5.487 1.00 0.00 13 GLY A CA 13
ATOM 9954 C C . GLY A 1 13 ? -0.212 -5.691 -4.442 1.00 0.00 13 GLY A C 13
ATOM 9955 O O . GLY A 1 13 ? -0.418 -4.520 -4.760 1.00 0.00 13 GLY A O 13
ATOM 9959 N N . PRO A 1 14 ? -0.126 -6.080 -3.161 1.00 0.00 14 PRO A N 13
ATOM 9960 C CA . PRO A 1 14 ? -0.269 -5.146 -2.040 1.00 0.00 14 PRO A CA 13
ATOM 9961 C C . PRO A 1 14 ? 0.911 -4.187 -1.930 1.00 0.00 14 PRO A C 13
ATOM 9962 O O . PRO A 1 14 ? 2.057 -4.567 -2.171 1.00 0.00 14 PRO A O 13
ATOM 9973 N N . LEU A 1 15 ? 0.623 -2.943 -1.564 1.00 0.00 15 LEU A N 13
ATOM 9974 C CA . LEU A 1 15 ? 1.662 -1.928 -1.422 1.00 0.00 15 LEU A CA 13
ATOM 9975 C C . LEU A 1 15 ? 2.937 -2.531 -0.841 1.00 0.00 15 LEU A C 13
ATOM 9976 O O . LEU A 1 15 ? 2.914 -3.561 -0.166 1.00 0.00 15 LEU A O 13
ATOM 9992 N N . PRO A 1 16 ? 4.076 -1.875 -1.106 1.00 0.00 16 PRO A N 13
ATOM 9993 C CA . PRO A 1 16 ? 5.382 -2.328 -0.617 1.00 0.00 16 PRO A CA 13
ATOM 9994 C C . PRO A 1 16 ? 5.524 -2.163 0.892 1.00 0.00 16 PRO A C 13
ATOM 9995 O O . PRO A 1 16 ? 4.536 -1.975 1.601 1.00 0.00 16 PRO A O 13
ATOM 10006 N N . GLU A 1 17 ? 6.760 -2.235 1.377 1.00 0.00 17 GLU A N 13
ATOM 10007 C CA . GLU A 1 17 ? 7.029 -2.095 2.803 1.00 0.00 17 GLU A CA 13
ATOM 10008 C C . GLU A 1 17 ? 7.527 -0.689 3.127 1.00 0.00 17 GLU A C 13
ATOM 10009 O O . GLU A 1 17 ? 7.539 -0.275 4.285 1.00 0.00 17 GLU A O 13
ATOM 10021 N N . ASN A 1 18 ? 7.937 0.040 2.094 1.00 0.00 18 ASN A N 13
ATOM 10022 C CA . ASN A 1 18 ? 8.437 1.399 2.268 1.00 0.00 18 ASN A CA 13
ATOM 10023 C C . ASN A 1 18 ? 7.345 2.422 1.973 1.00 0.00 18 ASN A C 13
ATOM 10024 O O . ASN A 1 18 ? 7.631 3.579 1.665 1.00 0.00 18 ASN A O 13
ATOM 10035 N N . TRP A 1 19 ? 6.093 1.988 2.069 1.00 0.00 19 TRP A N 13
ATOM 10036 C CA . TRP A 1 19 ? 4.958 2.866 1.812 1.00 0.00 19 TRP A CA 13
ATOM 10037 C C . TRP A 1 19 ? 3.871 2.671 2.864 1.00 0.00 19 TRP A C 13
ATOM 10038 O O . TRP A 1 19 ? 3.859 1.669 3.578 1.00 0.00 19 TRP A O 13
ATOM 10059 N N . GLU A 1 20 ? 2.960 3.636 2.953 1.00 0.00 20 GLU A N 13
ATOM 10060 C CA . GLU A 1 20 ? 1.870 3.568 3.919 1.00 0.00 20 GLU A CA 13
ATOM 10061 C C . GLU A 1 20 ? 0.691 4.427 3.469 1.00 0.00 20 GLU A C 13
ATOM 10062 O O . GLU A 1 20 ? 0.786 5.652 3.416 1.00 0.00 20 GLU A O 13
ATOM 10074 N N . MET A 1 21 ? -0.420 3.772 3.146 1.00 0.00 21 MET A N 13
ATOM 10075 C CA . MET A 1 21 ? -1.618 4.475 2.702 1.00 0.00 21 MET A CA 13
ATOM 10076 C C . MET A 1 21 ? -2.501 4.849 3.888 1.00 0.00 21 MET A C 13
ATOM 10077 O O . MET A 1 21 ? -2.962 3.981 4.629 1.00 0.00 21 MET A O 13
ATOM 10091 N N . ALA A 1 22 ? -2.733 6.146 4.062 1.00 0.00 22 ALA A N 13
ATOM 10092 C CA . ALA A 1 22 ? -3.562 6.633 5.157 1.00 0.00 22 ALA A CA 13
ATOM 10093 C C . ALA A 1 22 ? -4.389 7.840 4.725 1.00 0.00 22 ALA A C 13
ATOM 10094 O O . ALA A 1 22 ? -4.065 8.507 3.742 1.00 0.00 22 ALA A O 13
ATOM 10101 N N . TYR A 1 23 ? -5.458 8.114 5.464 1.00 0.00 23 TYR A N 13
ATOM 10102 C CA . TYR A 1 23 ? -6.333 9.238 5.155 1.00 0.00 23 TYR A CA 13
ATOM 10103 C C . TYR A 1 23 ? -6.097 10.394 6.122 1.00 0.00 23 TYR A C 13
ATOM 10104 O O . TYR A 1 23 ? -5.906 10.188 7.321 1.00 0.00 23 TYR A O 13
ATOM 10122 N N . THR A 1 24 ? -6.111 11.613 5.592 1.00 0.00 24 THR A N 13
ATOM 10123 C CA . THR A 1 24 ? -5.899 12.804 6.406 1.00 0.00 24 THR A CA 13
ATOM 10124 C C . THR A 1 24 ? -7.125 13.114 7.257 1.00 0.00 24 THR A C 13
ATOM 10125 O O . THR A 1 24 ? -8.232 12.676 6.948 1.00 0.00 24 THR A O 13
ATOM 10136 N N . GLU A 1 25 ? -6.918 13.873 8.329 1.00 0.00 25 GLU A N 13
ATOM 10137 C CA . GLU A 1 25 ? -8.009 14.241 9.224 1.00 0.00 25 GLU A CA 13
ATOM 10138 C C . GLU A 1 25 ? -9.286 14.523 8.438 1.00 0.00 25 GLU A C 13
ATOM 10139 O O . GLU A 1 25 ? -10.342 13.963 8.729 1.00 0.00 25 GLU A O 13
ATOM 10151 N N . ASN A 1 26 ? -9.180 15.396 7.442 1.00 0.00 26 ASN A N 13
ATOM 10152 C CA . ASN A 1 26 ? -10.327 15.754 6.614 1.00 0.00 26 ASN A CA 13
ATOM 10153 C C . ASN A 1 26 ? -11.002 14.507 6.051 1.00 0.00 26 ASN A C 13
ATOM 10154 O O . ASN A 1 26 ? -12.226 14.442 5.953 1.00 0.00 26 ASN A O 13
ATOM 10165 N N . GLY A 1 27 ? -10.193 13.518 5.683 1.00 0.00 27 GLY A N 13
ATOM 10166 C CA . GLY A 1 27 ? -10.730 12.286 5.135 1.00 0.00 27 GLY A CA 13
ATOM 10167 C C . GLY A 1 27 ? -10.261 12.030 3.716 1.00 0.00 27 GLY A C 13
ATOM 10168 O O . GLY A 1 27 ? -10.966 11.402 2.927 1.00 0.00 27 GLY A O 13
ATOM 10172 N N . GLU A 1 28 ? -9.068 12.518 3.391 1.00 0.00 28 GLU A N 13
ATOM 10173 C CA . GLU A 1 28 ? -8.508 12.340 2.057 1.00 0.00 28 GLU A 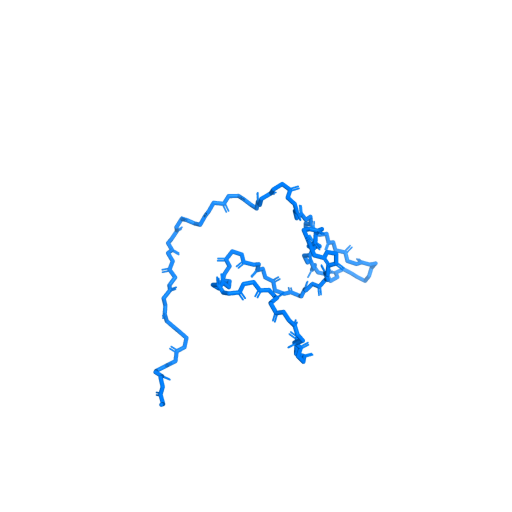CA 13
ATOM 10174 C C . GLU A 1 28 ? -7.468 11.224 2.048 1.00 0.00 28 GLU A C 13
ATOM 10175 O O . GLU A 1 28 ? -6.494 11.260 2.799 1.00 0.00 28 GLU A O 13
ATOM 10187 N N . VAL A 1 29 ? -7.683 10.230 1.191 1.00 0.00 29 VAL A N 13
ATOM 10188 C CA . VAL A 1 29 ? -6.766 9.102 1.082 1.00 0.00 29 VAL A CA 13
ATOM 10189 C C . VAL A 1 29 ? -5.469 9.513 0.394 1.00 0.00 29 VAL A C 13
ATOM 10190 O O . VAL A 1 29 ? -5.484 10.033 -0.722 1.00 0.00 29 VAL A O 13
ATOM 10203 N N . TYR A 1 30 ? -4.348 9.276 1.066 1.00 0.00 30 TYR A N 13
ATOM 10204 C CA . TYR A 1 30 ? -3.042 9.623 0.521 1.00 0.00 30 TYR A CA 13
ATOM 10205 C C . TYR A 1 30 ? -2.063 8.463 0.671 1.00 0.00 30 TYR A C 13
ATOM 10206 O O . TYR A 1 30 ? -2.342 7.485 1.366 1.00 0.00 30 TYR A O 13
ATOM 10224 N N . PHE A 1 31 ? -0.913 8.578 0.014 1.00 0.00 31 PHE A N 13
ATOM 10225 C CA . PHE A 1 31 ? 0.109 7.539 0.073 1.00 0.00 31 PHE A CA 13
ATOM 10226 C C . PHE A 1 31 ? 1.419 8.096 0.623 1.00 0.00 31 PHE A C 13
ATOM 10227 O O . PHE A 1 31 ? 1.957 9.073 0.102 1.00 0.00 31 PHE A O 13
ATOM 10244 N N . ILE A 1 32 ? 1.925 7.467 1.678 1.00 0.00 32 ILE A N 13
ATOM 10245 C CA . ILE A 1 32 ? 3.172 7.899 2.298 1.00 0.00 32 ILE A CA 13
ATOM 10246 C C . ILE A 1 32 ? 4.360 7.119 1.745 1.00 0.00 32 ILE A C 13
ATOM 10247 O O . ILE A 1 32 ? 4.415 5.894 1.849 1.00 0.00 32 ILE A O 13
ATOM 10263 N N . ASP A 1 33 ? 5.310 7.838 1.157 1.00 0.00 33 ASP A N 13
ATOM 10264 C CA . ASP A 1 33 ? 6.500 7.215 0.589 1.00 0.00 33 ASP A CA 13
ATOM 10265 C C . ASP A 1 33 ? 7.717 7.458 1.476 1.00 0.00 33 ASP A C 13
ATOM 10266 O O . ASP A 1 33 ? 8.313 8.535 1.447 1.00 0.00 33 ASP A O 13
ATOM 10275 N N . HIS A 1 34 ? 8.079 6.451 2.264 1.00 0.00 34 HIS A N 13
ATOM 10276 C CA . HIS A 1 34 ? 9.225 6.557 3.160 1.00 0.00 34 HIS A CA 13
ATOM 10277 C C . HIS A 1 34 ? 10.533 6.530 2.375 1.00 0.00 34 HIS A C 13
ATOM 10278 O O . HIS A 1 34 ? 11.409 7.370 2.581 1.00 0.00 34 HIS A O 13
ATOM 10292 N N . ASN A 1 35 ? 10.658 5.560 1.475 1.00 0.00 35 ASN A N 13
ATOM 10293 C CA . ASN A 1 35 ? 11.860 5.423 0.660 1.00 0.00 35 ASN A CA 13
ATOM 10294 C C . ASN A 1 35 ? 12.414 6.792 0.275 1.00 0.00 35 ASN A C 13
ATOM 10295 O O . ASN A 1 35 ? 13.623 6.962 0.115 1.00 0.00 35 ASN A O 13
ATOM 10306 N N . THR A 1 36 ? 11.521 7.765 0.126 1.00 0.00 36 THR A N 13
ATOM 10307 C CA . THR A 1 36 ? 11.919 9.118 -0.241 1.00 0.00 36 THR A CA 13
ATOM 10308 C C . THR A 1 36 ? 11.354 10.142 0.736 1.00 0.00 36 THR A C 13
ATOM 10309 O O . THR A 1 36 ? 11.704 11.321 0.688 1.00 0.00 36 THR A O 13
ATOM 10320 N N . LYS A 1 37 ? 10.477 9.685 1.624 1.00 0.00 37 LYS A N 13
ATOM 10321 C CA . LYS A 1 37 ? 9.864 10.560 2.615 1.00 0.00 37 LYS A CA 13
ATOM 10322 C C . LYS A 1 37 ? 8.999 11.622 1.943 1.00 0.00 37 LYS A C 13
ATOM 10323 O O . LYS A 1 37 ? 9.047 12.798 2.305 1.00 0.00 37 LYS A O 13
ATOM 10342 N N . THR A 1 38 ? 8.206 11.199 0.963 1.00 0.00 38 THR A N 13
ATOM 10343 C CA . THR A 1 38 ? 7.330 12.113 0.241 1.00 0.00 38 THR A CA 13
ATOM 10344 C C . THR A 1 38 ? 5.883 11.636 0.284 1.00 0.00 38 THR A C 13
ATOM 10345 O O . THR A 1 38 ? 5.613 10.453 0.492 1.00 0.00 38 THR A O 13
ATOM 10356 N N . THR A 1 39 ? 4.953 12.565 0.084 1.00 0.00 39 THR A N 13
ATOM 10357 C CA . THR A 1 39 ? 3.532 12.240 0.101 1.00 0.00 39 THR A CA 13
ATOM 10358 C C . THR A 1 39 ? 2.891 12.506 -1.257 1.00 0.00 39 THR A C 13
ATOM 10359 O O . THR A 1 39 ? 3.170 13.519 -1.897 1.00 0.00 39 THR A O 13
ATOM 10370 N N . SER A 1 40 ? 2.032 11.589 -1.690 1.00 0.00 40 SER A N 13
ATOM 10371 C CA . SER A 1 40 ? 1.353 11.724 -2.974 1.00 0.00 40 SER A CA 13
ATOM 10372 C C . SER A 1 40 ? -0.117 11.333 -2.855 1.00 0.00 40 SER A C 13
ATOM 10373 O O . SER A 1 40 ? -0.517 10.665 -1.902 1.00 0.00 40 SER A O 13
ATOM 10381 N N . TRP A 1 41 ? -0.914 11.755 -3.829 1.00 0.00 41 TRP A N 13
ATOM 10382 C CA . TRP A 1 41 ? -2.341 11.450 -3.835 1.00 0.00 41 TRP A CA 13
ATOM 10383 C C . TRP A 1 41 ? -2.623 10.181 -4.631 1.00 0.00 41 TRP A C 13
ATOM 10384 O O . TRP A 1 41 ? -3.567 9.447 -4.335 1.00 0.00 41 TRP A O 13
ATOM 10405 N N . LEU A 1 42 ? -1.799 9.927 -5.643 1.00 0.00 42 LEU A N 13
ATOM 10406 C CA . LEU A 1 42 ? -1.960 8.744 -6.482 1.00 0.00 42 LEU A CA 13
ATOM 10407 C C . LEU A 1 42 ? -1.272 7.535 -5.857 1.00 0.00 42 LEU A C 13
ATOM 10408 O O . LEU A 1 42 ? -0.534 7.664 -4.881 1.00 0.00 42 LEU A O 13
ATOM 10424 N N . ASP A 1 43 ? -1.517 6.361 -6.428 1.00 0.00 43 ASP A N 13
ATOM 10425 C CA . ASP A 1 43 ? -0.919 5.128 -5.930 1.00 0.00 43 ASP A CA 13
ATOM 10426 C C . ASP A 1 43 ? 0.367 4.805 -6.684 1.00 0.00 43 ASP A C 13
ATOM 10427 O O . ASP A 1 43 ? 0.485 5.036 -7.887 1.00 0.00 43 ASP A O 13
ATOM 10436 N N . PRO A 1 44 ? 1.356 4.258 -5.961 1.00 0.00 44 PRO A N 13
ATOM 10437 C CA . PRO A 1 44 ? 2.651 3.892 -6.541 1.00 0.00 44 PRO A CA 13
ATOM 10438 C C . PRO A 1 44 ? 2.547 2.698 -7.484 1.00 0.00 44 PRO A C 13
ATOM 10439 O O . PRO A 1 44 ? 3.138 2.695 -8.565 1.00 0.00 44 PRO A O 13
ATOM 10450 N N . ARG A 1 45 ? 1.793 1.685 -7.069 1.00 0.00 45 ARG A N 13
ATOM 10451 C CA . ARG A 1 45 ? 1.613 0.485 -7.877 1.00 0.00 45 ARG A CA 13
ATOM 10452 C C . ARG A 1 45 ? 1.250 0.847 -9.314 1.00 0.00 45 ARG A C 13
ATOM 10453 O O . ARG A 1 45 ? 1.552 0.102 -10.247 1.00 0.00 45 ARG A O 13
ATOM 10474 N N . CYS A 1 46 ? 0.600 1.993 -9.484 1.00 0.00 46 CYS A N 13
ATOM 10475 C CA . CYS A 1 46 ? 0.194 2.453 -10.807 1.00 0.00 46 CYS A CA 13
ATOM 10476 C C . CYS A 1 46 ? 1.406 2.873 -11.632 1.00 0.00 46 CYS A C 13
ATOM 10477 O O . CYS A 1 46 ? 1.433 2.695 -12.851 1.00 0.00 46 CYS A O 13
ATOM 10485 N N . LEU A 1 47 ? 2.407 3.432 -10.961 1.00 0.00 47 LEU A N 13
ATOM 10486 C CA . LEU A 1 47 ? 3.622 3.879 -11.632 1.00 0.00 47 LEU A CA 13
ATOM 10487 C C . LEU A 1 47 ? 4.577 2.713 -11.865 1.00 0.00 47 LEU A C 13
ATOM 10488 O O . LEU A 1 47 ? 4.383 1.622 -11.329 1.00 0.00 47 LEU A O 13
ATOM 10504 N N . ASN A 1 48 ? 5.611 2.951 -12.666 1.00 0.00 48 ASN A N 13
ATOM 10505 C CA . ASN A 1 48 ? 6.597 1.920 -12.968 1.00 0.00 48 ASN A CA 13
ATOM 10506 C C . ASN A 1 48 ? 7.837 2.081 -12.094 1.00 0.00 48 ASN A C 13
ATOM 10507 O O . ASN A 1 48 ? 8.262 3.199 -11.799 1.00 0.00 48 ASN A O 13
ATOM 10518 N N . LYS A 1 49 ? 8.415 0.958 -11.684 1.00 0.00 49 LYS A N 13
ATOM 10519 C CA . LYS A 1 49 ? 9.608 0.972 -10.845 1.00 0.00 49 LYS A CA 13
ATOM 10520 C C . LYS A 1 49 ? 10.852 0.638 -11.663 1.00 0.00 49 LYS A C 13
ATOM 10521 O O . LYS A 1 49 ? 11.966 1.006 -11.292 1.00 0.00 49 LYS A O 13
ATOM 10540 N N . GLN A 1 50 ? 10.653 -0.059 -12.777 1.00 0.00 50 GLN A N 13
ATOM 10541 C CA . GLN A 1 50 ? 11.759 -0.441 -13.647 1.00 0.00 50 GLN A CA 13
ATOM 10542 C C . GLN A 1 50 ? 11.264 -0.743 -15.057 1.00 0.00 50 GLN A C 13
ATOM 10543 O O . GLN A 1 50 ? 10.284 -1.466 -15.239 1.00 0.00 50 GLN A O 13
ATOM 10557 N N . GLN A 1 51 ? 11.946 -0.185 -16.051 1.00 0.00 51 GLN A N 13
ATOM 10558 C CA . GLN A 1 51 ? 11.574 -0.394 -17.445 1.00 0.00 51 GLN A CA 13
ATOM 10559 C C . GLN A 1 51 ? 12.810 -0.618 -18.311 1.00 0.00 51 GLN A C 13
ATOM 10560 O O . GLN A 1 51 ? 13.860 -0.019 -18.078 1.00 0.00 51 GLN A O 13
ATOM 10574 N N . SER A 1 52 ? 12.677 -1.484 -19.311 1.00 0.00 52 SER A N 13
ATOM 10575 C CA . SER A 1 52 ? 13.784 -1.789 -20.209 1.00 0.00 52 SER A CA 13
ATOM 10576 C C . SER A 1 52 ? 14.504 -0.515 -20.637 1.00 0.00 52 SER A C 13
ATOM 10577 O O . SER A 1 52 ? 14.002 0.248 -21.462 1.00 0.00 52 SER A O 13
ATOM 10585 N N . GLY A 1 53 ? 15.685 -0.290 -20.070 1.00 0.00 53 GLY A N 13
ATOM 10586 C CA . GLY A 1 53 ? 16.456 0.893 -20.405 1.00 0.00 53 GLY A CA 13
ATOM 10587 C C . GLY A 1 53 ? 17.736 0.998 -19.600 1.00 0.00 53 GLY A C 13
ATOM 10588 O O . GLY A 1 53 ? 18.239 0.011 -19.061 1.00 0.00 53 GLY A O 13
ATOM 10592 N N . PRO A 1 54 ? 18.286 2.218 -19.511 1.00 0.00 54 PRO A N 13
ATOM 10593 C CA . PRO A 1 54 ? 19.523 2.477 -18.768 1.00 0.00 54 PRO A CA 13
ATOM 10594 C C . PRO A 1 54 ? 19.333 2.346 -17.261 1.00 0.00 54 PRO A C 13
ATOM 10595 O O . PRO A 1 54 ? 18.931 3.297 -16.592 1.00 0.00 54 PRO A O 13
ATOM 10606 N N . SER A 1 55 ? 19.626 1.161 -16.733 1.00 0.00 55 SER A N 13
ATOM 10607 C CA . SER A 1 55 ? 19.483 0.905 -15.305 1.00 0.00 55 SER A CA 13
ATOM 10608 C C . SER A 1 55 ? 20.840 0.949 -14.608 1.00 0.00 55 SER A C 13
ATOM 10609 O O . SER A 1 55 ? 21.740 0.173 -14.928 1.00 0.00 55 SER A O 13
ATOM 10617 N N . SER A 1 56 ? 20.977 1.862 -13.652 1.00 0.00 56 SER A N 13
ATOM 10618 C CA . SER A 1 56 ? 22.224 2.011 -12.911 1.00 0.00 56 SER A CA 13
ATOM 10619 C C . SER A 1 56 ? 22.398 0.877 -11.906 1.00 0.00 56 SER A C 13
ATOM 10620 O O . SER A 1 56 ? 23.435 0.216 -11.871 1.00 0.00 56 SER A O 13
ATOM 10628 N N . GLY A 1 57 ? 21.373 0.656 -11.088 1.00 0.00 57 GLY A N 13
ATOM 10629 C CA . GLY A 1 57 ? 21.431 -0.398 -10.093 1.00 0.00 57 GLY A CA 13
ATOM 10630 C C . GLY A 1 57 ? 22.575 -0.212 -9.117 1.00 0.00 57 GLY A C 13
ATOM 10631 O O . GLY A 1 57 ? 23.551 -0.961 -9.144 1.00 0.00 57 GLY A O 13
ATOM 10635 N N . GLY A 1 1 ? 6.605 -8.459 -26.457 1.00 0.00 1 GLY A N 14
ATOM 10636 C CA . GLY A 1 1 ? 5.940 -7.694 -27.497 1.00 0.00 1 GLY A CA 14
ATOM 10637 C C . GLY A 1 1 ? 4.983 -6.662 -26.934 1.00 0.00 1 GLY A C 14
ATOM 10638 O O . GLY A 1 1 ? 3.774 -6.744 -27.150 1.00 0.00 1 GLY A O 14
ATOM 10642 N N . SER A 1 2 ? 5.525 -5.688 -26.210 1.00 0.00 2 SER A N 14
ATOM 10643 C CA . SER A 1 2 ? 4.710 -4.637 -25.611 1.00 0.00 2 SER A CA 14
ATOM 10644 C C . SER A 1 2 ? 4.053 -3.778 -26.687 1.00 0.00 2 SER A C 14
ATOM 10645 O O . SER A 1 2 ? 4.728 -3.242 -27.566 1.00 0.00 2 SER A O 14
ATOM 10653 N N . SER A 1 3 ? 2.732 -3.651 -26.610 1.00 0.00 3 SER A N 14
ATOM 10654 C CA . SER A 1 3 ? 1.982 -2.861 -27.579 1.00 0.00 3 SER A CA 14
ATOM 10655 C C . SER A 1 3 ? 0.534 -2.685 -27.132 1.00 0.00 3 SER A C 14
ATOM 10656 O O . SER A 1 3 ? 0.000 -3.502 -26.384 1.00 0.00 3 SER A O 14
ATOM 10664 N N . GLY A 1 4 ? -0.096 -1.610 -27.597 1.00 0.00 4 GLY A N 14
ATOM 10665 C CA . GLY A 1 4 ? -1.476 -1.345 -27.235 1.00 0.00 4 GLY A CA 14
ATOM 10666 C C . GLY A 1 4 ? -1.595 -0.423 -26.038 1.00 0.00 4 GLY A C 14
ATOM 10667 O O . GLY A 1 4 ? -0.687 0.359 -25.755 1.00 0.00 4 GLY A O 14
ATOM 10671 N N . SER A 1 5 ? -2.718 -0.513 -25.333 1.00 0.00 5 SER A N 14
ATOM 10672 C CA . SER A 1 5 ? -2.954 0.324 -24.162 1.00 0.00 5 SER A CA 14
ATOM 10673 C C . SER A 1 5 ? -3.185 -0.531 -22.920 1.00 0.00 5 SER A C 14
ATOM 10674 O O . SER A 1 5 ? -4.237 -1.151 -22.766 1.00 0.00 5 SER A O 14
ATOM 10682 N N . SER A 1 6 ? -2.191 -0.561 -22.037 1.00 0.00 6 SER A N 14
ATOM 10683 C CA . SER A 1 6 ? -2.282 -1.343 -20.810 1.00 0.00 6 SER A CA 14
ATOM 10684 C C . SER A 1 6 ? -3.093 -0.601 -19.751 1.00 0.00 6 SER A C 14
ATOM 10685 O O . SER A 1 6 ? -2.663 0.430 -19.234 1.00 0.00 6 SER A O 14
ATOM 10693 N N . GLY A 1 7 ? -4.269 -1.133 -19.435 1.00 0.00 7 GLY A N 14
ATOM 10694 C CA . GLY A 1 7 ? -5.122 -0.508 -18.440 1.00 0.00 7 GLY A CA 14
ATOM 10695 C C . GLY A 1 7 ? -5.205 -1.315 -17.159 1.00 0.00 7 GLY A C 14
ATOM 10696 O O . GLY A 1 7 ? -4.197 -1.827 -16.674 1.00 0.00 7 GLY A O 14
ATOM 10700 N N . ALA A 1 8 ? -6.410 -1.428 -16.610 1.00 0.00 8 ALA A N 14
ATOM 10701 C CA . ALA A 1 8 ? -6.622 -2.178 -15.378 1.00 0.00 8 ALA A CA 14
ATOM 10702 C C . ALA A 1 8 ? -7.323 -3.503 -15.656 1.00 0.00 8 ALA A C 14
ATOM 10703 O O . ALA A 1 8 ? -8.546 -3.600 -15.557 1.00 0.00 8 ALA A O 14
ATOM 10710 N N . GLU A 1 9 ? -6.542 -4.520 -16.005 1.00 0.00 9 GLU A N 14
ATOM 10711 C CA . GLU A 1 9 ? -7.090 -5.839 -16.299 1.00 0.00 9 GLU A CA 14
ATOM 10712 C C . GLU A 1 9 ? -6.551 -6.882 -15.325 1.00 0.00 9 GLU A C 14
ATOM 10713 O O . GLU A 1 9 ? -6.695 -8.084 -15.543 1.00 0.00 9 GLU A O 14
ATOM 10725 N N . ASP A 1 10 ? -5.928 -6.411 -14.249 1.00 0.00 10 ASP A N 14
ATOM 10726 C CA . ASP A 1 10 ? -5.367 -7.302 -13.240 1.00 0.00 10 ASP A CA 14
ATOM 10727 C C . ASP A 1 10 ? -5.052 -6.540 -11.957 1.00 0.00 10 ASP A C 14
ATOM 10728 O O . ASP A 1 10 ? -4.254 -5.603 -11.960 1.00 0.00 10 ASP A O 14
ATOM 10737 N N . ASN A 1 11 ? -5.684 -6.948 -10.862 1.00 0.00 11 ASN A N 14
ATOM 10738 C CA . ASN A 1 11 ? -5.472 -6.302 -9.571 1.00 0.00 11 ASN A CA 14
ATOM 10739 C C . ASN A 1 11 ? -4.001 -6.357 -9.171 1.00 0.00 11 ASN A C 14
ATOM 10740 O O . ASN A 1 11 ? -3.448 -7.434 -8.943 1.00 0.00 11 ASN A O 14
ATOM 10751 N N . LEU A 1 12 ? -3.373 -5.189 -9.085 1.00 0.00 12 LEU A N 14
ATOM 10752 C CA . LEU A 1 12 ? -1.965 -5.104 -8.711 1.00 0.00 12 LEU A CA 14
ATOM 10753 C C . LEU A 1 12 ? -1.720 -5.766 -7.359 1.00 0.00 12 LEU A C 14
ATOM 10754 O O . LEU A 1 12 ? -2.658 -6.185 -6.682 1.00 0.00 12 LEU A O 14
ATOM 10770 N N . GLY A 1 13 ? -0.451 -5.857 -6.972 1.00 0.00 13 GLY A N 14
ATOM 10771 C CA . GLY A 1 13 ? -0.105 -6.467 -5.701 1.00 0.00 13 GLY A CA 14
ATOM 10772 C C . GLY A 1 13 ? -0.234 -5.502 -4.540 1.00 0.00 13 GLY A C 14
ATOM 10773 O O . GLY A 1 13 ? -0.470 -4.307 -4.721 1.00 0.00 13 GLY A O 14
ATOM 10777 N N . PRO A 1 14 ? -0.078 -6.022 -3.313 1.00 0.00 14 PRO A N 14
ATOM 10778 C CA . PRO A 1 14 ? -0.175 -5.215 -2.093 1.00 0.00 14 PRO A CA 14
ATOM 10779 C C . PRO A 1 14 ? 0.997 -4.252 -1.941 1.00 0.00 14 PRO A C 14
ATOM 10780 O O . PRO A 1 14 ? 2.150 -4.617 -2.177 1.00 0.00 14 PRO A O 14
ATOM 10791 N N . LEU A 1 15 ? 0.697 -3.020 -1.544 1.00 0.00 15 LEU A N 14
ATOM 10792 C CA . LEU A 1 15 ? 1.727 -2.003 -1.359 1.00 0.00 15 LEU A CA 14
ATOM 10793 C C . LEU A 1 15 ? 2.983 -2.607 -0.739 1.00 0.00 15 LEU A C 14
ATOM 10794 O O . LEU A 1 15 ? 2.936 -3.626 -0.049 1.00 0.00 15 LEU A O 14
ATOM 10810 N N . PRO A 1 16 ? 4.134 -1.964 -0.988 1.00 0.00 16 PRO A N 14
ATOM 10811 C CA . PRO A 1 16 ? 5.424 -2.419 -0.461 1.00 0.00 16 PRO A CA 14
ATOM 10812 C C . PRO A 1 16 ? 5.532 -2.231 1.048 1.00 0.00 16 PRO A C 14
ATOM 10813 O O . PRO A 1 16 ? 4.532 -2.003 1.727 1.00 0.00 16 PRO A O 14
ATOM 10824 N N . GLU A 1 17 ? 6.753 -2.329 1.566 1.00 0.00 17 GLU A N 14
ATOM 10825 C CA . GLU A 1 17 ? 6.990 -2.170 2.996 1.00 0.00 17 GLU A CA 14
ATOM 10826 C C . GLU A 1 17 ? 7.485 -0.762 3.313 1.00 0.00 17 GLU A C 14
ATOM 10827 O O . GLU A 1 17 ? 7.452 -0.325 4.462 1.00 0.00 17 GLU A O 14
ATOM 10839 N N . ASN A 1 18 ? 7.943 -0.057 2.284 1.00 0.00 18 ASN A N 14
ATOM 10840 C CA . ASN A 1 18 ? 8.446 1.302 2.451 1.00 0.00 18 ASN A CA 14
ATOM 10841 C C . ASN A 1 18 ? 7.364 2.327 2.123 1.00 0.00 18 ASN A C 14
ATOM 10842 O O . ASN A 1 18 ? 7.662 3.480 1.812 1.00 0.00 18 ASN A O 14
ATOM 10853 N N . TRP A 1 19 ? 6.109 1.898 2.196 1.00 0.00 19 TRP A N 14
ATOM 10854 C CA . TRP A 1 19 ? 4.983 2.778 1.907 1.00 0.00 19 TRP A CA 14
ATOM 10855 C C . TRP A 1 19 ? 3.873 2.597 2.936 1.00 0.00 19 TRP A C 14
ATOM 10856 O O . TRP A 1 19 ? 3.775 1.552 3.579 1.00 0.00 19 TRP A O 14
ATOM 10877 N N . GLU A 1 20 ? 3.039 3.621 3.088 1.00 0.00 20 GLU A N 14
ATOM 10878 C CA . GLU A 1 20 ? 1.936 3.573 4.040 1.00 0.00 20 GLU A CA 14
ATOM 10879 C C . GLU A 1 20 ? 0.767 4.430 3.563 1.00 0.00 20 GLU A C 14
ATOM 10880 O O . GLU A 1 20 ? 0.878 5.651 3.465 1.00 0.00 20 GLU A O 14
ATOM 10892 N N . MET A 1 21 ? -0.353 3.779 3.266 1.00 0.00 21 MET A N 14
ATOM 10893 C CA . MET A 1 21 ? -1.544 4.480 2.799 1.00 0.00 21 MET A CA 14
ATOM 10894 C C . MET A 1 21 ? -2.428 4.891 3.973 1.00 0.00 21 MET A C 14
ATOM 10895 O O . MET A 1 21 ? -2.931 4.043 4.709 1.00 0.00 21 MET A O 14
ATOM 10909 N N . ALA A 1 22 ? -2.612 6.196 4.141 1.00 0.00 22 ALA A N 14
ATOM 10910 C CA . ALA A 1 22 ? -3.437 6.718 5.223 1.00 0.00 22 ALA A CA 14
ATOM 10911 C C . ALA A 1 22 ? -4.287 7.892 4.749 1.00 0.00 22 ALA A C 14
ATOM 10912 O O . ALA A 1 22 ? -3.977 8.528 3.741 1.00 0.00 22 ALA A O 14
ATOM 10919 N N . TYR A 1 23 ? -5.359 8.174 5.481 1.00 0.00 23 TYR A N 14
ATOM 10920 C CA . TYR A 1 23 ? -6.256 9.269 5.133 1.00 0.00 23 TYR A CA 14
ATOM 10921 C C . TYR A 1 23 ? -6.033 10.468 6.050 1.00 0.00 23 TYR A C 14
ATOM 10922 O O . TYR A 1 23 ? -5.719 10.312 7.231 1.00 0.00 23 TYR A O 14
ATOM 10940 N N . THR A 1 24 ? -6.197 11.666 5.498 1.00 0.00 24 THR A N 14
ATOM 10941 C CA . THR A 1 24 ? -6.014 12.892 6.264 1.00 0.00 24 THR A CA 14
ATOM 10942 C C . THR A 1 24 ? -7.176 13.120 7.224 1.00 0.00 24 THR A C 14
ATOM 10943 O O . THR A 1 24 ? -8.185 12.416 7.169 1.00 0.00 24 THR A O 14
ATOM 10954 N N . GLU A 1 25 ? -7.028 14.106 8.103 1.00 0.00 25 GLU A N 14
ATOM 10955 C CA . GLU A 1 25 ? -8.067 14.425 9.075 1.00 0.00 25 GLU A CA 14
ATOM 10956 C C . GLU A 1 25 ? -9.432 14.521 8.401 1.00 0.00 25 GLU A C 14
ATOM 10957 O O . GLU A 1 25 ? -10.406 13.927 8.860 1.00 0.00 25 GLU A O 14
ATOM 10969 N N . ASN A 1 26 ? -9.494 15.276 7.308 1.00 0.00 26 ASN A N 14
ATOM 10970 C CA . ASN A 1 26 ? -10.740 15.452 6.570 1.00 0.00 26 ASN A CA 14
ATOM 10971 C C . ASN A 1 26 ? -11.235 14.120 6.014 1.00 0.00 26 ASN A C 14
ATOM 10972 O O . ASN A 1 26 ? -12.434 13.844 6.010 1.00 0.00 26 ASN A O 14
ATOM 10983 N N . GLY A 1 27 ? -10.302 13.297 5.545 1.00 0.00 27 GLY A N 14
ATOM 10984 C CA . GLY A 1 27 ? -10.663 12.004 4.993 1.00 0.00 27 GLY A CA 14
ATOM 10985 C C . GLY A 1 27 ? -10.053 11.767 3.626 1.00 0.00 27 GLY A C 14
ATOM 10986 O O . GLY A 1 27 ? -10.509 10.903 2.877 1.00 0.00 27 GLY A O 14
ATOM 10990 N N . GLU A 1 28 ? -9.020 12.537 3.299 1.00 0.00 28 GLU A N 14
ATOM 10991 C CA . GLU A 1 28 ? -8.348 12.406 2.011 1.00 0.00 28 GLU A CA 14
ATOM 10992 C C . GLU A 1 28 ? -7.331 11.270 2.040 1.00 0.00 28 GLU A C 14
ATOM 10993 O O . GLU A 1 28 ? -6.367 11.304 2.805 1.00 0.00 28 GLU A O 14
ATOM 11005 N N . VAL A 1 29 ? -7.553 10.262 1.202 1.00 0.00 29 VAL A N 14
ATOM 11006 C CA . VAL A 1 29 ? -6.656 9.115 1.130 1.00 0.00 29 VAL A CA 14
ATOM 11007 C C . VAL A 1 29 ? -5.371 9.467 0.390 1.00 0.00 29 VAL A C 14
ATOM 11008 O O . VAL A 1 29 ? -5.402 9.854 -0.779 1.00 0.00 29 VAL A O 14
ATOM 11021 N N . TYR A 1 30 ? -4.243 9.330 1.077 1.00 0.00 30 TYR A N 14
ATOM 11022 C CA . TYR A 1 30 ? -2.946 9.635 0.485 1.00 0.00 30 TYR A CA 14
ATOM 11023 C C . TYR A 1 30 ? -1.973 8.476 0.677 1.00 0.00 30 TYR A C 14
ATOM 11024 O O . TYR A 1 30 ? -2.227 7.559 1.458 1.00 0.00 30 TYR A O 14
ATOM 11042 N N . PHE A 1 31 ? -0.856 8.524 -0.042 1.00 0.00 31 PHE A N 14
ATOM 11043 C CA . PHE A 1 31 ? 0.157 7.479 0.047 1.00 0.00 31 PHE A CA 14
ATOM 11044 C C . PHE A 1 31 ? 1.471 8.039 0.583 1.00 0.00 31 PHE A C 14
ATOM 11045 O O . PHE A 1 31 ? 2.029 8.984 0.024 1.00 0.00 31 PHE A O 14
ATOM 11062 N N . ILE A 1 32 ? 1.959 7.450 1.670 1.00 0.00 32 ILE A N 14
ATOM 11063 C CA . ILE A 1 32 ? 3.207 7.890 2.281 1.00 0.00 32 ILE A CA 14
ATOM 11064 C C . ILE A 1 32 ? 4.391 7.090 1.748 1.00 0.00 32 ILE A C 14
ATOM 11065 O O . ILE A 1 32 ? 4.443 5.868 1.889 1.00 0.00 32 ILE A O 14
ATOM 11081 N N . ASP A 1 33 ? 5.342 7.789 1.137 1.00 0.00 33 ASP A N 14
ATOM 11082 C CA . ASP A 1 33 ? 6.529 7.145 0.585 1.00 0.00 33 ASP A CA 14
ATOM 11083 C C . ASP A 1 33 ? 7.748 7.411 1.462 1.00 0.00 33 ASP A C 14
ATOM 11084 O O . ASP A 1 33 ? 8.349 8.484 1.400 1.00 0.00 33 ASP A O 14
ATOM 11093 N N . HIS A 1 34 ? 8.109 6.426 2.279 1.00 0.00 34 HIS A N 14
ATOM 11094 C CA . HIS A 1 34 ? 9.258 6.554 3.169 1.00 0.00 34 HIS A CA 14
ATOM 11095 C C . HIS A 1 34 ? 10.564 6.492 2.383 1.00 0.00 34 HIS A C 14
ATOM 11096 O O . HIS A 1 34 ? 11.457 7.316 2.579 1.00 0.00 34 HIS A O 14
ATOM 11110 N N . ASN A 1 35 ? 10.668 5.510 1.494 1.00 0.00 35 ASN A N 14
ATOM 11111 C CA . ASN A 1 35 ? 11.866 5.340 0.679 1.00 0.00 35 ASN A CA 14
ATOM 11112 C C . ASN A 1 35 ? 12.426 6.692 0.247 1.00 0.00 35 ASN A C 14
ATOM 11113 O O . ASN A 1 35 ? 13.633 6.845 0.057 1.00 0.00 35 ASN A O 14
ATOM 11124 N N . THR A 1 36 ? 11.540 7.672 0.093 1.00 0.00 36 THR A N 14
ATOM 11125 C CA . THR A 1 36 ? 11.945 9.010 -0.317 1.00 0.00 36 THR A CA 14
ATOM 11126 C C . THR A 1 36 ? 11.361 10.070 0.610 1.00 0.00 36 THR A C 14
ATOM 11127 O O . THR A 1 36 ? 11.643 11.260 0.467 1.00 0.00 36 THR A O 14
ATOM 11138 N N . LYS A 1 37 ? 10.545 9.631 1.563 1.00 0.00 37 LYS A N 14
ATOM 11139 C CA . LYS A 1 37 ? 9.922 10.541 2.517 1.00 0.00 37 LYS A CA 14
ATOM 11140 C C . LYS A 1 37 ? 9.068 11.580 1.798 1.00 0.00 37 LYS A C 14
ATOM 11141 O O . LYS A 1 37 ? 9.135 12.772 2.102 1.00 0.00 37 LYS A O 14
ATOM 11160 N N . THR A 1 38 ? 8.263 11.122 0.844 1.00 0.00 38 THR A N 14
ATOM 11161 C CA . THR A 1 38 ? 7.396 12.012 0.083 1.00 0.00 38 THR A CA 14
ATOM 11162 C C . THR A 1 38 ? 5.940 11.567 0.167 1.00 0.00 38 THR A C 14
ATOM 11163 O O . THR A 1 38 ? 5.651 10.399 0.432 1.00 0.00 38 THR A O 14
ATOM 11174 N N . THR A 1 39 ? 5.025 12.504 -0.059 1.00 0.00 39 THR A N 14
ATOM 11175 C CA . THR A 1 39 ? 3.599 12.208 -0.008 1.00 0.00 39 THR A CA 14
ATOM 11176 C C . THR A 1 39 ? 2.938 12.452 -1.359 1.00 0.00 39 THR A C 14
ATOM 11177 O O . THR A 1 39 ? 3.181 13.471 -2.005 1.00 0.00 39 THR A O 14
ATOM 11188 N N . SER A 1 40 ? 2.100 11.511 -1.782 1.00 0.00 40 SER A N 14
ATOM 11189 C CA . SER A 1 40 ? 1.406 11.622 -3.059 1.00 0.00 40 SER A CA 14
ATOM 11190 C C . SER A 1 40 ? -0.093 11.396 -2.885 1.00 0.00 40 SER A C 14
ATOM 11191 O O . SER A 1 40 ? -0.530 10.785 -1.909 1.00 0.00 40 SER A O 14
ATOM 11199 N N . TRP A 1 41 ? -0.875 11.893 -3.836 1.00 0.00 41 TRP A N 14
ATOM 11200 C CA . TRP A 1 41 ? -2.325 11.745 -3.789 1.00 0.00 41 TRP A CA 14
ATOM 11201 C C . TRP A 1 41 ? -2.765 10.462 -4.485 1.00 0.00 41 TRP A C 14
ATOM 11202 O O . TRP A 1 41 ? -3.779 9.864 -4.124 1.00 0.00 41 TRP A O 14
ATOM 11223 N N . LEU A 1 42 ? -1.997 10.044 -5.485 1.00 0.00 42 LEU A N 14
ATOM 11224 C CA . LEU A 1 42 ? -2.308 8.830 -6.232 1.00 0.00 42 LEU A CA 14
ATOM 11225 C C . LEU A 1 42 ? -1.503 7.646 -5.706 1.00 0.00 42 LEU A C 14
ATOM 11226 O O . LEU A 1 42 ? -0.611 7.809 -4.874 1.00 0.00 42 LEU A O 14
ATOM 11242 N N . ASP A 1 43 ? -1.823 6.455 -6.199 1.00 0.00 43 ASP A N 14
ATOM 11243 C CA . ASP A 1 43 ? -1.129 5.242 -5.782 1.00 0.00 43 ASP A CA 14
ATOM 11244 C C . ASP A 1 43 ? 0.125 5.018 -6.621 1.00 0.00 43 ASP A C 14
ATOM 11245 O O . ASP A 1 43 ? 0.158 5.301 -7.819 1.00 0.00 43 ASP A O 14
ATOM 11254 N N . PRO A 1 44 ? 1.182 4.498 -5.980 1.00 0.00 44 PRO A N 14
ATOM 11255 C CA . PRO A 1 44 ? 2.457 4.224 -6.649 1.00 0.00 44 PRO A CA 14
ATOM 11256 C C . PRO A 1 44 ? 2.359 3.063 -7.633 1.00 0.00 44 PRO A C 14
ATOM 11257 O O . PRO A 1 44 ? 2.840 3.152 -8.762 1.00 0.00 44 PRO A O 14
ATOM 11268 N N . ARG A 1 45 ? 1.733 1.975 -7.196 1.00 0.00 45 ARG A N 14
ATOM 11269 C CA . ARG A 1 45 ? 1.573 0.796 -8.039 1.00 0.00 45 ARG A CA 14
ATOM 11270 C C . ARG A 1 45 ? 1.151 1.191 -9.451 1.00 0.00 45 ARG A C 14
ATOM 11271 O O . ARG A 1 45 ? 1.485 0.511 -10.422 1.00 0.00 45 ARG A O 14
ATOM 11292 N N . CYS A 1 46 ? 0.417 2.293 -9.558 1.00 0.00 46 CYS A N 14
ATOM 11293 C CA . CYS A 1 46 ? -0.051 2.778 -10.852 1.00 0.00 46 CYS A CA 14
ATOM 11294 C C . CYS A 1 46 ? 1.117 2.982 -11.811 1.00 0.00 46 CYS A C 14
ATOM 11295 O O . CYS A 1 46 ? 1.026 2.656 -12.995 1.00 0.00 46 CYS A O 14
ATOM 11303 N N . LEU A 1 47 ? 2.213 3.524 -11.293 1.00 0.00 47 LEU A N 14
ATOM 11304 C CA . LEU A 1 47 ? 3.400 3.773 -12.104 1.00 0.00 47 LEU A CA 14
ATOM 11305 C C . LEU A 1 47 ? 3.709 2.578 -13.000 1.00 0.00 47 LEU A C 14
ATOM 11306 O O . LEU A 1 47 ? 3.409 1.437 -12.654 1.00 0.00 47 LEU A O 14
ATOM 11322 N N . ASN A 1 48 ? 4.311 2.850 -14.153 1.00 0.00 48 ASN A N 14
ATOM 11323 C CA . ASN A 1 48 ? 4.662 1.797 -15.099 1.00 0.00 48 ASN A CA 14
ATOM 11324 C C . ASN A 1 48 ? 5.995 1.155 -14.728 1.00 0.00 48 ASN A C 14
ATOM 11325 O O . ASN A 1 48 ? 6.846 0.924 -15.587 1.00 0.00 48 ASN A O 14
ATOM 11336 N N . LYS A 1 49 ? 6.170 0.868 -13.442 1.00 0.00 49 LYS A N 14
ATOM 11337 C CA . LYS A 1 49 ? 7.398 0.250 -12.956 1.00 0.00 49 LYS A CA 14
ATOM 11338 C C . LYS A 1 49 ? 7.099 -1.054 -12.224 1.00 0.00 49 LYS A C 14
ATOM 11339 O O . LYS A 1 49 ? 5.940 -1.378 -11.965 1.00 0.00 49 LYS A O 14
ATOM 11358 N N . GLN A 1 50 ? 8.150 -1.797 -11.894 1.00 0.00 50 GLN A N 14
ATOM 11359 C CA . GLN A 1 50 ? 7.998 -3.066 -11.192 1.00 0.00 50 GLN A CA 14
ATOM 11360 C C . GLN A 1 50 ? 8.532 -2.966 -9.767 1.00 0.00 50 GLN A C 14
ATOM 11361 O O . GLN A 1 50 ? 7.884 -3.410 -8.819 1.00 0.00 50 GLN A O 14
ATOM 11375 N N . GLN A 1 51 ? 9.717 -2.382 -9.623 1.00 0.00 51 GLN A N 14
ATOM 11376 C CA . GLN A 1 51 ? 10.337 -2.225 -8.313 1.00 0.00 51 GLN A CA 14
ATOM 11377 C C . GLN A 1 51 ? 11.533 -1.281 -8.386 1.00 0.00 51 GLN A C 14
ATOM 11378 O O . GLN A 1 51 ? 12.389 -1.415 -9.260 1.00 0.00 51 GLN A O 14
ATOM 11392 N N . SER A 1 52 ? 11.584 -0.327 -7.462 1.00 0.00 52 SER A N 14
ATOM 11393 C CA . SER A 1 52 ? 12.672 0.643 -7.425 1.00 0.00 52 SER A CA 14
ATOM 11394 C C . SER A 1 52 ? 14.001 -0.018 -7.779 1.00 0.00 52 SER A C 14
ATOM 11395 O O . SER A 1 52 ? 14.693 0.410 -8.702 1.00 0.00 52 SER A O 14
ATOM 11403 N N . GLY A 1 53 ? 14.351 -1.065 -7.038 1.00 0.00 53 GLY A N 14
ATOM 11404 C CA . GLY A 1 53 ? 15.595 -1.769 -7.289 1.00 0.00 53 GLY A CA 14
ATOM 11405 C C . GLY A 1 53 ? 16.780 -1.112 -6.610 1.00 0.00 53 GLY A C 14
ATOM 11406 O O . GLY A 1 53 ? 16.632 -0.366 -5.641 1.00 0.00 53 GLY A O 14
ATOM 11410 N N . PRO A 1 54 ? 17.989 -1.389 -7.121 1.00 0.00 54 PRO A N 14
ATOM 11411 C CA . PRO A 1 54 ? 19.228 -0.831 -6.571 1.00 0.00 54 PRO A CA 14
ATOM 11412 C C . PRO A 1 54 ? 19.353 0.667 -6.831 1.00 0.00 54 PRO A C 14
ATOM 11413 O O . PRO A 1 54 ? 20.358 1.285 -6.480 1.00 0.00 54 PRO A O 14
ATOM 11424 N N . SER A 1 55 ? 18.327 1.244 -7.448 1.00 0.00 55 SER A N 14
ATOM 11425 C CA . SER A 1 55 ? 18.324 2.669 -7.757 1.00 0.00 55 SER A CA 14
ATOM 11426 C C . SER A 1 55 ? 19.044 3.462 -6.671 1.00 0.00 55 SER A C 14
ATOM 11427 O O . SER A 1 55 ? 18.798 3.270 -5.480 1.00 0.00 55 SER A O 14
ATOM 11435 N N . SER A 1 56 ? 19.935 4.355 -7.091 1.00 0.00 56 SER A N 14
ATOM 11436 C CA . SER A 1 56 ? 20.694 5.176 -6.155 1.00 0.00 56 SER A CA 14
ATOM 11437 C C . SER A 1 56 ? 20.404 6.658 -6.372 1.00 0.00 56 SER A C 14
ATOM 11438 O O . SER A 1 56 ? 20.332 7.128 -7.507 1.00 0.00 56 SER A O 14
ATOM 11446 N N . GLY A 1 57 ? 20.238 7.389 -5.275 1.00 0.00 57 GLY A N 14
ATOM 11447 C CA . GLY A 1 57 ? 19.957 8.810 -5.366 1.00 0.00 57 GLY A CA 14
ATOM 11448 C C . GLY A 1 57 ? 20.996 9.653 -4.653 1.00 0.00 57 GLY A C 14
ATOM 11449 O O . GLY A 1 57 ? 21.007 10.877 -4.783 1.00 0.00 57 GLY A O 14
ATOM 11453 N N . GLY A 1 1 ? -15.789 -1.502 -2.573 1.00 0.00 1 GLY A N 15
ATOM 11454 C CA . GLY A 1 1 ? -14.711 -1.577 -3.541 1.00 0.00 1 GLY A CA 15
ATOM 11455 C C . GLY A 1 1 ? -15.121 -2.296 -4.811 1.00 0.00 1 GLY A C 15
ATOM 11456 O O . GLY A 1 1 ? -15.505 -3.465 -4.774 1.00 0.00 1 GLY A O 15
ATOM 11460 N N . SER A 1 2 ? -15.040 -1.596 -5.938 1.00 0.00 2 SER A N 15
ATOM 11461 C CA . SER A 1 2 ? -15.411 -2.173 -7.225 1.00 0.00 2 SER A CA 15
ATOM 11462 C C . SER A 1 2 ? -14.172 -2.489 -8.056 1.00 0.00 2 SER A C 15
ATOM 11463 O O . SER A 1 2 ? -13.682 -1.644 -8.805 1.00 0.00 2 SER A O 15
ATOM 11471 N N . SER A 1 3 ? -13.670 -3.712 -7.918 1.00 0.00 3 SER A N 15
ATOM 11472 C CA . SER A 1 3 ? -12.485 -4.139 -8.653 1.00 0.00 3 SER A CA 15
ATOM 11473 C C . SER A 1 3 ? -12.588 -5.611 -9.040 1.00 0.00 3 SER A C 15
ATOM 11474 O O . SER A 1 3 ? -13.427 -6.345 -8.519 1.00 0.00 3 SER A O 15
ATOM 11482 N N . GLY A 1 4 ? -11.728 -6.036 -9.961 1.00 0.00 4 GLY A N 15
ATOM 11483 C CA . GLY A 1 4 ? -11.738 -7.418 -10.405 1.00 0.00 4 GLY A CA 15
ATOM 11484 C C . GLY A 1 4 ? -11.089 -7.596 -11.763 1.00 0.00 4 GLY A C 15
ATOM 11485 O O . GLY A 1 4 ? -11.621 -7.144 -12.777 1.00 0.00 4 GLY A O 15
ATOM 11489 N N . SER A 1 5 ? -9.935 -8.255 -11.783 1.00 0.00 5 SER A N 15
ATOM 11490 C CA . SER A 1 5 ? -9.209 -8.486 -13.026 1.00 0.00 5 SER A CA 15
ATOM 11491 C C . SER A 1 5 ? -9.631 -9.806 -13.664 1.00 0.00 5 SER A C 15
ATOM 11492 O O . SER A 1 5 ? -9.097 -10.866 -13.336 1.00 0.00 5 SER A O 15
ATOM 11500 N N . SER A 1 6 ? -10.593 -9.734 -14.578 1.00 0.00 6 SER A N 15
ATOM 11501 C CA . SER A 1 6 ? -11.091 -10.922 -15.260 1.00 0.00 6 SER A CA 15
ATOM 11502 C C . SER A 1 6 ? -10.578 -10.980 -16.695 1.00 0.00 6 SER A C 15
ATOM 11503 O O . SER A 1 6 ? -10.750 -10.038 -17.467 1.00 0.00 6 SER A O 15
ATOM 11511 N N . GLY A 1 7 ? -9.945 -12.096 -17.046 1.00 0.00 7 GLY A N 15
ATOM 11512 C CA . GLY A 1 7 ? -9.415 -12.258 -18.387 1.00 0.00 7 GLY A CA 15
ATOM 11513 C C . GLY A 1 7 ? -8.016 -11.692 -18.530 1.00 0.00 7 GLY A C 15
ATOM 11514 O O . GLY A 1 7 ? -7.150 -12.310 -19.149 1.00 0.00 7 GLY A O 15
ATOM 11518 N N . ALA A 1 8 ? -7.794 -10.514 -17.957 1.00 0.00 8 ALA A N 15
ATOM 11519 C CA . ALA A 1 8 ? -6.490 -9.866 -18.023 1.00 0.00 8 ALA A CA 15
ATOM 11520 C C . ALA A 1 8 ? -5.662 -10.171 -16.780 1.00 0.00 8 ALA A C 15
ATOM 11521 O O . ALA A 1 8 ? -6.154 -10.075 -15.657 1.00 0.00 8 ALA A O 15
ATOM 11528 N N . GLU A 1 9 ? -4.402 -10.541 -16.991 1.00 0.00 9 GLU A N 15
ATOM 11529 C CA . GLU A 1 9 ? -3.506 -10.862 -15.886 1.00 0.00 9 GLU A CA 15
ATOM 11530 C C . GLU A 1 9 ? -2.889 -9.595 -15.300 1.00 0.00 9 GLU A C 15
ATOM 11531 O O . GLU A 1 9 ? -1.702 -9.564 -14.975 1.00 0.00 9 GLU A O 15
ATOM 11543 N N . ASP A 1 10 ? -3.703 -8.554 -15.168 1.00 0.00 10 ASP A N 15
ATOM 11544 C CA . ASP A 1 10 ? -3.238 -7.284 -14.621 1.00 0.00 10 ASP A CA 15
ATOM 11545 C C . ASP A 1 10 ? -3.223 -7.323 -13.096 1.00 0.00 10 ASP A C 15
ATOM 11546 O O . ASP A 1 10 ? -4.205 -6.968 -12.447 1.00 0.00 10 ASP A O 15
ATOM 11555 N N . ASN A 1 11 ? -2.101 -7.757 -12.532 1.00 0.00 11 ASN A N 15
ATOM 11556 C CA . ASN A 1 11 ? -1.958 -7.844 -11.083 1.00 0.00 11 ASN A CA 15
ATOM 11557 C C . ASN A 1 11 ? -0.756 -7.034 -10.606 1.00 0.00 11 ASN A C 15
ATOM 11558 O O . ASN A 1 11 ? 0.393 -7.424 -10.817 1.00 0.00 11 ASN A O 15
ATOM 11569 N N . LEU A 1 12 ? -1.029 -5.905 -9.960 1.00 0.00 12 LEU A N 15
ATOM 11570 C CA . LEU A 1 12 ? 0.029 -5.040 -9.451 1.00 0.00 12 LEU A CA 15
ATOM 11571 C C . LEU A 1 12 ? 0.621 -5.603 -8.163 1.00 0.00 12 LEU A C 15
ATOM 11572 O O . LEU A 1 12 ? 1.838 -5.703 -8.020 1.00 0.00 12 LEU A O 15
ATOM 11588 N N . GLY A 1 13 ? -0.251 -5.971 -7.229 1.00 0.00 13 GLY A N 15
ATOM 11589 C CA . GLY A 1 13 ? 0.205 -6.521 -5.966 1.00 0.00 13 GLY A CA 15
ATOM 11590 C C . GLY A 1 13 ? 0.020 -5.556 -4.812 1.00 0.00 13 GLY A C 15
ATOM 11591 O O . GLY A 1 13 ? -0.244 -4.369 -5.005 1.00 0.00 13 GLY A O 15
ATOM 11595 N N . PRO A 1 14 ? 0.159 -6.066 -3.580 1.00 0.00 14 PRO A N 15
ATOM 11596 C CA . PRO A 1 14 ? 0.009 -5.258 -2.366 1.00 0.00 14 PRO A CA 15
ATOM 11597 C C . PRO A 1 14 ? 1.150 -4.262 -2.189 1.00 0.00 14 PRO A C 15
ATOM 11598 O O . PRO A 1 14 ? 2.306 -4.567 -2.484 1.00 0.00 14 PRO A O 15
ATOM 11609 N N . LEU A 1 15 ? 0.819 -3.070 -1.704 1.00 0.00 15 LEU A N 15
ATOM 11610 C CA . LEU A 1 15 ? 1.816 -2.029 -1.486 1.00 0.00 15 LEU A CA 15
ATOM 11611 C C . LEU A 1 15 ? 3.086 -2.610 -0.873 1.00 0.00 15 LEU A C 15
ATOM 11612 O O . LEU A 1 15 ? 3.065 -3.644 -0.205 1.00 0.00 15 LEU A O 15
ATOM 11628 N N . PRO A 1 16 ? 4.220 -1.931 -1.102 1.00 0.00 16 PRO A N 15
ATOM 11629 C CA . PRO A 1 16 ? 5.520 -2.360 -0.579 1.00 0.00 16 PRO A CA 15
ATOM 11630 C C . PRO A 1 16 ? 5.616 -2.203 0.935 1.00 0.00 16 PRO A C 15
ATOM 11631 O O . PRO A 1 16 ? 4.609 -2.002 1.612 1.00 0.00 16 PRO A O 15
ATOM 11642 N N . GLU A 1 17 ? 6.835 -2.295 1.458 1.00 0.00 17 GLU A N 15
ATOM 11643 C CA . GLU A 1 17 ? 7.061 -2.163 2.893 1.00 0.00 17 GLU A CA 15
ATOM 11644 C C . GLU A 1 17 ? 7.538 -0.756 3.241 1.00 0.00 17 GLU A C 15
ATOM 11645 O O . GLU A 1 17 ? 7.522 -0.353 4.403 1.00 0.00 17 GLU A O 15
ATOM 11657 N N . ASN A 1 18 ? 7.964 -0.013 2.224 1.00 0.00 18 ASN A N 15
ATOM 11658 C CA . ASN A 1 18 ? 8.447 1.349 2.422 1.00 0.00 18 ASN A CA 15
ATOM 11659 C C . ASN A 1 18 ? 7.358 2.365 2.093 1.00 0.00 18 ASN A C 15
ATOM 11660 O O . ASN A 1 18 ? 7.647 3.522 1.785 1.00 0.00 18 ASN A O 15
ATOM 11671 N N . TRP A 1 19 ? 6.106 1.926 2.160 1.00 0.00 19 TRP A N 15
ATOM 11672 C CA . TRP A 1 19 ? 4.974 2.798 1.870 1.00 0.00 19 TRP A CA 15
ATOM 11673 C C . TRP A 1 19 ? 3.859 2.601 2.892 1.00 0.00 19 TRP A C 15
ATOM 11674 O O . TRP A 1 19 ? 3.791 1.568 3.556 1.00 0.00 19 TRP A O 15
ATOM 11695 N N . GLU A 1 20 ? 2.988 3.598 3.011 1.00 0.00 20 GLU A N 15
ATOM 11696 C CA . GLU A 1 20 ? 1.877 3.533 3.953 1.00 0.00 20 GLU A CA 15
ATOM 11697 C C . GLU A 1 20 ? 0.714 4.401 3.484 1.00 0.00 20 GLU A C 15
ATOM 11698 O O . GLU A 1 20 ? 0.840 5.621 3.378 1.00 0.00 20 GLU A O 15
ATOM 11710 N N . MET A 1 21 ? -0.418 3.764 3.204 1.00 0.00 21 MET A N 15
ATOM 11711 C CA . MET A 1 21 ? -1.604 4.478 2.747 1.00 0.00 21 MET A CA 15
ATOM 11712 C C . MET A 1 21 ? -2.476 4.895 3.927 1.00 0.00 21 MET A C 15
ATOM 11713 O O . MET A 1 21 ? -2.965 4.051 4.678 1.00 0.00 21 MET A O 15
ATOM 11727 N N . ALA A 1 22 ? -2.667 6.200 4.084 1.00 0.00 22 ALA A N 15
ATOM 11728 C CA . ALA A 1 22 ? -3.482 6.728 5.172 1.00 0.00 22 ALA A CA 15
ATOM 11729 C C . ALA A 1 22 ? -4.321 7.913 4.704 1.00 0.00 22 ALA A C 15
ATOM 11730 O O . ALA A 1 22 ? -4.022 8.533 3.684 1.00 0.00 22 ALA A O 15
ATOM 11737 N N . TYR A 1 23 ? -5.371 8.221 5.456 1.00 0.00 23 TYR A N 15
ATOM 11738 C CA . TYR A 1 23 ? -6.255 9.329 5.117 1.00 0.00 23 TYR A CA 15
ATOM 11739 C C . TYR A 1 23 ? -6.013 10.521 6.039 1.00 0.00 23 TYR A C 15
ATOM 11740 O O . TYR A 1 23 ? -5.762 10.357 7.233 1.00 0.00 23 TYR A O 15
ATOM 11758 N N . THR A 1 24 ? -6.093 11.722 5.476 1.00 0.00 24 THR A N 15
ATOM 11759 C CA . THR A 1 24 ? -5.882 12.942 6.245 1.00 0.00 24 THR A CA 15
ATOM 11760 C C . THR A 1 24 ? -7.072 13.232 7.152 1.00 0.00 24 THR A C 15
ATOM 11761 O O . THR A 1 24 ? -8.195 12.814 6.870 1.00 0.00 24 THR A O 15
ATOM 11772 N N . GLU A 1 25 ? -6.819 13.951 8.241 1.00 0.00 25 GLU A N 15
ATOM 11773 C CA . GLU A 1 25 ? -7.871 14.296 9.190 1.00 0.00 25 GLU A CA 15
ATOM 11774 C C . GLU A 1 25 ? -9.189 14.562 8.467 1.00 0.00 25 GLU A C 15
ATOM 11775 O O . GLU A 1 25 ? -10.228 14.009 8.826 1.00 0.00 25 GLU A O 15
ATOM 11787 N N . ASN A 1 26 ? -9.137 15.413 7.448 1.00 0.00 26 ASN A N 15
ATOM 11788 C CA . ASN A 1 26 ? -10.326 15.753 6.675 1.00 0.00 26 ASN A CA 15
ATOM 11789 C C . ASN A 1 26 ? -11.013 14.496 6.151 1.00 0.00 26 ASN A C 15
ATOM 11790 O O . ASN A 1 26 ? -12.239 14.390 6.175 1.00 0.00 26 ASN A O 15
ATOM 11801 N N . GLY A 1 27 ? -10.214 13.545 5.678 1.00 0.00 27 GLY A N 15
ATOM 11802 C CA . GLY A 1 27 ? -10.762 12.307 5.156 1.00 0.00 27 GLY A CA 15
ATOM 11803 C C . GLY A 1 27 ? -10.297 12.017 3.742 1.00 0.00 27 GLY A C 15
ATOM 11804 O O . GLY A 1 27 ? -10.970 11.310 2.994 1.00 0.00 27 GLY A O 15
ATOM 11808 N N . GLU A 1 28 ? -9.143 12.567 3.376 1.00 0.00 28 GLU A N 15
ATOM 11809 C CA . GLU A 1 28 ? -8.591 12.366 2.042 1.00 0.00 28 GLU A CA 15
ATOM 11810 C C . GLU A 1 28 ? -7.535 11.263 2.051 1.00 0.00 28 GLU A C 15
ATOM 11811 O O . GLU A 1 28 ? -6.561 11.327 2.801 1.00 0.00 28 GLU A O 15
ATOM 11823 N N . VAL A 1 29 ? -7.737 10.252 1.212 1.00 0.00 29 VAL A N 15
ATOM 11824 C CA . VAL A 1 29 ? -6.804 9.136 1.122 1.00 0.00 29 VAL A CA 15
ATOM 11825 C C . VAL A 1 29 ? -5.517 9.551 0.418 1.00 0.00 29 VAL A C 15
ATOM 11826 O O . VAL A 1 29 ? -5.551 10.196 -0.631 1.00 0.00 29 VAL A O 15
ATOM 11839 N N . TYR A 1 30 ? -4.384 9.176 1.000 1.00 0.00 30 TYR A N 15
ATOM 11840 C CA . TYR A 1 30 ? -3.084 9.510 0.430 1.00 0.00 30 TYR A CA 15
ATOM 11841 C C . TYR A 1 30 ? -2.091 8.369 0.630 1.00 0.00 30 TYR A C 15
ATOM 11842 O O . TYR A 1 30 ? -2.362 7.416 1.360 1.00 0.00 30 TYR A O 15
ATOM 11860 N N . PHE A 1 31 ? -0.939 8.475 -0.024 1.00 0.00 31 PHE A N 15
ATOM 11861 C CA . PHE A 1 31 ? 0.096 7.453 0.080 1.00 0.00 31 PHE A CA 15
ATOM 11862 C C . PHE A 1 31 ? 1.386 8.041 0.644 1.00 0.00 31 PHE A C 15
ATOM 11863 O O . PHE A 1 31 ? 1.868 9.072 0.173 1.00 0.00 31 PHE A O 15
ATOM 11880 N N . ILE A 1 32 ? 1.939 7.379 1.654 1.00 0.00 32 ILE A N 15
ATOM 11881 C CA . ILE A 1 32 ? 3.173 7.835 2.282 1.00 0.00 32 ILE A CA 15
ATOM 11882 C C . ILE A 1 32 ? 4.375 7.053 1.763 1.00 0.00 32 ILE A C 15
ATOM 11883 O O . ILE A 1 32 ? 4.441 5.832 1.900 1.00 0.00 32 ILE A O 15
ATOM 11899 N N . ASP A 1 33 ? 5.325 7.766 1.167 1.00 0.00 33 ASP A N 15
ATOM 11900 C CA . ASP A 1 33 ? 6.527 7.140 0.630 1.00 0.00 33 ASP A CA 15
ATOM 11901 C C . ASP A 1 33 ? 7.732 7.421 1.523 1.00 0.00 33 ASP A C 15
ATOM 11902 O O . ASP A 1 33 ? 8.317 8.503 1.473 1.00 0.00 33 ASP A O 15
ATOM 11911 N N . HIS A 1 34 ? 8.096 6.439 2.342 1.00 0.00 34 HIS A N 15
ATOM 11912 C CA . HIS A 1 34 ? 9.231 6.581 3.248 1.00 0.00 34 HIS A CA 15
ATOM 11913 C C . HIS A 1 34 ? 10.548 6.555 2.477 1.00 0.00 34 HIS A C 15
ATOM 11914 O O . HIS A 1 34 ? 11.426 7.386 2.702 1.00 0.00 34 HIS A O 15
ATOM 11928 N N . ASN A 1 35 ? 10.677 5.594 1.567 1.00 0.00 35 ASN A N 15
ATOM 11929 C CA . ASN A 1 35 ? 11.887 5.460 0.765 1.00 0.00 35 ASN A CA 15
ATOM 11930 C C . ASN A 1 35 ? 12.433 6.828 0.370 1.00 0.00 35 ASN A C 15
ATOM 11931 O O . ASN A 1 35 ? 13.640 7.003 0.202 1.00 0.00 35 ASN A O 15
ATOM 11942 N N . THR A 1 36 ? 11.535 7.798 0.223 1.00 0.00 36 THR A N 15
ATOM 11943 C CA . THR A 1 36 ? 11.925 9.151 -0.153 1.00 0.00 36 THR A CA 15
ATOM 11944 C C . THR A 1 36 ? 11.278 10.184 0.762 1.00 0.00 36 THR A C 15
ATOM 11945 O O . THR A 1 36 ? 11.455 11.388 0.579 1.00 0.00 36 THR A O 15
ATOM 11956 N N . LYS A 1 37 ? 10.529 9.706 1.750 1.00 0.00 37 LYS A N 15
ATOM 11957 C CA . LYS A 1 37 ? 9.857 10.587 2.697 1.00 0.00 37 LYS A CA 15
ATOM 11958 C C . LYS A 1 37 ? 9.001 11.618 1.967 1.00 0.00 37 LYS A C 15
ATOM 11959 O O . LYS A 1 37 ? 9.076 12.815 2.249 1.00 0.00 37 LYS A O 15
ATOM 11978 N N . THR A 1 38 ? 8.187 11.147 1.028 1.00 0.00 38 THR A N 15
ATOM 11979 C CA . THR A 1 38 ? 7.317 12.028 0.258 1.00 0.00 38 THR A CA 15
ATOM 11980 C C . THR A 1 38 ? 5.862 11.583 0.353 1.00 0.00 38 THR A C 15
ATOM 11981 O O . THR A 1 38 ? 5.569 10.470 0.791 1.00 0.00 38 THR A O 15
ATOM 11992 N N . THR A 1 39 ? 4.952 12.459 -0.062 1.00 0.00 39 THR A N 15
ATOM 11993 C CA . THR A 1 39 ? 3.527 12.157 -0.024 1.00 0.00 39 THR A CA 15
ATOM 11994 C C . THR A 1 39 ? 2.874 12.414 -1.378 1.00 0.00 39 THR A C 15
ATOM 11995 O O . THR A 1 39 ? 3.032 13.487 -1.960 1.00 0.00 39 THR A O 15
ATOM 12006 N N . SER A 1 40 ? 2.139 11.423 -1.873 1.00 0.00 40 SER A N 15
ATOM 12007 C CA . SER A 1 40 ? 1.464 11.542 -3.160 1.00 0.00 40 SER A CA 15
ATOM 12008 C C . SER A 1 40 ? -0.046 11.394 -2.997 1.00 0.00 40 SER A C 15
ATOM 12009 O O . SER A 1 40 ? -0.527 10.933 -1.962 1.00 0.00 40 SER A O 15
ATOM 12017 N N . TRP A 1 41 ? -0.786 11.788 -4.027 1.00 0.00 41 TRP A N 15
ATOM 12018 C CA . TRP A 1 41 ? -2.242 11.700 -3.999 1.00 0.00 41 TRP A CA 15
ATOM 12019 C C . TRP A 1 41 ? -2.723 10.419 -4.671 1.00 0.00 41 TRP A C 15
ATOM 12020 O O . TRP A 1 41 ? -3.751 9.855 -4.293 1.00 0.00 41 TRP A O 15
ATOM 12041 N N . LEU A 1 42 ? -1.974 9.963 -5.669 1.00 0.00 42 LEU A N 15
ATOM 12042 C CA . LEU A 1 42 ? -2.324 8.746 -6.395 1.00 0.00 42 LEU A CA 15
ATOM 12043 C C . LEU A 1 42 ? -1.612 7.535 -5.802 1.00 0.00 42 LEU A C 15
ATOM 12044 O O . LEU A 1 42 ? -0.839 7.660 -4.851 1.00 0.00 42 LEU A O 15
ATOM 12060 N N . ASP A 1 43 ? -1.875 6.364 -6.371 1.00 0.00 43 ASP A N 15
ATOM 12061 C CA . ASP A 1 43 ? -1.257 5.129 -5.901 1.00 0.00 43 ASP A CA 15
ATOM 12062 C C . ASP A 1 43 ? 0.059 4.870 -6.628 1.00 0.00 43 ASP A C 15
ATOM 12063 O O . ASP A 1 43 ? 0.199 5.133 -7.822 1.00 0.00 43 ASP A O 15
ATOM 12072 N N . PRO A 1 44 ? 1.048 4.342 -5.892 1.00 0.00 44 PRO A N 15
ATOM 12073 C CA . PRO A 1 44 ? 2.370 4.035 -6.445 1.00 0.00 44 PRO A CA 15
ATOM 12074 C C . PRO A 1 44 ? 2.334 2.861 -7.417 1.00 0.00 44 PRO A C 15
ATOM 12075 O O . PRO A 1 44 ? 2.871 2.941 -8.522 1.00 0.00 44 PRO A O 15
ATOM 12086 N N . ARG A 1 45 ? 1.699 1.771 -6.998 1.00 0.00 45 ARG A N 15
ATOM 12087 C CA . ARG A 1 45 ? 1.594 0.580 -7.831 1.00 0.00 45 ARG A CA 15
ATOM 12088 C C . ARG A 1 45 ? 1.278 0.954 -9.276 1.00 0.00 45 ARG A C 15
ATOM 12089 O O . ARG A 1 45 ? 1.581 0.201 -10.203 1.00 0.00 45 ARG A O 15
ATOM 12110 N N . CYS A 1 46 ? 0.668 2.119 -9.461 1.00 0.00 46 CYS A N 15
ATOM 12111 C CA . CYS A 1 46 ? 0.309 2.592 -10.793 1.00 0.00 46 CYS A CA 15
ATOM 12112 C C . CYS A 1 46 ? 1.509 2.528 -11.734 1.00 0.00 46 CYS A C 15
ATOM 12113 O O . CYS A 1 46 ? 1.380 2.137 -12.895 1.00 0.00 46 CYS A O 15
ATOM 12121 N N . LEU A 1 47 ? 2.673 2.916 -11.226 1.00 0.00 47 LEU A N 15
ATOM 12122 C CA . LEU A 1 47 ? 3.896 2.904 -12.021 1.00 0.00 47 LEU A CA 15
ATOM 12123 C C . LEU A 1 47 ? 4.486 1.499 -12.092 1.00 0.00 47 LEU A C 15
ATOM 12124 O O . LEU A 1 47 ? 4.239 0.667 -11.220 1.00 0.00 47 LEU A O 15
ATOM 12140 N N . ASN A 1 48 ? 5.268 1.243 -13.136 1.00 0.00 48 ASN A N 15
ATOM 12141 C CA . ASN A 1 48 ? 5.895 -0.061 -13.320 1.00 0.00 48 ASN A CA 15
ATOM 12142 C C . ASN A 1 48 ? 7.414 0.047 -13.221 1.00 0.00 48 ASN A C 15
ATOM 12143 O O . ASN A 1 48 ? 8.083 0.437 -14.178 1.00 0.00 48 ASN A O 15
ATOM 12154 N N . LYS A 1 49 ? 7.952 -0.301 -12.057 1.00 0.00 49 LYS A N 15
ATOM 12155 C CA . LYS A 1 49 ? 9.391 -0.247 -11.832 1.00 0.00 49 LYS A CA 15
ATOM 12156 C C . LYS A 1 49 ? 10.016 0.923 -12.586 1.00 0.00 49 LYS A C 15
ATOM 12157 O O . LYS A 1 49 ? 11.096 0.795 -13.162 1.00 0.00 49 LYS A O 15
ATOM 12176 N N . GLN A 1 50 ? 9.329 2.061 -12.577 1.00 0.00 50 GLN A N 15
ATOM 12177 C CA . GLN A 1 50 ? 9.819 3.253 -13.260 1.00 0.00 50 GLN A CA 15
ATOM 12178 C C . GLN A 1 50 ? 10.611 4.141 -12.306 1.00 0.00 50 GLN A C 15
ATOM 12179 O O . GLN A 1 50 ? 10.068 4.658 -11.330 1.00 0.00 50 GLN A O 15
ATOM 12193 N N . GLN A 1 51 ? 11.897 4.312 -12.596 1.00 0.00 51 GLN A N 15
ATOM 12194 C CA . GLN A 1 51 ? 12.764 5.136 -11.762 1.00 0.00 51 GLN A CA 15
ATOM 12195 C C . GLN A 1 51 ? 12.181 6.535 -11.588 1.00 0.00 51 GLN A C 15
ATOM 12196 O O . GLN A 1 51 ? 12.259 7.121 -10.508 1.00 0.00 51 GLN A O 15
ATOM 12210 N N . SER A 1 52 ? 11.599 7.066 -12.659 1.00 0.00 52 SER A N 15
ATOM 12211 C CA . SER A 1 52 ? 11.007 8.398 -12.626 1.00 0.00 52 SER A CA 15
ATOM 12212 C C . SER A 1 52 ? 9.486 8.315 -12.543 1.00 0.00 52 SER A C 15
ATOM 12213 O O . SER A 1 52 ? 8.821 7.930 -13.504 1.00 0.00 52 SER A O 15
ATOM 12221 N N . GLY A 1 53 ? 8.942 8.680 -11.386 1.00 0.00 53 GLY A N 15
ATOM 12222 C CA . GLY A 1 53 ? 7.503 8.639 -11.198 1.00 0.00 53 GLY A CA 15
ATOM 12223 C C . GLY A 1 53 ? 6.768 9.563 -12.149 1.00 0.00 53 GLY A C 15
ATOM 12224 O O . GLY A 1 53 ? 7.349 10.479 -12.732 1.00 0.00 53 GLY A O 15
ATOM 12228 N N . PRO A 1 54 ? 5.459 9.324 -12.319 1.00 0.00 54 PRO A N 15
ATOM 12229 C CA . PRO A 1 54 ? 4.616 10.129 -13.206 1.00 0.00 54 PRO A CA 15
ATOM 12230 C C . PRO A 1 54 ? 4.389 11.538 -12.669 1.00 0.00 54 PRO A C 15
ATOM 12231 O O . PRO A 1 54 ? 3.734 12.360 -13.311 1.00 0.00 54 PRO A O 15
ATOM 12242 N N . SER A 1 55 ? 4.935 11.812 -11.488 1.00 0.00 55 SER A N 15
ATOM 12243 C CA . SER A 1 55 ? 4.789 13.121 -10.863 1.00 0.00 55 SER A CA 15
ATOM 12244 C C . SER A 1 55 ? 5.291 14.224 -11.790 1.00 0.00 55 SER A C 15
ATOM 12245 O O . SER A 1 55 ? 5.896 13.952 -12.827 1.00 0.00 55 SER A O 15
ATOM 12253 N N . SER A 1 56 ? 5.036 15.471 -11.408 1.00 0.00 56 SER A N 15
ATOM 12254 C CA . SER A 1 56 ? 5.458 16.617 -12.205 1.00 0.00 56 SER A CA 15
ATOM 12255 C C . SER A 1 56 ? 6.978 16.656 -12.338 1.00 0.00 56 SER A C 15
ATOM 12256 O O . SER A 1 56 ? 7.699 16.644 -11.342 1.00 0.00 56 SER A O 15
ATOM 12264 N N . GLY A 1 57 ? 7.456 16.703 -13.577 1.00 0.00 57 GLY A N 15
ATOM 12265 C CA . GLY A 1 57 ? 8.887 16.743 -13.819 1.00 0.00 57 GLY A CA 15
ATOM 12266 C C . GLY A 1 57 ? 9.295 17.915 -14.689 1.00 0.00 57 GLY A C 15
ATOM 12267 O O . GLY A 1 57 ? 10.461 18.042 -15.063 1.00 0.00 57 GLY A O 15
ATOM 12271 N N . GLY A 1 1 ? -8.550 -0.907 -25.362 1.00 0.00 1 GLY A N 16
ATOM 12272 C CA . GLY A 1 1 ? -9.513 -0.134 -24.600 1.00 0.00 1 GLY A CA 16
ATOM 12273 C C . GLY A 1 1 ? -10.702 -0.963 -24.158 1.00 0.00 1 GLY A C 16
ATOM 12274 O O . GLY A 1 1 ? -11.844 -0.509 -24.229 1.00 0.00 1 GLY A O 16
ATOM 12278 N N . SER A 1 2 ? -10.435 -2.182 -23.701 1.00 0.00 2 SER A N 16
ATOM 12279 C CA . SER A 1 2 ? -11.493 -3.079 -23.251 1.00 0.00 2 SER A CA 16
ATOM 12280 C C . SER A 1 2 ? -12.567 -2.311 -22.486 1.00 0.00 2 SER A C 16
ATOM 12281 O O . SER A 1 2 ? -12.261 -1.437 -21.674 1.00 0.00 2 SER A O 16
ATOM 12289 N N . SER A 1 3 ? -13.826 -2.644 -22.751 1.00 0.00 3 SER A N 16
ATOM 12290 C CA . SER A 1 3 ? -14.947 -1.984 -22.091 1.00 0.00 3 SER A CA 16
ATOM 12291 C C . SER A 1 3 ? -16.255 -2.711 -22.386 1.00 0.00 3 SER A C 16
ATOM 12292 O O . SER A 1 3 ? -16.410 -3.333 -23.435 1.00 0.00 3 SER A O 16
ATOM 12300 N N . GLY A 1 4 ? -17.196 -2.626 -21.450 1.00 0.00 4 GLY A N 16
ATOM 12301 C CA . GLY A 1 4 ? -18.479 -3.280 -21.626 1.00 0.00 4 GLY A CA 16
ATOM 12302 C C . GLY A 1 4 ? -18.430 -4.755 -21.285 1.00 0.00 4 GLY A C 16
ATOM 12303 O O . GLY A 1 4 ? -18.238 -5.597 -22.162 1.00 0.00 4 GLY A O 16
ATOM 12307 N N . SER A 1 5 ? -18.602 -5.071 -20.005 1.00 0.00 5 SER A N 16
ATOM 12308 C CA . SER A 1 5 ? -18.571 -6.456 -19.548 1.00 0.00 5 SER A CA 16
ATOM 12309 C C . SER A 1 5 ? -17.395 -7.206 -20.168 1.00 0.00 5 SER A C 16
ATOM 12310 O O . SER A 1 5 ? -17.534 -8.349 -20.603 1.00 0.00 5 SER A O 16
ATOM 12318 N N . SER A 1 6 ? -16.238 -6.553 -20.204 1.00 0.00 6 SER A N 16
ATOM 12319 C CA . SER A 1 6 ? -15.038 -7.155 -20.773 1.00 0.00 6 SER A CA 16
ATOM 12320 C C . SER A 1 6 ? -14.681 -8.448 -20.046 1.00 0.00 6 SER A C 16
ATOM 12321 O O . SER A 1 6 ? -14.646 -9.522 -20.645 1.00 0.00 6 SER A O 16
ATOM 12329 N N . GLY A 1 7 ? -14.417 -8.335 -18.747 1.00 0.00 7 GLY A N 16
ATOM 12330 C CA . GLY A 1 7 ? -14.066 -9.501 -17.958 1.00 0.00 7 GLY A CA 16
ATOM 12331 C C . GLY A 1 7 ? -12.725 -9.351 -17.266 1.00 0.00 7 GLY A C 16
ATOM 12332 O O . GLY A 1 7 ? -12.577 -9.712 -16.099 1.00 0.00 7 GLY A O 16
ATOM 12336 N N . ALA A 1 8 ? -11.745 -8.818 -17.989 1.00 0.00 8 ALA A N 16
ATOM 12337 C CA . ALA A 1 8 ? -10.410 -8.621 -17.437 1.00 0.00 8 ALA A CA 16
ATOM 12338 C C . ALA A 1 8 ? -10.463 -7.813 -16.145 1.00 0.00 8 ALA A C 16
ATOM 12339 O O . ALA A 1 8 ? -11.187 -6.822 -16.053 1.00 0.00 8 ALA A O 16
ATOM 12346 N N . GLU A 1 9 ? -9.693 -8.244 -15.151 1.00 0.00 9 GLU A N 16
ATOM 12347 C CA . GLU A 1 9 ? -9.655 -7.559 -13.864 1.00 0.00 9 GLU A CA 16
ATOM 12348 C C . GLU A 1 9 ? -8.357 -6.774 -13.703 1.00 0.00 9 GLU A C 16
ATOM 12349 O O . GLU A 1 9 ? -7.348 -7.086 -14.336 1.00 0.00 9 GLU A O 16
ATOM 12361 N N . ASP A 1 10 ? -8.391 -5.754 -12.853 1.00 0.00 10 ASP A N 16
ATOM 12362 C CA . ASP A 1 10 ? -7.217 -4.924 -12.607 1.00 0.00 10 ASP A CA 16
ATOM 12363 C C . ASP A 1 10 ? -6.629 -5.208 -11.228 1.00 0.00 10 ASP A C 16
ATOM 12364 O O . ASP A 1 10 ? -7.120 -4.705 -10.219 1.00 0.00 10 ASP A O 16
ATOM 12373 N N . ASN A 1 11 ? -5.576 -6.018 -11.195 1.00 0.00 11 ASN A N 16
ATOM 12374 C CA . ASN A 1 11 ? -4.922 -6.370 -9.940 1.00 0.00 11 ASN A CA 16
ATOM 12375 C C . ASN A 1 11 ? -3.416 -6.143 -10.029 1.00 0.00 11 ASN A C 16
ATOM 12376 O O . ASN A 1 11 ? -2.721 -6.807 -10.799 1.00 0.00 11 ASN A O 16
ATOM 12387 N N . LEU A 1 12 ? -2.918 -5.201 -9.235 1.00 0.00 12 LEU A N 16
ATOM 12388 C CA . LEU A 1 12 ? -1.493 -4.886 -9.223 1.00 0.00 12 LEU A CA 16
ATOM 12389 C C . LEU A 1 12 ? -0.778 -5.642 -8.108 1.00 0.00 12 LEU A C 16
ATOM 12390 O O . LEU A 1 12 ? 0.128 -6.434 -8.363 1.00 0.00 12 LEU A O 16
ATOM 12406 N N . GLY A 1 13 ? -1.193 -5.393 -6.869 1.00 0.00 13 GLY A N 16
ATOM 12407 C CA . GLY A 1 13 ? -0.583 -6.059 -5.734 1.00 0.00 13 GLY A CA 16
ATOM 12408 C C . GLY A 1 13 ? -0.580 -5.196 -4.488 1.00 0.00 13 GLY A C 16
ATOM 12409 O O . GLY A 1 13 ? -0.844 -3.995 -4.538 1.00 0.00 13 GLY A O 16
ATOM 12413 N N . PRO A 1 14 ? -0.277 -5.814 -3.336 1.00 0.00 14 PRO A N 16
ATOM 12414 C CA . PRO A 1 14 ? -0.235 -5.113 -2.050 1.00 0.00 14 PRO A CA 16
ATOM 12415 C C . PRO A 1 14 ? 0.940 -4.146 -1.954 1.00 0.00 14 PRO A C 16
ATOM 12416 O O . PRO A 1 14 ? 2.056 -4.466 -2.369 1.00 0.00 14 PRO A O 16
ATOM 12427 N N . LEU A 1 15 ? 0.685 -2.963 -1.406 1.00 0.00 15 LEU A N 16
ATOM 12428 C CA . LEU A 1 15 ? 1.723 -1.949 -1.255 1.00 0.00 15 LEU A CA 16
ATOM 12429 C C . LEU A 1 15 ? 2.997 -2.556 -0.675 1.00 0.00 15 LEU A C 16
ATOM 12430 O O . LEU A 1 15 ? 2.971 -3.582 0.005 1.00 0.00 15 LEU A O 16
ATOM 12446 N N . PRO A 1 16 ? 4.138 -1.907 -0.947 1.00 0.00 16 PRO A N 16
ATOM 12447 C CA . PRO A 1 16 ? 5.444 -2.363 -0.459 1.00 0.00 16 PRO A CA 16
ATOM 12448 C C . PRO A 1 16 ? 5.591 -2.191 1.049 1.00 0.00 16 PRO A C 16
ATOM 12449 O O . PRO A 1 16 ? 4.606 -1.986 1.758 1.00 0.00 16 PRO A O 16
ATOM 12460 N N . GLU A 1 17 ? 6.826 -2.277 1.532 1.00 0.00 17 GLU A N 16
ATOM 12461 C CA . GLU A 1 17 ? 7.101 -2.132 2.956 1.00 0.00 17 GLU A CA 16
ATOM 12462 C C . GLU A 1 17 ? 7.586 -0.720 3.276 1.00 0.00 17 GLU A C 16
ATOM 12463 O O . GLU A 1 17 ? 7.605 -0.307 4.434 1.00 0.00 17 GLU A O 16
ATOM 12475 N N . ASN A 1 18 ? 7.977 0.013 2.239 1.00 0.00 18 ASN A N 16
ATOM 12476 C CA . ASN A 1 18 ? 8.463 1.378 2.409 1.00 0.00 18 ASN A CA 16
ATOM 12477 C C . ASN A 1 18 ? 7.364 2.389 2.100 1.00 0.00 18 ASN A C 16
ATOM 12478 O O . ASN A 1 18 ? 7.641 3.550 1.799 1.00 0.00 18 ASN A O 16
ATOM 12489 N N . TRP A 1 19 ? 6.116 1.941 2.178 1.00 0.00 19 TRP A N 16
ATOM 12490 C CA . TRP A 1 19 ? 4.974 2.807 1.907 1.00 0.00 19 TRP A CA 16
ATOM 12491 C C . TRP A 1 19 ? 3.881 2.607 2.951 1.00 0.00 19 TRP A C 16
ATOM 12492 O O . TRP A 1 19 ? 3.837 1.580 3.627 1.00 0.00 19 TRP A O 16
ATOM 12513 N N . GLU A 1 20 ? 3.000 3.595 3.075 1.00 0.00 20 GLU A N 16
ATOM 12514 C CA . GLU A 1 20 ? 1.907 3.526 4.038 1.00 0.00 20 GLU A CA 16
ATOM 12515 C C . GLU A 1 20 ? 0.725 4.377 3.581 1.00 0.00 20 GLU A C 16
ATOM 12516 O O . GLU A 1 20 ? 0.826 5.601 3.494 1.00 0.00 20 GLU A O 16
ATOM 12528 N N . MET A 1 21 ? -0.393 3.720 3.291 1.00 0.00 21 MET A N 16
ATOM 12529 C CA . MET A 1 21 ? -1.594 4.416 2.844 1.00 0.00 21 MET A CA 16
ATOM 12530 C C . MET A 1 21 ? -2.457 4.829 4.032 1.00 0.00 21 MET A C 16
ATOM 12531 O O . MET A 1 21 ? -2.907 3.985 4.807 1.00 0.00 21 MET A O 16
ATOM 12545 N N . ALA A 1 22 ? -2.683 6.131 4.170 1.00 0.00 22 ALA A N 16
ATOM 12546 C CA . ALA A 1 22 ? -3.494 6.654 5.262 1.00 0.00 22 ALA A CA 16
ATOM 12547 C C . ALA A 1 22 ? -4.335 7.840 4.803 1.00 0.00 22 ALA A C 16
ATOM 12548 O O . ALA A 1 22 ? -4.031 8.475 3.793 1.00 0.00 22 ALA A O 16
ATOM 12555 N N . TYR A 1 23 ? -5.394 8.133 5.549 1.00 0.00 23 TYR A N 16
ATOM 12556 C CA . TYR A 1 23 ? -6.281 9.241 5.216 1.00 0.00 23 TYR A CA 16
ATOM 12557 C C . TYR A 1 23 ? -6.045 10.427 6.147 1.00 0.00 23 TYR A C 16
ATOM 12558 O O . TYR A 1 23 ? -5.816 10.256 7.345 1.00 0.00 23 TYR A O 16
ATOM 12576 N N . THR A 1 24 ? -6.104 11.631 5.587 1.00 0.00 24 THR A N 16
ATOM 12577 C CA . THR A 1 24 ? -5.896 12.846 6.365 1.00 0.00 24 THR A CA 16
ATOM 12578 C C . THR A 1 24 ? -7.121 13.173 7.212 1.00 0.00 24 THR A C 16
ATOM 12579 O O . THR A 1 24 ? -8.223 12.702 6.933 1.00 0.00 24 THR A O 16
ATOM 12590 N N . GLU A 1 25 ? -6.920 13.983 8.247 1.00 0.00 25 GLU A N 16
ATOM 12591 C CA . GLU A 1 25 ? -8.010 14.372 9.134 1.00 0.00 25 GLU A CA 16
ATOM 12592 C C . GLU A 1 25 ? -9.298 14.598 8.348 1.00 0.00 25 GLU A C 16
ATOM 12593 O O . GLU A 1 25 ? -10.342 14.035 8.672 1.00 0.00 25 GLU A O 16
ATOM 12605 N N . ASN A 1 26 ? -9.214 15.427 7.312 1.00 0.00 26 ASN A N 16
ATOM 12606 C CA . ASN A 1 26 ? -10.372 15.730 6.480 1.00 0.00 26 ASN A CA 16
ATOM 12607 C C . ASN A 1 26 ? -11.019 14.449 5.961 1.00 0.00 26 ASN A C 16
ATOM 12608 O O . ASN A 1 26 ? -12.242 14.346 5.880 1.00 0.00 26 ASN A O 16
ATOM 12619 N N . GLY A 1 27 ? -10.187 13.472 5.610 1.00 0.00 27 GLY A N 16
ATOM 12620 C CA . GLY A 1 27 ? -10.695 12.211 5.104 1.00 0.00 27 GLY A CA 16
ATOM 12621 C C . GLY A 1 27 ? -10.222 11.919 3.694 1.00 0.00 27 GLY A C 16
ATOM 12622 O O . GLY A 1 27 ? -10.907 11.238 2.932 1.00 0.00 27 GLY A O 16
ATOM 12626 N N . GLU A 1 28 ? -9.048 12.437 3.346 1.00 0.00 28 GLU A N 16
ATOM 12627 C CA . GLU A 1 28 ? -8.486 12.229 2.017 1.00 0.00 28 GLU A CA 16
ATOM 12628 C C . GLU A 1 28 ? -7.437 11.121 2.036 1.00 0.00 28 GLU A C 16
ATOM 12629 O O . GLU A 1 28 ? -6.460 11.189 2.782 1.00 0.00 28 GLU A O 16
ATOM 12641 N N . VAL A 1 29 ? -7.648 10.101 1.211 1.00 0.00 29 VAL A N 16
ATOM 12642 C CA . VAL A 1 29 ? -6.721 8.978 1.132 1.00 0.00 29 VAL A CA 16
ATOM 12643 C C . VAL A 1 29 ? -5.443 9.371 0.401 1.00 0.00 29 VAL A C 16
ATOM 12644 O O . VAL A 1 29 ? -5.485 9.840 -0.737 1.00 0.00 29 VAL A O 16
ATOM 12657 N N . TYR A 1 30 ? -4.306 9.175 1.060 1.00 0.00 30 TYR A N 16
ATOM 12658 C CA . TYR A 1 30 ? -3.014 9.510 0.474 1.00 0.00 30 TYR A CA 16
ATOM 12659 C C . TYR A 1 30 ? -2.023 8.364 0.647 1.00 0.00 30 TYR A C 16
ATOM 12660 O O . TYR A 1 30 ? -2.271 7.422 1.401 1.00 0.00 30 TYR A O 16
ATOM 12678 N N . PHE A 1 31 ? -0.898 8.451 -0.055 1.00 0.00 31 PHE A N 16
ATOM 12679 C CA . PHE A 1 31 ? 0.132 7.422 0.020 1.00 0.00 31 PHE A CA 16
ATOM 12680 C C . PHE A 1 31 ? 1.436 7.996 0.565 1.00 0.00 31 PHE A C 16
ATOM 12681 O O . PHE A 1 31 ? 1.978 8.958 0.021 1.00 0.00 31 PHE A O 16
ATOM 12698 N N . ILE A 1 32 ? 1.932 7.400 1.644 1.00 0.00 32 ILE A N 16
ATOM 12699 C CA . ILE A 1 32 ? 3.172 7.851 2.263 1.00 0.00 32 ILE A CA 16
ATOM 12700 C C . ILE A 1 32 ? 4.369 7.069 1.732 1.00 0.00 32 ILE A C 16
ATOM 12701 O O . ILE A 1 32 ? 4.431 5.846 1.861 1.00 0.00 32 ILE A O 16
ATOM 12717 N N . ASP A 1 33 ? 5.317 7.782 1.136 1.00 0.00 33 ASP A N 16
ATOM 12718 C CA . ASP A 1 33 ? 6.514 7.156 0.587 1.00 0.00 33 ASP A CA 16
ATOM 12719 C C . ASP A 1 33 ? 7.725 7.424 1.476 1.00 0.00 33 ASP A C 16
ATOM 12720 O O . ASP A 1 33 ? 8.314 8.505 1.430 1.00 0.00 33 ASP A O 16
ATOM 12729 N N . HIS A 1 34 ? 8.089 6.435 2.286 1.00 0.00 34 HIS A N 16
ATOM 12730 C CA . HIS A 1 34 ? 9.229 6.565 3.186 1.00 0.00 34 HIS A CA 16
ATOM 12731 C C . HIS A 1 34 ? 10.542 6.527 2.410 1.00 0.00 34 HIS A C 16
ATOM 12732 O O . HIS A 1 34 ? 11.413 7.374 2.602 1.00 0.00 34 HIS A O 16
ATOM 12746 N N . ASN A 1 35 ? 10.677 5.537 1.533 1.00 0.00 35 ASN A N 16
ATOM 12747 C CA . ASN A 1 35 ? 11.884 5.388 0.728 1.00 0.00 35 ASN A CA 16
ATOM 12748 C C . ASN A 1 35 ? 12.445 6.750 0.331 1.00 0.00 35 ASN A C 16
ATOM 12749 O O . ASN A 1 35 ? 13.655 6.915 0.177 1.00 0.00 35 ASN A O 16
ATOM 12760 N N . THR A 1 36 ? 11.556 7.725 0.166 1.00 0.00 36 THR A N 16
ATOM 12761 C CA . THR A 1 36 ? 11.961 9.072 -0.214 1.00 0.00 36 THR A CA 16
ATOM 12762 C C . THR A 1 36 ? 11.366 10.112 0.730 1.00 0.00 36 THR A C 16
ATOM 12763 O O . THR A 1 36 ? 11.670 11.301 0.632 1.00 0.00 36 THR A O 16
ATOM 12774 N N . LYS A 1 37 ? 10.517 9.656 1.644 1.00 0.00 37 LYS A N 16
ATOM 12775 C CA . LYS A 1 37 ? 9.880 10.546 2.608 1.00 0.00 37 LYS A CA 16
ATOM 12776 C C . LYS A 1 37 ? 9.021 11.589 1.901 1.00 0.00 37 LYS A C 16
ATOM 12777 O O . LYS A 1 37 ? 9.081 12.778 2.218 1.00 0.00 37 LYS A O 16
ATOM 12796 N N . THR A 1 38 ? 8.220 11.137 0.941 1.00 0.00 38 THR A N 16
ATOM 12797 C CA . THR A 1 38 ? 7.348 12.031 0.189 1.00 0.00 38 THR A CA 16
ATOM 12798 C C . THR A 1 38 ? 5.890 11.600 0.301 1.00 0.00 38 THR A C 16
ATOM 12799 O O . THR A 1 38 ? 5.594 10.472 0.697 1.00 0.00 38 THR A O 16
ATOM 12810 N N . THR A 1 39 ? 4.982 12.504 -0.052 1.00 0.00 39 THR A N 16
ATOM 12811 C CA . THR A 1 39 ? 3.554 12.217 0.009 1.00 0.00 39 THR A CA 16
ATOM 12812 C C . THR A 1 39 ? 2.881 12.490 -1.331 1.00 0.00 39 THR A C 16
ATOM 12813 O O . THR A 1 39 ? 3.098 13.535 -1.944 1.00 0.00 39 THR A O 16
ATOM 12824 N N . SER A 1 40 ? 2.062 11.544 -1.780 1.00 0.00 40 SER A N 16
ATOM 12825 C CA . SER A 1 40 ? 1.359 11.682 -3.050 1.00 0.00 40 SER A CA 16
ATOM 12826 C C . SER A 1 40 ? -0.131 11.399 -2.880 1.00 0.00 40 SER A C 16
ATOM 12827 O O . SER A 1 40 ? -0.553 10.824 -1.877 1.00 0.00 40 SER A O 16
ATOM 12835 N N . TRP A 1 41 ? -0.920 11.807 -3.867 1.00 0.00 41 TRP A N 16
ATOM 12836 C CA . TRP A 1 41 ? -2.363 11.598 -3.827 1.00 0.00 41 TRP A CA 16
ATOM 12837 C C . TRP A 1 41 ? -2.752 10.338 -4.593 1.00 0.00 41 TRP A C 16
ATOM 12838 O O . TRP A 1 41 ? -3.739 9.679 -4.264 1.00 0.00 41 TRP A O 16
ATOM 12859 N N . LEU A 1 42 ? -1.971 10.008 -5.616 1.00 0.00 42 LEU A N 16
ATOM 12860 C CA . LEU A 1 42 ? -2.234 8.826 -6.429 1.00 0.00 42 LEU A CA 16
ATOM 12861 C C . LEU A 1 42 ? -1.498 7.610 -5.876 1.00 0.00 42 LEU A C 16
ATOM 12862 O O . LEU A 1 42 ? -0.733 7.718 -4.918 1.00 0.00 42 LEU A O 16
ATOM 12878 N N . ASP A 1 43 ? -1.734 6.454 -6.487 1.00 0.00 43 ASP A N 16
ATOM 12879 C CA . ASP A 1 43 ? -1.091 5.218 -6.058 1.00 0.00 43 ASP A CA 16
ATOM 12880 C C . ASP A 1 43 ? 0.188 4.966 -6.851 1.00 0.00 43 ASP A C 16
ATOM 12881 O O . ASP A 1 43 ? 0.257 5.207 -8.057 1.00 0.00 43 ASP A O 16
ATOM 12890 N N . PRO A 1 44 ? 1.226 4.471 -6.160 1.00 0.00 44 PRO A N 16
ATOM 12891 C CA . PRO A 1 44 ? 2.521 4.177 -6.780 1.00 0.00 44 PRO A CA 16
ATOM 12892 C C . PRO A 1 44 ? 2.454 2.982 -7.725 1.00 0.00 44 PRO A C 16
ATOM 12893 O O . PRO A 1 44 ? 3.047 2.998 -8.804 1.00 0.00 44 PRO A O 16
ATOM 12904 N N . ARG A 1 45 ? 1.728 1.948 -7.312 1.00 0.00 45 ARG A N 16
ATOM 12905 C CA . ARG A 1 45 ? 1.584 0.744 -8.122 1.00 0.00 45 ARG A CA 16
ATOM 12906 C C . ARG A 1 45 ? 1.193 1.096 -9.554 1.00 0.00 45 ARG A C 16
ATOM 12907 O O . ARG A 1 45 ? 1.457 0.334 -10.485 1.00 0.00 45 ARG A O 16
ATOM 12928 N N . CYS A 1 46 ? 0.563 2.253 -9.723 1.00 0.00 46 CYS A N 16
ATOM 12929 C CA . CYS A 1 46 ? 0.134 2.706 -11.041 1.00 0.00 46 CYS A CA 16
ATOM 12930 C C . CYS A 1 46 ? 1.334 2.941 -11.953 1.00 0.00 46 CYS A C 16
ATOM 12931 O O . CYS A 1 46 ? 1.270 2.695 -13.158 1.00 0.00 46 CYS A O 16
ATOM 12939 N N . LEU A 1 47 ? 2.428 3.420 -11.370 1.00 0.00 47 LEU A N 16
ATOM 12940 C CA . LEU A 1 47 ? 3.643 3.690 -12.129 1.00 0.00 47 LEU A CA 16
ATOM 12941 C C . LEU A 1 47 ? 4.412 2.402 -12.404 1.00 0.00 47 LEU A C 16
ATOM 12942 O O . LEU A 1 47 ? 4.592 2.009 -13.556 1.00 0.00 47 LEU A O 16
ATOM 12958 N N . ASN A 1 48 ? 4.860 1.747 -11.338 1.00 0.00 48 ASN A N 16
ATOM 12959 C CA . ASN A 1 48 ? 5.608 0.502 -11.464 1.00 0.00 48 ASN A CA 16
ATOM 12960 C C . ASN A 1 48 ? 4.664 -0.687 -11.614 1.00 0.00 48 ASN A C 16
ATOM 12961 O O . ASN A 1 48 ? 4.240 -1.286 -10.625 1.00 0.00 48 ASN A O 16
ATOM 12972 N N . LYS A 1 49 ? 4.338 -1.024 -12.857 1.00 0.00 49 LYS A N 16
ATOM 12973 C CA . LYS A 1 49 ? 3.445 -2.142 -13.138 1.00 0.00 49 LYS A CA 16
ATOM 12974 C C . LYS A 1 49 ? 4.121 -3.471 -12.821 1.00 0.00 49 LYS A C 16
ATOM 12975 O O . LYS A 1 49 ? 3.452 -4.474 -12.572 1.00 0.00 49 LYS A O 16
ATOM 12994 N N . GLN A 1 50 ? 5.450 -3.471 -12.829 1.00 0.00 50 GLN A N 16
ATOM 12995 C CA . GLN A 1 50 ? 6.216 -4.678 -12.541 1.00 0.00 50 GLN A CA 16
ATOM 12996 C C . GLN A 1 50 ? 6.332 -4.903 -11.037 1.00 0.00 50 GLN A C 16
ATOM 12997 O O . GLN A 1 50 ? 6.801 -4.032 -10.305 1.00 0.00 50 GLN A O 16
ATOM 13011 N N . GLN A 1 51 ? 5.901 -6.076 -10.584 1.00 0.00 51 GLN A N 16
ATOM 13012 C CA . GLN A 1 51 ? 5.955 -6.414 -9.167 1.00 0.00 51 GLN A CA 16
ATOM 13013 C C . GLN A 1 51 ? 7.366 -6.827 -8.760 1.00 0.00 51 GLN A C 16
ATOM 13014 O O . GLN A 1 51 ? 7.840 -7.901 -9.131 1.00 0.00 51 GLN A O 16
ATOM 13028 N N . SER A 1 52 ? 8.032 -5.967 -7.996 1.00 0.00 52 SER A N 16
ATOM 13029 C CA . SER A 1 52 ? 9.390 -6.241 -7.541 1.00 0.00 52 SER A CA 16
ATOM 13030 C C . SER A 1 52 ? 9.406 -7.388 -6.536 1.00 0.00 52 SER A C 16
ATOM 13031 O O . SER A 1 52 ? 10.180 -8.335 -6.669 1.00 0.00 52 SER A O 16
ATOM 13039 N N . GLY A 1 53 ? 8.543 -7.295 -5.528 1.00 0.00 53 GLY A N 16
ATOM 13040 C CA . GLY A 1 53 ? 8.474 -8.331 -4.514 1.00 0.00 53 GLY A CA 16
ATOM 13041 C C . GLY A 1 53 ? 7.543 -9.462 -4.903 1.00 0.00 53 GLY A C 16
ATOM 13042 O O . GLY A 1 53 ? 6.590 -9.278 -5.660 1.00 0.00 53 GLY A O 16
ATOM 13046 N N . PRO A 1 54 ? 7.819 -10.667 -4.381 1.00 0.00 54 PRO A N 16
ATOM 13047 C CA . PRO A 1 54 ? 7.011 -11.856 -4.666 1.00 0.00 54 PRO A CA 16
ATOM 13048 C C . PRO A 1 54 ? 5.629 -11.786 -4.025 1.00 0.00 54 PRO A C 16
ATOM 13049 O O . PRO A 1 54 ? 5.501 -11.516 -2.831 1.00 0.00 54 PRO A O 16
ATOM 13060 N N . SER A 1 55 ? 4.598 -12.031 -4.826 1.00 0.00 55 SER A N 16
ATOM 13061 C CA . SER A 1 55 ? 3.224 -11.992 -4.338 1.00 0.00 55 SER A CA 16
ATOM 13062 C C . SER A 1 55 ? 2.724 -13.396 -4.009 1.00 0.00 55 SER A C 16
ATOM 13063 O O . SER A 1 55 ? 1.589 -13.752 -4.325 1.00 0.00 55 SER A O 16
ATOM 13071 N N . SER A 1 56 ? 3.581 -14.188 -3.374 1.00 0.00 56 SER A N 16
ATOM 13072 C CA . SER A 1 56 ? 3.229 -15.555 -3.005 1.00 0.00 56 SER A CA 16
ATOM 13073 C C . SER A 1 56 ? 2.047 -15.570 -2.041 1.00 0.00 56 SER A C 16
ATOM 13074 O O . SER A 1 56 ? 2.093 -14.958 -0.975 1.00 0.00 56 SER A O 16
ATOM 13082 N N . GLY A 1 57 ? 0.987 -16.275 -2.425 1.00 0.00 57 GLY A N 16
ATOM 13083 C CA . GLY A 1 57 ? -0.193 -16.358 -1.585 1.00 0.00 57 GLY A CA 16
ATOM 13084 C C . GLY A 1 57 ? 0.061 -17.126 -0.303 1.00 0.00 57 GLY A C 16
ATOM 13085 O O . GLY A 1 57 ? 0.871 -16.712 0.526 1.00 0.00 57 GLY A O 16
ATOM 13089 N N . GLY A 1 1 ? -15.388 1.569 -9.680 1.00 0.00 1 GLY A N 17
ATOM 13090 C CA . GLY A 1 1 ? -14.364 1.127 -10.609 1.00 0.00 1 GLY A CA 17
ATOM 13091 C C . GLY A 1 1 ? -13.483 2.265 -11.085 1.00 0.00 1 GLY A C 17
ATOM 13092 O O . GLY A 1 1 ? -12.882 2.973 -10.277 1.00 0.00 1 GLY A O 17
ATOM 13096 N N . SER A 1 2 ? -13.406 2.441 -12.400 1.00 0.00 2 SER A N 17
ATOM 13097 C CA . SER A 1 2 ? -12.587 3.498 -12.983 1.00 0.00 2 SER A CA 17
ATOM 13098 C C . SER A 1 2 ? -13.119 4.874 -12.594 1.00 0.00 2 SER A C 17
ATOM 13099 O O . SER A 1 2 ? -14.319 5.053 -12.391 1.00 0.00 2 SER A O 17
ATOM 13107 N N . SER A 1 3 ? -12.215 5.843 -12.492 1.00 0.00 3 SER A N 17
ATOM 13108 C CA . SER A 1 3 ? -12.590 7.203 -12.123 1.00 0.00 3 SER A CA 17
ATOM 13109 C C . SER A 1 3 ? -12.288 8.177 -13.258 1.00 0.00 3 SER A C 17
ATOM 13110 O O . SER A 1 3 ? -13.184 8.843 -13.774 1.00 0.00 3 SER A O 17
ATOM 13118 N N . GLY A 1 4 ? -11.017 8.254 -13.640 1.00 0.00 4 GLY A N 17
ATOM 13119 C CA . GLY A 1 4 ? -10.617 9.148 -14.711 1.00 0.00 4 GLY A CA 17
ATOM 13120 C C . GLY A 1 4 ? -10.417 8.424 -16.027 1.00 0.00 4 GLY A C 17
ATOM 13121 O O . GLY A 1 4 ? -11.210 8.579 -16.956 1.00 0.00 4 GLY A O 17
ATOM 13125 N N . SER A 1 5 ? -9.353 7.631 -16.109 1.00 0.00 5 SER A N 17
ATOM 13126 C CA . SER A 1 5 ? -9.048 6.884 -17.324 1.00 0.00 5 SER A CA 17
ATOM 13127 C C . SER A 1 5 ? -9.557 5.450 -17.222 1.00 0.00 5 SER A C 17
ATOM 13128 O O . SER A 1 5 ? -9.991 5.007 -16.158 1.00 0.00 5 SER A O 17
ATOM 13136 N N . SER A 1 6 ? -9.501 4.728 -18.336 1.00 0.00 6 SER A N 17
ATOM 13137 C CA . SER A 1 6 ? -9.959 3.344 -18.375 1.00 0.00 6 SER A CA 17
ATOM 13138 C C . SER A 1 6 ? -9.229 2.560 -19.462 1.00 0.00 6 SER A C 17
ATOM 13139 O O . SER A 1 6 ? -9.027 3.054 -20.570 1.00 0.00 6 SER A O 17
ATOM 13147 N N . GLY A 1 7 ? -8.836 1.332 -19.135 1.00 0.00 7 GLY A N 17
ATOM 13148 C CA . GLY A 1 7 ? -8.133 0.499 -20.092 1.00 0.00 7 GLY A CA 17
ATOM 13149 C C . GLY A 1 7 ? -7.633 -0.794 -19.478 1.00 0.00 7 GLY A C 17
ATOM 13150 O O . GLY A 1 7 ? -8.413 -1.567 -18.922 1.00 0.00 7 GLY A O 17
ATOM 13154 N N . ALA A 1 8 ? -6.330 -1.030 -19.581 1.00 0.00 8 ALA A N 17
ATOM 13155 C CA . ALA A 1 8 ? -5.727 -2.238 -19.031 1.00 0.00 8 ALA A CA 17
ATOM 13156 C C . ALA A 1 8 ? -6.281 -2.545 -17.644 1.00 0.00 8 ALA A C 17
ATOM 13157 O O . ALA A 1 8 ? -6.212 -1.713 -16.740 1.00 0.00 8 ALA A O 17
ATOM 13164 N N . GLU A 1 9 ? -6.830 -3.745 -17.484 1.00 0.00 9 GLU A N 17
ATOM 13165 C CA . GLU A 1 9 ? -7.397 -4.161 -16.206 1.00 0.00 9 GLU A CA 17
ATOM 13166 C C . GLU A 1 9 ? -6.670 -5.386 -15.660 1.00 0.00 9 GLU A C 17
ATOM 13167 O O . GLU A 1 9 ? -6.661 -6.446 -16.286 1.00 0.00 9 GLU A O 17
ATOM 13179 N N . ASP A 1 10 ? -6.060 -5.232 -14.490 1.00 0.00 10 ASP A N 17
ATOM 13180 C CA . ASP A 1 10 ? -5.329 -6.325 -13.859 1.00 0.00 10 ASP A CA 17
ATOM 13181 C C . ASP A 1 10 ? -4.850 -5.926 -12.467 1.00 0.00 10 ASP A C 17
ATOM 13182 O O . ASP A 1 10 ? -4.365 -4.814 -12.262 1.00 0.00 10 ASP A O 17
ATOM 13191 N N . ASN A 1 11 ? -4.991 -6.841 -11.513 1.00 0.00 11 ASN A N 17
ATOM 13192 C CA . ASN A 1 11 ? -4.574 -6.583 -10.140 1.00 0.00 11 ASN A CA 17
ATOM 13193 C C . ASN A 1 11 ? -3.104 -6.179 -10.084 1.00 0.00 11 ASN A C 17
ATOM 13194 O O . ASN A 1 11 ? -2.252 -6.805 -10.717 1.00 0.00 11 ASN A O 17
ATOM 13205 N N . LEU A 1 12 ? -2.813 -5.130 -9.323 1.00 0.00 12 LEU A N 17
ATOM 13206 C CA . LEU A 1 12 ? -1.446 -4.641 -9.184 1.00 0.00 12 LEU A CA 17
ATOM 13207 C C . LEU A 1 12 ? -0.716 -5.377 -8.065 1.00 0.00 12 LEU A C 17
ATOM 13208 O O . LEU A 1 12 ? 0.339 -5.970 -8.283 1.00 0.00 12 LEU A O 17
ATOM 13224 N N . GLY A 1 13 ? -1.288 -5.335 -6.865 1.00 0.00 13 GLY A N 17
ATOM 13225 C CA . GLY A 1 13 ? -0.679 -6.003 -5.729 1.00 0.00 13 GLY A CA 17
ATOM 13226 C C . GLY A 1 13 ? -0.668 -5.138 -4.485 1.00 0.00 13 GLY A C 17
ATOM 13227 O O . GLY A 1 13 ? -0.921 -3.934 -4.537 1.00 0.00 13 GLY A O 17
ATOM 13231 N N . PRO A 1 14 ? -0.371 -5.756 -3.332 1.00 0.00 14 PRO A N 17
ATOM 13232 C CA . PRO A 1 14 ? -0.323 -5.054 -2.047 1.00 0.00 14 PRO A CA 17
ATOM 13233 C C . PRO A 1 14 ? 0.862 -4.098 -1.953 1.00 0.00 14 PRO A C 17
ATOM 13234 O O . PRO A 1 14 ? 1.975 -4.431 -2.360 1.00 0.00 14 PRO A O 17
ATOM 13245 N N . LEU A 1 15 ? 0.615 -2.909 -1.414 1.00 0.00 15 LEU A N 17
ATOM 13246 C CA . LEU A 1 15 ? 1.662 -1.904 -1.265 1.00 0.00 15 LEU A CA 17
ATOM 13247 C C . LEU A 1 15 ? 2.929 -2.520 -0.682 1.00 0.00 15 LEU A C 17
ATOM 13248 O O . LEU A 1 15 ? 2.894 -3.544 0.000 1.00 0.00 15 LEU A O 17
ATOM 13264 N N . PRO A 1 16 ? 4.077 -1.881 -0.953 1.00 0.00 16 PRO A N 17
ATOM 13265 C CA . PRO A 1 16 ? 5.378 -2.347 -0.462 1.00 0.00 16 PRO A CA 17
ATOM 13266 C C . PRO A 1 16 ? 5.524 -2.174 1.045 1.00 0.00 16 PRO A C 17
ATOM 13267 O O . PRO A 1 16 ? 4.545 -1.924 1.748 1.00 0.00 16 PRO A O 17
ATOM 13278 N N . GLU A 1 17 ? 6.752 -2.308 1.536 1.00 0.00 17 GLU A N 17
ATOM 13279 C CA . GLU A 1 17 ? 7.025 -2.166 2.961 1.00 0.00 17 GLU A CA 17
ATOM 13280 C C . GLU A 1 17 ? 7.528 -0.761 3.282 1.00 0.00 17 GLU A C 17
ATOM 13281 O O . GLU A 1 17 ? 7.559 -0.352 4.441 1.00 0.00 17 GLU A O 17
ATOM 13293 N N . ASN A 1 18 ? 7.920 -0.028 2.245 1.00 0.00 18 ASN A N 17
ATOM 13294 C CA . ASN A 1 18 ? 8.423 1.330 2.415 1.00 0.00 18 ASN A CA 17
ATOM 13295 C C . ASN A 1 18 ? 7.337 2.355 2.101 1.00 0.00 18 ASN A C 17
ATOM 13296 O O . ASN A 1 18 ? 7.631 3.508 1.785 1.00 0.00 18 ASN A O 17
ATOM 13307 N N . TRP A 1 19 ? 6.084 1.927 2.189 1.00 0.00 19 TRP A N 17
ATOM 13308 C CA . TRP A 1 19 ? 4.954 2.807 1.915 1.00 0.00 19 TRP A CA 17
ATOM 13309 C C . TRP A 1 19 ? 3.853 2.621 2.953 1.00 0.00 19 TRP A C 17
ATOM 13310 O O . TRP A 1 19 ? 3.758 1.571 3.587 1.00 0.00 19 TRP A O 17
ATOM 13331 N N . GLU A 1 20 ? 3.025 3.647 3.122 1.00 0.00 20 GLU A N 17
ATOM 13332 C CA . GLU A 1 20 ? 1.931 3.594 4.085 1.00 0.00 20 GLU A CA 17
ATOM 13333 C C . GLU A 1 20 ? 0.750 4.438 3.614 1.00 0.00 20 GLU A C 17
ATOM 13334 O O . GLU A 1 20 ? 0.841 5.663 3.535 1.00 0.00 20 GLU A O 17
ATOM 13346 N N . MET A 1 21 ? -0.357 3.773 3.302 1.00 0.00 21 MET A N 17
ATOM 13347 C CA . MET A 1 21 ? -1.557 4.461 2.839 1.00 0.00 21 MET A CA 17
ATOM 13348 C C . MET A 1 21 ? -2.437 4.870 4.016 1.00 0.00 21 MET A C 17
ATOM 13349 O O . MET A 1 21 ? -2.940 4.021 4.751 1.00 0.00 21 MET A O 17
ATOM 13363 N N . ALA A 1 22 ? -2.619 6.175 4.188 1.00 0.00 22 ALA A N 17
ATOM 13364 C CA . ALA A 1 22 ? -3.440 6.696 5.274 1.00 0.00 22 ALA A CA 17
ATOM 13365 C C . ALA A 1 22 ? -4.289 7.872 4.805 1.00 0.00 22 ALA A C 17
ATOM 13366 O O . ALA A 1 22 ? -3.971 8.522 3.808 1.00 0.00 22 ALA A O 17
ATOM 13373 N N . TYR A 1 23 ? -5.370 8.141 5.528 1.00 0.00 23 TYR A N 17
ATOM 13374 C CA . TYR A 1 23 ? -6.267 9.238 5.184 1.00 0.00 23 TYR A CA 17
ATOM 13375 C C . TYR A 1 23 ? -6.058 10.426 6.117 1.00 0.00 23 TYR A C 17
ATOM 13376 O O . TYR A 1 23 ? -5.746 10.258 7.297 1.00 0.00 23 TYR A O 17
ATOM 13394 N N . THR A 1 24 ? -6.233 11.630 5.580 1.00 0.00 24 THR A N 17
ATOM 13395 C CA . THR A 1 24 ? -6.064 12.847 6.363 1.00 0.00 24 THR A CA 17
ATOM 13396 C C . THR A 1 24 ? -7.269 13.095 7.262 1.00 0.00 24 THR A C 17
ATOM 13397 O O . THR A 1 24 ? -8.369 12.618 6.986 1.00 0.00 24 THR A O 17
ATOM 13408 N N . GLU A 1 25 ? -7.054 13.845 8.339 1.00 0.00 25 GLU A N 17
ATOM 13409 C CA . GLU A 1 25 ? -8.125 14.156 9.279 1.00 0.00 25 GLU A CA 17
ATOM 13410 C C . GLU A 1 25 ? -9.421 14.478 8.540 1.00 0.00 25 GLU A C 17
ATOM 13411 O O . GLU A 1 25 ? -10.508 14.108 8.981 1.00 0.00 25 GLU A O 17
ATOM 13423 N N . ASN A 1 26 ? -9.296 15.171 7.413 1.00 0.00 26 ASN A N 17
ATOM 13424 C CA . ASN A 1 26 ? -10.456 15.545 6.613 1.00 0.00 26 ASN A CA 17
ATOM 13425 C C . ASN A 1 26 ? -11.104 14.315 5.985 1.00 0.00 26 ASN A C 17
ATOM 13426 O O . ASN A 1 26 ? -12.326 14.233 5.870 1.00 0.00 26 ASN A O 17
ATOM 13437 N N . GLY A 1 27 ? -10.274 13.358 5.580 1.00 0.00 27 GLY A N 17
ATOM 13438 C CA . GLY A 1 27 ? -10.783 12.144 4.970 1.00 0.00 27 GLY A CA 17
ATOM 13439 C C . GLY A 1 27 ? -10.216 11.910 3.583 1.00 0.00 27 GLY A C 17
ATOM 13440 O O . GLY A 1 27 ? -10.817 11.209 2.770 1.00 0.00 27 GLY A O 17
ATOM 13444 N N . GLU A 1 28 ? -9.055 12.500 3.313 1.00 0.00 28 GLU A N 17
ATOM 13445 C CA . GLU A 1 28 ? -8.409 12.354 2.014 1.00 0.00 28 GLU A CA 17
ATOM 13446 C C . GLU A 1 28 ? -7.384 11.224 2.041 1.00 0.00 28 GLU A C 17
ATOM 13447 O O . GLU A 1 28 ? -6.419 11.264 2.804 1.00 0.00 28 GLU A O 17
ATOM 13459 N N . VAL A 1 29 ? -7.601 10.216 1.202 1.00 0.00 29 VAL A N 17
ATOM 13460 C CA . VAL A 1 29 ? -6.697 9.074 1.127 1.00 0.00 29 VAL A CA 17
ATOM 13461 C C . VAL A 1 29 ? -5.413 9.438 0.391 1.00 0.00 29 VAL A C 17
ATOM 13462 O O . VAL A 1 29 ? -5.445 9.847 -0.770 1.00 0.00 29 VAL A O 17
ATOM 13475 N N . TYR A 1 30 ? -4.283 9.285 1.073 1.00 0.00 30 TYR A N 17
ATOM 13476 C CA . TYR A 1 30 ? -2.987 9.598 0.484 1.00 0.00 30 TYR A CA 17
ATOM 13477 C C . TYR A 1 30 ? -2.008 8.443 0.675 1.00 0.00 30 TYR A C 17
ATOM 13478 O O . TYR A 1 30 ? -2.267 7.515 1.440 1.00 0.00 30 TYR A O 17
ATOM 13496 N N . PHE A 1 31 ? -0.882 8.509 -0.027 1.00 0.00 31 PHE A N 17
ATOM 13497 C CA . PHE A 1 31 ? 0.137 7.470 0.063 1.00 0.00 31 PHE A CA 17
ATOM 13498 C C . PHE A 1 31 ? 1.448 8.038 0.599 1.00 0.00 31 PHE A C 17
ATOM 13499 O O . PHE A 1 31 ? 1.990 8.999 0.052 1.00 0.00 31 PHE A O 17
ATOM 13516 N N . ILE A 1 32 ? 1.951 7.438 1.672 1.00 0.00 32 ILE A N 17
ATOM 13517 C CA . ILE A 1 32 ? 3.198 7.883 2.282 1.00 0.00 32 ILE A CA 17
ATOM 13518 C C . ILE A 1 32 ? 4.386 7.093 1.744 1.00 0.00 32 ILE A C 17
ATOM 13519 O O . ILE A 1 32 ? 4.443 5.871 1.878 1.00 0.00 32 ILE A O 17
ATOM 13535 N N . ASP A 1 33 ? 5.334 7.800 1.138 1.00 0.00 33 ASP A N 17
ATOM 13536 C CA . ASP A 1 33 ? 6.523 7.165 0.582 1.00 0.00 33 ASP A CA 17
ATOM 13537 C C . ASP A 1 33 ? 7.742 7.431 1.460 1.00 0.00 33 ASP A C 17
ATOM 13538 O O . ASP A 1 33 ? 8.337 8.508 1.404 1.00 0.00 33 ASP A O 17
ATOM 13547 N N . HIS A 1 34 ? 8.107 6.444 2.272 1.00 0.00 34 HIS A N 17
ATOM 13548 C CA . HIS A 1 34 ? 9.255 6.572 3.163 1.00 0.00 34 HIS A CA 17
ATOM 13549 C C . HIS A 1 34 ? 10.561 6.526 2.377 1.00 0.00 34 HIS A C 17
ATOM 13550 O O . HIS A 1 34 ? 11.438 7.369 2.561 1.00 0.00 34 HIS A O 17
ATOM 13564 N N . ASN A 1 35 ? 10.683 5.534 1.500 1.00 0.00 35 ASN A N 17
ATOM 13565 C CA . ASN A 1 35 ? 11.883 5.377 0.686 1.00 0.00 35 ASN A CA 17
ATOM 13566 C C . ASN A 1 35 ? 12.430 6.735 0.255 1.00 0.00 35 ASN A C 17
ATOM 13567 O O . ASN A 1 35 ? 13.637 6.905 0.082 1.00 0.00 35 ASN A O 17
ATOM 13578 N N . THR A 1 36 ? 11.532 7.701 0.084 1.00 0.00 36 THR A N 17
ATOM 13579 C CA . THR A 1 36 ? 11.923 9.043 -0.327 1.00 0.00 36 THR A CA 17
ATOM 13580 C C . THR A 1 36 ? 11.322 10.098 0.595 1.00 0.00 36 THR A C 17
ATOM 13581 O O . THR A 1 36 ? 11.521 11.297 0.398 1.00 0.00 36 THR A O 17
ATOM 13592 N N . LYS A 1 37 ? 10.584 9.644 1.603 1.00 0.00 37 LYS A N 17
ATOM 13593 C CA . LYS A 1 37 ? 9.954 10.548 2.557 1.00 0.00 37 LYS A CA 17
ATOM 13594 C C . LYS A 1 37 ? 9.104 11.592 1.840 1.00 0.00 37 LYS A C 17
ATOM 13595 O O . LYS A 1 37 ? 9.195 12.786 2.125 1.00 0.00 37 LYS A O 17
ATOM 13614 N N . THR A 1 38 ? 8.275 11.133 0.906 1.00 0.00 38 THR A N 17
ATOM 13615 C CA . THR A 1 38 ? 7.409 12.027 0.148 1.00 0.00 38 THR A CA 17
ATOM 13616 C C . THR A 1 38 ? 5.948 11.604 0.262 1.00 0.00 38 THR A C 17
ATOM 13617 O O . THR A 1 38 ? 5.644 10.495 0.703 1.00 0.00 38 THR A O 17
ATOM 13628 N N . THR A 1 39 ? 5.046 12.495 -0.139 1.00 0.00 39 THR A N 17
ATOM 13629 C CA . THR A 1 39 ? 3.617 12.214 -0.081 1.00 0.00 39 THR A CA 17
ATOM 13630 C C . THR A 1 39 ? 2.948 12.491 -1.422 1.00 0.00 39 THR A C 17
ATOM 13631 O O . THR A 1 39 ? 3.191 13.523 -2.047 1.00 0.00 39 THR A O 17
ATOM 13642 N N . SER A 1 40 ? 2.103 11.563 -1.859 1.00 0.00 40 SER A N 17
ATOM 13643 C CA . SER A 1 40 ? 1.400 11.706 -3.129 1.00 0.00 40 SER A CA 17
ATOM 13644 C C . SER A 1 40 ? -0.090 11.426 -2.960 1.00 0.00 40 SER A C 17
ATOM 13645 O O . SER A 1 40 ? -0.511 10.823 -1.972 1.00 0.00 40 SER A O 17
ATOM 13653 N N . TRP A 1 41 ? -0.882 11.867 -3.930 1.00 0.00 41 TRP A N 17
ATOM 13654 C CA . TRP A 1 41 ? -2.326 11.664 -3.889 1.00 0.00 41 TRP A CA 17
ATOM 13655 C C . TRP A 1 41 ? -2.715 10.377 -4.608 1.00 0.00 41 TRP A C 17
ATOM 13656 O O . TRP A 1 41 ? -3.700 9.729 -4.252 1.00 0.00 41 TRP A O 17
ATOM 13677 N N . LEU A 1 42 ? -1.937 10.012 -5.621 1.00 0.00 42 LEU A N 17
ATOM 13678 C CA . LEU A 1 42 ? -2.201 8.800 -6.390 1.00 0.00 42 LEU A CA 17
ATOM 13679 C C . LEU A 1 42 ? -1.426 7.616 -5.823 1.00 0.00 42 LEU A C 17
ATOM 13680 O O . LEU A 1 42 ? -0.630 7.768 -4.896 1.00 0.00 42 LEU A O 17
ATOM 13696 N N . ASP A 1 43 ? -1.662 6.436 -6.387 1.00 0.00 43 ASP A N 17
ATOM 13697 C CA . ASP A 1 43 ? -0.984 5.225 -5.940 1.00 0.00 43 ASP A CA 17
ATOM 13698 C C . ASP A 1 43 ? 0.241 4.939 -6.803 1.00 0.00 43 ASP A C 17
ATOM 13699 O O . ASP A 1 43 ? 0.230 5.123 -8.020 1.00 0.00 43 ASP A O 17
ATOM 13708 N N . PRO A 1 44 ? 1.324 4.478 -6.159 1.00 0.00 44 PRO A N 17
ATOM 13709 C CA . PRO A 1 44 ? 2.577 4.157 -6.849 1.00 0.00 44 PRO A CA 17
ATOM 13710 C C . PRO A 1 44 ? 2.453 2.919 -7.730 1.00 0.00 44 PRO A C 17
ATOM 13711 O O . PRO A 1 44 ? 2.909 2.911 -8.873 1.00 0.00 44 PRO A O 17
ATOM 13722 N N . ARG A 1 45 ? 1.834 1.874 -7.190 1.00 0.00 45 ARG A N 17
ATOM 13723 C CA . ARG A 1 45 ? 1.651 0.629 -7.928 1.00 0.00 45 ARG A CA 17
ATOM 13724 C C . ARG A 1 45 ? 1.240 0.908 -9.371 1.00 0.00 45 ARG A C 17
ATOM 13725 O O . ARG A 1 45 ? 1.653 0.202 -10.292 1.00 0.00 45 ARG A O 17
ATOM 13746 N N . CYS A 1 46 ? 0.425 1.940 -9.559 1.00 0.00 46 CYS A N 17
ATOM 13747 C CA . CYS A 1 46 ? -0.043 2.311 -10.890 1.00 0.00 46 CYS A CA 17
ATOM 13748 C C . CYS A 1 46 ? 1.129 2.662 -11.800 1.00 0.00 46 CYS A C 17
ATOM 13749 O O . CYS A 1 46 ? 1.153 2.287 -12.973 1.00 0.00 46 CYS A O 17
ATOM 13757 N N . LEU A 1 47 ? 2.100 3.386 -11.254 1.00 0.00 47 LEU A N 17
ATOM 13758 C CA . LEU A 1 47 ? 3.276 3.790 -12.017 1.00 0.00 47 LEU A CA 17
ATOM 13759 C C . LEU A 1 47 ? 3.790 2.639 -12.875 1.00 0.00 47 LEU A C 17
ATOM 13760 O O . LEU A 1 47 ? 3.876 2.752 -14.096 1.00 0.00 47 LEU A O 17
ATOM 13776 N N . ASN A 1 48 ? 4.129 1.529 -12.225 1.00 0.00 48 ASN A N 17
ATOM 13777 C CA . ASN A 1 48 ? 4.633 0.356 -12.929 1.00 0.00 48 ASN A CA 17
ATOM 13778 C C . ASN A 1 48 ? 4.113 -0.928 -12.289 1.00 0.00 48 ASN A C 17
ATOM 13779 O O . ASN A 1 48 ? 4.463 -1.255 -11.155 1.00 0.00 48 ASN A O 17
ATOM 13790 N N . LYS A 1 49 ? 3.275 -1.651 -13.024 1.00 0.00 49 LYS A N 17
ATOM 13791 C CA . LYS A 1 49 ? 2.707 -2.900 -12.530 1.00 0.00 49 LYS A CA 17
ATOM 13792 C C . LYS A 1 49 ? 3.701 -4.047 -12.682 1.00 0.00 49 LYS A C 17
ATOM 13793 O O . LYS A 1 49 ? 3.338 -5.141 -13.113 1.00 0.00 49 LYS A O 17
ATOM 13812 N N . GLN A 1 50 ? 4.954 -3.789 -12.324 1.00 0.00 50 GLN A N 17
ATOM 13813 C CA . GLN A 1 50 ? 5.999 -4.802 -12.420 1.00 0.00 50 GLN A CA 17
ATOM 13814 C C . GLN A 1 50 ? 7.006 -4.655 -11.283 1.00 0.00 50 GLN A C 17
ATOM 13815 O O . GLN A 1 50 ? 7.052 -3.624 -10.613 1.00 0.00 50 GLN A O 17
ATOM 13829 N N . GLN A 1 51 ? 7.808 -5.693 -11.072 1.00 0.00 51 GLN A N 17
ATOM 13830 C CA . GLN A 1 51 ? 8.812 -5.680 -10.015 1.00 0.00 51 GLN A CA 17
ATOM 13831 C C . GLN A 1 51 ? 10.172 -5.259 -10.562 1.00 0.00 51 GLN A C 17
ATOM 13832 O O . GLN A 1 51 ? 10.661 -5.825 -11.540 1.00 0.00 51 GLN A O 17
ATOM 13846 N N . SER A 1 52 ? 10.778 -4.262 -9.925 1.00 0.00 52 SER A N 17
ATOM 13847 C CA . SER A 1 52 ? 12.080 -3.762 -10.350 1.00 0.00 52 SER A CA 17
ATOM 13848 C C . SER A 1 52 ? 12.189 -3.756 -11.872 1.00 0.00 52 SER A C 17
ATOM 13849 O O . SER A 1 52 ? 13.219 -4.128 -12.434 1.00 0.00 52 SER A O 17
ATOM 13857 N N . GLY A 1 53 ? 11.118 -3.330 -12.534 1.00 0.00 53 GLY A N 17
ATOM 13858 C CA . GLY A 1 53 ? 11.112 -3.283 -13.985 1.00 0.00 53 GLY A CA 17
ATOM 13859 C C . GLY A 1 53 ? 12.303 -2.532 -14.545 1.00 0.00 53 GLY A C 17
ATOM 13860 O O . GLY A 1 53 ? 12.792 -1.570 -13.953 1.00 0.00 53 GLY A O 17
ATOM 13864 N N . PRO A 1 54 ? 12.790 -2.974 -15.714 1.00 0.00 54 PRO A N 17
ATOM 13865 C CA . PRO A 1 54 ? 13.938 -2.352 -16.380 1.00 0.00 54 PRO A CA 17
ATOM 13866 C C . PRO A 1 54 ? 13.610 -0.968 -16.928 1.00 0.00 54 PRO A C 17
ATOM 13867 O O . PRO A 1 54 ? 14.454 -0.319 -17.548 1.00 0.00 54 PRO A O 17
ATOM 13878 N N . SER A 1 55 ? 12.380 -0.520 -16.696 1.00 0.00 55 SER A N 17
ATOM 13879 C CA . SER A 1 55 ? 11.940 0.786 -17.170 1.00 0.00 55 SER A CA 17
ATOM 13880 C C . SER A 1 55 ? 11.724 0.772 -18.681 1.00 0.00 55 SER A C 17
ATOM 13881 O O . SER A 1 55 ? 12.223 1.639 -19.398 1.00 0.00 55 SER A O 17
ATOM 13889 N N . SER A 1 56 ? 10.977 -0.219 -19.156 1.00 0.00 56 SER A N 17
ATOM 13890 C CA . SER A 1 56 ? 10.698 -0.350 -20.581 1.00 0.00 56 SER A CA 17
ATOM 13891 C C . SER A 1 56 ? 9.194 -0.378 -20.839 1.00 0.00 56 SER A C 17
ATOM 13892 O O . SER A 1 56 ? 8.706 -1.172 -21.643 1.00 0.00 56 SER A O 17
ATOM 13900 N N . GLY A 1 57 ? 8.466 0.496 -20.152 1.00 0.00 57 GLY A N 17
ATOM 13901 C CA . GLY A 1 57 ? 7.025 0.555 -20.320 1.00 0.00 57 GLY A CA 17
ATOM 13902 C C . GLY A 1 57 ? 6.615 1.404 -21.507 1.00 0.00 57 GLY A C 17
ATOM 13903 O O . GLY A 1 57 ? 5.875 0.948 -22.378 1.00 0.00 57 GLY A O 17
ATOM 13907 N N . GLY A 1 1 ? -14.937 -23.563 -20.951 1.00 0.00 1 GLY A N 18
ATOM 13908 C CA . GLY A 1 1 ? -15.393 -22.302 -21.506 1.00 0.00 1 GLY A CA 18
ATOM 13909 C C . GLY A 1 1 ? -14.269 -21.510 -22.144 1.00 0.00 1 GLY A C 18
ATOM 13910 O O . GLY A 1 1 ? -13.506 -20.835 -21.452 1.00 0.00 1 GLY A O 18
ATOM 13914 N N . SER A 1 2 ? -14.165 -21.592 -23.466 1.00 0.00 2 SER A N 18
ATOM 13915 C CA . SER A 1 2 ? -13.122 -20.881 -24.197 1.00 0.00 2 SER A CA 18
ATOM 13916 C C . SER A 1 2 ? -13.005 -19.439 -23.712 1.00 0.00 2 SER A C 18
ATOM 13917 O O . SER A 1 2 ? -14.004 -18.729 -23.595 1.00 0.00 2 SER A O 18
ATOM 13925 N N . SER A 1 3 ? -11.778 -19.014 -23.430 1.00 0.00 3 SER A N 18
ATOM 13926 C CA . SER A 1 3 ? -11.529 -17.658 -22.954 1.00 0.00 3 SER A CA 18
ATOM 13927 C C . SER A 1 3 ? -10.755 -16.851 -23.991 1.00 0.00 3 SER A C 18
ATOM 13928 O O . SER A 1 3 ? -9.526 -16.809 -23.971 1.00 0.00 3 SER A O 18
ATOM 13936 N N . GLY A 1 4 ? -11.486 -16.211 -24.899 1.00 0.00 4 GLY A N 18
ATOM 13937 C CA . GLY A 1 4 ? -10.853 -15.413 -25.933 1.00 0.00 4 GLY A CA 18
ATOM 13938 C C . GLY A 1 4 ? -10.550 -14.001 -25.472 1.00 0.00 4 GLY A C 18
ATOM 13939 O O . GLY A 1 4 ? -11.109 -13.037 -25.994 1.00 0.00 4 GLY A O 18
ATOM 13943 N N . SER A 1 5 ? -9.663 -13.879 -24.489 1.00 0.00 5 SER A N 18
ATOM 13944 C CA . SER A 1 5 ? -9.290 -12.575 -23.954 1.00 0.00 5 SER A CA 18
ATOM 13945 C C . SER A 1 5 ? -8.088 -12.004 -24.701 1.00 0.00 5 SER A C 18
ATOM 13946 O O . SER A 1 5 ? -7.248 -12.747 -25.206 1.00 0.00 5 SER A O 18
ATOM 13954 N N . SER A 1 6 ? -8.015 -10.678 -24.765 1.00 0.00 6 SER A N 18
ATOM 13955 C CA . SER A 1 6 ? -6.919 -10.006 -25.453 1.00 0.00 6 SER A CA 18
ATOM 13956 C C . SER A 1 6 ? -6.301 -8.929 -24.568 1.00 0.00 6 SER A C 18
ATOM 13957 O O . SER A 1 6 ? -6.871 -7.853 -24.391 1.00 0.00 6 SER A O 18
ATOM 13965 N N . GLY A 1 7 ? -5.130 -9.227 -24.013 1.00 0.00 7 GLY A N 18
ATOM 13966 C CA . GLY A 1 7 ? -4.453 -8.274 -23.152 1.00 0.00 7 GLY A CA 18
ATOM 13967 C C . GLY A 1 7 ? -3.957 -8.906 -21.866 1.00 0.00 7 GLY A C 18
ATOM 13968 O O . GLY A 1 7 ? -3.917 -10.129 -21.743 1.00 0.00 7 GLY A O 18
ATOM 13972 N N . ALA A 1 8 ? -3.577 -8.069 -20.906 1.00 0.00 8 ALA A N 18
ATOM 13973 C CA . ALA A 1 8 ? -3.082 -8.552 -19.624 1.00 0.00 8 ALA A CA 18
ATOM 13974 C C . ALA A 1 8 ? -4.116 -8.343 -18.522 1.00 0.00 8 ALA A C 18
ATOM 13975 O O . ALA A 1 8 ? -5.084 -7.605 -18.699 1.00 0.00 8 ALA A O 18
ATOM 13982 N N . GLU A 1 9 ? -3.903 -8.999 -17.385 1.00 0.00 9 GLU A N 18
ATOM 13983 C CA . GLU A 1 9 ? -4.818 -8.885 -16.256 1.00 0.00 9 GLU A CA 18
ATOM 13984 C C . GLU A 1 9 ? -4.456 -7.688 -15.381 1.00 0.00 9 GLU A C 18
ATOM 13985 O O . GLU A 1 9 ? -3.296 -7.280 -15.317 1.00 0.00 9 GLU A O 18
ATOM 13997 N N . ASP A 1 10 ? -5.457 -7.131 -14.708 1.00 0.00 10 ASP A N 18
ATOM 13998 C 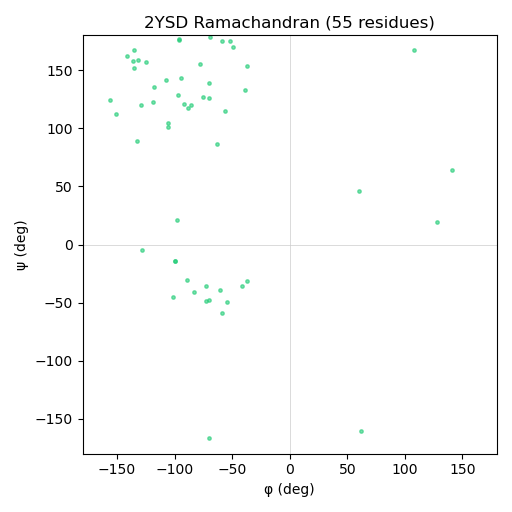CA . ASP A 1 10 ? -5.245 -5.981 -13.836 1.00 0.00 10 ASP A CA 18
ATOM 13999 C C . ASP A 1 10 ? -4.863 -6.430 -12.429 1.00 0.00 10 ASP A C 18
ATOM 14000 O O . ASP A 1 10 ? -5.702 -6.466 -11.529 1.00 0.00 10 ASP A O 18
ATOM 14009 N N . ASN A 1 11 ? -3.592 -6.772 -12.247 1.00 0.00 11 ASN A N 18
ATOM 14010 C CA . ASN A 1 11 ? -3.099 -7.221 -10.949 1.00 0.00 11 ASN A CA 18
ATOM 14011 C C . ASN A 1 11 ? -1.742 -6.596 -10.638 1.00 0.00 11 ASN A C 18
ATOM 14012 O O . ASN A 1 11 ? -0.735 -6.927 -11.265 1.00 0.00 11 ASN A O 18
ATOM 14023 N N . LEU A 1 12 ? -1.723 -5.693 -9.664 1.00 0.00 12 LEU A N 18
ATOM 14024 C CA . LEU A 1 12 ? -0.490 -5.022 -9.267 1.00 0.00 12 LEU A CA 18
ATOM 14025 C C . LEU A 1 12 ? 0.124 -5.691 -8.042 1.00 0.00 12 LEU A C 18
ATOM 14026 O O . LEU A 1 12 ? 1.271 -6.135 -8.074 1.00 0.00 12 LEU A O 18
ATOM 14042 N N . GLY A 1 13 ? -0.649 -5.762 -6.962 1.00 0.00 13 GLY A N 18
ATOM 14043 C CA . GLY A 1 13 ? -0.164 -6.381 -5.742 1.00 0.00 13 GLY A CA 18
ATOM 14044 C C . GLY A 1 13 ? -0.271 -5.460 -4.543 1.00 0.00 13 GLY A C 18
ATOM 14045 O O . GLY A 1 13 ? -0.541 -4.266 -4.673 1.00 0.00 13 GLY A O 18
ATOM 14049 N N . PRO A 1 14 ? -0.057 -6.018 -3.342 1.00 0.00 14 PRO A N 18
ATOM 14050 C CA . PRO A 1 14 ? -0.127 -5.256 -2.092 1.00 0.00 14 PRO A CA 18
ATOM 14051 C C . PRO A 1 14 ? 1.028 -4.271 -1.948 1.00 0.00 14 PRO A C 18
ATOM 14052 O O . PRO A 1 14 ? 2.175 -4.593 -2.260 1.00 0.00 14 PRO A O 18
ATOM 14063 N N . LEU A 1 15 ? 0.718 -3.069 -1.474 1.00 0.00 15 LEU A N 18
ATOM 14064 C CA . LEU A 1 15 ? 1.731 -2.036 -1.289 1.00 0.00 15 LEU A CA 18
ATOM 14065 C C . LEU A 1 15 ? 2.997 -2.619 -0.668 1.00 0.00 15 LEU A C 18
ATOM 14066 O O . LEU A 1 15 ? 2.965 -3.633 0.030 1.00 0.00 15 LEU A O 18
ATOM 14082 N N . PRO A 1 16 ? 4.138 -1.963 -0.926 1.00 0.00 16 PRO A N 18
ATOM 14083 C CA . PRO A 1 16 ? 5.436 -2.397 -0.399 1.00 0.00 16 PRO A CA 18
ATOM 14084 C C . PRO A 1 16 ? 5.546 -2.197 1.108 1.00 0.00 16 PRO A C 18
ATOM 14085 O O . PRO A 1 16 ? 4.544 -1.985 1.790 1.00 0.00 16 PRO A O 18
ATOM 14096 N N . GLU A 1 17 ? 6.770 -2.267 1.622 1.00 0.00 17 GLU A N 18
ATOM 14097 C CA . GLU A 1 17 ? 7.010 -2.094 3.050 1.00 0.00 17 GLU A CA 18
ATOM 14098 C C . GLU A 1 17 ? 7.506 -0.682 3.351 1.00 0.00 17 GLU A C 18
ATOM 14099 O O . GLU A 1 17 ? 7.513 -0.248 4.502 1.00 0.00 17 GLU A O 18
ATOM 14111 N N . ASN A 1 18 ? 7.922 0.027 2.307 1.00 0.00 18 ASN A N 18
ATOM 14112 C CA . ASN A 1 18 ? 8.422 1.389 2.459 1.00 0.00 18 ASN A CA 18
ATOM 14113 C C . ASN A 1 18 ? 7.334 2.407 2.132 1.00 0.00 18 ASN A C 18
ATOM 14114 O O . ASN A 1 18 ? 7.625 3.561 1.815 1.00 0.00 18 ASN A O 18
ATOM 14125 N N . TRP A 1 19 ? 6.082 1.973 2.211 1.00 0.00 19 TRP A N 18
ATOM 14126 C CA . TRP A 1 19 ? 4.950 2.847 1.923 1.00 0.00 19 TRP A CA 18
ATOM 14127 C C . TRP A 1 19 ? 3.848 2.669 2.962 1.00 0.00 19 TRP A C 18
ATOM 14128 O O . TRP A 1 19 ? 3.783 1.645 3.641 1.00 0.00 19 TRP A O 18
ATOM 14149 N N . GLU A 1 20 ? 2.984 3.672 3.079 1.00 0.00 20 GLU A N 18
ATOM 14150 C CA . GLU A 1 20 ? 1.884 3.625 4.036 1.00 0.00 20 GLU A CA 18
ATOM 14151 C C . GLU A 1 20 ? 0.705 4.463 3.551 1.00 0.00 20 GLU A C 18
ATOM 14152 O O . GLU A 1 20 ? 0.787 5.689 3.482 1.00 0.00 20 GLU A O 18
ATOM 14164 N N . MET A 1 21 ? -0.392 3.791 3.216 1.00 0.00 21 MET A N 18
ATOM 14165 C CA . MET A 1 21 ? -1.589 4.473 2.738 1.00 0.00 21 MET A CA 18
ATOM 14166 C C . MET A 1 21 ? -2.505 4.843 3.900 1.00 0.00 21 MET A C 18
ATOM 14167 O O . MET A 1 21 ? -3.025 3.971 4.595 1.00 0.00 21 MET A O 18
ATOM 14181 N N . ALA A 1 22 ? -2.696 6.142 4.106 1.00 0.00 22 ALA A N 18
ATOM 14182 C CA . ALA A 1 22 ? -3.550 6.627 5.184 1.00 0.00 22 ALA A CA 18
ATOM 14183 C C . ALA A 1 22 ? -4.382 7.822 4.730 1.00 0.00 22 ALA A C 18
ATOM 14184 O O . ALA A 1 22 ? -4.044 8.490 3.752 1.00 0.00 22 ALA A O 18
ATOM 14191 N N . TYR A 1 23 ? -5.470 8.085 5.444 1.00 0.00 23 TYR A N 18
ATOM 14192 C CA . TYR A 1 23 ? -6.352 9.198 5.113 1.00 0.00 23 TYR A CA 18
ATOM 14193 C C . TYR A 1 23 ? -6.113 10.379 6.047 1.00 0.00 23 TYR A C 18
ATOM 14194 O O . TYR A 1 23 ? -5.869 10.203 7.242 1.00 0.00 23 TYR A O 18
ATOM 14212 N N . THR A 1 24 ? -6.185 11.587 5.495 1.00 0.00 24 THR A N 18
ATOM 14213 C CA . THR A 1 24 ? -5.976 12.799 6.277 1.00 0.00 24 THR A CA 18
ATOM 14214 C C . THR A 1 24 ? -7.172 13.084 7.179 1.00 0.00 24 THR A C 18
ATOM 14215 O O . THR A 1 24 ? -8.287 12.640 6.905 1.00 0.00 24 THR A O 18
ATOM 14226 N N . GLU A 1 25 ? -6.932 13.827 8.254 1.00 0.00 25 GLU A N 18
ATOM 14227 C CA . GLU A 1 25 ? -7.991 14.171 9.196 1.00 0.00 25 GLU A CA 18
ATOM 14228 C C . GLU A 1 25 ? -9.292 14.484 8.462 1.00 0.00 25 GLU A C 18
ATOM 14229 O O . GLU A 1 25 ? -10.370 14.062 8.879 1.00 0.00 25 GLU A O 18
ATOM 14241 N N . ASN A 1 26 ? -9.182 15.227 7.365 1.00 0.00 26 ASN A N 18
ATOM 14242 C CA . ASN A 1 26 ? -10.348 15.598 6.572 1.00 0.00 26 ASN A CA 18
ATOM 14243 C C . ASN A 1 26 ? -11.020 14.362 5.982 1.00 0.00 26 ASN A C 18
ATOM 14244 O O . ASN A 1 26 ? -12.246 14.271 5.934 1.00 0.00 26 ASN A O 18
ATOM 14255 N N . GLY A 1 27 ? -10.206 13.411 5.532 1.00 0.00 27 GLY A N 18
ATOM 14256 C CA . GLY A 1 27 ? -10.739 12.192 4.951 1.00 0.00 27 GLY A CA 18
ATOM 14257 C C . GLY A 1 27 ? -10.187 11.921 3.565 1.00 0.00 27 GLY A C 18
ATOM 14258 O O . GLY A 1 27 ? -10.780 11.172 2.790 1.00 0.00 27 GLY A O 18
ATOM 14262 N N . GLU A 1 28 ? -9.049 12.534 3.253 1.00 0.00 28 GLU A N 18
ATOM 14263 C CA . GLU A 1 28 ? -8.419 12.355 1.950 1.00 0.00 28 GLU A CA 18
ATOM 14264 C C . GLU A 1 28 ? -7.395 11.225 1.992 1.00 0.00 28 GLU A C 18
ATOM 14265 O O . GLU A 1 28 ? -6.452 11.255 2.782 1.00 0.00 28 GLU A O 18
ATOM 14277 N N . VAL A 1 29 ? -7.587 10.228 1.134 1.00 0.00 29 VAL A N 18
ATOM 14278 C CA . VAL A 1 29 ? -6.681 9.088 1.071 1.00 0.00 29 VAL A CA 18
ATOM 14279 C C . VAL A 1 29 ? -5.390 9.451 0.346 1.00 0.00 29 VAL A C 18
ATOM 14280 O O . VAL A 1 29 ? -5.412 9.866 -0.813 1.00 0.00 29 VAL A O 18
ATOM 14293 N N . TYR A 1 30 ? -4.266 9.292 1.037 1.00 0.00 30 TYR A N 18
ATOM 14294 C CA . TYR A 1 30 ? -2.964 9.605 0.460 1.00 0.00 30 TYR A CA 18
ATOM 14295 C C . TYR A 1 30 ? -1.991 8.446 0.648 1.00 0.00 30 TYR A C 18
ATOM 14296 O O . TYR A 1 30 ? -2.270 7.500 1.386 1.00 0.00 30 TYR A O 18
ATOM 14314 N N . PHE A 1 31 ? -0.848 8.526 -0.023 1.00 0.00 31 PHE A N 18
ATOM 14315 C CA . PHE A 1 31 ? 0.168 7.484 0.069 1.00 0.00 31 PHE A CA 18
ATOM 14316 C C . PHE A 1 31 ? 1.484 8.052 0.592 1.00 0.00 31 PHE A C 18
ATOM 14317 O O . PHE A 1 31 ? 2.039 8.990 0.019 1.00 0.00 31 PHE A O 18
ATOM 14334 N N . ILE A 1 32 ? 1.977 7.477 1.684 1.00 0.00 32 ILE A N 18
ATOM 14335 C CA . ILE A 1 32 ? 3.227 7.925 2.285 1.00 0.00 32 ILE A CA 18
ATOM 14336 C C . ILE A 1 32 ? 4.410 7.121 1.756 1.00 0.00 32 ILE A C 18
ATOM 14337 O O . ILE A 1 32 ? 4.460 5.900 1.905 1.00 0.00 32 ILE A O 18
ATOM 14353 N N . ASP A 1 33 ? 5.361 7.814 1.140 1.00 0.00 33 ASP A N 18
ATOM 14354 C CA . ASP A 1 33 ? 6.546 7.165 0.591 1.00 0.00 33 ASP A CA 18
ATOM 14355 C C . ASP A 1 33 ? 7.768 7.437 1.464 1.00 0.00 33 ASP A C 18
ATOM 14356 O O . ASP A 1 33 ? 8.370 8.509 1.392 1.00 0.00 33 ASP A O 18
ATOM 14365 N N . HIS A 1 34 ? 8.128 6.459 2.289 1.00 0.00 34 HIS A N 18
ATOM 14366 C CA . HIS A 1 34 ? 9.277 6.592 3.177 1.00 0.00 34 HIS A CA 18
ATOM 14367 C C . HIS A 1 34 ? 10.582 6.537 2.388 1.00 0.00 34 HIS A C 18
ATOM 14368 O O . HIS A 1 34 ? 11.456 7.387 2.555 1.00 0.00 34 HIS A O 18
ATOM 14382 N N . ASN A 1 35 ? 10.707 5.530 1.529 1.00 0.00 35 ASN A N 18
ATOM 14383 C CA . ASN A 1 35 ? 11.906 5.363 0.716 1.00 0.00 35 ASN A CA 18
ATOM 14384 C C . ASN A 1 35 ? 12.471 6.716 0.297 1.00 0.00 35 ASN A C 18
ATOM 14385 O O . ASN A 1 35 ? 13.682 6.873 0.136 1.00 0.00 35 ASN A O 18
ATOM 14396 N N . THR A 1 36 ? 11.587 7.693 0.122 1.00 0.00 36 THR A N 18
ATOM 14397 C CA . THR A 1 36 ? 11.997 9.033 -0.279 1.00 0.00 36 THR A CA 18
ATOM 14398 C C . THR A 1 36 ? 11.424 10.087 0.661 1.00 0.00 36 THR A C 18
ATOM 14399 O O . THR A 1 36 ? 11.750 11.270 0.556 1.00 0.00 36 THR A O 18
ATOM 14410 N N . LYS A 1 37 ? 10.569 9.652 1.580 1.00 0.00 37 LYS A N 18
ATOM 14411 C CA . LYS A 1 37 ? 9.951 10.558 2.541 1.00 0.00 37 LYS A CA 18
ATOM 14412 C C . LYS A 1 37 ? 9.091 11.600 1.832 1.00 0.00 37 LYS A C 18
ATOM 14413 O O . LYS A 1 37 ? 9.161 12.791 2.138 1.00 0.00 37 LYS A O 18
ATOM 14432 N N . THR A 1 38 ? 8.278 11.144 0.884 1.00 0.00 38 THR A N 18
ATOM 14433 C CA . THR A 1 38 ? 7.405 12.035 0.132 1.00 0.00 38 THR A CA 18
ATOM 14434 C C . THR A 1 38 ? 5.942 11.637 0.294 1.00 0.00 38 THR A C 18
ATOM 14435 O O . THR A 1 38 ? 5.634 10.535 0.748 1.00 0.00 38 THR A O 18
ATOM 14446 N N . THR A 1 39 ? 5.042 12.541 -0.082 1.00 0.00 39 THR A N 18
ATOM 14447 C CA . THR A 1 39 ? 3.612 12.283 0.021 1.00 0.00 39 THR A CA 18
ATOM 14448 C C . THR A 1 39 ? 2.911 12.529 -1.310 1.00 0.00 39 THR A C 18
ATOM 14449 O O . THR A 1 39 ? 3.074 13.584 -1.923 1.00 0.00 39 THR A O 18
ATOM 14460 N N . SER A 1 40 ? 2.131 11.548 -1.753 1.00 0.00 40 SER A N 18
ATOM 14461 C CA . SER A 1 40 ? 1.407 11.657 -3.014 1.00 0.00 40 SER A CA 18
ATOM 14462 C C . SER A 1 40 ? -0.082 11.397 -2.811 1.00 0.00 40 SER A C 18
ATOM 14463 O O . SER A 1 40 ? -0.491 10.827 -1.799 1.00 0.00 40 SER A O 18
ATOM 14471 N N . TRP A 1 41 ? -0.887 11.820 -3.778 1.00 0.00 41 TRP A N 18
ATOM 14472 C CA . TRP A 1 41 ? -2.332 11.634 -3.706 1.00 0.00 41 TRP A CA 18
ATOM 14473 C C . TRP A 1 41 ? -2.759 10.383 -4.466 1.00 0.00 41 TRP A C 18
ATOM 14474 O O . TRP A 1 41 ? -3.785 9.776 -4.157 1.00 0.00 41 TRP A O 18
ATOM 14495 N N . LEU A 1 42 ? -1.966 10.002 -5.462 1.00 0.00 42 LEU A N 18
ATOM 14496 C CA . LEU A 1 42 ? -2.261 8.822 -6.267 1.00 0.00 42 LEU A CA 18
ATOM 14497 C C . LEU A 1 42 ? -1.487 7.609 -5.760 1.00 0.00 42 LEU A C 18
ATOM 14498 O O . LEU A 1 42 ? -0.593 7.736 -4.923 1.00 0.00 42 LEU A O 18
ATOM 14514 N N . ASP A 1 43 ? -1.836 6.434 -6.273 1.00 0.00 43 ASP A N 18
ATOM 14515 C CA . ASP A 1 43 ? -1.172 5.198 -5.875 1.00 0.00 43 ASP A CA 18
ATOM 14516 C C . ASP A 1 43 ? 0.083 4.963 -6.710 1.00 0.00 43 ASP A C 18
ATOM 14517 O O . ASP A 1 43 ? 0.129 5.260 -7.904 1.00 0.00 43 ASP A O 18
ATOM 14526 N N . PRO A 1 44 ? 1.127 4.416 -6.069 1.00 0.00 44 PRO A N 18
ATOM 14527 C CA . PRO A 1 44 ? 2.402 4.129 -6.733 1.00 0.00 44 PRO A CA 18
ATOM 14528 C C . PRO A 1 44 ? 2.290 2.982 -7.732 1.00 0.00 44 PRO A C 18
ATOM 14529 O O . PRO A 1 44 ? 2.823 3.057 -8.839 1.00 0.00 44 PRO A O 18
ATOM 14540 N N . ARG A 1 45 ? 1.593 1.923 -7.334 1.00 0.00 45 ARG A N 18
ATOM 14541 C CA . ARG A 1 45 ? 1.412 0.760 -8.194 1.00 0.00 45 ARG A CA 18
ATOM 14542 C C . ARG A 1 45 ? 0.986 1.183 -9.597 1.00 0.00 45 ARG A C 18
ATOM 14543 O O . ARG A 1 45 ? 1.325 0.528 -10.583 1.00 0.00 45 ARG A O 18
ATOM 14564 N N . CYS A 1 46 ? 0.241 2.280 -9.678 1.00 0.00 46 CYS A N 18
ATOM 14565 C CA . CYS A 1 46 ? -0.233 2.790 -10.959 1.00 0.00 46 CYS A CA 18
ATOM 14566 C C . CYS A 1 46 ? 0.866 2.713 -12.015 1.00 0.00 46 CYS A C 18
ATOM 14567 O O . CYS A 1 46 ? 0.626 2.288 -13.146 1.00 0.00 46 CYS A O 18
ATOM 14575 N N . LEU A 1 47 ? 2.070 3.128 -11.639 1.00 0.00 47 LEU A N 18
ATOM 14576 C CA . LEU A 1 47 ? 3.207 3.108 -12.553 1.00 0.00 47 LEU A CA 18
ATOM 14577 C C . LEU A 1 47 ? 4.204 2.024 -12.158 1.00 0.00 47 LEU A C 18
ATOM 14578 O O . LEU A 1 47 ? 5.178 2.289 -11.455 1.00 0.00 47 LEU A O 18
ATOM 14594 N N . ASN A 1 48 ? 3.956 0.802 -12.619 1.00 0.00 48 ASN A N 18
ATOM 14595 C CA . ASN A 1 48 ? 4.833 -0.322 -12.315 1.00 0.00 48 ASN A CA 18
ATOM 14596 C C . ASN A 1 48 ? 5.745 -0.636 -13.498 1.00 0.00 48 ASN A C 18
ATOM 14597 O O . ASN A 1 48 ? 6.966 -0.703 -13.355 1.00 0.00 48 ASN A O 18
ATOM 14608 N N . LYS A 1 49 ? 5.143 -0.827 -14.667 1.00 0.00 49 LYS A N 18
ATOM 14609 C CA . LYS A 1 49 ? 5.899 -1.131 -15.876 1.00 0.00 49 LYS A CA 18
ATOM 14610 C C . LYS A 1 49 ? 6.647 0.100 -16.375 1.00 0.00 49 LYS A C 18
ATOM 14611 O O . LYS A 1 49 ? 7.649 -0.015 -17.081 1.00 0.00 49 LYS A O 18
ATOM 14630 N N . GLN A 1 50 ? 6.155 1.277 -16.002 1.00 0.00 50 GLN A N 18
ATOM 14631 C CA . GLN A 1 50 ? 6.779 2.530 -16.412 1.00 0.00 50 GLN A CA 18
ATOM 14632 C C . GLN A 1 50 ? 7.367 3.263 -15.211 1.00 0.00 50 GLN A C 18
ATOM 14633 O O . GLN A 1 50 ? 6.636 3.821 -14.394 1.00 0.00 50 GLN A O 18
ATOM 14647 N N . GLN A 1 51 ? 8.693 3.257 -15.111 1.00 0.00 51 GLN A N 18
ATOM 14648 C CA . GLN A 1 51 ? 9.379 3.921 -14.009 1.00 0.00 51 GLN A CA 18
ATOM 14649 C C . GLN A 1 51 ? 9.882 5.298 -14.431 1.00 0.00 51 GLN A C 18
ATOM 14650 O O . GLN A 1 51 ? 11.000 5.690 -14.096 1.00 0.00 51 GLN A O 18
ATOM 14664 N N . SER A 1 52 ? 9.050 6.026 -15.169 1.00 0.00 52 SER A N 18
ATOM 14665 C CA . SER A 1 52 ? 9.413 7.357 -15.641 1.00 0.00 52 SER A CA 18
ATOM 14666 C C . SER A 1 52 ? 9.082 8.414 -14.592 1.00 0.00 52 SER A C 18
ATOM 14667 O O . SER A 1 52 ? 8.477 8.116 -13.563 1.00 0.00 52 SER A O 18
ATOM 14675 N N . GLY A 1 53 ? 9.484 9.653 -14.862 1.00 0.00 53 GLY A N 18
ATOM 14676 C CA . GLY A 1 53 ? 9.222 10.737 -13.933 1.00 0.00 53 GLY A CA 18
ATOM 14677 C C . GLY A 1 53 ? 9.241 12.095 -14.606 1.00 0.00 53 GLY A C 18
ATOM 14678 O O . GLY A 1 53 ? 9.062 12.213 -15.818 1.00 0.00 53 GLY A O 18
ATOM 14682 N N . PRO A 1 54 ? 9.460 13.151 -13.809 1.00 0.00 54 PRO A N 18
ATOM 14683 C CA . PRO A 1 54 ? 9.505 14.527 -14.314 1.00 0.00 54 PRO A CA 18
ATOM 14684 C C . PRO A 1 54 ? 10.740 14.791 -15.168 1.00 0.00 54 PRO A C 18
ATOM 14685 O O . PRO A 1 54 ? 10.960 15.911 -15.629 1.00 0.00 54 PRO A O 18
ATOM 14696 N N . SER A 1 55 ? 11.543 13.752 -15.376 1.00 0.00 55 SER A N 18
ATOM 14697 C CA . SER A 1 55 ? 12.759 13.873 -16.173 1.00 0.00 55 SER A CA 18
ATOM 14698 C C . SER A 1 55 ? 12.487 13.530 -17.634 1.00 0.00 55 SER A C 18
ATOM 14699 O O . SER A 1 55 ? 11.600 12.733 -17.941 1.00 0.00 55 SER A O 18
ATOM 14707 N N . SER A 1 56 ? 13.256 14.137 -18.531 1.00 0.00 56 SER A N 18
ATOM 14708 C CA . SER A 1 56 ? 13.097 13.900 -19.961 1.00 0.00 56 SER A CA 18
ATOM 14709 C C . SER A 1 56 ? 14.414 13.453 -20.588 1.00 0.00 56 SER A C 18
ATOM 14710 O O . SER A 1 56 ? 14.457 12.486 -21.347 1.00 0.00 56 SER A O 18
ATOM 14718 N N . GLY A 1 57 ? 15.489 14.167 -20.264 1.00 0.00 57 GLY A N 18
ATOM 14719 C CA . GLY A 1 57 ? 16.793 13.830 -20.803 1.00 0.00 57 GLY A CA 18
ATOM 14720 C C . GLY A 1 57 ? 17.904 14.010 -19.788 1.00 0.00 57 GLY A C 18
ATOM 14721 O O . GLY A 1 57 ? 18.014 15.063 -19.159 1.00 0.00 57 GLY A O 18
ATOM 14725 N N . GLY A 1 1 ? -22.288 -12.096 -22.647 1.00 0.00 1 GLY A N 19
ATOM 14726 C CA . GLY A 1 1 ? -22.735 -12.167 -21.268 1.00 0.00 1 GLY A CA 19
ATOM 14727 C C . GLY A 1 1 ? -23.759 -11.101 -20.934 1.00 0.00 1 GLY A C 19
ATOM 14728 O O . GLY A 1 1 ? -24.905 -11.171 -21.379 1.00 0.00 1 GLY A O 19
ATOM 14732 N N . SER A 1 2 ? -23.347 -10.112 -20.148 1.00 0.00 2 SER A N 19
ATOM 14733 C CA . SER A 1 2 ? -24.239 -9.029 -19.750 1.00 0.00 2 SER A CA 19
ATOM 14734 C C . SER A 1 2 ? -23.498 -7.695 -19.730 1.00 0.00 2 SER A C 19
ATOM 14735 O O . SER A 1 2 ? -22.285 -7.649 -19.525 1.00 0.00 2 SER A O 19
ATOM 14743 N N . SER A 1 3 ? -24.238 -6.611 -19.943 1.00 0.00 3 SER A N 19
ATOM 14744 C CA . SER A 1 3 ? -23.652 -5.276 -19.953 1.00 0.00 3 SER A CA 19
ATOM 14745 C C . SER A 1 3 ? -24.327 -4.379 -18.920 1.00 0.00 3 SER A C 19
ATOM 14746 O O . SER A 1 3 ? -25.553 -4.312 -18.845 1.00 0.00 3 SER A O 19
ATOM 14754 N N . GLY A 1 4 ? -23.515 -3.690 -18.123 1.00 0.00 4 GLY A N 19
ATOM 14755 C CA . GLY A 1 4 ? -24.050 -2.806 -17.104 1.00 0.00 4 GLY A CA 19
ATOM 14756 C C . GLY A 1 4 ? -24.021 -3.429 -15.723 1.00 0.00 4 GLY A C 19
ATOM 14757 O O . GLY A 1 4 ? -24.886 -4.234 -15.379 1.00 0.00 4 GLY A O 19
ATOM 14761 N N . SER A 1 5 ? -23.022 -3.057 -14.929 1.00 0.00 5 SER A N 19
ATOM 14762 C CA . SER A 1 5 ? -22.880 -3.589 -13.579 1.00 0.00 5 SER A CA 19
ATOM 14763 C C . SER A 1 5 ? -21.810 -2.826 -12.804 1.00 0.00 5 SER A C 19
ATOM 14764 O O . SER A 1 5 ? -21.142 -1.946 -13.348 1.00 0.00 5 SER A O 19
ATOM 14772 N N . SER A 1 6 ? -21.652 -3.170 -11.529 1.00 0.00 6 SER A N 19
ATOM 14773 C CA . SER A 1 6 ? -20.666 -2.516 -10.677 1.00 0.00 6 SER A CA 19
ATOM 14774 C C . SER A 1 6 ? -19.784 -3.545 -9.978 1.00 0.00 6 SER A C 19
ATOM 14775 O O . SER A 1 6 ? -20.268 -4.373 -9.208 1.00 0.00 6 SER A O 19
ATOM 14783 N N . GLY A 1 7 ? -18.484 -3.486 -10.253 1.00 0.00 7 GLY A N 19
ATOM 14784 C CA . GLY A 1 7 ? -17.554 -4.418 -9.643 1.00 0.00 7 GLY A CA 19
ATOM 14785 C C . GLY A 1 7 ? -16.304 -4.619 -10.476 1.00 0.00 7 GLY A C 19
ATOM 14786 O O . GLY A 1 7 ? -16.034 -5.724 -10.946 1.00 0.00 7 GLY A O 19
ATOM 14790 N N . ALA A 1 8 ? -15.540 -3.547 -10.662 1.00 0.00 8 ALA A N 19
ATOM 14791 C CA . ALA A 1 8 ? -14.312 -3.610 -11.444 1.00 0.00 8 ALA A CA 19
ATOM 14792 C C . ALA A 1 8 ? -13.433 -4.771 -10.992 1.00 0.00 8 ALA A C 19
ATOM 14793 O O . ALA A 1 8 ? -13.436 -5.143 -9.819 1.00 0.00 8 ALA A O 19
ATOM 14800 N N . GLU A 1 9 ? -12.681 -5.339 -11.930 1.00 0.00 9 GLU A N 19
ATOM 14801 C CA . GLU A 1 9 ? -11.798 -6.458 -11.626 1.00 0.00 9 GLU A CA 19
ATOM 14802 C C . GLU A 1 9 ? -10.334 -6.054 -11.779 1.00 0.00 9 GLU A C 19
ATOM 14803 O O . GLU A 1 9 ? -9.523 -6.808 -12.316 1.00 0.00 9 GLU A O 19
ATOM 14815 N N . ASP A 1 10 ? -10.005 -4.858 -11.303 1.00 0.00 10 ASP A N 19
ATOM 14816 C CA . ASP A 1 10 ? -8.640 -4.352 -11.384 1.00 0.00 10 ASP A CA 19
ATOM 14817 C C . ASP A 1 10 ? -8.113 -3.983 -10.001 1.00 0.00 10 ASP A C 19
ATOM 14818 O O . ASP A 1 10 ? -8.283 -2.855 -9.542 1.00 0.00 10 ASP A O 19
ATOM 14827 N N . ASN A 1 11 ? -7.474 -4.944 -9.341 1.00 0.00 11 ASN A N 19
ATOM 14828 C CA . ASN A 1 11 ? -6.924 -4.721 -8.009 1.00 0.00 11 ASN A CA 19
ATOM 14829 C C . ASN A 1 11 ? -5.423 -4.994 -7.988 1.00 0.00 11 ASN A C 19
ATOM 14830 O O . ASN A 1 11 ? -4.991 -6.142 -7.870 1.00 0.00 11 ASN A O 19
ATOM 14841 N N . LEU A 1 12 ? -4.632 -3.933 -8.102 1.00 0.00 12 LEU A N 19
ATOM 14842 C CA . LEU A 1 12 ? -3.179 -4.058 -8.095 1.00 0.00 12 LEU A CA 19
ATOM 14843 C C . LEU A 1 12 ? -2.705 -4.836 -6.872 1.00 0.00 12 LEU A C 19
ATOM 14844 O O . LEU A 1 12 ? -3.483 -5.116 -5.962 1.00 0.00 12 LEU A O 19
ATOM 14860 N N . GLY A 1 13 ? -1.421 -5.181 -6.857 1.00 0.00 13 GLY A N 19
ATOM 14861 C CA . GLY A 1 13 ? -0.864 -5.921 -5.740 1.00 0.00 13 GLY A CA 19
ATOM 14862 C C . GLY A 1 13 ? -0.795 -5.093 -4.472 1.00 0.00 13 GLY A C 19
ATOM 14863 O O . GLY A 1 13 ? -1.064 -3.891 -4.475 1.00 0.00 13 GLY A O 19
ATOM 14867 N N . PRO A 1 14 ? -0.428 -5.741 -3.357 1.00 0.00 14 PRO A N 19
ATOM 14868 C CA . PRO A 1 14 ? -0.317 -5.075 -2.055 1.00 0.00 14 PRO A CA 19
ATOM 14869 C C . PRO A 1 14 ? 0.860 -4.108 -1.997 1.00 0.00 14 PRO A C 19
ATOM 14870 O O . PRO A 1 14 ? 1.952 -4.413 -2.477 1.00 0.00 14 PRO A O 19
ATOM 14881 N N . LEU A 1 15 ? 0.631 -2.940 -1.407 1.00 0.00 15 LEU A N 19
ATOM 14882 C CA . LEU A 1 15 ? 1.673 -1.926 -1.286 1.00 0.00 15 LEU A CA 19
ATOM 14883 C C . LEU A 1 15 ? 2.946 -2.522 -0.692 1.00 0.00 15 LEU A C 19
ATOM 14884 O O . LEU A 1 15 ? 2.920 -3.540 0.000 1.00 0.00 15 LEU A O 19
ATOM 14900 N N . PRO A 1 16 ? 4.087 -1.874 -0.967 1.00 0.00 16 PRO A N 19
ATOM 14901 C CA . PRO A 1 16 ? 5.391 -2.320 -0.468 1.00 0.00 16 PRO A CA 19
ATOM 14902 C C . PRO A 1 16 ? 5.532 -2.130 1.039 1.00 0.00 16 PRO A C 19
ATOM 14903 O O . PRO A 1 16 ? 4.544 -1.916 1.740 1.00 0.00 16 PRO A O 19
ATOM 14914 N N . GLU A 1 17 ? 6.765 -2.209 1.528 1.00 0.00 17 GLU A N 19
ATOM 14915 C CA . GLU A 1 17 ? 7.032 -2.045 2.952 1.00 0.00 17 GLU A CA 19
ATOM 14916 C C . GLU A 1 17 ? 7.522 -0.632 3.255 1.00 0.00 17 GLU A C 19
ATOM 14917 O O . GLU A 1 17 ? 7.511 -0.194 4.405 1.00 0.00 17 GLU A O 19
ATOM 14929 N N . ASN A 1 18 ? 7.950 0.075 2.215 1.00 0.00 18 ASN A N 19
ATOM 14930 C CA . ASN A 1 18 ? 8.445 1.438 2.369 1.00 0.00 18 ASN A CA 19
ATOM 14931 C C . ASN A 1 18 ? 7.351 2.453 2.048 1.00 0.00 18 ASN A C 19
ATOM 14932 O O . ASN A 1 18 ? 7.637 3.603 1.716 1.00 0.00 18 ASN A O 19
ATOM 14943 N N . TRP A 1 19 ? 6.101 2.019 2.151 1.00 0.00 19 TRP A N 19
ATOM 14944 C CA . TRP A 1 19 ? 4.964 2.889 1.872 1.00 0.00 19 TRP A CA 19
ATOM 14945 C C . TRP A 1 19 ? 3.871 2.711 2.920 1.00 0.00 19 TRP A C 19
ATOM 14946 O O . TRP A 1 19 ? 3.865 1.727 3.660 1.00 0.00 19 TRP A O 19
ATOM 14967 N N . GLU A 1 20 ? 2.950 3.667 2.978 1.00 0.00 20 GLU A N 19
ATOM 14968 C CA . GLU A 1 20 ? 1.853 3.613 3.937 1.00 0.00 20 GLU A CA 19
ATOM 14969 C C . GLU A 1 20 ? 0.676 4.463 3.466 1.00 0.00 20 GLU A C 19
ATOM 14970 O O . GLU A 1 20 ? 0.765 5.689 3.411 1.00 0.00 20 GLU A O 19
ATOM 14982 N N . MET A 1 21 ? -0.425 3.802 3.127 1.00 0.00 21 MET A N 19
ATOM 14983 C CA . MET A 1 21 ? -1.620 4.496 2.661 1.00 0.00 21 MET A CA 19
ATOM 14984 C C . MET A 1 21 ? -2.539 4.840 3.829 1.00 0.00 21 MET A C 19
ATOM 14985 O O . MET A 1 21 ? -3.062 3.952 4.502 1.00 0.00 21 MET A O 19
ATOM 14999 N N . ALA A 1 22 ? -2.732 6.134 4.064 1.00 0.00 22 ALA A N 19
ATOM 15000 C CA . ALA A 1 22 ? -3.589 6.594 5.149 1.00 0.00 22 ALA A CA 19
ATOM 15001 C C . ALA A 1 22 ? -4.416 7.802 4.721 1.00 0.00 22 ALA A C 19
ATOM 15002 O O . ALA A 1 22 ? -4.095 8.469 3.737 1.00 0.00 22 ALA A O 19
ATOM 15009 N N . TYR A 1 23 ? -5.481 8.077 5.465 1.00 0.00 23 TYR A N 19
ATOM 15010 C CA . TYR A 1 23 ? -6.356 9.203 5.161 1.00 0.00 23 TYR A CA 19
ATOM 15011 C C . TYR A 1 23 ? -6.094 10.369 6.109 1.00 0.00 23 TYR A C 19
ATOM 15012 O O . TYR A 1 23 ? -5.798 10.172 7.288 1.00 0.00 23 TYR A O 19
ATOM 15030 N N . THR A 1 24 ? -6.206 11.586 5.585 1.00 0.00 24 THR A N 19
ATOM 15031 C CA . THR A 1 24 ? -5.981 12.784 6.383 1.00 0.00 24 THR A CA 19
ATOM 15032 C C . THR A 1 24 ? -7.146 13.039 7.333 1.00 0.00 24 THR A C 19
ATOM 15033 O O . THR A 1 24 ? -8.255 12.554 7.112 1.00 0.00 24 THR A O 19
ATOM 15044 N N . GLU A 1 25 ? -6.886 13.804 8.389 1.00 0.00 25 GLU A N 19
ATOM 15045 C CA . GLU A 1 25 ? -7.914 14.122 9.372 1.00 0.00 25 GLU A CA 19
ATOM 15046 C C . GLU A 1 25 ? -9.231 14.477 8.687 1.00 0.00 25 GLU A C 19
ATOM 15047 O O . GLU A 1 25 ? -10.308 14.137 9.175 1.00 0.00 25 GLU A O 19
ATOM 15059 N N . ASN A 1 26 ? -9.134 15.164 7.553 1.00 0.00 26 ASN A N 19
ATOM 15060 C CA . ASN A 1 26 ? -10.317 15.567 6.801 1.00 0.00 26 ASN A CA 19
ATOM 15061 C C . ASN A 1 26 ? -11.008 14.355 6.183 1.00 0.00 26 ASN A C 19
ATOM 15062 O O . ASN A 1 26 ? -12.235 14.283 6.139 1.00 0.00 26 ASN A O 19
ATOM 15073 N N . GLY A 1 27 ? -10.209 13.404 5.708 1.00 0.00 27 GLY A N 19
ATOM 15074 C CA . GLY A 1 27 ? -10.762 12.208 5.100 1.00 0.00 27 GLY A CA 19
ATOM 15075 C C . GLY A 1 27 ? -10.220 11.964 3.705 1.00 0.00 27 GLY A C 19
ATOM 15076 O O . GLY A 1 27 ? -10.821 11.232 2.919 1.00 0.00 27 GLY A O 19
ATOM 15080 N N . GLU A 1 28 ? -9.083 12.580 3.397 1.00 0.00 28 GLU A N 19
ATOM 15081 C CA . GLU A 1 28 ? -8.464 12.427 2.086 1.00 0.00 28 GLU A CA 19
ATOM 15082 C C . GLU A 1 28 ? -7.445 11.291 2.095 1.00 0.00 28 GLU A C 19
ATOM 15083 O O . GLU A 1 28 ? -6.497 11.299 2.880 1.00 0.00 28 GLU A O 19
ATOM 15095 N N . VAL A 1 29 ? -7.648 10.315 1.216 1.00 0.00 29 VAL A N 19
ATOM 15096 C CA . VAL A 1 29 ? -6.747 9.172 1.121 1.00 0.00 29 VAL A CA 19
ATOM 15097 C C . VAL A 1 29 ? -5.467 9.540 0.380 1.00 0.00 29 VAL A C 19
ATOM 15098 O O . VAL A 1 29 ? -5.510 10.026 -0.751 1.00 0.00 29 VAL A O 19
ATOM 15111 N N . TYR A 1 30 ? -4.329 9.306 1.024 1.00 0.00 30 TYR A N 19
ATOM 15112 C CA . TYR A 1 30 ? -3.036 9.616 0.427 1.00 0.00 30 TYR A CA 19
ATOM 15113 C C . TYR A 1 30 ? -2.058 8.459 0.615 1.00 0.00 30 TYR A C 19
ATOM 15114 O O . TYR A 1 30 ? -2.327 7.519 1.363 1.00 0.00 30 TYR A O 19
ATOM 15132 N N . PHE A 1 31 ? -0.922 8.536 -0.070 1.00 0.00 31 PHE A N 19
ATOM 15133 C CA . PHE A 1 31 ? 0.097 7.497 0.020 1.00 0.00 31 PHE A CA 19
ATOM 15134 C C . PHE A 1 31 ? 1.406 8.064 0.561 1.00 0.00 31 PHE A C 19
ATOM 15135 O O . PHE A 1 31 ? 1.959 9.014 0.006 1.00 0.00 31 PHE A O 19
ATOM 15152 N N . ILE A 1 32 ? 1.895 7.474 1.647 1.00 0.00 32 ILE A N 19
ATOM 15153 C CA . ILE A 1 32 ? 3.139 7.920 2.262 1.00 0.00 32 ILE A CA 19
ATOM 15154 C C . ILE A 1 32 ? 4.329 7.125 1.735 1.00 0.00 32 ILE A C 19
ATOM 15155 O O . ILE A 1 32 ? 4.380 5.903 1.868 1.00 0.00 32 ILE A O 19
ATOM 15171 N N . ASP A 1 33 ? 5.284 7.829 1.137 1.00 0.00 33 ASP A N 19
ATOM 15172 C CA . ASP A 1 33 ? 6.476 7.190 0.592 1.00 0.00 33 ASP A CA 19
ATOM 15173 C C . ASP A 1 33 ? 7.688 7.450 1.482 1.00 0.00 33 ASP A C 19
ATOM 15174 O O . ASP A 1 33 ? 8.286 8.525 1.434 1.00 0.00 33 ASP A O 19
ATOM 15183 N N . HIS A 1 34 ? 8.043 6.460 2.294 1.00 0.00 34 HIS A N 19
ATOM 15184 C CA . HIS A 1 34 ? 9.183 6.582 3.196 1.00 0.00 34 HIS A CA 19
ATOM 15185 C C . HIS A 1 34 ? 10.496 6.522 2.422 1.00 0.00 34 HIS A C 19
ATOM 15186 O O . HIS A 1 34 ? 11.402 7.322 2.654 1.00 0.00 34 HIS A O 19
ATOM 15200 N N . ASN A 1 35 ? 10.592 5.568 1.501 1.00 0.00 35 ASN A N 19
ATOM 15201 C CA . ASN A 1 35 ? 11.796 5.403 0.694 1.00 0.00 35 ASN A CA 19
ATOM 15202 C C . ASN A 1 35 ? 12.382 6.758 0.308 1.00 0.00 35 ASN A C 19
ATOM 15203 O O . ASN A 1 35 ? 13.594 6.899 0.145 1.00 0.00 35 ASN A O 19
ATOM 15214 N N . THR A 1 36 ? 11.512 7.753 0.164 1.00 0.00 36 THR A N 19
ATOM 15215 C CA . THR A 1 36 ? 11.942 9.096 -0.204 1.00 0.00 36 THR A CA 19
ATOM 15216 C C . THR A 1 36 ? 11.309 10.144 0.704 1.00 0.00 36 THR A C 19
ATOM 15217 O O . THR A 1 36 ? 11.505 11.345 0.516 1.00 0.00 36 THR A O 19
ATOM 15228 N N . LYS A 1 37 ? 10.548 9.683 1.691 1.00 0.00 37 LYS A N 19
ATOM 15229 C CA . LYS A 1 37 ? 9.886 10.579 2.631 1.00 0.00 37 LYS A CA 19
ATOM 15230 C C . LYS A 1 37 ? 9.051 11.621 1.893 1.00 0.00 37 LYS A C 19
ATOM 15231 O O . LYS A 1 37 ? 9.140 12.817 2.174 1.00 0.00 37 LYS A O 19
ATOM 15250 N N . THR A 1 38 ? 8.237 11.160 0.948 1.00 0.00 38 THR A N 19
ATOM 15251 C CA . THR A 1 38 ? 7.386 12.051 0.171 1.00 0.00 38 THR A CA 19
ATOM 15252 C C . THR A 1 38 ? 5.923 11.632 0.262 1.00 0.00 38 THR A C 19
ATOM 15253 O O . THR A 1 38 ? 5.612 10.497 0.623 1.00 0.00 38 THR A O 19
ATOM 15264 N N . THR A 1 39 ? 5.026 12.556 -0.069 1.00 0.00 39 THR A N 19
ATOM 15265 C CA . THR A 1 39 ? 3.595 12.283 -0.024 1.00 0.00 39 THR A CA 19
ATOM 15266 C C . THR A 1 39 ? 2.944 12.536 -1.378 1.00 0.00 39 THR A C 19
ATOM 15267 O O . THR A 1 39 ? 3.174 13.571 -2.004 1.00 0.00 39 THR A O 19
ATOM 15278 N N . SER A 1 40 ? 2.130 11.585 -1.826 1.00 0.00 40 SER A N 19
ATOM 15279 C CA . SER A 1 40 ? 1.448 11.704 -3.109 1.00 0.00 40 SER A CA 19
ATOM 15280 C C . SER A 1 40 ? -0.038 11.392 -2.965 1.00 0.00 40 SER A C 19
ATOM 15281 O O . SER A 1 40 ? -0.470 10.822 -1.963 1.00 0.00 40 SER A O 19
ATOM 15289 N N . TRP A 1 41 ? -0.816 11.770 -3.973 1.00 0.00 41 TRP A N 19
ATOM 15290 C CA . TRP A 1 41 ? -2.255 11.531 -3.959 1.00 0.00 41 TRP A CA 19
ATOM 15291 C C . TRP A 1 41 ? -2.600 10.247 -4.706 1.00 0.00 41 TRP A C 19
ATOM 15292 O O . TRP A 1 41 ? -3.569 9.564 -4.370 1.00 0.00 41 TRP A O 19
ATOM 15313 N N . LEU A 1 42 ? -1.804 9.924 -5.718 1.00 0.00 42 LEU A N 19
ATOM 15314 C CA . LEU A 1 42 ? -2.026 8.721 -6.512 1.00 0.00 42 LEU A CA 19
ATOM 15315 C C . LEU A 1 42 ? -1.303 7.524 -5.902 1.00 0.00 42 LEU A C 19
ATOM 15316 O O . LEU A 1 42 ? -0.563 7.665 -4.928 1.00 0.00 42 LEU A O 19
ATOM 15332 N N . ASP A 1 43 ? -1.521 6.349 -6.481 1.00 0.00 43 ASP A N 19
ATOM 15333 C CA . ASP A 1 43 ? -0.888 5.128 -5.996 1.00 0.00 43 ASP A CA 19
ATOM 15334 C C . ASP A 1 43 ? 0.350 4.793 -6.823 1.00 0.00 43 ASP A C 19
ATOM 15335 O O . ASP A 1 43 ? 0.373 4.951 -8.044 1.00 0.00 43 ASP A O 19
ATOM 15344 N N . PRO A 1 44 ? 1.405 4.319 -6.144 1.00 0.00 44 PRO A N 19
ATOM 15345 C CA . PRO A 1 44 ? 2.665 3.951 -6.795 1.00 0.00 44 PRO A CA 19
ATOM 15346 C C . PRO A 1 44 ? 2.531 2.698 -7.654 1.00 0.00 44 PRO A C 19
ATOM 15347 O O . PRO A 1 44 ? 3.066 2.632 -8.760 1.00 0.00 44 PRO A O 19
ATOM 15358 N N . ARG A 1 45 ? 1.813 1.707 -7.137 1.00 0.00 45 ARG A N 19
ATOM 15359 C CA . ARG A 1 45 ? 1.609 0.455 -7.856 1.00 0.00 45 ARG A CA 19
ATOM 15360 C C . ARG A 1 45 ? 1.174 0.720 -9.295 1.00 0.00 45 ARG A C 19
ATOM 15361 O O . ARG A 1 45 ? 1.358 -0.122 -10.174 1.00 0.00 45 ARG A O 19
ATOM 15382 N N . CYS A 1 46 ? 0.598 1.894 -9.527 1.00 0.00 46 CYS A N 19
ATOM 15383 C CA . CYS A 1 46 ? 0.136 2.269 -10.858 1.00 0.00 46 CYS A CA 19
ATOM 15384 C C . CYS A 1 46 ? 1.263 2.151 -11.878 1.00 0.00 46 CYS A C 19
ATOM 15385 O O . CYS A 1 46 ? 1.035 1.788 -13.033 1.00 0.00 46 CYS A O 19
ATOM 15393 N N . LEU A 1 47 ? 2.480 2.462 -11.445 1.00 0.00 47 LEU A N 19
ATOM 15394 C CA . LEU A 1 47 ? 3.645 2.393 -12.321 1.00 0.00 47 LEU A CA 19
ATOM 15395 C C . LEU A 1 47 ? 4.583 1.269 -11.892 1.00 0.00 47 LEU A C 19
ATOM 15396 O O . LEU A 1 47 ? 5.802 1.384 -12.015 1.00 0.00 47 LEU A O 19
ATOM 15412 N N . ASN A 1 48 ? 4.006 0.183 -11.389 1.00 0.00 48 ASN A N 19
ATOM 15413 C CA . ASN A 1 48 ? 4.790 -0.963 -10.943 1.00 0.00 48 ASN A CA 19
ATOM 15414 C C . ASN A 1 48 ? 5.423 -1.684 -12.129 1.00 0.00 48 ASN A C 19
ATOM 15415 O O . ASN A 1 48 ? 6.645 -1.808 -12.215 1.00 0.00 48 ASN A O 19
ATOM 15426 N N . LYS A 1 49 ? 4.583 -2.158 -13.043 1.00 0.00 49 LYS A N 19
ATOM 15427 C CA . LYS A 1 49 ? 5.059 -2.865 -14.226 1.00 0.00 49 LYS A CA 19
ATOM 15428 C C . LYS A 1 49 ? 6.305 -2.196 -14.796 1.00 0.00 49 LYS A C 19
ATOM 15429 O O . LYS A 1 49 ? 6.545 -1.011 -14.564 1.00 0.00 49 LYS A O 19
ATOM 15448 N N . GLN A 1 50 ? 7.093 -2.961 -15.544 1.00 0.00 50 GLN A N 19
ATOM 15449 C CA . GLN A 1 50 ? 8.314 -2.440 -16.147 1.00 0.00 50 GLN A CA 19
ATOM 15450 C C . GLN A 1 50 ? 9.304 -1.996 -15.076 1.00 0.00 50 GLN A C 19
ATOM 15451 O O . GLN A 1 50 ? 9.886 -0.915 -15.166 1.00 0.00 50 GLN A O 19
ATOM 15465 N N . GLN A 1 51 ? 9.489 -2.837 -14.063 1.00 0.00 51 GLN A N 19
ATOM 15466 C CA . GLN A 1 51 ? 10.409 -2.529 -12.974 1.00 0.00 51 GLN A CA 19
ATOM 15467 C C . GLN A 1 51 ? 11.839 -2.903 -13.347 1.00 0.00 51 GLN A C 19
ATOM 15468 O O . GLN A 1 51 ? 12.125 -4.055 -13.674 1.00 0.00 51 GLN A O 19
ATOM 15482 N N . SER A 1 52 ? 12.735 -1.922 -13.295 1.00 0.00 52 SER A N 19
ATOM 15483 C CA . SER A 1 52 ? 14.136 -2.148 -13.631 1.00 0.00 52 SER A CA 19
ATOM 15484 C C . SER A 1 52 ? 14.913 -2.647 -12.417 1.00 0.00 52 SER A C 19
ATOM 15485 O O . SER A 1 52 ? 15.017 -1.955 -11.405 1.00 0.00 52 SER A O 19
ATOM 15493 N N . GLY A 1 53 ? 15.457 -3.855 -12.526 1.00 0.00 53 GLY A N 19
ATOM 15494 C CA . GLY A 1 53 ? 16.218 -4.428 -11.431 1.00 0.00 53 GLY A CA 19
ATOM 15495 C C . GLY A 1 53 ? 17.087 -5.588 -11.873 1.00 0.00 53 GLY A C 19
ATOM 15496 O O . GLY A 1 53 ? 18.310 -5.474 -11.969 1.00 0.00 53 GLY A O 19
ATOM 15500 N N . PRO A 1 54 ? 16.453 -6.737 -12.151 1.00 0.00 54 PRO A N 19
ATOM 15501 C CA . PRO A 1 54 ? 17.158 -7.945 -12.588 1.00 0.00 54 PRO A CA 19
ATOM 15502 C C . PRO A 1 54 ? 17.727 -7.806 -13.996 1.00 0.00 54 PRO A C 19
ATOM 15503 O O . PRO A 1 54 ? 17.027 -7.394 -14.921 1.00 0.00 54 PRO A O 19
ATOM 15514 N N . SER A 1 55 ? 19.001 -8.152 -14.151 1.00 0.00 55 SER A N 19
ATOM 15515 C CA . SER A 1 55 ? 19.665 -8.063 -15.446 1.00 0.00 55 SER A CA 19
ATOM 15516 C C . SER A 1 55 ? 19.754 -9.435 -16.107 1.00 0.00 55 SER A C 19
ATOM 15517 O O . SER A 1 55 ? 20.816 -9.843 -16.576 1.00 0.00 55 SER A O 19
ATOM 15525 N N . SER A 1 56 ? 18.628 -10.142 -16.142 1.00 0.00 56 SER A N 19
ATOM 15526 C CA . SER A 1 56 ? 18.578 -11.470 -16.742 1.00 0.00 56 SER A CA 19
ATOM 15527 C C . SER A 1 56 ? 19.603 -12.397 -16.096 1.00 0.00 56 SER A C 19
ATOM 15528 O O . SER A 1 56 ? 20.295 -13.150 -16.780 1.00 0.00 56 SER A O 19
ATOM 15536 N N . GLY A 1 57 ? 19.695 -12.336 -14.771 1.00 0.00 57 GLY A N 19
ATOM 15537 C CA . GLY A 1 57 ? 20.638 -13.174 -14.053 1.00 0.00 57 GLY A CA 19
ATOM 15538 C C . GLY A 1 57 ? 20.006 -14.456 -13.548 1.00 0.00 57 GLY A C 19
ATOM 15539 O O . GLY A 1 57 ? 18.787 -14.619 -13.602 1.00 0.00 57 GLY A O 19
ATOM 15543 N N . GLY A 1 1 ? -4.251 6.821 -16.283 1.00 0.00 1 GLY A N 20
ATOM 15544 C CA . GLY A 1 1 ? -4.226 5.504 -16.892 1.00 0.00 1 GLY A CA 20
ATOM 15545 C C . GLY A 1 1 ? -5.602 5.039 -17.325 1.00 0.00 1 GLY A C 20
ATOM 15546 O O . GLY A 1 1 ? -6.614 5.616 -16.925 1.00 0.00 1 GLY A O 20
ATOM 15550 N N . SER A 1 2 ? -5.642 3.995 -18.147 1.00 0.00 2 SER A N 20
ATOM 15551 C CA . SER A 1 2 ? -6.904 3.457 -18.639 1.00 0.00 2 SER A CA 20
ATOM 15552 C C . SER A 1 2 ? -7.904 3.286 -17.499 1.00 0.00 2 SER A C 20
ATOM 15553 O O . SER A 1 2 ? -7.573 3.496 -16.332 1.00 0.00 2 SER A O 20
ATOM 15561 N N . SER A 1 3 ? -9.128 2.904 -17.846 1.00 0.00 3 SER A N 20
ATOM 15562 C CA . SER A 1 3 ? -10.179 2.709 -16.853 1.00 0.00 3 SER A CA 20
ATOM 15563 C C . SER A 1 3 ? -10.883 1.372 -17.062 1.00 0.00 3 SER A C 20
ATOM 15564 O O . SER A 1 3 ? -11.098 0.616 -16.116 1.00 0.00 3 SER A O 20
ATOM 15572 N N . GLY A 1 4 ? -11.239 1.087 -18.311 1.00 0.00 4 GLY A N 20
ATOM 15573 C CA . GLY A 1 4 ? -11.915 -0.159 -18.624 1.00 0.00 4 GLY A CA 20
ATOM 15574 C C . GLY A 1 4 ? -11.004 -1.363 -18.489 1.00 0.00 4 GLY A C 20
ATOM 15575 O O . GLY A 1 4 ? -10.472 -1.861 -19.480 1.00 0.00 4 GLY A O 20
ATOM 15579 N N . SER A 1 5 ? -10.822 -1.830 -17.258 1.00 0.00 5 SER A N 20
ATOM 15580 C CA . SER A 1 5 ? -9.965 -2.980 -16.996 1.00 0.00 5 SER A CA 20
ATOM 15581 C C . SER A 1 5 ? -10.092 -4.017 -18.108 1.00 0.00 5 SER A C 20
ATOM 15582 O O . SER A 1 5 ? -9.092 -4.472 -18.664 1.00 0.00 5 SER A O 20
ATOM 15590 N N . SER A 1 6 ? -11.328 -4.386 -18.426 1.00 0.00 6 SER A N 20
ATOM 15591 C CA . SER A 1 6 ? -11.588 -5.372 -19.468 1.00 0.00 6 SER A CA 20
ATOM 15592 C C . SER A 1 6 ? -10.810 -6.658 -19.205 1.00 0.00 6 SER A C 20
ATOM 15593 O O . SER A 1 6 ? -10.237 -7.249 -20.120 1.00 0.00 6 SER A O 20
ATOM 15601 N N . GLY A 1 7 ? -10.796 -7.087 -17.946 1.00 0.00 7 GLY A N 20
ATOM 15602 C CA . GLY A 1 7 ? -10.087 -8.300 -17.584 1.00 0.00 7 GLY A CA 20
ATOM 15603 C C . GLY A 1 7 ? -9.331 -8.160 -16.277 1.00 0.00 7 GLY A C 20
ATOM 15604 O O . GLY A 1 7 ? -9.389 -7.117 -15.627 1.00 0.00 7 GLY A O 20
ATOM 15608 N N . ALA A 1 8 ? -8.620 -9.215 -15.891 1.00 0.00 8 ALA A N 20
ATOM 15609 C CA . ALA A 1 8 ? -7.849 -9.205 -14.654 1.00 0.00 8 ALA A CA 20
ATOM 15610 C C . ALA A 1 8 ? -6.362 -9.016 -14.935 1.00 0.00 8 ALA A C 20
ATOM 15611 O O . ALA A 1 8 ? -5.517 -9.659 -14.314 1.00 0.00 8 ALA A O 20
ATOM 15618 N N . GLU A 1 9 ? -6.050 -8.130 -15.876 1.00 0.00 9 GLU A N 20
ATOM 15619 C CA . GLU A 1 9 ? -4.665 -7.859 -16.240 1.00 0.00 9 GLU A CA 20
ATOM 15620 C C . GLU A 1 9 ? -4.113 -6.681 -15.441 1.00 0.00 9 GLU A C 20
ATOM 15621 O O . GLU A 1 9 ? -2.985 -6.241 -15.663 1.00 0.00 9 GLU A O 20
ATOM 15633 N N . ASP A 1 10 ? -4.917 -6.177 -14.511 1.00 0.00 10 ASP A N 20
ATOM 15634 C CA . ASP A 1 10 ? -4.511 -5.051 -13.678 1.00 0.00 10 ASP A CA 20
ATOM 15635 C C . ASP A 1 10 ? -4.038 -5.531 -12.309 1.00 0.00 10 ASP A C 20
ATOM 15636 O O . ASP A 1 10 ? -4.338 -4.914 -11.288 1.00 0.00 10 ASP A O 20
ATOM 15645 N N . ASN A 1 11 ? -3.299 -6.635 -12.298 1.00 0.00 11 ASN A N 20
ATOM 15646 C CA . ASN A 1 11 ? -2.786 -7.198 -11.054 1.00 0.00 11 ASN A CA 20
ATOM 15647 C C . ASN A 1 11 ? -1.492 -6.506 -10.636 1.00 0.00 11 ASN A C 20
ATOM 15648 O O . ASN A 1 11 ? -0.433 -6.742 -11.220 1.00 0.00 11 ASN A O 20
ATOM 15659 N N . LEU A 1 12 ? -1.584 -5.653 -9.623 1.00 0.00 12 LEU A N 20
ATOM 15660 C CA . LEU A 1 12 ? -0.421 -4.926 -9.125 1.00 0.00 12 LEU A CA 20
ATOM 15661 C C . LEU A 1 12 ? 0.130 -5.580 -7.862 1.00 0.00 12 LEU A C 20
ATOM 15662 O O . LEU A 1 12 ? 1.314 -5.904 -7.784 1.00 0.00 12 LEU A O 20
ATOM 15678 N N . GLY A 1 13 ? -0.739 -5.773 -6.874 1.00 0.00 13 GLY A N 20
ATOM 15679 C CA . GLY A 1 13 ? -0.322 -6.390 -5.629 1.00 0.00 13 GLY A CA 20
ATOM 15680 C C . GLY A 1 13 ? -0.385 -5.430 -4.457 1.00 0.00 13 GLY A C 20
ATOM 15681 O O . GLY A 1 13 ? -0.637 -4.236 -4.619 1.00 0.00 13 GLY A O 20
ATOM 15685 N N . PRO A 1 14 ? -0.152 -5.954 -3.245 1.00 0.00 14 PRO A N 20
ATOM 15686 C CA . PRO A 1 14 ? -0.179 -5.152 -2.018 1.00 0.00 14 PRO A CA 20
ATOM 15687 C C . PRO A 1 14 ? 0.995 -4.183 -1.932 1.00 0.00 14 PRO A C 20
ATOM 15688 O O . PRO A 1 14 ? 2.123 -4.525 -2.293 1.00 0.00 14 PRO A O 20
ATOM 15699 N N . LEU A 1 15 ? 0.725 -2.974 -1.453 1.00 0.00 15 LEU A N 20
ATOM 15700 C CA . LEU A 1 15 ? 1.761 -1.955 -1.319 1.00 0.00 15 LEU A CA 20
ATOM 15701 C C . LEU A 1 15 ? 3.024 -2.541 -0.697 1.00 0.00 15 LEU A C 20
ATOM 15702 O O . LEU A 1 15 ? 2.989 -3.551 0.007 1.00 0.00 15 LEU A O 20
ATOM 15718 N N . PRO A 1 16 ? 4.169 -1.893 -0.959 1.00 0.00 16 PRO A N 20
ATOM 15719 C CA . PRO A 1 16 ? 5.465 -2.330 -0.433 1.00 0.00 16 PRO A CA 20
ATOM 15720 C C . PRO A 1 16 ? 5.578 -2.122 1.074 1.00 0.00 16 PRO A C 20
ATOM 15721 O O . PRO A 1 16 ? 4.581 -1.878 1.752 1.00 0.00 16 PRO A O 20
ATOM 15732 N N . GLU A 1 17 ? 6.799 -2.220 1.590 1.00 0.00 17 GLU A N 20
ATOM 15733 C CA . GLU A 1 17 ? 7.041 -2.043 3.017 1.00 0.00 17 GLU A CA 20
ATOM 15734 C C . GLU A 1 17 ? 7.527 -0.628 3.315 1.00 0.00 17 GLU A C 20
ATOM 15735 O O . GLU A 1 17 ? 7.500 -0.179 4.460 1.00 0.00 17 GLU A O 20
ATOM 15747 N N . ASN A 1 18 ? 7.972 0.070 2.275 1.00 0.00 18 ASN A N 20
ATOM 15748 C CA . ASN A 1 18 ? 8.465 1.435 2.425 1.00 0.00 18 ASN A CA 20
ATOM 15749 C C . ASN A 1 18 ? 7.373 2.447 2.091 1.00 0.00 18 ASN A C 20
ATOM 15750 O O . ASN A 1 18 ? 7.660 3.600 1.769 1.00 0.00 18 ASN A O 20
ATOM 15761 N N . TRP A 1 19 ? 6.123 2.008 2.172 1.00 0.00 19 TRP A N 20
ATOM 15762 C CA . TRP A 1 19 ? 4.988 2.876 1.879 1.00 0.00 19 TRP A CA 20
ATOM 15763 C C . TRP A 1 19 ? 3.882 2.694 2.913 1.00 0.00 19 TRP A C 20
ATOM 15764 O O . TRP A 1 19 ? 3.853 1.697 3.633 1.00 0.00 19 TRP A O 20
ATOM 15785 N N . GLU A 1 20 ? 2.974 3.663 2.979 1.00 0.00 20 GLU A N 20
ATOM 15786 C CA . GLU A 1 20 ? 1.867 3.607 3.927 1.00 0.00 20 GLU A CA 20
ATOM 15787 C C . GLU A 1 20 ? 0.692 4.452 3.441 1.00 0.00 20 GLU A C 20
ATOM 15788 O O . GLU A 1 20 ? 0.776 5.678 3.388 1.00 0.00 20 GLU A O 20
ATOM 15800 N N . MET A 1 21 ? -0.402 3.786 3.087 1.00 0.00 21 MET A N 20
ATOM 15801 C CA . MET A 1 21 ? -1.594 4.475 2.606 1.00 0.00 21 MET A CA 20
ATOM 15802 C C . MET A 1 21 ? -2.530 4.812 3.761 1.00 0.00 21 MET A C 20
ATOM 15803 O O . MET A 1 21 ? -3.058 3.921 4.425 1.00 0.00 21 MET A O 20
ATOM 15817 N N . ALA A 1 22 ? -2.730 6.105 3.996 1.00 0.00 22 ALA A N 20
ATOM 15818 C CA . ALA A 1 22 ? -3.604 6.560 5.071 1.00 0.00 22 ALA A CA 20
ATOM 15819 C C . ALA A 1 22 ? -4.430 7.764 4.634 1.00 0.00 22 ALA A C 20
ATOM 15820 O O . ALA A 1 22 ? -4.139 8.394 3.616 1.00 0.00 22 ALA A O 20
ATOM 15827 N N . TYR A 1 23 ? -5.463 8.080 5.408 1.00 0.00 23 TYR A N 20
ATOM 15828 C CA . TYR A 1 23 ? -6.334 9.207 5.098 1.00 0.00 23 TYR A CA 20
ATOM 15829 C C . TYR A 1 23 ? -6.086 10.367 6.058 1.00 0.00 23 TYR A C 20
ATOM 15830 O O . TYR A 1 23 ? -5.823 10.163 7.244 1.00 0.00 23 TYR A O 20
ATOM 15848 N N . THR A 1 24 ? -6.172 11.587 5.537 1.00 0.00 24 THR A N 20
ATOM 15849 C CA . THR A 1 24 ? -5.956 12.780 6.345 1.00 0.00 24 THR A CA 20
ATOM 15850 C C . THR A 1 24 ? -7.144 13.044 7.263 1.00 0.00 24 THR A C 20
ATOM 15851 O O . THR A 1 24 ? -8.270 12.646 6.966 1.00 0.00 24 THR A O 20
ATOM 15862 N N . GLU A 1 25 ? -6.886 13.717 8.380 1.00 0.00 25 GLU A N 20
ATOM 15863 C CA . GLU A 1 25 ? -7.935 14.034 9.341 1.00 0.00 25 GLU A CA 20
ATOM 15864 C C . GLU A 1 25 ? -9.233 14.403 8.628 1.00 0.00 25 GLU A C 20
ATOM 15865 O O . GLU A 1 25 ? -10.323 14.066 9.087 1.00 0.00 25 GLU A O 20
ATOM 15877 N N . ASN A 1 26 ? -9.106 15.098 7.502 1.00 0.00 26 ASN A N 20
ATOM 15878 C CA . ASN A 1 26 ? -10.268 15.515 6.725 1.00 0.00 26 ASN A CA 20
ATOM 15879 C C . ASN A 1 26 ? -10.959 14.310 6.093 1.00 0.00 26 ASN A C 20
ATOM 15880 O O . ASN A 1 26 ? -12.187 14.231 6.064 1.00 0.00 26 ASN A O 20
ATOM 15891 N N . GLY A 1 27 ? -10.162 13.374 5.588 1.00 0.00 27 GLY A N 20
ATOM 15892 C CA . GLY A 1 27 ? -10.715 12.186 4.964 1.00 0.00 27 GLY A CA 20
ATOM 15893 C C . GLY A 1 27 ? -10.149 11.942 3.579 1.00 0.00 27 GLY A C 20
ATOM 15894 O O . GLY A 1 27 ? -10.722 11.190 2.792 1.00 0.00 27 GLY A O 20
ATOM 15898 N N . GLU A 1 28 ? -9.022 12.582 3.281 1.00 0.00 28 GLU A N 20
ATOM 15899 C CA . GLU A 1 28 ? -8.381 12.431 1.979 1.00 0.00 28 GLU A CA 20
ATOM 15900 C C . GLU A 1 28 ? -7.367 11.292 2.001 1.00 0.00 28 GLU A C 20
ATOM 15901 O O . GLU A 1 28 ? -6.408 11.314 2.773 1.00 0.00 28 GLU A O 20
ATOM 15913 N N . VAL A 1 29 ? -7.586 10.296 1.148 1.00 0.00 29 VAL A N 20
ATOM 15914 C CA . VAL A 1 29 ? -6.691 9.147 1.068 1.00 0.00 29 VAL A CA 20
ATOM 15915 C C . VAL A 1 29 ? -5.406 9.502 0.329 1.00 0.00 29 VAL A C 20
ATOM 15916 O O . VAL A 1 29 ? -5.438 9.916 -0.830 1.00 0.00 29 VAL A O 20
ATOM 15929 N N . TYR A 1 30 ? -4.276 9.337 1.007 1.00 0.00 30 TYR A N 20
ATOM 15930 C CA . TYR A 1 30 ? -2.978 9.642 0.415 1.00 0.00 30 TYR A CA 20
ATOM 15931 C C . TYR A 1 30 ? -2.005 8.483 0.610 1.00 0.00 30 TYR A C 20
ATOM 15932 O O . TYR A 1 30 ? -2.272 7.554 1.372 1.00 0.00 30 TYR A O 20
ATOM 15950 N N . PHE A 1 31 ? -0.873 8.546 -0.084 1.00 0.00 31 PHE A N 20
ATOM 15951 C CA . PHE A 1 31 ? 0.141 7.503 0.011 1.00 0.00 31 PHE A CA 20
ATOM 15952 C C . PHE A 1 31 ? 1.451 8.067 0.556 1.00 0.00 31 PHE A C 20
ATOM 15953 O O . PHE A 1 31 ? 2.014 9.008 -0.003 1.00 0.00 31 PHE A O 20
ATOM 15970 N N . ILE A 1 32 ? 1.929 7.484 1.650 1.00 0.00 32 ILE A N 20
ATOM 15971 C CA . ILE A 1 32 ? 3.171 7.926 2.270 1.00 0.00 32 ILE A CA 20
ATOM 15972 C C . ILE A 1 32 ? 4.361 7.126 1.750 1.00 0.00 32 ILE A C 20
ATOM 15973 O O . ILE A 1 32 ? 4.408 5.904 1.890 1.00 0.00 32 ILE A O 20
ATOM 15989 N N . ASP A 1 33 ? 5.320 7.824 1.152 1.00 0.00 33 ASP A N 20
ATOM 15990 C CA . ASP A 1 33 ? 6.512 7.179 0.613 1.00 0.00 33 ASP A CA 20
ATOM 15991 C C . ASP A 1 33 ? 7.721 7.440 1.506 1.00 0.00 33 ASP A C 20
ATOM 15992 O O . ASP A 1 33 ? 8.323 8.514 1.456 1.00 0.00 33 ASP A O 20
ATOM 16001 N N . HIS A 1 34 ? 8.071 6.452 2.323 1.00 0.00 34 HIS A N 20
ATOM 16002 C CA . HIS A 1 34 ? 9.209 6.575 3.228 1.00 0.00 34 HIS A CA 20
ATOM 16003 C C . HIS A 1 34 ? 10.525 6.506 2.459 1.00 0.00 34 HIS A C 20
ATOM 16004 O O . HIS A 1 34 ? 11.426 7.314 2.678 1.00 0.00 34 HIS A O 20
ATOM 16018 N N . ASN A 1 35 ? 10.627 5.534 1.558 1.00 0.00 35 ASN A N 20
ATOM 16019 C CA . ASN A 1 35 ? 11.834 5.358 0.757 1.00 0.00 35 ASN A CA 20
ATOM 16020 C C . ASN A 1 35 ? 12.433 6.708 0.373 1.00 0.00 35 ASN A C 20
ATOM 16021 O O . ASN A 1 35 ? 13.647 6.840 0.217 1.00 0.00 35 ASN A O 20
ATOM 16032 N N . THR A 1 36 ? 11.572 7.709 0.220 1.00 0.00 36 THR A N 20
ATOM 16033 C CA . THR A 1 36 ? 12.015 9.049 -0.147 1.00 0.00 36 THR A CA 20
ATOM 16034 C C . THR A 1 36 ? 11.416 10.099 0.781 1.00 0.00 36 THR A C 20
ATOM 16035 O O . THR A 1 36 ? 11.736 11.284 0.684 1.00 0.00 36 THR A O 20
ATOM 16046 N N . LYS A 1 37 ? 10.545 9.658 1.683 1.00 0.00 37 LYS A N 20
ATOM 16047 C CA . LYS A 1 37 ? 9.902 10.560 2.631 1.00 0.00 37 LYS A CA 20
ATOM 16048 C C . LYS A 1 37 ? 9.051 11.597 1.905 1.00 0.00 37 LYS A C 20
ATOM 16049 O O . LYS A 1 37 ? 9.095 12.786 2.223 1.00 0.00 37 LYS A O 20
ATOM 16068 N N . THR A 1 38 ? 8.274 11.139 0.927 1.00 0.00 38 THR A N 20
ATOM 16069 C CA . THR A 1 38 ? 7.413 12.026 0.156 1.00 0.00 38 THR A CA 20
ATOM 16070 C C . THR A 1 38 ? 5.949 11.618 0.282 1.00 0.00 38 THR A C 20
ATOM 16071 O O . THR A 1 38 ? 5.638 10.516 0.736 1.00 0.00 38 THR A O 20
ATOM 16082 N N . THR A 1 39 ? 5.053 12.512 -0.123 1.00 0.00 39 THR A N 20
ATOM 16083 C CA . THR A 1 39 ? 3.622 12.245 -0.055 1.00 0.00 39 THR A CA 20
ATOM 16084 C C . THR A 1 39 ? 2.954 12.483 -1.404 1.00 0.00 39 THR A C 20
ATOM 16085 O O . THR A 1 39 ? 3.132 13.534 -2.020 1.00 0.00 39 THR A O 20
ATOM 16096 N N . SER A 1 40 ? 2.183 11.500 -1.859 1.00 0.00 40 SER A N 20
ATOM 16097 C CA . SER A 1 40 ? 1.489 11.602 -3.138 1.00 0.00 40 SER A CA 20
ATOM 16098 C C . SER A 1 40 ? -0.015 11.426 -2.955 1.00 0.00 40 SER A C 20
ATOM 16099 O O . SER A 1 40 ? -0.475 10.962 -1.912 1.00 0.00 40 SER A O 20
ATOM 16107 N N . TRP A 1 41 ? -0.776 11.798 -3.978 1.00 0.00 41 TRP A N 20
ATOM 16108 C CA . TRP A 1 41 ? -2.229 11.682 -3.932 1.00 0.00 41 TRP A CA 20
ATOM 16109 C C . TRP A 1 41 ? -2.697 10.423 -4.653 1.00 0.00 41 TRP A C 20
ATOM 16110 O O . TRP A 1 41 ? -3.718 9.834 -4.295 1.00 0.00 41 TRP A O 20
ATOM 16131 N N . LEU A 1 42 ? -1.947 10.015 -5.670 1.00 0.00 42 LEU A N 20
ATOM 16132 C CA . LEU A 1 42 ? -2.286 8.824 -6.441 1.00 0.00 42 LEU A CA 20
ATOM 16133 C C . LEU A 1 42 ? -1.598 7.589 -5.867 1.00 0.00 42 LEU A C 20
ATOM 16134 O O . LEU A 1 42 ? -0.823 7.684 -4.915 1.00 0.00 42 LEU A O 20
ATOM 16150 N N . ASP A 1 43 ? -1.885 6.433 -6.454 1.00 0.00 43 ASP A N 20
ATOM 16151 C CA . ASP A 1 43 ? -1.292 5.179 -6.003 1.00 0.00 43 ASP A CA 20
ATOM 16152 C C . ASP A 1 43 ? 0.010 4.895 -6.746 1.00 0.00 43 ASP A C 20
ATOM 16153 O O . ASP A 1 43 ? 0.114 5.082 -7.958 1.00 0.00 43 ASP A O 20
ATOM 16162 N N . PRO A 1 44 ? 1.027 4.435 -6.003 1.00 0.00 44 PRO A N 20
ATOM 16163 C CA . PRO A 1 44 ? 2.341 4.117 -6.570 1.00 0.00 44 PRO A CA 20
ATOM 16164 C C . PRO A 1 44 ? 2.303 2.880 -7.461 1.00 0.00 44 PRO A C 20
ATOM 16165 O O . PRO A 1 44 ? 2.958 2.834 -8.503 1.00 0.00 44 PRO A O 20
ATOM 16176 N N . ARG A 1 45 ? 1.533 1.880 -7.045 1.00 0.00 45 ARG A N 20
ATOM 16177 C CA . ARG A 1 45 ? 1.412 0.642 -7.806 1.00 0.00 45 ARG A CA 20
ATOM 16178 C C . ARG A 1 45 ? 1.136 0.934 -9.278 1.00 0.00 45 ARG A C 20
ATOM 16179 O O . ARG A 1 45 ? 1.503 0.151 -10.156 1.00 0.00 45 ARG A O 20
ATOM 16200 N N . CYS A 1 46 ? 0.488 2.063 -9.541 1.00 0.00 46 CYS A N 20
ATOM 16201 C CA . CYS A 1 46 ? 0.162 2.458 -10.907 1.00 0.00 46 CYS A CA 20
ATOM 16202 C C . CYS A 1 46 ? 1.427 2.763 -11.701 1.00 0.00 46 CYS A C 20
ATOM 16203 O O . CYS A 1 46 ? 1.503 2.485 -12.899 1.00 0.00 46 CYS A O 20
ATOM 16211 N N . LEU A 1 47 ? 2.418 3.337 -11.028 1.00 0.00 47 LEU A N 20
ATOM 16212 C CA . LEU A 1 47 ? 3.681 3.681 -11.672 1.00 0.00 47 LEU A CA 20
ATOM 16213 C C . LEU A 1 47 ? 4.751 2.638 -11.366 1.00 0.00 47 LEU A C 20
ATOM 16214 O O . LEU A 1 47 ? 4.895 2.199 -10.226 1.00 0.00 47 LEU A O 20
ATOM 16230 N N . ASN A 1 48 ? 5.500 2.248 -12.392 1.00 0.00 48 ASN A N 20
ATOM 16231 C CA . ASN A 1 48 ? 6.558 1.257 -12.233 1.00 0.00 48 ASN A CA 20
ATOM 16232 C C . ASN A 1 48 ? 7.891 1.930 -11.921 1.00 0.00 48 ASN A C 20
ATOM 16233 O O . ASN A 1 48 ? 8.152 3.050 -12.362 1.00 0.00 48 ASN A O 20
ATOM 16244 N N . LYS A 1 49 ? 8.733 1.240 -11.160 1.00 0.00 49 LYS A N 20
ATOM 16245 C CA . LYS A 1 49 ? 10.040 1.768 -10.790 1.00 0.00 49 LYS A CA 20
ATOM 16246 C C . LYS A 1 49 ? 11.156 0.992 -11.482 1.00 0.00 49 LYS A C 20
ATOM 16247 O O . LYS A 1 49 ? 11.196 -0.236 -11.427 1.00 0.00 49 LYS A O 20
ATOM 16266 N N . GLN A 1 50 ? 12.061 1.718 -12.131 1.00 0.00 50 GLN A N 20
ATOM 16267 C CA . GLN A 1 50 ? 13.178 1.097 -12.833 1.00 0.00 50 GLN A CA 20
ATOM 16268 C C . GLN A 1 50 ? 14.442 1.939 -12.698 1.00 0.00 50 GLN A C 20
ATOM 16269 O O . GLN A 1 50 ? 14.389 3.087 -12.257 1.00 0.00 50 GLN A O 20
ATOM 16283 N N . GLN A 1 51 ? 15.576 1.361 -13.080 1.00 0.00 51 GLN A N 20
ATOM 16284 C CA . GLN A 1 51 ? 16.854 2.059 -12.999 1.00 0.00 51 GLN A CA 20
ATOM 16285 C C . GLN A 1 51 ? 16.687 3.539 -13.326 1.00 0.00 51 GLN A C 20
ATOM 16286 O O . GLN A 1 51 ? 17.187 4.404 -12.607 1.00 0.00 51 GLN A O 20
ATOM 16300 N N . SER A 1 52 ? 15.980 3.824 -14.415 1.00 0.00 52 SER A N 20
ATOM 16301 C CA . SER A 1 52 ? 15.750 5.200 -14.839 1.00 0.00 52 SER A CA 20
ATOM 16302 C C . SER A 1 52 ? 14.360 5.671 -14.425 1.00 0.00 52 SER A C 20
ATOM 16303 O O . SER A 1 52 ? 13.437 4.870 -14.283 1.00 0.00 52 SER A O 20
ATOM 16311 N N . GLY A 1 53 ? 14.218 6.979 -14.232 1.00 0.00 53 GLY A N 20
ATOM 16312 C CA . GLY A 1 53 ? 12.937 7.536 -13.836 1.00 0.00 53 GLY A CA 20
ATOM 16313 C C . GLY A 1 53 ? 12.990 9.041 -13.658 1.00 0.00 53 GLY A C 20
ATOM 16314 O O . GLY A 1 53 ? 14.061 9.639 -13.558 1.00 0.00 53 GLY A O 20
ATOM 16318 N N . PRO A 1 54 ? 11.809 9.677 -13.617 1.00 0.00 54 PRO A N 20
ATOM 16319 C CA . PRO A 1 54 ? 11.698 11.129 -13.451 1.00 0.00 54 PRO A CA 20
ATOM 16320 C C . PRO A 1 54 ? 12.103 11.585 -12.054 1.00 0.00 54 PRO A C 20
ATOM 16321 O O . PRO A 1 54 ? 12.208 12.783 -11.787 1.00 0.00 54 PRO A O 20
ATOM 16332 N N . SER A 1 55 ? 12.331 10.624 -11.165 1.00 0.00 55 SER A N 20
ATOM 16333 C CA . SER A 1 55 ? 12.721 10.927 -9.793 1.00 0.00 55 SER A CA 20
ATOM 16334 C C . SER A 1 55 ? 14.232 11.116 -9.687 1.00 0.00 55 SER A C 20
ATOM 16335 O O . SER A 1 55 ? 14.900 10.440 -8.905 1.00 0.00 55 SER A O 20
ATOM 16343 N N . SER A 1 56 ? 14.763 12.040 -10.481 1.00 0.00 56 SER A N 20
ATOM 16344 C CA . SER A 1 56 ? 16.195 12.317 -10.481 1.00 0.00 56 SER A CA 20
ATOM 16345 C C . SER A 1 56 ? 16.467 13.775 -10.836 1.00 0.00 56 SER A C 20
ATOM 16346 O O . SER A 1 56 ? 15.751 14.374 -11.638 1.00 0.00 56 SER A O 20
ATOM 16354 N N . GLY A 1 57 ? 17.508 14.341 -10.232 1.00 0.00 57 GLY A N 20
ATOM 16355 C CA . GLY A 1 57 ? 17.857 15.725 -10.497 1.00 0.00 57 GLY A CA 20
ATOM 16356 C C . GLY A 1 57 ? 17.234 16.681 -9.499 1.00 0.00 57 GLY A C 20
ATOM 16357 O O . GLY A 1 57 ? 17.929 17.249 -8.657 1.00 0.00 57 GLY A O 20
#

Sequence (57 aa):
GSSGSSGAEDNLGPLPENWEMAYTENGEVYFIDHNTKTTSWLDPRCLNKQQSGPSSGGSSGSSGAEDNLGPLPENWEMAYTENGEVYFIDHNTKTTSWLDPRCLNKQQSGPSSGGSSGSSGAEDNLGPLPENWEMAYTENGEVYFIDHNTKTTSWLDPRCLNKQQSGPSSGGSSGSSGAEDNLGPLPENWEMAYTENGEVYFIDHNTKTTSWLDPRCLNKQQSGPSSGGSSGSSGAEDNLGPLPENWEMAYTENGEVYFIDHNTKTTSWLDPRCLNKQQSGPSSGGSSGSSGAEDNLGPLPENWEMAYTENGEVYFIDHNTKTTSWLDPRCLNKQQSGPSSGGSSGSSGAEDNLGPLPENWEMAYTENGEVYFIDHNTKTTSWLDPRCLNKQQSGPSSGGSSGSSGAEDNLGPLPENWEMAYTENGEVYFIDHNTKTTSWLDPRCLNKQQSGPSSGGSSGSSGAEDNLGPLPENWEMAYTENGEVYFIDHNTKTTSWLDPRCLNKQQSGPSSGGSSGSSGAEDNLGPLPENWEMAYTENGEVYFIDHNTKTTSWLDPRCLNKQQSGPSSGGSSGSSGAEDNLGPLPENWEMAYTENGEVYFIDHNTKTTSWLDPRCLNKQQSGPSSGGSSGSSGAEDNLGPLPENWEMAYTENGEVYFIDHNTKTTSWLDPRCLNKQQSGPSSGGSSGSSGAEDNLGPLPENWEMAYTENGEVYFIDHNTKTTSWLDPRCLNKQQSGPSSGGSSGSSGAEDNLGPLPENWEMAYTENGEVYFIDHNTKTTSWLDPRCLNKQQSGPSSGGSSGSSGAEDNLGPLPENWEMAYTENGEVYFIDHNTKTTSWLDPRCLNKQQSGPSSGGSSGSSGAEDNLGPLPENWEMAYTENGEVYFIDHNTKTTSWLDPRCLNKQQSGPSSGGSSGSSGAEDNLGPLPENWEMAYTENGEVYFIDHNTKTTSWLDPRCLNKQQSGPSSGGSSGSSGAEDNLGPLPENWEMAYTENGEVYFIDHNTKTTSWLDPRCLNKQQSGPSSGGSSGSSGAEDNLGPLPENWEMAYTENGEVYFIDHNTKTTSWLDPRCLNKQQSGPSSGGSSGSSGAEDNLGPLPENWEMAYTENGEVYFIDHNTKTTSWLDPRCLNKQQSGPSSG

Radius of gyration: 12.94 Å; Cα contacts (8 Å, |Δi|>4): 47; chains: 1; bounding box: 25×28×38 Å

Organism: Homo sapiens (NCBI:txid9606)

GO terms:
  GO:0005515 protein binding (F, IPI)
  GO:0071944 cell periphery (C, IDA)
  GO:0005737 cytoplasm (C, IDA)
  GO:0005886 plasma membrane (C, IDA)
  GO:0005911 cell-cell junction (C, IDA)
  GO:0022409 positive regulation of cell-cell adhesion (P, IDA)
  GO:0005515 protein binding (F, TAS)
  GO:0005886 plasma membrane (C, TAS)
  GO:0005911 cell-cell junction (C, TAS)
  GO:0007155 cell adhesion (P, TAS)
  GO:0007166 cell surface receptor signaling pathway (P, TAS)
  GO:0030054 cell junction (C, IDA)
  GO:0042995 cell projection (C, IDA)
  GO:0051393 alpha-actinin binding (F, IPI)

Solvent-accessible surface area: 5071 Å² total; per-residue (Å²): 130,115,91,62,131,98,72,88,139,137,128,93,33,129,46,56,163,48,17,108,84,36,135,49,186,148,46,92,56,47,16,50,4,79,66,69,176,60,89,33,157,132,24,16,91,91,81,144,171,106,56,85,58,145,65,135,106

InterPro domains:
  IPR001202 WW domain [PF00397] (302-331)
  IPR001202 WW domain [PF00397] (361-390)
  IPR001202 WW domain [PS01159] (306-331)
  IPR001202 WW domain [PS01159] (365-390)
  IPR001202 WW domain [PS50020] (300-333)
  IPR001202 WW domain [PS50020] (359-392)
  IPR001202 WW domain [SM00456] (301-333)
  IPR001202 WW domain [SM00456] (360-392)
  IPR001202 WW domain [cd00201] (303-332)
  IPR001202 WW domain [cd00201] (362-392)
  IPR001478 PDZ domain [PF00595] (476-541)
  IPR001478 PDZ domain [PF00595] (644-720)
  IPR001478 PDZ domain [PF00595] (847-921)
  IPR001478 PDZ domain [PF00595] (999-1090)
  IPR001478 PDZ domain [PF00595] (1153-1228)
  IPR001478 PDZ domain [PS50106] (17-105)
  IPR001478 PDZ domain [PS50106] (472-541)
  IPR001478 PDZ domain [PS50106] (643-721)
  IPR001478 PDZ domain [PS50106] (841-923)
  IPR001478 PDZ domain [PS50106] (998-1094)

Nearest PDB structures (foldseek):
  2ysd-assembly1_A  TM=7.003E-01  e=1.221E-09  Homo sapiens
  4lcd-assembly2_B  TM=7.167E-01  e=8.377E-05  Saccharomyces cerevisiae S288C
  2m3o-assembly1_W  TM=7.335E-01  e=1.567E-04  Homo sapiens
  6jk1-assembly1_A  TM=7.471E-01  e=5.881E-04  Mus musculus
  4lcd-assembly1_A  TM=7.030E-01  e=3.143E-04  Saccharomyces cerevisiae S288C

Foldseek 3Di:
DDDPPVDDPLDQDDDDPQKDWDADPVGQIWMAGNVVRDIGRDDCSVPDDDPDDPPDD